Protein 9K8U (pdb70)

Sequence (1387 aa):
PIPSTQKAAVFHKFGQRYQFEKISVPEIGDDDILVKVIYSGVCHTDIHVWLGDFPMEAKELPIVGGHEGAGVVVKVGQNVKDFKIGDRAGIKWVNSSCTTCEHCKKGNEPNCGDVVLSGFHRDGSFQQYAVVNGNEAVKIVDGIDLVEVSPILCAGVTVYKALKDCNIQAGDTVAITGAGGGLGSLCIQYAKAMGLRVLAVDAGEKQMHCRHLGADMFINPFDSPNLVSDIQMMTQGGPHGVINLATAVKPMEDATHYVRTKGTVVLVALPKDAKVPVDVFSTVTRSVTVKGSYVGSRQDTDDALKFLQRGQIKIPIKVLPLESLTEVFDNMINHQVTGRVVLDLWKPIPSTQKAAVFHKFGQRYQFEKISVPEIGDDDILVKVIYSGVCHTDIHVWLGDFPMEAKELPIVGGHEGAGVVVKVGQNVKDFKIGDRAGIKWVNSSCTTCEHCKKGNEPNCGDVVLSGFHRDGSFQQYAVVNGNEAVKIVDGIDLVEVSPILCAGVTVYKALKDCNIQAGDTVAITGAGGGLGSLCIQYAKAMGLRVLAVDAGEKQMHCRHLGADMFINPFDSPNLVSDIQMMTQGGPHGVINLATAVKPMEDATHYVRTKGTVVLVALPKDAKVPVDVFSTVTRSVTVKGSYVGSRQDTDDALKFLQRGQIKIPIKVLPLESLTEVFDNMINHQVTGRVVLDLWKPIPSTQKAAVFHKFGQRYQFEKISVPEIGDDDILVKVIYSGVCHTDIHVWLGDFPMEAKELPIVGGHEGAGVVVKVGQNVKDFKIGDRAGIKWVNSSCTTCEHCKKGNEPNCGDVVLSGFHRDGSFQQYAVVNGNEAVKIVDGIDLVEVSPILCAGVTVYKALKDCNIQAGDTVAITGAGGGLGSLCIQYAKAMGLRVLAVDAGEKQMHCRHLGADMFINPFDSPNLVSDIQMMTQGGPHGVINLATAVKPMEDATHYVRTKGTVVLVALPKDAKVPVDVFSTVTRSVTVKGSYVGSRQDTDDALKFLQRGQIKIPIKVLPLESLTEVFDNMINHQVTGRVVLDLWKPIPSTQKAAVFHKFGQRYQFEKISVPEIGDDDILVKVIYSGVCHTDIHVWLGDFPMEAKELPIVGGHEGAGVVVKVGQNVKDFKIGDRAGIKWVNSSCTTCEHCKKGNEPNCGDVVLSGFHRDGSFQQYAVVNGNEAVKIVDGIDLVEVSPILCAGVTVYKALKDCNIQAGDTVAITGAGGGLGSLCIQYAKAMGLRVLAVDAGEKQMHCRHLGADMFINPFDSPNLVSDIQMMTQGGPHGVINLATAVKPMEDATHYVRTKGTVVLVALPKDAKVPVDVFSTVTRSVTVKGSYVGSRQDTDDALKFLQRGQIKIPIKVLPLESLTEVFDNMINHQVTGRVVLDLW

Solvent-accessible surface area: 52450 Å² total; per-residue (Å²): 179,96,50,89,92,2,74,0,3,1,4,68,128,74,43,85,145,13,48,50,66,128,48,82,19,32,145,12,32,64,30,10,0,4,1,26,0,54,43,0,0,10,16,54,16,5,5,50,2,40,81,25,62,8,103,50,117,9,114,55,128,55,1,0,4,0,3,0,0,0,0,35,1,40,102,41,13,147,41,26,148,44,11,146,116,51,39,71,0,0,0,5,14,3,0,14,6,17,26,40,29,54,23,6,56,47,49,45,10,8,21,8,72,103,25,43,4,0,0,3,38,72,50,0,0,2,2,30,29,0,9,1,3,2,42,6,8,2,77,12,77,112,72,45,86,8,15,57,3,0,0,0,1,22,2,0,0,20,2,6,31,0,0,61,27,3,124,25,75,19,9,23,22,0,0,0,2,9,0,13,33,14,43,0,4,0,0,0,10,0,0,117,23,40,22,6,89,2,4,0,9,31,25,30,122,62,84,90,68,0,140,153,35,20,0,63,71,26,14,22,53,156,127,23,143,84,21,30,51,37,0,50,138,99,11,144,36,0,0,43,0,0,0,0,20,26,64,56,73,146,31,0,30,20,0,2,98,2,0,18,30,50,2,16,0,0,1,12,10,22,13,86,131,6,106,4,42,12,77,3,43,38,0,0,44,48,21,0,23,4,41,7,1,24,17,2,11,37,50,5,0,19,21,0,18,98,5,13,66,78,52,95,0,146,5,98,37,131,80,38,40,1,98,44,1,45,96,14,5,86,28,30,87,102,155,104,94,76,53,18,10,0,0,16,2,199,133,170,74,49,85,86,2,40,1,5,4,7,93,125,49,46,94,106,16,104,116,57,137,51,81,42,32,164,53,18,76,50,5,0,11,0,48,1,47,41,2,0,18,27,111,22,13,7,36,4,27,78,48,53,17,85,110,130,9,60,116,95,62,1,2,6,0,7,4,0,0,1,38,1,42,89,53,13,133,46,35,136,80,14,131,104,36,41,74,0,0,0,3,21,1,0,12,17,17,26,24,40,54,19,6,48,69,31,38,9,10,26,11,75,77,17,38,17,0,2,6,65,68,34,0,2,3,4,34,9,0,9,0,14,7,38,1,10,3,75,7,76,76,71,29,70,26,20,71,1,0,3,0,5,17,7,0,2,24,0,2,17,0,3,57,32,1,124,30,78,23,5,24,4,0,0,0,2,14,0,15,28,37,48,0,3,0,0,0,21,0,0,115,27,54,19,8,72,2,4,0,8,18,50,20,161,57,68,105,77,0,62,153,29,22,7,84,85,18,4,17,56,163,107,21,141,83,25,26,61,42,0,51,152,73,2,157,34,0,0,27,0,0,0,0,9,34,72,54,59,164,27,1,32,29,0,8,115,2,0,24,26,66,2,17,0,0,0,10,9,24,7,54,123,5,117,2,40,10,46,3,11,42,0,1,32,60,4,1,22,2,38,4,1,21,19,1,16,42,45,12,4,43,22,0,12,64,4,19,78,73,37,82,2,148,16,77,49,144,72,36,44,14,51,67,0,32,83,3,14,50,23,28,82,93,170,80,115,65,49,40,8,0,1,14,15,200,131,142,74,71,84,80,7,61,0,4,14,4,82,140,69,33,47,161,18,75,71,58,142,76,73,30,28,143,15,22,34,48,14,0,1,0,53,1,18,35,0,0,2,15,34,31,2,1,46,2,5,77,35,71,8,71,60,86,4,149,59,49,87,0,6,3,0,2,1,0,0,0,27,1,18,91,34,14,132,31,25,126,76,18,142,97,38,46,50,0,0,0,11,14,4,3,16,13,9,30,15,26,58,19,9,48,75,35,12,10,11,20,8,74,62,21,39,12,0,0,4,62,74,33,0,0,1,2,41,15,0,4,3,13,4,42,11,11,5,72,8,61,88,77,40,76,18,17,44,2,0,1,0,3,22,0,0,1,17,0,3,21,0,4,73,39,3,140,36,75,27,11,38,17,0,0,0,3,16,0,21,35,15,45,0,14,1,0,0,24,0,0,117,20,37,21,16,103,2,4,0,12,32,37,14,120,148,20,125,76,0,95,154,24,23,7,75,69,23,13,9,48,150,96,13,143,84,19,28,60,43,0,57,158,88,10,153,32,0,0,36,0,0,0,4,12,31,59,52,74,110,22,3,38,27,0,12,117,3,0,23,22,49,2,20,0,0,2,8,22,29,13,90,131,5,95,1,40,13,44,0,14,48,1,1,34,65,12,3,13,2,32,2,0,20,23,1,21,50,40,22,2,48,14,0,4,45,1,14,66,94,31,67,0,133,3,110,36,100,68,57,25,1,91,33,0,47,117,7,3,79,86,11,77,83,148,126,38,122,22,22,16,0,0,12,2,163,107,170,111,59,89,74,3,67,2,15,19,12,121,137,105,51,75,199,61,87,59,108,109,59,84,61,16,135,43,21,26,36,13,0,4,1,44,0,27,38,1,5,18,24,67,26,16,28,32,12,48,117,33,73,27,107,116,141,20,52,72,106,58,5,1,3,0,2,5,0,0,0,32,1,46,103,17,14,103,52,44,117,50,32,149,107,47,59,84,1,0,2,9,18,9,3,14,4,11,18,23,30,59,14,8,39,69,32,43,7,14,20,9,70,102,21,16,16,0,0,17,87,84,24,0,1,20,0,24,23,0,10,4,1,2,27,12,2,0,58,19,85,116,69,36,87,6,26,81,0,0,4,0,3,24,3,0,1,22,0,6,34,0,3,89,33,2,127,24,71,20,12,33,20,0,0,0,5,15,0,16,30,33,54,0,7,1,0,0,7,0,0,76,27,30,21,14,92,2,3,0,8,15,34,18,126,91,51,104,83,1,75,150,30,46,8,64,89,14,8,34,36,156,118,22,141,74,16,24,58,42,0,47,147,86,12,154,32,0,0,40,0,0,0,3,10,30,77,42,63,114,10,4,34,27,0,12,104,4,0,27,31,43,0,16,0,0,1,8,26,30,13,125,129,4,96,2,28,13,38,0,16,50,2,2,40,60,23,2,24,3,47,5,1,19,26,4,25,27,46,22,1,35,17,0,13,91,7,16,72,96,50,74,5,154,17,87,33,114,80,66,36,22,87,66,16,77,115,15,50,77,36,10,110,124,123,72,127,41,22,40,9,0,0,31,18,199

Foldseek 3Di:
DDDQKWFAFWALAQVGHTDRDIDTADDEDQQKFKWQFFKAWDDLVLNVLSNVPDPDAFLSNGATAGAFTKGFTCDHHNPDDPDDGGFIKIRHQFQDAPCPDPQNVPQHGCVHPPTQGDRGHHHHHRMRMGMGGPVQIAGADPPDDRNFCRVCRFLLLLLLQQVVVQVDAAAFEEEEEPLQAQSNVSNLLNCVVRNHQYEYEEADPCQVVSVVSPHPYYYHVVPDPQPQVVQCVVRVAATLEYEHPDPPQVVLQSNLRNHHQQHEYEYRDDDPPHDHDDDPVCCVVSVYYYYYGYGHGNVSSVVSSVCVVVPSDTFDEAEDESVCVSVVSVCSVVVVNDNIYMYRDVD/DPDQKWFAFWDLDQQDLTDRDIDGDDDEDQQKFKWQFFKAWDDLVLLCQSNCQDPPGFPNGTAGAGAFTKGFTCDGHHNYDDDDGGFIKIGHQFQDAPCPDPVNVVQHGCPHPPTAGGRGRAHHHRIRMGIGRPVQMARFDPPDDRNFVRVCRYQLLLLLVLLVVQVDDAAFEEEEEPLQAQSNLSNLLNCVVRRHAYEYEEADPCQVVSVVSVHPGYDHVHPDPQPQVVQCVVRVAAGLEYEYDDPDQVVLQSNLRNHHQPHEYEYRDDDHPHDHDDDPVCCVVSVYYYYYTYGHGNVSSVVSSVCVVVPSGGHDEDEDASPCVSVVSVCSVVVHDDGIYMHGSVD/DDDQKWWFFWALAQVGQTDRDIDGFDDEAQQKFKWQFQKFWDALVLLCLSNVPDPDALPNSRAGAGAFTKGFTPGHHNPQDPDDGRFIKIRHQFQDAPCPDPCNVVQRRVVGPPTATDRRNAHHRLIRMGMGGNVQIAGAGPPDDRQFVRVCRYLLLLLLQQVVVQVDAAAFEEEEEQLPAQSNLNNLLNCVVRRYAYEYEEADPVVVVSVVSVHNYYDYVVPDVQPQVVQCVVRVAAGQEYEYPDQPQVVLQSNVRNHHQNHEYEYGDDDPPHDHDDDPVCCVVSVYYYYYTYGHGNVSSNVSSVCVVVPSGTFDEDEDESRCVSVVSVVSVPHGDPGIYMYRPVD/DDDQWKFFWWAQAAPDGTARGTDGDDDEDQQKFKWFFQKFFDDCVLVVLGNCPPVPAFCRHIEGAGFWTKGFTQGHHNDDDPDDHGFIKIGHQFQDAPCPDPCNVVQHGCPHPPTDTDRTRAHHNLIRMGMGRPVQMGGADPPADRQFCRCCRYLVQLLLQQVVQFVDAQEFEEEEEPLLAQSNLNNLLVCVVRNHAYEYEDADVSVVSSVVSPHDYYDHVVVDVQPLVVQCVVRVAAGQEYEYPDQDQVVLQSNLRNHHQNHEYEYRDPDDPHDHDDDPVVCVVSVYHYYYGYGHGNVSSVVSSVCSVVPSGDFDEAEDASNPPVVVVVCCVVPNRDGTYMHRND

B-factor: mean 85.41, std 32.58, range [33.26, 249.5]

Secondary structure (DSSP, 8-state):
---SEEEEEEESSTTPPPEEEEEEPP---SSEEEEEEEEEE--THHHHHHHT-SSSPP--SSEE--S-EEEEEEEE-TT--S--TT-EEEE-SEEE--SSSHHHHTT-GGG-TT-EEBTTTB--TTSSEEEEETTT-EEEPTTS-HHHHGGGGTHHHHHHHHHHHTTPPTT-EEEEETTTSHHHHHHHHHHHHTTPEEEEE-SSTHHHHHHHHT-SEEE-TTT-S-HHHHHHHHHTS--SEEEE-S--HHHHHHHHHHPPTT-EEEE----SS-B---BHHHHHHHT-EEEE--S--HHHHHHHHHHHHHTS----EEEEESTTHHHHHHHHHTT---SEEEEETT-/---SEEEEEE-SSTTPPPEEEEEEPPPPPSSEEEEEEEEEE--THHHHHHHT-SSS---SS--B--S-EEEEEEE--TT-SS--TT-EEEE-SEEE--SSSHHHHTT-GGG-TT-EEBTTTB--TTSSEEEEETTTSEEEPTTS-HHHHHHIIIIIHHHHHHHHHHTPPTT-EEEEETTTSHHHHHHHHHHHHTTPEEEEE-SSTTHHHHHHTT-SEEE-TTT-S-HHHHHHHHHTSS-SEEEE-S--HHHHHHHHHHSPTT-EEEE----SS-B---BHHHHHHTT-EEEE--PPPHHHHHHHHHHHHHTS-----EEEESTTHHHHHHHHHTT-----EEEETT-/---SEEEEEEESSTTPPPEEEEEEPPPPPSSEEEEEEEEEEE-HHHHHHHHT-SSS-----SEE--SEEEEEEEEE-TT--S--TTSEEEE-SEEE--S-SHHHHTT-GGG-TT-EEBTTTB--TTSSEEEEETTT-EEEPTTS-HHHHHHIIIIIHHHHHHHHHTTPPTT-EEEEETTTSHHHHHHHHHHHHTT-EEEEE-S-S-TTHHHHHT-SEEE-TTT-S-HHHHHHHHHTSS-SEEEE----HHHHHHHHHHSPTT-EEEE----SS-B---BHHHHHHHT-EEEE--SPPHHHHHHHHHHHHHTS-----EEEETTTHHHHHHHHHHS--SS-EEEETT-/---SEEE--B-SSTT------EEEPPPPPSSEEEEEEEEEB--HHHHHHGGG-SSS----SS-B----EEEEEEEE-SS-SS--TT-EEEE-SEEE--SSSHHHHHT-GGG-TT-EEBTTTB--SSSSEEEEEGGGSEEPPTTS-HHHHHHIIIIIHHHHHHHHHTTPPTT-EEEEETTTSHHHHHHHHHHHHTT-EEEEE-SSSTHHHHHTTT-SEEE-TTT-S-HHHHHHHHHTS--SEEEE----HHHHHHHHHHPPTT-EEEE-S--TT-B---BHHHHHHTT-EEEE--PPPHHHHHHHHHHHHHTS----EEEE-STT-SHHHHHHHT----SEEEE---

InterPro domains:
  IPR002328 Alcohol dehydrogenase, zinc-type, conserved site [PS00059] (147-161)
  IPR011032 GroES-like superfamily [SSF50129] (82-257)
  IPR013149 Alcohol dehydrogenase-like, C-terminal [PF00107] (263-390)
  IPR013154 Alcohol dehydrogenase-like, N-terminal [PF08240] (110-221)
  IPR020843 Enoylreductase domain [SM00829] (96-424)
  IPR036291 NAD(P)-binding domain superfamily [SSF51735] (224-395)

Radius of gyration: 32.76 Å; Cα contacts (8 Å, |Δi|>4): 3624; chains: 4; bounding box: 71×97×70 Å

Structure (mmCIF, N/CA/C/O backbone):
data_9K8U
#
_entry.id   9K8U
#
_cell.length_a   64.707
_cell.length_b   152.773
_cell.length_c   63.792
_cell.angle_alpha   90.00
_cell.angle_beta   95.73
_cell.angle_gamma   90.00
#
_symmetry.space_group_name_H-M   'P 1 21 1'
#
loop_
_entity.id
_entity.type
_entity.pdbx_description
1 polymer 'alcohol dehydrogenase'
2 non-polymer 'ZINC ION'
#
loop_
_atom_site.group_PDB
_atom_site.id
_atom_site.type_symbol
_atom_site.label_atom_id
_atom_site.label_alt_id
_atom_site.label_comp_id
_atom_site.label_asym_id
_atom_site.label_entity_id
_atom_site.label_seq_id
_atom_site.pdbx_PDB_ins_code
_atom_site.Cartn_x
_atom_site.Cartn_y
_atom_site.Cartn_z
_atom_site.occupancy
_atom_site.B_iso_or_equiv
_atom_site.auth_seq_id
_atom_site.auth_comp_id
_atom_site.auth_asym_id
_atom_site.auth_atom_id
_atom_site.pdbx_PDB_model_num
ATOM 1 N N . PRO A 1 1 ? -13.105 55.954 -27.799 1.00 81.45 1 PRO A N 1
ATOM 2 C CA . PRO A 1 1 ? -14.034 56.370 -26.751 1.00 80.59 1 PRO A CA 1
ATOM 3 C C . PRO A 1 1 ? -15.262 55.484 -26.702 1.00 76.77 1 PRO A C 1
ATOM 4 O O . PRO A 1 1 ? -16.028 55.408 -27.662 1.00 78.62 1 PRO A O 1
ATOM 8 N N . ILE A 1 2 ? -15.419 54.805 -25.574 1.00 75.70 2 ILE A N 1
ATOM 9 C CA . ILE A 1 2 ? -16.628 54.049 -25.268 1.00 80.92 2 ILE A CA 1
ATOM 10 C C . ILE A 1 2 ? -17.821 54.984 -25.433 1.00 78.29 2 ILE A C 1
ATOM 11 O O . ILE A 1 2 ? -17.800 56.105 -24.907 1.00 70.89 2 ILE A O 1
ATOM 16 N N . PRO A 1 3 ? -18.848 54.597 -26.181 1.00 71.60 3 PRO A N 1
ATOM 17 C CA . PRO A 1 3 ? -20.014 55.471 -26.332 1.00 64.73 3 PRO A CA 1
ATOM 18 C C . PRO A 1 3 ? -20.808 55.547 -25.038 1.00 70.01 3 PRO A C 1
ATOM 19 O O . PRO A 1 3 ? -20.537 54.844 -24.064 1.00 72.07 3 PRO A O 1
ATOM 23 N N . SER A 1 4 ? -21.799 56.439 -25.028 1.00 74.33 4 SER A N 1
ATOM 24 C CA . SER A 1 4 ? -22.715 56.531 -23.902 1.00 62.38 4 SER A CA 1
ATOM 25 C C . SER A 1 4 ? -24.103 55.983 -24.199 1.00 59.14 4 SER A C 1
ATOM 26 O O . SER A 1 4 ? -24.874 55.757 -23.259 1.00 68.57 4 SER A O 1
ATOM 29 N N . THR A 1 5 ? -24.439 55.754 -25.470 1.00 59.12 5 THR A N 1
ATOM 30 C CA . THR A 1 5 ? -25.731 55.212 -25.865 1.00 58.74 5 THR A CA 1
ATOM 31 C C . THR A 1 5 ? -25.531 54.145 -26.934 1.00 58.11 5 THR A C 1
ATOM 32 O O . THR A 1 5 ? -24.609 54.226 -27.751 1.00 58.89 5 THR A O 1
ATOM 36 N N . GLN A 1 6 ? -26.401 53.133 -26.907 1.00 68.55 6 GLN A N 1
ATOM 37 C CA . GLN A 1 6 ? -26.317 51.987 -27.797 1.00 64.13 6 GLN A CA 1
ATOM 38 C C . GLN A 1 6 ? -27.705 51.619 -28.304 1.00 57.34 6 GLN A C 1
ATOM 39 O O . GLN A 1 6 ? -28.726 52.138 -27.842 1.00 69.74 6 GLN A O 1
ATOM 45 N N . LYS A 1 7 ? -27.724 50.687 -29.254 1.00 64.73 7 LYS A N 1
ATOM 46 C CA . LYS A 1 7 ? -28.945 50.083 -29.770 1.00 58.89 7 LYS A CA 1
ATOM 47 C C . LYS A 1 7 ? -29.143 48.730 -29.103 1.00 67.64 7 LYS A C 1
ATOM 48 O O . LYS A 1 7 ? -28.201 47.935 -29.019 1.00 87.72 7 LYS A O 1
ATOM 54 N N . ALA A 1 8 ? -30.358 48.465 -28.634 1.00 63.88 8 ALA A N 1
ATOM 55 C CA . ALA A 1 8 ? -30.651 47.190 -27.996 1.00 57.34 8 ALA A CA 1
ATOM 56 C C . ALA A 1 8 ? -32.069 46.766 -28.339 1.00 58.43 8 ALA A C 1
ATOM 57 O O . ALA A 1 8 ? -32.848 47.523 -28.924 1.00 59.25 8 ALA A O 1
ATOM 59 N N . ALA A 1 9 ? -32.392 45.528 -27.968 1.00 64.03 9 ALA A N 1
ATOM 60 C CA . ALA A 1 9 ? -33.723 44.953 -28.135 1.00 65.84 9 ALA A CA 1
ATOM 61 C C . ALA A 1 9 ? -34.240 44.661 -26.732 1.00 73.57 9 ALA A C 1
ATOM 62 O O . ALA A 1 9 ? -33.733 43.760 -26.052 1.00 61.67 9 ALA A O 1
ATOM 64 N N . VAL A 1 10 ? -35.246 45.425 -26.307 1.00 64.37 10 VAL A N 1
ATOM 65 C CA . VAL A 1 10 ? -35.704 45.437 -24.921 1.00 66.46 10 VAL A CA 1
ATOM 66 C C . VAL A 1 10 ? -37.199 45.156 -24.868 1.00 80.70 10 VAL A C 1
ATOM 67 O O . VAL A 1 10 ? -37.981 45.793 -25.581 1.00 84.67 10 VAL A O 1
ATOM 71 N N . PHE A 1 11 ? -37.604 44.236 -23.995 1.00 74.22 11 PHE A N 1
ATOM 72 C CA . PHE A 1 11 ? -39.010 44.051 -23.653 1.00 93.40 11 PHE A CA 1
ATOM 73 C C . PHE A 1 11 ? -39.189 44.336 -22.168 1.00 94.11 11 PHE A C 1
ATOM 74 O O . PHE A 1 11 ? -38.525 43.718 -21.331 1.00 101.32 11 PHE A O 1
ATOM 82 N N . HIS A 1 12 ? -40.071 45.286 -21.845 1.00 91.77 12 HIS A N 1
ATOM 83 C CA . HIS A 1 12 ? -40.266 45.672 -20.448 1.00 88.57 12 HIS A CA 1
ATOM 84 C C . HIS A 1 12 ? -40.993 44.589 -19.658 1.00 102.57 12 HIS A C 1
ATOM 85 O O . HIS A 1 12 ? -40.712 44.394 -18.472 1.00 112.84 12 HIS A O 1
ATOM 92 N N . LYS A 1 13 ? -41.939 43.888 -20.282 1.00 94.29 13 LYS A N 1
ATOM 93 C CA . LYS A 1 13 ? -42.790 42.945 -19.574 1.00 103.56 13 LYS A CA 1
ATOM 94 C C . LYS A 1 13 ? -42.876 41.635 -20.349 1.00 104.84 13 LYS A C 1
ATOM 95 O O . LYS A 1 13 ? -42.514 41.565 -21.526 1.00 102.95 13 LYS A O 1
ATOM 101 N N . PHE A 1 14 ? -43.350 40.587 -19.666 1.00 108.39 14 PHE A N 1
ATOM 102 C CA . PHE A 1 14 ? -43.571 39.305 -20.328 1.00 107.38 14 PHE A CA 1
ATOM 103 C C . PHE A 1 14 ? -44.626 39.451 -21.410 1.00 105.02 14 PHE A C 1
ATOM 104 O O . PHE A 1 14 ? -45.760 39.851 -21.135 1.00 117.70 14 PHE A O 1
ATOM 112 N N . GLY A 1 15 ? -44.253 39.129 -22.645 1.00 100.39 15 GLY A N 1
ATOM 113 C CA . GLY A 1 15 ? -45.181 39.222 -23.743 1.00 100.07 15 GLY A CA 1
ATOM 114 C C . GLY A 1 15 ? -45.160 40.564 -24.430 1.00 100.18 15 GLY A C 1
ATOM 115 O O . GLY A 1 15 ? -45.785 40.720 -25.487 1.00 113.72 15 GLY A O 1
ATOM 116 N N . GLN A 1 16 ? -44.469 41.540 -23.848 1.00 101.63 16 GLN A N 1
ATOM 117 C CA . GLN A 1 16 ? -44.465 42.896 -24.362 1.00 96.20 16 GLN A CA 1
ATOM 118 C C . GLN A 1 16 ? -43.603 42.989 -25.614 1.00 91.96 16 GLN A C 1
ATOM 119 O O . GLN A 1 16 ? -42.905 42.053 -26.000 1.00 94.18 16 GLN A O 1
ATOM 125 N N . ARG A 1 17 ? -43.659 44.145 -26.256 1.00 105.04 17 ARG A N 1
ATOM 126 C CA . ARG A 1 17 ? -42.951 44.308 -27.513 1.00 90.99 17 ARG A CA 1
ATOM 127 C C . ARG A 1 17 ? -41.447 44.337 -27.279 1.00 75.78 17 ARG A C 1
ATOM 128 O O . ARG A 1 17 ? -40.960 45.014 -26.368 1.00 72.83 17 ARG A O 1
ATOM 136 N N . TYR A 1 18 ? -40.714 43.576 -28.088 1.00 81.99 18 TYR A N 1
ATOM 137 C CA . TYR A 1 18 ? -39.285 43.808 -28.220 1.00 84.25 18 TYR A CA 1
ATOM 138 C C . TYR A 1 18 ? -39.064 45.132 -28.931 1.00 77.25 18 TYR A C 1
ATOM 139 O O . TYR A 1 18 ? -39.714 45.427 -29.936 1.00 73.89 18 TYR A O 1
ATOM 148 N N . GLN A 1 19 ? -38.126 45.921 -28.426 1.00 69.74 19 GLN A N 1
ATOM 149 C CA . GLN A 1 19 ? -37.913 47.276 -28.907 1.00 66.32 19 GLN A CA 1
ATOM 150 C C . GLN A 1 19 ? -36.478 47.395 -29.381 1.00 62.86 19 GLN A C 1
ATOM 151 O O . GLN A 1 19 ? -35.550 47.218 -28.587 1.00 61.57 19 GLN A O 1
ATOM 157 N N . PHE A 1 20 ? -36.304 47.669 -30.672 1.00 68.62 20 PHE A N 1
ATOM 158 C CA . PHE A 1 20 ? -35.034 48.161 -31.184 1.00 64.74 20 PHE A CA 1
ATOM 159 C C . PHE A 1 20 ? -34.925 49.628 -30.796 1.00 64.35 20 PHE A C 1
ATOM 160 O O . PHE A 1 20 ? -35.365 50.507 -31.543 1.00 69.32 20 PHE A O 1
ATOM 168 N N . GLU A 1 21 ? -34.412 49.873 -29.596 1.00 62.42 21 GLU A N 1
ATOM 169 C CA . GLU A 1 21 ? -34.360 51.228 -29.056 1.00 71.63 21 GLU A CA 1
ATOM 170 C C . GLU A 1 21 ? -33.031 51.665 -28.481 1.00 69.22 21 GLU A C 1
ATOM 171 O O . GLU A 1 21 ? -32.210 50.854 -28.094 1.00 63.37 21 GLU A O 1
ATOM 177 N N . LYS A 1 22 ? -32.822 52.962 -28.424 1.00 60.71 22 LYS A N 1
ATOM 178 C CA . LYS A 1 22 ? -31.613 53.503 -27.823 1.00 60.02 22 LYS A CA 1
ATOM 179 C C . LYS A 1 22 ? -31.673 53.353 -26.311 1.00 61.31 22 LYS A C 1
ATOM 180 O O . LYS A 1 22 ? -32.663 53.733 -25.677 1.00 63.26 22 LYS A O 1
ATOM 186 N N . ILE A 1 23 ? -30.612 52.791 -25.735 1.00 58.42 23 ILE A N 1
ATOM 187 C CA . ILE A 1 23 ? -30.513 52.593 -24.295 1.00 58.04 23 ILE A CA 1
ATOM 188 C C . ILE A 1 23 ? -29.098 52.949 -23.850 1.00 59.62 23 ILE A C 1
ATOM 189 O O . ILE A 1 23 ? -28.160 52.974 -24.648 1.00 62.46 23 ILE A O 1
ATOM 194 N N . SER A 1 24 ? -28.950 53.246 -22.561 1.00 57.65 24 SER A N 1
ATOM 195 C CA . SER A 1 24 ? -27.640 53.616 -22.037 1.00 57.49 24 SER A CA 1
ATOM 196 C C . SER A 1 24 ? -26.651 52.461 -22.145 1.00 67.19 24 SER A C 1
ATOM 197 O O . SER A 1 24 ? -27.008 51.294 -21.962 1.00 75.81 24 SER A O 1
ATOM 200 N N . VAL A 1 25 ? -25.401 52.790 -22.449 1.00 75.13 25 VAL A N 1
ATOM 201 C CA . VAL A 1 25 ? -24.348 51.766 -22.489 1.00 57.16 25 VAL A CA 1
ATOM 202 C C . VAL A 1 25 ? -23.978 51.378 -21.061 1.00 58.43 25 VAL A C 1
ATOM 203 O O . VAL A 1 25 ? -23.730 52.269 -20.229 1.00 66.06 25 VAL A O 1
ATOM 207 N N . PRO A 1 26 ? -23.917 50.092 -20.726 1.00 71.32 26 PRO A N 1
ATOM 208 C CA . PRO A 1 26 ? -23.593 49.709 -19.349 1.00 61.24 26 PRO A CA 1
ATOM 209 C C . PRO A 1 26 ? -22.162 50.069 -18.989 1.00 69.23 26 PRO A C 1
ATOM 210 O O . PRO A 1 26 ? -21.258 50.037 -19.827 1.00 79.79 26 PRO A O 1
ATOM 214 N N . GLU A 1 27 ? -21.962 50.421 -17.721 1.00 75.19 27 GLU A N 1
ATOM 215 C CA . GLU A 1 27 ? -20.633 50.614 -17.159 1.00 98.35 27 GLU A CA 1
ATOM 216 C C . GLU A 1 27 ? -20.329 49.452 -16.222 1.00 79.05 27 GLU A C 1
ATOM 217 O O . GLU A 1 27 ? -21.178 49.050 -15.422 1.00 81.70 27 GLU A O 1
ATOM 223 N N . ILE A 1 28 ? -19.118 48.921 -16.323 1.00 91.66 28 ILE A N 1
ATOM 224 C CA . ILE A 1 28 ? -18.814 47.606 -15.772 1.00 97.77 28 ILE A CA 1
ATOM 225 C C . ILE A 1 28 ? -18.578 47.669 -14.272 1.00 98.09 28 ILE A C 1
ATOM 226 O O . ILE A 1 28 ? -18.001 48.626 -13.743 1.00 104.97 28 ILE A O 1
ATOM 231 N N . GLY A 1 29 ? -19.013 46.613 -13.595 1.00 84.14 29 GLY A N 1
ATOM 232 C CA . GLY A 1 29 ? -18.641 46.331 -12.228 1.00 90.12 29 GLY A CA 1
ATOM 233 C C . GLY A 1 29 ? -17.163 46.004 -12.080 1.00 79.46 29 GLY A C 1
ATOM 234 O O . GLY A 1 29 ? -16.402 45.921 -13.044 1.00 79.05 29 GLY A O 1
ATOM 235 N N . ASP A 1 30 ? -16.757 45.829 -10.820 1.00 88.38 30 ASP A N 1
ATOM 236 C CA . ASP A 1 30 ? -15.348 45.615 -10.506 1.00 95.92 30 ASP A CA 1
ATOM 237 C C . ASP A 1 30 ? -14.834 44.319 -11.117 1.00 90.59 30 ASP A C 1
ATOM 238 O O . ASP A 1 30 ? -13.717 44.270 -11.641 1.00 87.45 30 ASP A O 1
ATOM 243 N N . ASP A 1 31 ? -15.639 43.263 -11.062 1.00 74.70 31 ASP A N 1
ATOM 244 C CA . ASP A 1 31 ? -15.298 41.971 -11.638 1.00 69.09 31 ASP A CA 1
ATOM 245 C C . ASP A 1 31 ? -15.839 41.763 -13.046 1.00 67.91 31 ASP A C 1
ATOM 246 O O . ASP A 1 31 ? -15.608 40.701 -13.628 1.00 69.82 31 ASP A O 1
ATOM 251 N N . ASP A 1 32 ? -16.552 42.734 -13.604 1.00 69.23 32 ASP A N 1
ATOM 252 C CA . ASP A 1 32 ? -17.157 42.558 -14.912 1.00 70.27 32 ASP A CA 1
ATOM 253 C C . ASP A 1 32 ? -16.205 42.937 -16.046 1.00 70.17 32 ASP A C 1
ATOM 254 O O . ASP A 1 32 ? -15.055 43.334 -15.845 1.00 81.49 32 ASP A O 1
ATOM 259 N N . ILE A 1 33 ? -16.723 42.803 -17.262 1.00 70.91 33 ILE A N 1
ATOM 260 C CA . ILE A 1 33 ? -16.023 43.079 -18.507 1.00 65.37 33 ILE A CA 1
ATOM 261 C C . ILE A 1 33 ? -17.041 43.680 -19.459 1.00 66.74 33 ILE A C 1
ATOM 262 O O . ILE A 1 33 ? -18.186 43.213 -19.520 1.00 64.11 33 ILE A O 1
ATOM 267 N N . LEU A 1 34 ? -16.630 44.708 -20.204 1.00 65.88 34 LEU A N 1
ATOM 268 C CA . LEU A 1 34 ? -17.494 45.363 -21.175 1.00 72.04 34 LEU A CA 1
ATOM 269 C C . LEU A 1 34 ? -17.115 44.854 -22.557 1.00 66.70 34 LEU A C 1
ATOM 270 O O . LEU A 1 34 ? -15.953 44.955 -22.966 1.00 69.43 34 LEU A O 1
ATOM 275 N N . VAL A 1 35 ? -18.093 44.306 -23.268 1.00 57.06 35 VAL A N 1
ATOM 276 C CA . VAL A 1 35 ? -17.872 43.653 -24.548 1.00 59.60 35 VAL A CA 1
ATOM 277 C C . VAL A 1 35 ? -18.736 44.335 -25.592 1.00 57.11 35 VAL A C 1
ATOM 278 O O . VAL A 1 35 ? -19.962 44.399 -25.442 1.00 63.55 35 VAL A O 1
ATOM 282 N N . LYS A 1 36 ? -18.100 44.841 -26.644 1.00 66.96 36 LYS A N 1
ATOM 283 C CA . LYS A 1 36 ? -18.832 45.224 -27.845 1.00 68.70 36 LYS A CA 1
ATOM 284 C C . LYS A 1 36 ? -19.266 43.944 -28.546 1.00 66.20 36 LYS A C 1
ATOM 285 O O . LYS A 1 36 ? -18.505 43.359 -29.321 1.00 66.23 36 LYS A O 1
ATOM 291 N N . VAL A 1 37 ? -20.470 43.474 -28.227 1.00 60.12 37 VAL A N 1
ATOM 292 C CA . VAL A 1 37 ? -21.011 42.294 -28.889 1.00 59.30 37 VAL A CA 1
ATOM 293 C C . VAL A 1 37 ? -21.262 42.648 -30.348 1.00 64.38 37 VAL A C 1
ATOM 294 O O . VAL A 1 37 ? -21.988 43.599 -30.655 1.00 63.66 37 VAL A O 1
ATOM 298 N N . ILE A 1 38 ? -20.615 41.921 -31.252 1.00 65.95 38 ILE A N 1
ATOM 299 C CA . ILE A 1 38 ? -20.769 42.169 -32.678 1.00 71.82 38 ILE A CA 1
ATOM 300 C C . ILE A 1 38 ? -21.764 41.186 -33.277 1.00 68.83 38 ILE A C 1
ATOM 301 O O . ILE A 1 38 ? -22.472 41.507 -34.238 1.00 76.42 38 ILE A O 1
ATOM 306 N N . TYR A 1 39 ? -21.839 39.989 -32.700 1.00 58.38 39 TYR A N 1
ATOM 307 C CA . TYR A 1 39 ? -22.770 38.973 -33.162 1.00 63.56 39 TYR A CA 1
ATOM 308 C C . TYR A 1 39 ? -23.371 38.244 -31.975 1.00 66.20 39 TYR A C 1
ATOM 309 O O . TYR A 1 39 ? -22.686 37.963 -30.987 1.00 58.74 39 TYR A O 1
ATOM 318 N N . SER A 1 40 ? -24.662 37.949 -32.084 1.00 62.36 40 SER A N 1
ATOM 319 C CA . SER A 1 40 ? -25.392 37.294 -31.009 1.00 59.93 40 SER A CA 1
ATOM 320 C C . SER A 1 40 ? -26.292 36.208 -31.577 1.00 69.92 40 SER A C 1
ATOM 321 O O . SER A 1 40 ? -26.919 36.390 -32.621 1.00 62.22 40 SER A O 1
ATOM 324 N N . GLY A 1 41 ? -26.370 35.085 -30.878 1.00 62.39 41 GLY A N 1
ATOM 325 C CA . GLY A 1 41 ? -27.181 33.977 -31.318 1.00 65.61 41 GLY A CA 1
ATOM 326 C C . GLY A 1 41 ? -28.547 34.011 -30.666 1.00 84.07 41 GLY A C 1
ATOM 327 O O . GLY A 1 41 ? -28.760 34.662 -29.646 1.00 78.05 41 GLY A O 1
ATOM 328 N N . VAL A 1 42 ? -29.488 33.302 -31.281 1.00 78.84 42 VAL A N 1
ATOM 329 C CA . VAL A 1 42 ? -30.862 33.258 -30.804 1.00 74.09 42 VAL A CA 1
ATOM 330 C C . VAL A 1 42 ? -31.250 31.797 -30.656 1.00 91.08 42 VAL A C 1
ATOM 331 O O . VAL A 1 42 ? -31.304 31.061 -31.648 1.00 92.74 42 VAL A O 1
ATOM 335 N N . CYS A 1 43 ? -31.512 31.401 -29.418 1.00 80.66 43 CYS A N 1
ATOM 336 C CA . CYS A 1 43 ? -31.944 30.055 -29.142 1.00 96.49 43 CYS A CA 1
ATOM 337 C C . CYS A 1 43 ? -33.384 30.230 -28.734 1.00 99.63 43 CYS A C 1
ATOM 338 O O . CYS A 1 43 ? -33.848 31.358 -28.622 1.00 91.07 43 CYS A O 1
ATOM 341 N N . HIS A 1 44 ? -34.112 29.153 -28.499 1.00 90.82 44 HIS A N 1
ATOM 342 C CA . HIS A 1 44 ? -35.535 29.299 -28.230 1.00 90.78 44 HIS A CA 1
ATOM 343 C C . HIS A 1 44 ? -35.813 29.746 -26.822 1.00 86.09 44 HIS A C 1
ATOM 344 O O . HIS A 1 44 ? -36.874 30.280 -26.536 1.00 102.40 44 HIS A O 1
ATOM 351 N N . THR A 1 45 ? -34.867 29.529 -25.938 1.00 77.13 45 THR A N 1
ATOM 352 C CA . THR A 1 45 ? -35.055 29.963 -24.558 1.00 86.29 45 THR A CA 1
ATOM 353 C C . THR A 1 45 ? -35.392 31.444 -24.469 1.00 82.86 45 THR A C 1
ATOM 354 O O . THR A 1 45 ? -36.112 31.849 -23.558 1.00 94.88 45 THR A O 1
ATOM 358 N N . ASP A 1 46 ? -34.887 32.271 -25.387 1.00 77.02 46 ASP A N 1
ATOM 359 C CA . ASP A 1 46 ? -35.213 33.696 -25.328 1.00 82.09 46 ASP A CA 1
ATOM 360 C C . ASP A 1 46 ? -36.719 33.930 -25.428 1.00 76.62 46 ASP A C 1
ATOM 361 O O . ASP A 1 46 ? -37.265 34.802 -24.742 1.00 74.30 46 ASP A O 1
ATOM 366 N N . ILE A 1 47 ? -37.418 33.111 -26.218 1.00 87.68 47 ILE A N 1
ATOM 367 C CA . ILE A 1 47 ? -38.875 33.205 -26.278 1.00 93.27 47 ILE A CA 1
ATOM 368 C C . ILE A 1 47 ? -39.497 32.750 -24.965 1.00 73.08 47 ILE A C 1
ATOM 369 O O . ILE A 1 47 ? -40.510 33.301 -24.521 1.00 79.36 47 ILE A O 1
ATOM 374 N N . HIS A 1 48 ? -38.903 31.747 -24.318 1.00 69.11 48 HIS A N 1
ATOM 375 C CA . HIS A 1 48 ? -39.475 31.273 -23.063 1.00 98.73 48 HIS A CA 1
ATOM 376 C C . HIS A 1 48 ? -39.230 32.272 -21.936 1.00 81.08 48 HIS A C 1
ATOM 377 O O . HIS A 1 48 ? -40.056 32.397 -21.024 1.00 88.23 48 HIS A O 1
ATOM 384 N N . VAL A 1 49 ? -38.107 32.988 -21.994 1.00 70.11 49 VAL A N 1
ATOM 385 C CA . VAL A 1 49 ? -37.834 34.089 -21.079 1.00 77.25 49 VAL A CA 1
ATOM 386 C C . VAL A 1 49 ? -38.848 35.197 -21.286 1.00 94.82 49 VAL A C 1
ATOM 387 O O . VAL A 1 49 ? -39.339 35.811 -20.330 1.00 92.67 49 VAL A O 1
ATOM 391 N N . TRP A 1 50 ? -39.154 35.486 -22.548 1.00 89.98 50 TRP A N 1
ATOM 392 C CA . TRP A 1 50 ? -40.132 36.512 -22.866 1.00 79.95 50 TRP A CA 1
ATOM 393 C C . TRP A 1 50 ? -41.526 36.112 -22.399 1.00 92.60 50 TRP A C 1
ATOM 394 O O . TRP A 1 50 ? -42.302 36.958 -21.941 1.00 97.05 50 TRP A O 1
ATOM 405 N N . LEU A 1 51 ? -41.863 34.825 -22.518 1.00 83.58 51 LEU A N 1
ATOM 406 C CA . LEU A 1 51 ? -43.182 34.347 -22.119 1.00 80.31 51 LEU A CA 1
ATOM 407 C C . LEU A 1 51 ? -43.322 34.249 -20.609 1.00 89.70 51 LEU A C 1
ATOM 408 O O . LEU A 1 51 ? -44.435 34.361 -20.084 1.00 104.89 51 LEU A O 1
ATOM 413 N N . GLY A 1 52 ? -42.219 34.052 -19.894 1.00 88.74 52 GLY A N 1
ATOM 414 C CA . GLY A 1 52 ? -42.307 33.825 -18.468 1.00 97.03 52 GLY A CA 1
ATOM 415 C C . GLY A 1 52 ? -42.789 32.450 -18.071 1.00 96.02 52 GLY A C 1
ATOM 416 O O . GLY A 1 52 ? -43.279 32.281 -16.950 1.00 98.03 52 GLY A O 1
ATOM 417 N N . ASP A 1 53 ? -42.669 31.454 -18.957 1.00 78.81 53 ASP A N 1
ATOM 418 C CA . ASP A 1 53 ? -43.169 30.121 -18.635 1.00 86.43 53 ASP A CA 1
ATOM 419 C C . ASP A 1 53 ? -42.328 29.464 -17.554 1.00 90.05 53 ASP A C 1
ATOM 420 O O . ASP A 1 53 ? -42.849 28.679 -16.754 1.00 87.93 53 ASP A O 1
ATOM 425 N N . PHE A 1 54 ? -41.039 29.775 -17.520 1.00 83.40 54 PHE A N 1
ATOM 426 C CA . PHE A 1 54 ? -40.145 29.150 -16.564 1.00 83.90 54 PHE A CA 1
ATOM 427 C C . PHE A 1 54 ? -40.552 29.562 -15.151 1.00 91.54 54 PHE A C 1
ATOM 428 O O . PHE A 1 54 ? -40.920 30.722 -14.928 1.00 104.34 54 PHE A O 1
ATOM 436 N N . PRO A 1 55 ? -40.529 28.642 -14.183 1.00 89.57 55 PRO A N 1
ATOM 437 C CA . PRO A 1 55 ? -40.861 29.032 -12.804 1.00 97.54 55 PRO A CA 1
ATOM 438 C C . PRO A 1 55 ? -39.946 30.113 -12.272 1.00 104.65 55 PRO A C 1
ATOM 439 O O . PRO A 1 55 ? -40.319 30.821 -11.327 1.00 107.75 55 PRO A O 1
ATOM 443 N N . MET A 1 56 ? -38.763 30.263 -12.857 1.00 94.16 56 MET A N 1
ATOM 444 C CA . MET A 1 56 ? -37.824 31.293 -12.459 1.00 95.58 56 MET A CA 1
ATOM 445 C C . MET A 1 56 ? -38.335 32.669 -12.871 1.00 86.78 56 MET A C 1
ATOM 446 O O . MET A 1 56 ? -39.204 32.812 -13.733 1.00 77.47 56 MET A O 1
ATOM 451 N N . GLU A 1 57 ? -37.779 33.690 -12.233 1.00 100.92 57 GLU A N 1
ATOM 452 C CA . GLU A 1 57 ? -38.197 35.068 -12.438 1.00 96.86 57 GLU A CA 1
ATOM 453 C C . GLU A 1 57 ? -37.232 35.737 -13.408 1.00 84.03 57 GLU A C 1
ATOM 454 O O . GLU A 1 57 ? -36.022 35.786 -13.158 1.00 93.42 57 GLU A O 1
ATOM 460 N N . ALA A 1 58 ? -37.752 36.216 -14.530 1.00 84.09 58 ALA A N 1
ATOM 461 C CA . ALA A 1 58 ? -36.950 37.083 -15.372 1.00 93.22 58 ALA A CA 1
ATOM 462 C C . ALA A 1 58 ? -36.915 38.461 -14.740 1.00 108.58 58 ALA A C 1
ATOM 463 O O . ALA A 1 58 ? -37.881 38.885 -14.095 1.00 110.10 58 ALA A O 1
ATOM 465 N N . LYS A 1 59 ? -35.778 39.142 -14.902 1.00 113.61 59 LYS A N 1
ATOM 466 C CA . LYS A 1 59 ? -35.582 40.490 -14.392 1.00 113.28 59 LYS A CA 1
ATOM 467 C C . LYS A 1 59 ? -36.776 41.345 -14.754 1.00 126.26 59 LYS A C 1
ATOM 468 O O . LYS A 1 59 ? -37.195 42.204 -13.972 1.00 136.08 59 LYS A O 1
ATOM 474 N N . GLU A 1 60 ? -37.363 41.051 -15.918 1.00 134.29 60 GLU A N 1
ATOM 475 C CA . GLU A 1 60 ? -38.219 42.015 -16.595 1.00 132.58 60 GLU A CA 1
ATOM 476 C C . GLU A 1 60 ? -37.419 43.282 -16.410 1.00 129.93 60 GLU A C 1
ATOM 477 O O . GLU A 1 60 ? -36.233 43.303 -16.760 1.00 127.45 60 GLU A O 1
ATOM 483 N N . LEU A 1 61 ? -38.003 44.286 -15.759 1.00 109.54 61 LEU A N 1
ATOM 484 C CA . LEU A 1 61 ? -37.323 45.522 -15.411 1.00 109.71 61 LEU A CA 1
ATOM 485 C C . LEU A 1 61 ? -36.722 46.147 -16.663 1.00 107.29 61 LEU A C 1
ATOM 486 O O . LEU A 1 61 ? -35.621 46.688 -16.650 1.00 129.90 61 LEU A O 1
ATOM 491 N N . PRO A 1 62 ? -37.438 46.100 -17.789 1.00 92.22 62 PRO A N 1
ATOM 492 C CA . PRO A 1 62 ? -36.849 46.410 -19.093 1.00 93.10 62 PRO A CA 1
ATOM 493 C C . PRO A 1 62 ? -35.623 45.557 -19.432 1.00 100.83 62 PRO A C 1
ATOM 494 O O . PRO A 1 62 ? -34.514 46.085 -19.561 1.00 121.83 62 PRO A O 1
ATOM 498 N N . ILE A 1 63 ? -35.827 44.255 -19.648 1.00 66.36 63 ILE A N 1
ATOM 499 C CA . ILE A 1 63 ? -34.732 43.303 -19.829 1.00 76.36 63 ILE A CA 1
ATOM 500 C C . ILE A 1 63 ? -34.333 43.241 -21.297 1.00 69.96 63 ILE A C 1
ATOM 501 O O . ILE A 1 63 ? -35.181 43.254 -22.199 1.00 65.32 63 ILE A O 1
ATOM 506 N N . VAL A 1 64 ? -33.025 43.177 -21.537 1.00 59.62 64 VAL A N 1
ATOM 507 C CA . VAL A 1 64 ? -32.473 42.878 -22.852 1.00 61.34 64 VAL A CA 1
ATOM 508 C C . VAL A 1 64 ? -32.092 41.403 -22.845 1.00 60.71 64 VAL A C 1
ATOM 509 O O . VAL A 1 64 ? -31.358 40.953 -21.959 1.00 52.77 64 VAL A O 1
ATOM 513 N N . GLY A 1 65 ? -32.596 40.646 -23.819 1.00 61.62 65 GLY A N 1
ATOM 514 C CA . GLY A 1 65 ? -32.385 39.215 -23.825 1.00 68.76 65 GLY A CA 1
ATOM 515 C C . GLY A 1 65 ? -31.073 38.813 -24.471 1.00 62.56 65 GLY A C 1
ATOM 516 O O . GLY A 1 65 ? -30.347 39.630 -25.037 1.00 67.33 65 GLY A O 1
ATOM 517 N N . GLY A 1 66 ? -30.783 37.519 -24.389 1.00 53.13 66 GLY A N 1
ATOM 518 C CA . GLY A 1 66 ? -29.596 36.958 -25.027 1.00 52.49 66 GLY A CA 1
ATOM 519 C C . GLY A 1 66 ? -28.616 36.311 -24.068 1.00 51.66 66 GLY A C 1
ATOM 520 O O . GLY A 1 66 ? -28.208 36.890 -23.060 1.00 58.77 66 GLY A O 1
ATOM 521 N N . HIS A 1 67 ? -28.215 35.088 -24.417 1.00 52.54 67 HIS A N 1
ATOM 522 C CA . HIS A 1 67 ? -27.251 34.300 -23.654 1.00 58.75 67 HIS A CA 1
ATOM 523 C C . HIS A 1 67 ? -26.060 33.845 -24.480 1.00 59.98 67 HIS A C 1
ATOM 524 O O . HIS A 1 67 ? -25.168 33.200 -23.928 1.00 72.64 67 HIS A O 1
ATOM 531 N N . GLU A 1 68 ? -26.056 34.154 -25.764 1.00 58.59 68 GLU A N 1
ATOM 532 C CA . GLU A 1 68 ? -25.003 33.732 -26.650 1.00 59.69 68 GLU A CA 1
ATOM 533 C C . GLU A 1 68 ? -24.456 34.896 -27.443 1.00 51.33 68 GLU A C 1
ATOM 534 O O . GLU A 1 68 ? -25.010 35.249 -28.463 1.00 56.73 68 GLU A O 1
ATOM 540 N N . GLY A 1 69 ? -23.349 35.471 -27.007 1.00 50.11 69 GLY A N 1
ATOM 541 C CA . GLY A 1 69 ? -22.824 36.656 -27.664 1.00 51.29 69 GLY A CA 1
ATOM 542 C C . GLY A 1 69 ? -21.320 36.665 -27.863 1.00 53.08 69 GLY A C 1
ATOM 543 O O . GLY A 1 69 ? -20.587 36.282 -26.957 1.00 55.68 69 GLY A O 1
ATOM 544 N N . ALA A 1 70 ? -20.831 37.091 -29.023 1.00 57.45 70 ALA A N 1
ATOM 545 C CA . ALA A 1 70 ? -19.397 37.148 -29.287 1.00 58.67 70 ALA A CA 1
ATOM 546 C C . ALA A 1 70 ? -18.969 38.586 -29.543 1.00 63.65 70 ALA A C 1
ATOM 547 O O . ALA A 1 70 ? -19.594 39.285 -30.349 1.00 59.10 70 ALA A O 1
ATOM 549 N N . GLY A 1 71 ? -17.917 39.033 -28.862 1.00 52.62 71 GLY A N 1
ATOM 550 C CA . GLY A 1 71 ? -17.463 40.390 -29.065 1.00 62.96 71 GLY A CA 1
ATOM 551 C C . GLY A 1 71 ? -16.045 40.605 -28.582 1.00 64.49 71 GLY A C 1
ATOM 552 O O . GLY A 1 71 ? -15.315 39.657 -28.295 1.00 66.81 71 GLY A O 1
ATOM 553 N N . VAL A 1 72 ? -15.661 41.877 -28.503 1.00 67.17 72 VAL A N 1
ATOM 554 C CA . VAL A 1 72 ? -14.324 42.281 -28.087 1.00 56.83 72 VAL A CA 1
ATOM 555 C C . VAL A 1 72 ? -14.417 43.046 -26.774 1.00 56.10 72 VAL A C 1
ATOM 556 O O . VAL A 1 72 ? -15.348 43.832 -26.563 1.00 49.83 72 VAL A O 1
ATOM 560 N N . VAL A 1 73 ? -13.477 42.776 -25.870 1.00 61.27 73 VAL A N 1
ATOM 561 C CA . VAL A 1 73 ? -13.412 43.496 -24.603 1.00 58.88 73 VAL A CA 1
ATOM 562 C C . VAL A 1 73 ? -12.950 44.922 -24.876 1.00 60.14 73 VAL A C 1
ATOM 563 O O . VAL A 1 73 ? -11.859 45.144 -25.412 1.00 59.04 73 VAL A O 1
ATOM 567 N N . VAL A 1 74 ? -13.778 45.896 -24.502 1.00 59.16 74 VAL A N 1
ATOM 568 C CA . VAL A 1 74 ? -13.445 47.307 -24.664 1.00 52.02 74 VAL A CA 1
ATOM 569 C C . VAL A 1 74 ? -13.149 48.003 -23.342 1.00 59.83 74 VAL A C 1
ATOM 570 O O . VAL A 1 74 ? -12.573 49.104 -23.358 1.00 56.94 74 VAL A O 1
ATOM 574 N N . LYS A 1 75 ? -13.518 47.412 -22.208 1.00 57.62 75 LYS A N 1
ATOM 575 C CA . LYS A 1 75 ? -13.202 47.990 -20.909 1.00 60.19 75 LYS A CA 1
ATOM 576 C C . LYS A 1 75 ? -13.205 46.883 -19.860 1.00 65.09 75 LYS A C 1
ATOM 577 O O . LYS A 1 75 ? -14.009 45.949 -19.935 1.00 73.25 75 LYS A O 1
ATOM 583 N N . VAL A 1 76 ? -12.293 46.994 -18.891 1.00 83.35 76 VAL A N 1
ATOM 584 C CA . VAL A 1 76 ? -12.140 46.008 -17.827 1.00 88.16 76 VAL A CA 1
ATOM 585 C C . VAL A 1 76 ? -12.354 46.679 -16.475 1.00 91.60 76 VAL A C 1
ATOM 586 O O . VAL A 1 76 ? -12.214 47.898 -16.326 1.00 88.95 76 VAL A O 1
A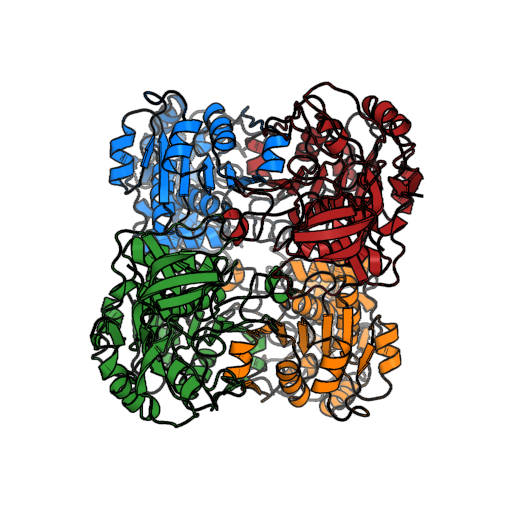TOM 590 N N . GLY A 1 77 ? -12.709 45.866 -15.480 1.00 86.82 77 GLY A N 1
ATOM 591 C CA . GLY A 1 77 ? -12.915 46.355 -14.133 1.00 72.75 77 GLY A CA 1
ATOM 592 C C . GLY A 1 77 ? -11.610 46.519 -13.372 1.00 83.60 77 GLY A C 1
ATOM 593 O O . GLY A 1 77 ? -10.519 46.257 -13.876 1.00 92.83 77 GLY A O 1
ATOM 594 N N . GLN A 1 78 ? -11.734 46.981 -12.123 1.00 90.79 78 GLN A N 1
ATOM 595 C CA . GLN A 1 78 ? -10.544 47.211 -11.307 1.00 94.07 78 GLN A CA 1
ATOM 596 C C . GLN A 1 78 ? -9.883 45.902 -10.901 1.00 97.01 78 GLN A C 1
ATOM 597 O O . GLN A 1 78 ? -8.653 45.781 -10.958 1.00 94.58 78 GLN A O 1
ATOM 603 N N . ASN A 1 79 ? -10.670 44.918 -10.468 1.00 92.88 79 ASN A N 1
ATOM 604 C CA . ASN A 1 79 ? -10.097 43.663 -10.006 1.00 95.07 79 ASN A CA 1
ATOM 605 C C . ASN A 1 79 ? -10.045 42.577 -11.066 1.00 91.93 79 ASN A C 1
ATOM 606 O O . ASN A 1 79 ? -9.831 41.407 -10.731 1.00 103.80 79 ASN A O 1
ATOM 611 N N . VAL A 1 80 ? -10.124 42.949 -12.336 1.00 84.33 80 VAL A N 1
ATOM 612 C CA . VAL A 1 80 ? -9.971 42.006 -13.436 1.00 80.49 80 VAL A CA 1
ATOM 613 C C . VAL A 1 80 ? -8.531 41.996 -13.914 1.00 93.72 80 VAL A C 1
ATOM 614 O O . VAL A 1 80 ? -7.983 43.031 -14.314 1.00 94.85 80 VAL A O 1
ATOM 618 N N . LYS A 1 81 ? -7.908 40.828 -13.839 1.00 83.09 81 LYS A N 1
ATOM 619 C CA . LYS A 1 81 ? -6.491 40.683 -14.122 1.00 100.35 81 LYS A CA 1
ATOM 620 C C . LYS A 1 81 ? -6.141 39.921 -15.387 1.00 95.90 81 LYS A C 1
ATOM 621 O O . LYS A 1 81 ? -5.195 40.294 -16.088 1.00 106.96 81 LYS A O 1
ATOM 627 N N . ASP A 1 82 ? -6.882 38.867 -15.711 1.00 71.37 82 ASP A N 1
ATOM 628 C CA . ASP A 1 82 ? -6.374 37.957 -16.724 1.00 83.91 82 ASP A CA 1
ATOM 629 C C . ASP A 1 82 ? -6.862 38.396 -18.096 1.00 77.29 82 ASP A C 1
ATOM 630 O O . ASP A 1 82 ? -6.380 37.867 -19.101 1.00 66.26 82 ASP A O 1
ATOM 635 N N . PHE A 1 83 ? -7.814 39.318 -18.165 1.00 81.76 83 PHE A N 1
ATOM 636 C CA . PHE A 1 83 ? -8.319 39.813 -19.435 1.00 65.10 83 PHE A CA 1
ATOM 637 C C . PHE A 1 83 ? -7.594 41.095 -19.819 1.00 69.89 83 PHE A C 1
ATOM 638 O O . PHE A 1 83 ? -7.237 41.905 -18.960 1.00 82.52 83 PHE A O 1
ATOM 646 N N . LYS A 1 84 ? -7.380 41.276 -21.118 1.00 64.20 84 LYS A N 1
ATOM 647 C CA . LYS A 1 84 ? -6.740 42.473 -21.640 1.00 72.70 84 LYS A CA 1
ATOM 648 C C . LYS A 1 84 ? -7.610 43.042 -22.754 1.00 79.33 84 LYS A C 1
ATOM 649 O O . LYS A 1 84 ? -8.335 42.311 -23.432 1.00 80.94 84 LYS A O 1
ATOM 655 N N . ILE A 1 85 ? -7.522 44.358 -22.941 1.00 70.31 85 ILE A N 1
ATOM 656 C CA . ILE A 1 85 ? -8.374 45.034 -23.907 1.00 61.62 85 ILE A CA 1
ATOM 657 C C . ILE A 1 85 ? -8.009 44.568 -25.309 1.00 70.25 85 ILE A C 1
ATOM 658 O O . ILE A 1 85 ? -6.828 44.458 -25.660 1.00 87.05 85 ILE A O 1
ATOM 663 N N . GLY A 1 86 ? -9.028 44.272 -26.112 1.00 64.84 86 GLY A N 1
ATOM 664 C CA . GLY A 1 86 ? -8.839 43.687 -27.418 1.00 72.12 86 GLY A CA 1
ATOM 665 C C . GLY A 1 86 ? -9.067 42.190 -27.472 1.00 70.72 86 GLY A C 1
ATOM 666 O O . GLY A 1 86 ? -9.248 41.646 -28.567 1.00 60.99 86 GLY A O 1
ATOM 667 N N . ASP A 1 87 ? -9.056 41.510 -26.323 1.00 75.15 87 ASP A N 1
ATOM 668 C CA . ASP A 1 87 ? -9.348 40.084 -26.300 1.00 66.33 87 ASP A CA 1
ATOM 669 C C . ASP A 1 87 ? -10.779 39.831 -26.749 1.00 65.07 87 ASP A C 1
ATOM 670 O O . ASP A 1 87 ? -11.668 40.669 -26.574 1.00 64.72 87 ASP A O 1
ATOM 675 N N . ARG A 1 88 ? -11.008 38.651 -27.310 1.00 71.77 88 ARG A N 1
ATOM 676 C CA . ARG A 1 88 ? -12.348 38.267 -27.717 1.00 63.44 88 ARG A CA 1
ATOM 677 C C . ARG A 1 88 ? -13.011 37.538 -26.562 1.00 58.59 88 ARG A C 1
ATOM 678 O O . ARG A 1 88 ? -12.375 36.732 -25.872 1.00 60.31 88 ARG A O 1
ATOM 686 N N . ALA A 1 89 ? -14.289 37.828 -26.350 1.00 47.94 89 ALA A N 1
ATOM 687 C CA . ALA A 1 89 ? -15.005 37.313 -25.200 1.00 59.28 89 ALA A CA 1
ATOM 688 C C . ALA A 1 89 ? -16.407 36.894 -25.616 1.00 76.22 89 ALA A C 1
ATOM 689 O O . ALA A 1 89 ? -16.955 37.355 -26.626 1.00 61.96 89 ALA A O 1
ATOM 691 N N . GLY A 1 90 ? -16.975 36.011 -24.813 1.00 72.97 90 GLY A N 1
ATOM 692 C CA . GLY A 1 90 ? -18.293 35.466 -25.088 1.00 64.18 90 GLY A CA 1
ATOM 693 C C . GLY A 1 90 ? -19.220 35.619 -23.906 1.00 70.04 90 GLY A C 1
ATOM 694 O O . GLY A 1 90 ? -18.841 35.372 -22.762 1.00 72.98 90 GLY A O 1
ATOM 695 N N . ILE A 1 91 ? -20.460 35.987 -24.224 1.00 50.32 91 ILE A N 1
ATOM 696 C CA . ILE A 1 91 ? -21.473 36.119 -23.214 1.00 57.91 91 ILE A CA 1
ATOM 697 C C . ILE A 1 91 ? -22.246 34.836 -23.238 1.00 60.56 91 ILE A C 1
ATOM 698 O O . ILE A 1 91 ? -22.912 34.544 -24.217 1.00 57.28 91 ILE A O 1
ATOM 703 N N . LYS A 1 92 ? -22.170 34.063 -22.172 1.00 66.23 92 LYS A N 1
ATOM 704 C CA . LYS A 1 92 ? -22.815 32.762 -22.070 1.00 49.99 92 LYS A CA 1
ATOM 705 C C . LYS A 1 92 ? -24.087 32.860 -21.232 1.00 51.77 92 LYS A C 1
ATOM 706 O O . LYS A 1 92 ? -24.435 33.915 -20.694 1.00 58.87 92 LYS A O 1
ATOM 712 N N . TRP A 1 93 ? -24.794 31.734 -21.132 1.00 62.48 93 TRP A N 1
ATOM 713 C CA . TRP A 1 93 ? -25.992 31.681 -20.301 1.00 68.56 93 TRP A CA 1
ATOM 714 C C . TRP A 1 93 ? -25.663 31.989 -18.847 1.00 66.98 93 TRP A C 1
ATOM 715 O O . TRP A 1 93 ? -26.391 32.735 -18.181 1.00 68.93 93 TRP A O 1
ATOM 726 N N . VAL A 1 94 ? -24.560 31.438 -18.341 1.00 61.04 94 VAL A N 1
ATOM 727 C CA . VAL A 1 94 ? -24.127 31.700 -16.971 1.00 53.60 94 VAL A CA 1
ATOM 728 C C . VAL A 1 94 ? -23.346 33.010 -16.994 1.00 56.03 94 VAL A C 1
ATOM 729 O O . VAL A 1 94 ? -22.200 33.055 -17.441 1.00 63.40 94 VAL A O 1
ATOM 733 N N . ASN A 1 95 ? -23.961 34.083 -16.501 1.00 63.00 95 ASN A N 1
ATOM 734 C CA . ASN A 1 95 ? -23.281 35.371 -16.472 1.00 59.54 95 ASN A CA 1
ATOM 735 C C . ASN A 1 95 ? -22.314 35.470 -15.301 1.00 52.23 95 ASN A C 1
ATOM 736 O O . ASN A 1 95 ? -21.177 35.922 -15.472 1.00 58.00 95 ASN A O 1
ATOM 741 N N . SER A 1 96 ? -22.746 35.058 -14.112 1.00 56.98 96 SER A N 1
ATOM 742 C CA . SER A 1 96 ? -21.923 35.172 -12.917 1.00 68.63 96 SER A CA 1
ATOM 743 C C . SER A 1 96 ? -22.428 34.174 -11.885 1.00 62.79 96 SER A C 1
ATOM 744 O O . SER A 1 96 ? -23.516 33.607 -12.017 1.00 66.53 96 SER A O 1
ATOM 747 N N . SER A 1 97 ? -21.619 33.980 -10.845 1.00 76.57 97 SER A N 1
ATOM 748 C CA . SER A 1 97 ? -21.951 33.065 -9.767 1.00 69.05 97 SER A CA 1
ATOM 749 C C . SER A 1 97 ? -21.283 33.550 -8.488 1.00 74.22 97 SER A C 1
ATOM 750 O O . SER A 1 97 ? -20.386 34.398 -8.504 1.00 80.43 97 SER A O 1
ATOM 753 N N . CYS A 1 98 ? -21.742 32.977 -7.375 1.00 78.64 98 CYS A N 1
ATOM 754 C CA . CYS A 1 98 ? -21.214 33.321 -6.061 1.00 69.33 98 CYS A CA 1
ATOM 755 C C . CYS A 1 98 ? -19.760 32.872 -5.906 1.00 72.98 98 CYS A C 1
ATOM 756 O O . CYS A 1 98 ? -18.981 33.526 -5.204 1.00 84.56 98 CYS A O 1
ATOM 759 N N . THR A 1 99 ? -19.393 31.736 -6.509 1.00 79.98 99 THR A N 1
ATOM 760 C CA . THR A 1 99 ? -18.048 31.147 -6.588 1.00 73.44 99 THR A CA 1
ATOM 761 C C . THR A 1 99 ? -17.552 30.574 -5.263 1.00 74.93 99 THR A C 1
ATOM 762 O O . THR A 1 99 ? -16.392 30.152 -5.182 1.00 74.81 99 THR A O 1
ATOM 766 N N . THR A 1 100 ? -18.384 30.544 -4.226 1.00 80.31 100 THR A N 1
ATOM 767 C CA . THR A 1 100 ? -18.044 29.931 -2.948 1.00 76.12 100 THR A CA 1
ATOM 768 C C . THR A 1 100 ? -19.225 29.125 -2.432 1.00 78.85 100 THR A C 1
ATOM 769 O O . THR A 1 100 ? -19.431 29.000 -1.219 1.00 85.85 100 THR A O 1
ATOM 773 N N . CYS A 1 101 ? -20.005 28.591 -3.357 1.00 82.44 101 CYS A N 1
ATOM 774 C CA . CYS A 1 101 ? -21.162 27.751 -3.116 1.00 76.50 101 CYS A CA 1
ATOM 775 C C . CYS A 1 101 ? -20.768 26.274 -3.130 1.00 76.05 101 CYS A C 1
ATOM 776 O O . CYS A 1 101 ? -19.677 25.900 -3.563 1.00 84.29 101 CYS A O 1
ATOM 779 N N . GLU A 1 102 ? -21.662 25.435 -2.600 1.00 75.36 102 GLU A N 1
ATOM 780 C CA . GLU A 1 102 ? -21.478 23.993 -2.721 1.00 72.28 102 GLU A CA 1
ATOM 781 C C . GLU A 1 102 ? -21.373 23.596 -4.183 1.00 73.69 102 GLU A C 1
ATOM 782 O O . GLU A 1 102 ? -20.490 22.825 -4.576 1.00 78.54 102 GLU A O 1
ATOM 788 N N . HIS A 1 103 ? -22.287 24.112 -5.002 1.00 72.17 103 HIS A N 1
ATOM 789 C CA . HIS A 1 103 ? -22.288 23.816 -6.426 1.00 73.96 103 HIS A CA 1
ATOM 790 C C . HIS A 1 103 ? -21.209 24.589 -7.171 1.00 82.20 103 HIS A C 1
ATOM 791 O O . HIS A 1 103 ? -20.700 24.110 -8.190 1.00 89.65 103 HIS A O 1
ATOM 798 N N . CYS A 1 104 ? -20.831 25.767 -6.671 1.00 95.05 104 CYS A N 1
ATOM 799 C CA . CYS A 1 104 ? -19.809 26.563 -7.337 1.00 77.17 104 CYS A CA 1
ATOM 800 C C . CYS A 1 104 ? -18.405 26.032 -7.080 1.00 74.86 104 CYS A C 1
ATOM 801 O O . CYS A 1 104 ? -17.542 26.141 -7.959 1.00 73.23 104 CYS A O 1
ATOM 804 N N . LYS A 1 105 ? -18.152 25.449 -5.903 1.00 83.53 105 LYS A N 1
ATOM 805 C CA . LYS A 1 105 ? -16.843 24.841 -5.689 1.00 77.48 105 LYS A CA 1
ATOM 806 C C . LYS A 1 105 ? -16.713 23.555 -6.493 1.00 77.82 105 LYS A C 1
ATOM 807 O O . LYS A 1 105 ? -15.600 23.167 -6.866 1.00 81.41 105 LYS A O 1
ATOM 813 N N . LYS A 1 106 ? -17.828 22.874 -6.757 1.00 76.62 106 LYS A N 1
ATOM 814 C CA . LYS A 1 106 ? -17.799 21.771 -7.701 1.00 70.74 106 LYS A CA 1
ATOM 815 C C . LYS A 1 106 ? -17.539 22.318 -9.102 1.00 83.09 106 LYS A C 1
ATOM 816 O O . LYS A 1 106 ? -17.403 23.526 -9.319 1.00 92.13 106 LYS A O 1
ATOM 822 N N . GLY A 1 107 ? -17.495 21.417 -10.073 1.00 77.20 107 GLY A N 1
ATOM 823 C CA . GLY A 1 107 ? -17.265 21.852 -11.427 1.00 91.62 107 GLY A CA 1
ATOM 824 C C . GLY A 1 107 ? -18.465 22.451 -12.126 1.00 85.69 107 GLY A C 1
ATOM 825 O O . GLY A 1 107 ? -18.345 22.847 -13.285 1.00 82.23 107 GLY A O 1
ATOM 826 N N . ASN A 1 108 ? -19.620 22.535 -11.466 1.00 97.28 108 ASN A N 1
ATOM 827 C CA . ASN A 1 108 ? -20.857 22.998 -12.102 1.00 104.12 108 ASN A CA 1
ATOM 828 C C . ASN A 1 108 ? -21.349 24.285 -11.437 1.00 96.53 108 ASN A C 1
ATOM 829 O O . ASN A 1 108 ? -22.168 24.244 -10.516 1.00 90.57 108 ASN A O 1
ATOM 834 N N . GLU A 1 109 ? -20.865 25.429 -11.920 1.00 96.42 109 GLU A N 1
ATOM 835 C CA . GLU A 1 109 ? -21.228 26.742 -11.390 1.00 86.10 109 GLU A CA 1
ATOM 836 C C . GLU A 1 109 ? -22.662 27.192 -11.685 1.00 85.65 109 GLU A C 1
ATOM 837 O O . GLU A 1 109 ? -23.263 27.867 -10.836 1.00 83.28 109 GLU A O 1
ATOM 843 N N . PRO A 1 110 ? -23.244 26.889 -12.854 1.00 98.87 110 PRO A N 1
ATOM 844 C CA . PRO A 1 110 ? -24.596 27.401 -13.152 1.00 76.67 110 PRO A CA 1
ATOM 845 C C . PRO A 1 110 ? -25.694 26.935 -12.212 1.00 80.32 110 PRO A C 1
ATOM 846 O O . PRO A 1 110 ? -26.788 27.513 -12.247 1.00 82.02 110 PRO A O 1
ATOM 850 N N . ASN A 1 111 ? -25.463 25.923 -11.379 1.00 87.16 111 ASN A N 1
ATOM 851 C CA . ASN A 1 111 ? -26.508 25.444 -10.484 1.00 82.34 111 ASN A CA 1
ATOM 852 C C . ASN A 1 111 ? -26.449 26.092 -9.105 1.00 81.29 111 ASN A C 1
ATOM 853 O O . ASN A 1 111 ? -27.121 25.622 -8.182 1.00 80.81 111 ASN A O 1
ATOM 858 N N . CYS A 1 112 ? -25.680 27.167 -8.955 1.00 74.68 112 CYS A N 1
ATOM 859 C CA . CYS A 1 112 ? -25.652 27.929 -7.718 1.00 69.99 112 CYS A CA 1
ATOM 860 C C . CYS A 1 112 ? -26.987 28.637 -7.495 1.00 76.08 112 CYS A C 1
ATOM 861 O O . CYS A 1 112 ? -27.744 28.910 -8.429 1.00 86.11 112 CYS A O 1
ATOM 864 N N . GLY A 1 113 ? -27.281 28.920 -6.225 1.00 84.02 113 GLY A N 1
ATOM 865 C CA . GLY A 1 113 ? -28.475 29.681 -5.899 1.00 76.32 113 GLY A CA 1
ATOM 866 C C . GLY A 1 113 ? -28.388 31.142 -6.301 1.00 69.04 113 GLY A C 1
ATOM 867 O O . GLY A 1 113 ? -29.374 31.727 -6.752 1.00 68.48 113 GLY A O 1
ATOM 868 N N . ASP A 1 114 ? -27.220 31.751 -6.140 1.00 74.65 114 ASP A N 1
ATOM 869 C CA . ASP A 1 114 ? -27.010 33.156 -6.505 1.00 68.91 114 ASP A CA 1
ATOM 870 C C . ASP A 1 114 ? -26.433 33.295 -7.909 1.00 74.82 114 ASP A C 1
ATOM 871 O O . ASP A 1 114 ? -25.474 34.032 -8.132 1.00 66.10 114 ASP A O 1
ATOM 876 N N . VAL A 1 115 ? -27.010 32.594 -8.877 1.00 78.74 115 VAL A N 1
ATOM 877 C CA . VAL A 1 115 ? -26.528 32.656 -10.250 1.00 66.55 115 VAL A CA 1
ATOM 878 C C . VAL A 1 115 ? -27.127 33.864 -10.953 1.00 74.08 115 VAL A C 1
ATOM 879 O O . VAL A 1 115 ? -28.311 34.184 -10.782 1.00 86.76 115 VAL A O 1
ATOM 883 N N . VAL A 1 116 ? -26.306 34.543 -11.744 1.00 68.91 116 VAL A N 1
ATOM 884 C CA . VAL A 1 116 ? -26.756 35.630 -12.601 1.00 58.28 116 VAL A CA 1
ATOM 885 C C . VAL A 1 116 ? -26.784 35.085 -14.020 1.00 57.04 116 VAL A C 1
ATOM 886 O O . VAL A 1 116 ? -25.789 34.525 -14.491 1.00 55.69 116 VAL A O 1
ATOM 890 N N . LEU A 1 117 ? -27.914 35.246 -14.701 1.00 66.45 117 LEU A N 1
ATOM 891 C CA . LEU A 1 117 ? -28.143 34.621 -15.997 1.00 59.36 117 LEU A CA 1
ATOM 892 C C . LEU A 1 117 ? -28.293 35.676 -17.081 1.00 55.97 117 LEU A C 1
ATOM 893 O O . LEU A 1 117 ? -29.139 36.568 -16.969 1.00 54.99 117 LEU A O 1
ATOM 898 N N . SER A 1 118 ? -27.477 35.570 -18.127 1.00 73.79 118 SER A N 1
ATOM 899 C CA . SER A 1 118 ? -27.581 36.494 -19.248 1.00 63.38 118 SER A CA 1
ATOM 900 C C . SER A 1 118 ? -28.885 36.257 -19.998 1.00 60.07 118 SER A C 1
ATOM 901 O O . SER A 1 118 ? -29.225 35.118 -20.331 1.00 71.35 118 SER A O 1
ATOM 904 N N . GLY A 1 119 ? -29.613 37.336 -20.269 1.00 52.57 119 GLY A N 1
ATOM 905 C CA . GLY A 1 119 ? -30.904 37.235 -20.910 1.00 52.63 119 GLY A CA 1
ATOM 906 C C . GLY A 1 119 ? -32.042 36.814 -20.008 1.00 58.58 119 GLY A C 1
ATOM 907 O O . GLY A 1 119 ? -33.156 36.610 -20.503 1.00 63.39 119 GLY A O 1
ATOM 908 N N . PHE A 1 120 ? -31.806 36.662 -18.706 1.00 63.10 120 PHE A N 1
ATOM 909 C CA . PHE A 1 120 ? -32.858 36.255 -17.784 1.00 57.75 120 PHE A CA 1
ATOM 910 C C . PHE A 1 120 ? -32.835 37.137 -16.546 1.00 64.18 120 PHE A C 1
ATOM 911 O O . PHE A 1 120 ? -33.808 37.840 -16.262 1.00 66.38 120 PHE A O 1
ATOM 919 N N . HIS A 1 121 ? -31.730 37.106 -15.804 1.00 66.74 121 HIS A N 1
ATOM 920 C CA . HIS A 1 121 ? -31.542 37.970 -14.646 1.00 67.00 121 HIS A CA 1
ATOM 921 C C . HIS A 1 121 ? -30.742 39.221 -14.966 1.00 59.81 121 HIS A C 1
ATOM 922 O O . HIS A 1 121 ? -30.874 40.225 -14.260 1.00 63.12 121 HIS A O 1
ATOM 929 N N . ARG A 1 122 ? -29.917 39.175 -16.005 1.00 57.28 122 ARG A N 1
ATOM 930 C CA . ARG A 1 122 ? -29.084 40.291 -16.421 1.00 51.67 122 ARG A CA 1
ATOM 931 C C . ARG A 1 122 ? -29.330 40.582 -17.895 1.00 55.20 122 ARG A C 1
ATOM 932 O O . ARG A 1 122 ? -29.750 39.701 -18.657 1.00 52.53 122 ARG A O 1
ATOM 940 N N . ASP A 1 123 ? -29.081 41.832 -18.284 1.00 66.96 123 ASP A N 1
ATOM 941 C CA . ASP A 1 123 ? -29.162 42.221 -19.685 1.00 61.19 123 ASP A CA 1
ATOM 942 C C . ASP A 1 123 ? -28.193 41.398 -20.523 1.00 56.18 123 ASP A C 1
ATOM 943 O O . ASP A 1 123 ? -27.024 41.231 -20.162 1.00 59.21 123 ASP A O 1
ATOM 948 N N . GLY A 1 124 ? -28.683 40.889 -21.643 1.00 57.90 124 GLY A N 1
ATOM 949 C CA . GLY A 1 124 ? -27.997 39.900 -22.443 1.00 60.22 124 GLY A CA 1
ATOM 950 C C . GLY A 1 124 ? -27.213 40.463 -23.608 1.00 53.51 124 GLY A C 1
ATOM 951 O O . GLY A 1 124 ? -26.709 41.591 -23.569 1.00 60.96 124 GLY A O 1
ATOM 952 N N . SER A 1 125 ? -27.103 39.655 -24.656 1.00 59.34 125 SER A N 1
ATOM 953 C CA . SER A 1 125 ? -26.227 39.918 -25.789 1.00 57.01 125 SER A CA 1
ATOM 954 C C . SER A 1 125 ? -26.914 40.610 -26.959 1.00 58.25 125 SER A C 1
ATOM 955 O O . SER A 1 125 ? -26.255 40.871 -27.969 1.00 63.54 125 SER A O 1
ATOM 958 N N . PHE A 1 126 ? -28.207 40.910 -26.863 1.00 57.21 126 PHE A N 1
ATOM 959 C CA . PHE A 1 126 ? -28.901 41.583 -27.952 1.00 64.87 126 PHE A CA 1
ATOM 960 C C . PHE A 1 126 ? -28.521 43.052 -28.125 1.00 61.16 126 PHE A C 1
ATOM 961 O O . PHE A 1 126 ? -28.965 43.687 -29.091 1.00 71.54 126 PHE A O 1
ATOM 969 N N . GLN A 1 127 ? -27.693 43.584 -27.231 1.00 65.71 127 GLN A N 1
ATOM 970 C CA . GLN A 1 127 ? -27.200 44.950 -27.285 1.00 67.14 127 GLN A CA 1
ATOM 971 C C . GLN A 1 127 ? -25.772 45.118 -27.788 1.00 57.51 127 GLN A C 1
ATOM 972 O O . GLN A 1 127 ? -25.014 44.152 -27.906 1.00 63.54 127 GLN A O 1
ATOM 978 N N . GLN A 1 128 ? -25.414 46.363 -28.113 1.00 74.18 128 GLN A N 1
ATOM 979 C CA . GLN A 1 128 ? -24.095 46.619 -28.685 1.00 70.18 128 GLN A CA 1
ATOM 980 C C . GLN A 1 128 ? -22.988 46.422 -27.654 1.00 60.28 128 GLN A C 1
ATOM 981 O O . GLN A 1 128 ? -21.908 45.927 -27.989 1.00 64.45 128 GLN A O 1
ATOM 987 N N . TYR A 1 129 ? -23.233 46.796 -26.402 1.00 57.28 129 TYR A N 1
ATOM 988 C CA . TYR A 1 129 ? -22.234 46.714 -25.340 1.00 57.24 129 TYR A CA 1
ATOM 989 C C . TYR A 1 129 ? -22.859 46.025 -24.137 1.00 55.26 129 TYR A C 1
ATOM 990 O O . TYR A 1 129 ? -23.880 46.486 -23.619 1.00 62.97 129 TYR A O 1
ATOM 999 N N . ALA A 1 130 ? -22.237 44.938 -23.688 1.00 55.24 130 ALA A N 1
ATOM 1000 C CA . ALA A 1 130 ? -22.788 44.111 -22.624 1.00 53.20 130 ALA A CA 1
ATOM 1001 C C . ALA A 1 130 ? -21.726 43.843 -21.569 1.00 55.53 130 ALA A C 1
ATOM 1002 O O . ALA A 1 130 ? -20.528 43.856 -21.852 1.00 56.90 130 ALA A O 1
ATOM 1004 N N . VAL A 1 131 ? -22.178 43.606 -20.342 1.00 59.77 131 VAL A N 1
ATOM 1005 C CA . VAL A 1 131 ? -21.298 43.416 -19.195 1.00 58.62 131 VAL A CA 1
ATOM 1006 C C . VAL A 1 131 ? -21.404 41.964 -18.749 1.00 64.30 131 VAL A C 1
ATOM 1007 O O . VAL A 1 131 ? -22.508 41.418 -18.645 1.00 71.80 131 VAL A O 1
ATOM 1011 N N . VAL A 1 132 ? -20.254 41.329 -18.509 1.00 66.52 132 VAL A N 1
ATOM 1012 C CA . VAL A 1 132 ? -20.241 39.924 -18.107 1.00 59.59 132 VAL A CA 1
ATOM 1013 C C . VAL A 1 132 ? -19.090 39.690 -17.138 1.00 65.54 132 VAL A C 1
ATOM 1014 O O . VAL A 1 132 ? -18.030 40.301 -17.258 1.00 70.28 132 VAL A O 1
ATOM 1018 N N . ASN A 1 133 ? -19.292 38.766 -16.196 1.00 74.20 133 ASN A N 1
ATOM 1019 C CA . ASN A 1 133 ? -18.253 38.454 -15.223 1.00 64.95 133 ASN A CA 1
ATOM 1020 C C . ASN A 1 133 ? -17.003 37.955 -15.931 1.00 70.20 133 ASN A C 1
ATOM 1021 O O . ASN A 1 133 ? -17.073 37.077 -16.796 1.00 67.52 133 ASN A O 1
ATOM 1026 N N . GLY A 1 134 ? -15.851 38.501 -15.542 1.00 80.21 134 GLY A N 1
ATOM 1027 C CA . GLY A 1 134 ? -14.599 38.081 -16.144 1.00 57.11 134 GLY A CA 1
ATOM 1028 C C . GLY A 1 134 ? -14.253 36.642 -15.829 1.00 61.31 134 GLY A C 1
ATOM 1029 O O . GLY A 1 134 ? -13.546 35.985 -16.600 1.00 80.19 134 GLY A O 1
ATOM 1030 N N . ASN A 1 135 ? -14.744 36.126 -14.701 1.00 75.92 135 ASN A N 1
ATOM 1031 C CA . ASN A 1 135 ? -14.397 34.768 -14.303 1.00 74.81 135 ASN A CA 1
ATOM 1032 C C . ASN A 1 135 ? -15.185 33.731 -15.090 1.00 79.43 135 ASN A C 1
ATOM 1033 O O . ASN A 1 135 ? -14.661 32.657 -15.406 1.00 89.35 135 ASN A O 1
ATOM 1038 N N . GLU A 1 136 ? -16.434 34.041 -15.429 1.00 76.45 136 GLU A N 1
ATOM 1039 C CA . GLU A 1 136 ? -17.293 33.136 -16.178 1.00 64.24 136 GLU A CA 1
ATOM 1040 C C . GLU A 1 136 ? -17.343 33.491 -17.655 1.00 82.37 136 GLU A C 1
ATOM 1041 O O . GLU A 1 136 ? -18.104 32.872 -18.407 1.00 91.48 136 GLU A O 1
ATOM 1047 N N . ALA A 1 137 ? -16.536 34.455 -18.090 1.00 78.32 137 ALA A N 1
ATOM 1048 C CA . ALA A 1 137 ? -16.552 34.870 -19.480 1.00 64.37 137 ALA A CA 1
ATOM 1049 C C . ALA A 1 137 ? -15.778 33.876 -20.337 1.00 81.69 137 ALA A C 1
ATOM 1050 O O . ALA A 1 137 ? -14.910 33.139 -19.861 1.00 83.36 137 ALA A O 1
ATOM 1052 N N . VAL A 1 138 ? -16.095 33.883 -21.611 1.00 83.08 138 VAL A N 1
ATOM 1053 C CA . VAL A 1 138 ? -15.531 32.953 -22.576 1.00 62.89 138 VAL A CA 1
ATOM 1054 C C . VAL A 1 138 ? -14.245 33.525 -23.149 1.00 61.56 138 VAL A C 1
ATOM 1055 O O . VAL A 1 138 ? -14.172 34.710 -23.492 1.00 70.97 138 VAL A O 1
ATOM 1059 N N . LYS A 1 139 ? -13.226 32.677 -23.257 1.00 65.14 139 LYS A N 1
ATOM 1060 C CA . LYS A 1 139 ? -11.990 33.026 -23.953 1.00 57.92 139 LYS A CA 1
ATOM 1061 C C . LYS A 1 139 ? -12.130 32.555 -25.396 1.00 58.02 139 LYS A C 1
ATOM 1062 O O . LYS A 1 139 ? -11.989 31.367 -25.689 1.00 78.58 139 LYS A O 1
ATOM 1068 N N . ILE A 1 140 ? -12.426 33.481 -26.303 1.00 62.12 140 ILE A N 1
ATOM 1069 C CA . ILE A 1 140 ? -12.527 33.163 -27.721 1.00 58.22 140 ILE A CA 1
ATOM 1070 C C . ILE A 1 140 ? -11.185 33.454 -28.379 1.00 61.54 140 ILE A C 1
ATOM 1071 O O . ILE A 1 140 ? -10.595 34.518 -28.165 1.00 63.32 140 ILE A O 1
ATOM 1076 N N . VAL A 1 141 ? -10.713 32.507 -29.190 1.00 73.83 141 VAL A N 1
ATOM 1077 C CA . VAL A 1 141 ? -9.407 32.630 -29.824 1.00 67.77 141 VAL A CA 1
ATOM 1078 C C . VAL A 1 141 ? -9.459 33.642 -30.960 1.00 66.77 141 VAL A C 1
ATOM 1079 O O . VAL A 1 141 ? -10.389 33.643 -31.777 1.00 64.81 141 VAL A O 1
ATOM 1083 N N . ASP A 1 142 ? -8.453 34.513 -31.015 1.00 73.82 142 ASP A N 1
ATOM 1084 C CA . ASP A 1 142 ? -8.316 35.415 -32.150 1.00 76.46 142 ASP A CA 1
ATOM 1085 C C . ASP A 1 142 ? -7.960 34.616 -33.399 1.00 87.53 142 ASP A C 1
ATOM 1086 O O . ASP A 1 142 ? -7.238 33.618 -33.342 1.00 90.43 142 ASP A O 1
ATOM 1091 N N . GLY A 1 143 ? -8.465 35.071 -34.538 1.00 80.77 143 GLY A N 1
ATOM 1092 C CA . GLY A 1 143 ? -8.294 34.345 -35.775 1.00 90.83 143 GLY A CA 1
ATOM 1093 C C . GLY A 1 143 ? -9.437 33.427 -36.145 1.00 81.72 143 GLY A C 1
ATOM 1094 O O . GLY A 1 143 ? -9.281 32.605 -37.055 1.00 84.96 143 GLY A O 1
ATOM 1095 N N . ILE A 1 144 ? -10.576 33.536 -35.463 1.00 92.18 144 ILE A N 1
ATOM 1096 C CA . ILE A 1 144 ? -11.822 32.913 -35.890 1.00 87.42 144 ILE A CA 1
ATOM 1097 C C . ILE A 1 144 ? -12.914 33.971 -35.832 1.00 81.01 144 ILE A C 1
ATOM 1098 O O . ILE A 1 144 ? -12.910 34.837 -34.949 1.00 82.31 144 ILE A O 1
ATOM 1103 N N . ASP A 1 145 ? -13.840 33.911 -36.783 1.00 79.50 145 ASP A N 1
ATOM 1104 C CA . ASP A 1 145 ? -14.863 34.939 -36.917 1.00 70.06 145 ASP A CA 1
ATOM 1105 C C . ASP A 1 145 ? -15.942 34.759 -35.853 1.00 66.78 145 ASP A C 1
ATOM 1106 O O . ASP A 1 145 ? -16.420 33.647 -35.613 1.00 82.18 145 ASP A O 1
ATOM 1111 N N . LEU A 1 146 ? -16.323 35.871 -35.218 1.00 64.08 146 LEU A N 1
ATOM 1112 C CA . LEU A 1 146 ? -17.268 35.829 -34.104 1.00 63.91 146 LEU A CA 1
ATOM 1113 C C . LEU A 1 146 ? -18.639 35.342 -34.542 1.00 61.90 146 LEU A C 1
ATOM 1114 O O . LEU A 1 146 ? -19.379 34.752 -33.739 1.00 67.38 146 LEU A O 1
ATOM 1119 N N . VAL A 1 147 ? -18.990 35.568 -35.808 1.00 60.72 147 VAL A N 1
ATOM 1120 C CA . VAL A 1 147 ? -20.280 35.118 -36.320 1.00 65.70 147 VAL A CA 1
ATOM 1121 C C . VAL A 1 147 ? -20.422 33.615 -36.150 1.00 68.99 147 VAL A C 1
ATOM 1122 O O . VAL A 1 147 ? -21.489 33.115 -35.777 1.00 63.53 147 VAL A O 1
ATOM 1126 N N . GLU A 1 148 ? -19.342 32.874 -36.394 1.00 64.51 148 GLU A N 1
ATOM 1127 C CA . GLU A 1 148 ? -19.439 31.426 -36.352 1.00 64.29 148 GLU A CA 1
ATOM 1128 C C . GLU A 1 148 ? -19.390 30.909 -34.923 1.00 66.62 148 GLU A C 1
ATOM 1129 O O . GLU A 1 148 ? -19.948 29.846 -34.629 1.00 82.04 148 GLU A O 1
ATOM 1135 N N . VAL A 1 149 ? -18.733 31.650 -34.028 1.00 69.69 149 VAL A N 1
ATOM 1136 C CA . VAL A 1 149 ? -18.624 31.250 -32.629 1.00 61.88 149 VAL A CA 1
ATOM 1137 C C . VAL A 1 149 ? -19.920 31.516 -31.876 1.00 57.79 149 VAL A C 1
ATOM 1138 O O . VAL A 1 149 ? -20.208 30.839 -30.883 1.00 61.41 149 VAL A O 1
ATOM 1142 N N . SER A 1 150 ? -20.704 32.505 -32.307 1.00 58.50 150 SER A N 1
ATOM 1143 C CA . SER A 1 150 ? -21.917 32.871 -31.575 1.00 57.10 150 SER A CA 1
ATOM 1144 C C . SER A 1 150 ? -22.859 31.700 -31.301 1.00 65.73 150 SER A C 1
ATOM 1145 O O . SER A 1 150 ? -23.326 31.575 -30.157 1.00 59.13 150 SER A O 1
ATOM 1148 N N . PRO A 1 151 ? -23.180 30.822 -32.261 1.00 70.46 151 PRO A N 1
ATOM 1149 C CA . PRO A 1 151 ? -24.038 29.674 -31.918 1.00 63.51 151 PRO A CA 1
ATOM 1150 C C . PRO A 1 151 ? -23.362 28.680 -30.991 1.00 72.21 151 PRO A C 1
ATOM 1151 O O . PRO A 1 151 ? -24.052 27.963 -30.253 1.00 80.01 151 PRO A O 1
ATOM 1155 N N . ILE A 1 152 ? -22.031 28.613 -31.020 1.00 62.95 152 ILE A N 1
ATOM 1156 C CA . ILE A 1 152 ? -21.289 27.665 -30.195 1.00 60.81 152 ILE A CA 1
ATOM 1157 C C . ILE A 1 152 ? -21.495 27.971 -28.717 1.00 60.91 152 ILE A C 1
ATOM 1158 O O . ILE A 1 152 ? -21.436 27.073 -27.867 1.00 70.03 152 ILE A O 1
ATOM 1163 N N . LEU A 1 153 ? -21.756 29.239 -28.393 1.00 62.33 153 LEU A N 1
ATOM 1164 C CA . LEU A 1 153 ? -21.810 29.688 -27.006 1.00 62.74 153 LEU A CA 1
ATOM 1165 C C . LEU A 1 153 ? -22.926 29.018 -26.213 1.00 66.60 153 LEU A C 1
ATOM 1166 O O . LEU A 1 153 ? -22.814 28.875 -24.989 1.00 83.10 153 LEU A O 1
ATOM 1171 N N . CYS A 1 154 ? -24.008 28.625 -26.870 1.00 62.70 154 CYS A N 1
ATOM 1172 C CA . CYS A 1 154 ? -25.083 27.907 -26.194 1.00 85.24 154 CYS A CA 1
ATOM 1173 C C . CYS A 1 154 ? -25.320 26.520 -26.766 1.00 76.25 154 CYS A C 1
ATOM 1174 O O . CYS A 1 154 ? -25.454 25.560 -26.006 1.00 59.21 154 CYS A O 1
ATOM 1177 N N . ALA A 1 155 ? -25.379 26.391 -28.091 1.00 66.95 155 ALA A N 1
ATOM 1178 C CA . ALA A 1 155 ? -25.716 25.110 -28.699 1.00 66.23 155 ALA A CA 1
ATOM 1179 C C . ALA A 1 155 ? -24.533 24.151 -28.667 1.00 67.66 155 ALA A C 1
ATOM 1180 O O . ALA A 1 155 ? -24.673 22.992 -28.257 1.00 74.83 155 ALA A O 1
ATOM 1182 N N . GLY A 1 156 ? -23.354 24.621 -29.076 1.00 49.53 156 GLY A N 1
ATOM 1183 C CA . GLY A 1 156 ? -22.190 23.751 -29.089 1.00 52.28 156 GLY A CA 1
ATOM 1184 C C . GLY A 1 156 ? -21.849 23.223 -27.708 1.00 54.78 156 GLY A C 1
ATOM 1185 O O . GLY A 1 156 ? -21.640 22.022 -27.523 1.00 59.17 156 GLY A O 1
ATOM 1186 N N . VAL A 1 157 ? -21.816 24.116 -26.717 1.00 58.36 157 VAL A N 1
ATOM 1187 C CA . VAL A 1 157 ? -21.469 23.708 -25.358 1.00 53.08 157 VAL A CA 1
ATOM 1188 C C . VAL A 1 157 ? -22.506 22.735 -24.815 1.00 57.21 157 VAL A C 1
ATOM 1189 O O . VAL A 1 157 ? -22.161 21.744 -24.167 1.00 62.96 157 VAL A O 1
ATOM 1193 N N . THR A 1 158 ? -23.790 22.991 -25.084 1.00 58.41 158 THR A N 1
ATOM 1194 C CA . THR A 1 158 ? -24.843 22.129 -24.553 1.00 69.90 158 THR A CA 1
ATOM 1195 C C . THR A 1 158 ? -24.789 20.732 -25.161 1.00 62.55 158 THR A C 1
ATOM 1196 O O . THR A 1 158 ? -24.879 19.729 -24.441 1.00 57.92 158 THR A O 1
ATOM 1200 N N . VAL A 1 159 ? -24.636 20.642 -26.484 1.00 58.27 159 VAL A N 1
ATOM 1201 C CA . VAL A 1 159 ? -24.616 19.330 -27.126 1.00 62.62 159 VAL A CA 1
ATOM 1202 C C . VAL A 1 159 ? -23.337 18.572 -26.771 1.00 55.78 159 VAL A C 1
ATOM 1203 O O . VAL A 1 159 ? -23.359 17.349 -26.562 1.00 49.94 159 VAL A O 1
ATOM 1207 N N . TYR A 1 160 ? -22.207 19.282 -26.684 1.00 48.91 160 TYR A N 1
ATOM 1208 C CA . TYR A 1 160 ? -20.972 18.657 -26.230 1.00 47.70 160 TYR A CA 1
ATOM 1209 C C . TYR A 1 160 ? -21.110 18.146 -24.804 1.00 52.69 160 TYR A C 1
ATOM 1210 O O . TYR A 1 160 ? -20.670 17.035 -24.488 1.00 49.71 160 TYR A O 1
ATOM 1219 N N . LYS A 1 161 ? -21.733 18.939 -23.932 1.00 47.14 161 LYS A N 1
ATOM 1220 C CA . LYS A 1 161 ? -21.938 18.529 -22.551 1.00 50.31 161 LYS A CA 1
ATOM 1221 C C . LYS A 1 161 ? -22.835 17.302 -22.474 1.00 53.54 161 LYS A C 1
ATOM 1222 O O . LYS A 1 161 ? -22.603 16.408 -21.657 1.00 58.55 161 LYS A O 1
ATOM 1228 N N . ALA A 1 162 ? -23.859 17.235 -23.325 1.00 60.56 162 ALA A N 1
ATOM 1229 C CA . ALA A 1 162 ? -24.717 16.055 -23.364 1.00 53.88 162 ALA A CA 1
ATOM 1230 C C . ALA A 1 162 ? -23.936 14.815 -23.792 1.00 47.38 162 ALA A C 1
ATOM 1231 O O . ALA A 1 162 ? -24.036 13.751 -23.164 1.00 58.26 162 ALA A O 1
ATOM 1233 N N . LEU A 1 163 ? -23.149 14.934 -24.865 1.00 50.22 163 LEU A N 1
ATOM 1234 C CA . LEU A 1 163 ? -22.355 13.795 -25.317 1.00 58.13 163 LEU A CA 1
ATOM 1235 C C . LEU A 1 163 ? -21.352 13.360 -24.253 1.00 55.84 163 LEU A C 1
ATOM 1236 O O . LEU A 1 163 ? -21.106 12.162 -24.076 1.00 59.18 163 LEU A O 1
ATOM 1241 N N . LYS A 1 164 ? -20.771 14.315 -23.526 1.00 50.02 164 LYS A N 1
ATOM 1242 C CA . LYS A 1 164 ? -19.870 13.955 -22.437 1.00 59.62 164 LYS A CA 1
ATOM 1243 C C . LYS A 1 164 ? -20.627 13.298 -21.288 1.00 58.63 164 LYS A C 1
ATOM 1244 O O . LYS A 1 164 ? -20.109 12.380 -20.642 1.00 56.30 164 LYS A O 1
ATOM 1250 N N . ASP A 1 165 ? -21.852 13.759 -21.020 1.00 51.54 165 ASP A N 1
ATOM 1251 C CA . ASP A 1 165 ? -22.697 13.162 -19.993 1.00 55.08 165 ASP A CA 1
ATOM 1252 C C . ASP A 1 165 ? -23.127 11.754 -20.353 1.00 63.24 165 ASP A C 1
ATOM 1253 O O . ASP A 1 165 ? -23.539 11.001 -19.471 1.00 53.17 165 ASP A O 1
ATOM 1258 N N . CYS A 1 166 ? -23.074 11.399 -21.635 1.00 53.22 166 CYS A N 1
ATOM 1259 C CA . CYS A 1 166 ? -23.333 10.018 -22.012 1.00 50.32 166 CYS A CA 1
ATOM 1260 C C . CYS A 1 166 ? -22.220 9.077 -21.575 1.00 53.56 166 CYS A C 1
ATOM 1261 O O . CYS A 1 166 ? -22.463 7.870 -21.467 1.00 64.81 166 CYS A O 1
ATOM 1264 N N . ASN A 1 167 ? -21.018 9.595 -21.314 1.00 48.44 167 ASN A N 1
ATOM 1265 C CA . ASN A 1 167 ? -19.867 8.780 -20.918 1.00 48.90 167 ASN A CA 1
ATOM 1266 C C . ASN A 1 167 ? -19.639 7.655 -21.923 1.00 62.10 167 ASN A C 1
ATOM 1267 O O . ASN A 1 167 ? -19.466 6.487 -21.568 1.00 59.77 167 ASN A O 1
ATOM 1272 N N . ILE A 1 168 ? -19.639 8.028 -23.195 1.00 58.19 168 ILE A N 1
ATOM 1273 C CA . ILE A 1 168 ? -19.569 7.086 -24.303 1.00 53.95 168 ILE A CA 1
ATOM 1274 C C . ILE A 1 168 ? -18.122 6.906 -24.737 1.00 47.77 168 ILE A C 1
ATOM 1275 O O . ILE A 1 168 ? -17.311 7.838 -24.706 1.00 70.96 168 ILE A O 1
ATOM 1280 N N . GLN A 1 169 ? -17.802 5.685 -25.143 1.00 47.26 169 GLN A N 1
ATOM 1281 C CA . GLN A 1 169 ? -16.487 5.310 -25.638 1.00 56.09 169 GLN A CA 1
ATOM 1282 C C . GLN A 1 169 ? -16.430 5.395 -27.159 1.00 61.86 169 GLN A C 1
ATOM 1283 O O . GLN A 1 169 ? -17.451 5.366 -27.849 1.00 65.87 169 GLN A O 1
ATOM 1289 N N . ALA A 1 170 ? -15.209 5.536 -27.673 1.00 59.07 170 ALA A N 1
ATOM 1290 C CA . ALA A 1 170 ? -15.009 5.612 -29.114 1.00 60.32 170 ALA A CA 1
ATOM 1291 C C . ALA A 1 170 ? -15.473 4.320 -29.774 1.00 65.47 170 ALA A C 1
ATOM 1292 O O . ALA A 1 170 ? -15.054 3.227 -29.390 1.00 76.74 170 ALA A O 1
ATOM 1294 N N . GLY A 1 171 ? -16.359 4.452 -30.755 1.00 60.81 171 GLY A N 1
ATOM 1295 C CA . GLY A 1 171 ? -16.916 3.320 -31.454 1.00 69.10 171 GLY A CA 1
ATOM 1296 C C . GLY A 1 171 ? -18.333 2.973 -31.048 1.00 61.73 171 GLY A C 1
ATOM 1297 O O . GLY A 1 171 ? -19.010 2.243 -31.780 1.00 62.84 171 GLY A O 1
ATOM 1298 N N . ASP A 1 172 ? -18.791 3.466 -29.900 1.00 56.09 172 ASP A N 1
ATOM 1299 C CA . ASP A 1 172 ? -20.151 3.212 -29.461 1.00 55.59 172 ASP A CA 1
ATOM 1300 C C . ASP A 1 172 ? -21.150 3.955 -30.346 1.00 62.37 172 ASP A C 1
ATOM 1301 O O . ASP A 1 172 ? -20.806 4.893 -31.073 1.00 57.10 172 ASP A O 1
ATOM 1306 N N . THR A 1 173 ? -22.405 3.527 -30.266 1.00 57.96 173 THR A N 1
ATOM 1307 C CA . THR A 1 173 ? -23.485 4.142 -31.021 1.00 58.24 173 THR A CA 1
ATOM 1308 C C . THR A 1 173 ? -24.194 5.175 -30.157 1.00 51.21 173 THR A C 1
ATOM 1309 O O . THR A 1 173 ? -24.540 4.905 -28.999 1.00 46.94 173 THR A O 1
ATOM 1313 N N . VAL A 1 174 ? -24.382 6.365 -30.714 1.00 51.86 174 VAL A N 1
ATOM 1314 C CA . VAL A 1 174 ? -25.168 7.415 -30.085 1.00 48.25 174 VAL A CA 1
ATOM 1315 C C . VAL A 1 174 ? -26.335 7.728 -31.009 1.00 48.62 174 VAL A C 1
ATOM 1316 O O . VAL A 1 174 ? -26.169 7.816 -32.231 1.00 53.87 174 VAL A O 1
ATOM 1320 N N . ALA A 1 175 ? -27.519 7.859 -30.424 1.00 53.88 175 ALA A N 1
ATOM 1321 C CA . ALA A 1 175 ? -28.737 8.198 -31.143 1.00 50.91 175 ALA A CA 1
ATOM 1322 C C . ALA A 1 175 ? -29.096 9.634 -30.814 1.00 48.31 175 ALA A C 1
ATOM 1323 O O . ALA A 1 175 ? -29.009 10.041 -29.655 1.00 48.26 175 ALA A O 1
ATOM 1325 N N . ILE A 1 176 ? -29.431 10.411 -31.836 1.00 55.94 176 ILE A N 1
ATOM 1326 C CA . ILE A 1 176 ? -29.750 11.825 -31.687 1.00 54.10 176 ILE A CA 1
ATOM 1327 C C . ILE A 1 176 ? -31.208 11.989 -32.090 1.00 53.96 176 ILE A C 1
ATOM 1328 O O . ILE A 1 176 ? -31.552 11.803 -33.264 1.00 67.09 176 ILE A O 1
ATOM 1333 N N . THR A 1 177 ? -32.072 12.330 -31.135 1.00 66.43 177 THR A N 1
ATOM 1334 C CA . THR A 1 177 ? -33.470 12.575 -31.471 1.00 68.69 177 THR A CA 1
ATOM 1335 C C . THR A 1 177 ? -33.637 14.029 -31.890 1.00 65.79 177 THR A C 1
ATOM 1336 O O . THR A 1 177 ? -33.074 14.931 -31.270 1.00 67.28 177 THR A O 1
ATOM 1340 N N . GLY A 1 178 ? -34.398 14.250 -32.956 1.00 66.60 178 GLY A N 1
ATOM 1341 C CA . GLY A 1 178 ? -34.502 15.590 -33.510 1.00 90.03 178 GLY A CA 1
ATOM 1342 C C . GLY A 1 178 ? -33.243 16.044 -34.218 1.00 84.61 178 GLY A C 1
ATOM 1343 O O . GLY A 1 178 ? -32.868 17.219 -34.116 1.00 88.77 178 GLY A O 1
ATOM 1344 N N . ALA A 1 179 ? -32.580 15.138 -34.936 1.00 69.78 179 ALA A N 1
ATOM 1345 C CA . ALA A 1 179 ? -31.275 15.414 -35.524 1.00 76.77 179 ALA A CA 1
ATOM 1346 C C . ALA A 1 179 ? -31.333 16.378 -36.703 1.00 97.83 179 ALA A C 1
ATOM 1347 O O . ALA A 1 179 ? -30.276 16.831 -37.156 1.00 98.89 179 ALA A O 1
ATOM 1349 N N . GLY A 1 180 ? -32.523 16.695 -37.215 1.00 86.28 180 GLY A N 1
ATOM 1350 C CA . GLY A 1 180 ? -32.613 17.622 -38.329 1.00 80.11 180 GLY A CA 1
ATOM 1351 C C . GLY A 1 180 ? -32.579 19.086 -37.946 1.00 88.02 180 GLY A C 1
ATOM 1352 O O . GLY A 1 180 ? -32.375 19.935 -38.820 1.00 109.25 180 GLY A O 1
ATOM 1353 N N . GLY A 1 181 ? -32.787 19.404 -36.673 1.00 88.68 181 GLY A N 1
ATOM 1354 C CA . GLY A 1 181 ? -32.679 20.773 -36.216 1.00 80.15 181 GLY A CA 1
ATOM 1355 C C . GLY A 1 181 ? -31.238 21.256 -36.176 1.00 83.37 181 GLY A C 1
ATOM 1356 O O . GLY A 1 181 ? -30.288 20.544 -36.502 1.00 76.19 181 GLY A O 1
ATOM 1357 N N . GLY A 1 182 ? -31.084 22.520 -35.772 1.00 82.10 182 GLY A N 1
ATOM 1358 C CA . GLY A 1 182 ? -29.749 23.080 -35.619 1.00 77.83 182 GLY A CA 1
ATOM 1359 C C . GLY A 1 182 ? -28.994 22.451 -34.464 1.00 74.89 182 GLY A C 1
ATOM 1360 O O . GLY A 1 182 ? -27.824 22.068 -34.594 1.00 81.69 182 GLY A O 1
ATOM 1361 N N . LEU A 1 183 ? -29.652 22.352 -33.306 1.00 83.77 183 LEU A N 1
ATOM 1362 C CA . LEU A 1 183 ? -29.080 21.620 -32.182 1.00 70.00 183 LEU A CA 1
ATOM 1363 C C . LEU A 1 183 ? -28.715 20.199 -32.592 1.00 76.70 183 LEU A C 1
ATOM 1364 O O . LEU A 1 183 ? -27.642 19.699 -32.241 1.00 71.74 183 LEU A O 1
ATOM 1369 N N . GLY A 1 184 ? -29.597 19.540 -33.349 1.00 77.20 184 GLY A N 1
ATOM 1370 C CA . GLY A 1 184 ? -29.327 18.174 -33.763 1.00 74.02 184 GLY A CA 1
ATOM 1371 C C . GLY A 1 184 ? -28.143 18.075 -34.708 1.00 72.46 184 GLY A C 1
ATOM 1372 O O . GLY A 1 184 ? -27.328 17.154 -34.602 1.00 79.41 184 GLY A O 1
ATOM 1373 N N . SER A 1 185 ? -28.044 19.009 -35.658 1.00 64.27 185 SER A N 1
ATOM 1374 C CA . SER A 1 185 ? -26.906 19.017 -36.571 1.00 60.78 185 SER A CA 1
ATOM 1375 C C . SER A 1 185 ? -25.598 19.225 -35.814 1.00 70.88 185 SER A C 1
ATOM 1376 O O . SER A 1 185 ? -24.586 18.563 -36.100 1.00 69.56 185 SER A O 1
ATOM 1379 N N . LEU A 1 186 ? -25.607 20.115 -34.819 1.00 60.28 186 LEU A N 1
ATOM 1380 C CA . LEU A 1 186 ? -24.410 20.295 -34.007 1.00 57.00 186 LEU A CA 1
ATOM 1381 C C . LEU A 1 186 ? -24.112 19.040 -33.195 1.00 70.05 186 LEU A C 1
ATOM 1382 O O . LEU A 1 186 ? -22.943 18.699 -32.980 1.00 72.83 186 LEU A O 1
ATOM 1387 N N . CYS A 1 187 ? -25.158 18.340 -32.737 1.00 72.85 187 CYS A N 1
ATOM 1388 C CA . CYS A 1 187 ? -24.951 17.092 -32.009 1.00 55.72 187 CYS A CA 1
ATOM 1389 C C . CYS A 1 187 ? -24.281 16.058 -32.897 1.00 60.19 187 CYS A C 1
ATOM 1390 O O . CYS A 1 187 ? -23.371 15.345 -32.462 1.00 58.73 187 CYS A O 1
ATOM 1393 N N . ILE A 1 188 ? -24.719 15.976 -34.153 1.00 64.19 188 ILE A N 1
ATOM 1394 C CA . ILE A 1 188 ? -24.128 15.032 -35.097 1.00 73.09 188 ILE A CA 1
ATOM 1395 C C . ILE A 1 188 ? -22.658 15.360 -35.317 1.00 63.64 188 ILE A C 1
ATOM 1396 O O . ILE A 1 188 ? -21.791 14.476 -35.283 1.00 59.57 188 ILE A O 1
ATOM 1401 N N . GLN A 1 189 ? -22.355 16.644 -35.525 1.00 62.27 189 GLN A N 1
ATOM 1402 C CA . GLN A 1 189 ? -20.970 17.034 -35.776 1.00 58.69 189 GLN A CA 1
ATOM 1403 C C . GLN A 1 189 ? -20.082 16.761 -34.567 1.00 57.39 189 GLN A C 1
ATOM 1404 O O . GLN A 1 189 ? -18.978 16.224 -34.710 1.00 58.39 189 GLN A O 1
ATOM 1410 N N . TYR A 1 190 ? -20.556 17.088 -33.366 1.00 62.05 190 TYR A N 1
ATOM 1411 C CA . TYR A 1 190 ? -19.758 16.838 -32.167 1.00 61.37 190 TYR A CA 1
ATOM 1412 C C . TYR A 1 190 ? -19.569 15.344 -31.920 1.00 63.75 190 TYR A C 1
ATOM 1413 O O . TYR A 1 190 ? -18.467 14.903 -31.566 1.00 67.36 190 TYR A O 1
ATOM 1422 N N . ALA A 1 191 ? -20.622 14.546 -32.115 1.00 69.09 191 ALA A N 1
ATOM 1423 C CA . ALA A 1 191 ? -20.496 13.109 -31.904 1.00 55.61 191 ALA A CA 1
ATOM 1424 C C . ALA A 1 191 ? -19.518 12.495 -32.894 1.00 61.65 191 ALA A C 1
ATOM 1425 O O . ALA A 1 191 ? -18.717 11.629 -32.527 1.00 66.35 191 ALA A O 1
ATOM 1427 N N . LYS A 1 192 ? -19.551 12.943 -34.153 1.00 68.82 192 LYS A N 1
ATOM 1428 C CA . LYS A 1 192 ? -18.547 12.474 -35.102 1.00 63.41 192 LYS A CA 1
ATOM 1429 C C . LYS A 1 192 ? -17.157 12.967 -34.720 1.00 69.83 192 LYS A C 1
ATOM 1430 O O . LYS A 1 192 ? -16.164 12.281 -34.981 1.00 73.74 192 LYS A O 1
ATOM 1436 N N . ALA A 1 193 ? -17.069 14.143 -34.091 1.00 77.23 193 ALA A N 1
ATOM 1437 C CA . ALA A 1 193 ? -15.785 14.645 -33.619 1.00 57.79 193 ALA A CA 1
ATOM 1438 C C . ALA A 1 193 ? -15.246 13.829 -32.456 1.00 52.14 193 ALA A C 1
ATOM 1439 O O . ALA A 1 193 ? -14.033 13.824 -32.227 1.00 48.89 193 ALA A O 1
ATOM 1441 N N . MET A 1 194 ? -16.115 13.146 -31.715 1.00 68.48 194 MET A N 1
ATOM 1442 C CA . MET A 1 194 ? -15.674 12.270 -30.638 1.00 78.72 194 MET A CA 1
ATOM 1443 C C . MET A 1 194 ? -15.532 10.821 -31.085 1.00 62.89 194 MET A C 1
ATOM 1444 O O . MET A 1 194 ? -15.377 9.936 -30.241 1.00 59.52 194 MET A O 1
ATOM 1449 N N . GLY A 1 195 ? -15.589 10.561 -32.387 1.00 69.69 195 GLY A N 1
ATOM 1450 C CA . GLY A 1 195 ? -15.409 9.212 -32.886 1.00 68.91 195 GLY A CA 1
ATOM 1451 C C . GLY A 1 195 ? -16.568 8.282 -32.619 1.00 73.61 195 GLY A C 1
ATOM 1452 O O . GLY A 1 195 ? -16.362 7.072 -32.482 1.00 97.35 195 GLY A O 1
ATOM 1453 N N . LEU A 1 196 ? -17.782 8.808 -32.541 1.00 65.74 196 LEU A N 1
ATOM 1454 C CA . LEU A 1 196 ? -18.957 8.010 -32.223 1.00 59.02 196 LEU A CA 1
ATOM 1455 C C . LEU A 1 196 ? -19.704 7.619 -33.490 1.00 65.02 196 LEU A C 1
ATOM 1456 O O . LEU A 1 196 ? -19.857 8.428 -34.409 1.00 71.80 196 LEU A O 1
ATOM 1461 N N . ARG A 1 197 ? -20.160 6.369 -33.531 1.00 69.65 197 ARG A N 1
ATOM 1462 C CA . ARG A 1 197 ? -21.124 5.950 -34.539 1.00 60.92 197 ARG A CA 1
ATOM 1463 C C . ARG A 1 197 ? -22.442 6.667 -34.280 1.00 59.34 197 ARG A C 1
ATOM 1464 O O . ARG A 1 197 ? -23.023 6.533 -33.198 1.00 58.55 197 ARG A O 1
ATOM 1472 N N . VAL A 1 198 ? -22.915 7.432 -35.257 1.00 64.01 198 VAL A N 1
ATOM 1473 C CA . VAL A 1 198 ? -24.077 8.294 -35.074 1.00 73.25 198 VAL A CA 1
ATOM 1474 C C . VAL A 1 198 ? -25.287 7.660 -35.741 1.00 67.04 198 VAL A C 1
ATOM 1475 O O . VAL A 1 198 ? -25.226 7.249 -36.907 1.00 62.93 198 VAL A O 1
ATOM 1479 N N . LEU A 1 199 ? -26.385 7.572 -34.995 1.00 59.26 199 LEU A N 1
ATOM 1480 C CA . LEU A 1 199 ? -27.694 7.248 -35.536 1.00 63.69 199 LEU A CA 1
ATOM 1481 C C . LEU A 1 199 ? -28.596 8.447 -35.272 1.00 61.61 199 LEU A C 1
ATOM 1482 O O . LEU A 1 199 ? -28.550 9.038 -34.190 1.00 58.06 199 LEU A O 1
ATOM 1487 N N . ALA A 1 200 ? -29.409 8.811 -36.256 1.00 62.38 200 ALA A N 1
ATOM 1488 C CA . ALA A 1 200 ? -30.188 10.041 -36.209 1.00 68.67 200 ALA A CA 1
ATOM 1489 C C . ALA A 1 200 ? -31.664 9.719 -36.384 1.00 72.95 200 ALA A C 1
ATOM 1490 O O . ALA A 1 200 ? -32.023 8.909 -37.239 1.00 72.75 200 ALA A O 1
ATOM 1492 N N . VAL A 1 201 ? -32.513 10.314 -35.548 1.00 67.83 201 VAL A N 1
ATOM 1493 C CA . VAL A 1 201 ? -33.954 10.080 -35.599 1.00 78.25 201 VAL A CA 1
ATOM 1494 C C . VAL A 1 201 ? -34.675 11.415 -35.732 1.00 80.95 201 VAL A C 1
ATOM 1495 O O . VAL A 1 201 ? -34.621 12.240 -34.814 1.00 95.11 201 VAL A O 1
ATOM 1499 N N . ASP A 1 202 ? -35.363 11.621 -36.855 1.00 78.57 202 ASP A N 1
ATOM 1500 C CA . ASP A 1 202 ? -36.223 12.792 -37.001 1.00 85.80 202 ASP A CA 1
ATOM 1501 C C . ASP A 1 202 ? -37.155 12.576 -38.190 1.00 90.42 202 ASP A C 1
ATOM 1502 O O . ASP A 1 202 ? -36.929 11.696 -39.025 1.00 87.71 202 ASP A O 1
ATOM 1507 N N . ALA A 1 203 ? -38.209 13.385 -38.243 1.00 92.47 203 ALA A N 1
ATOM 1508 C CA . ALA A 1 203 ? -39.254 13.303 -39.255 1.00 98.63 203 ALA A CA 1
ATOM 1509 C C . ALA A 1 203 ? -39.023 14.325 -40.367 1.00 102.63 203 ALA A C 1
ATOM 1510 O O . ALA A 1 203 ? -38.676 15.478 -40.097 1.00 98.46 203 ALA A O 1
ATOM 1512 N N . GLY A 1 204 ? -39.235 13.904 -41.617 1.00 111.00 204 GLY A N 1
ATOM 1513 C CA . GLY A 1 204 ? -39.158 14.794 -42.766 1.00 120.93 204 GLY A CA 1
ATOM 1514 C C . GLY A 1 204 ? -37.969 14.581 -43.682 1.00 113.05 204 GLY A C 1
ATOM 1515 O O . GLY A 1 204 ? -37.544 13.440 -43.889 1.00 105.47 204 GLY A O 1
ATOM 1516 N N . GLU A 1 205 ? -37.430 15.661 -44.261 1.00 118.59 205 GLU A N 1
ATOM 1517 C CA . GLU A 1 205 ? -36.381 15.561 -45.274 1.00 128.59 205 GLU A CA 1
ATOM 1518 C C . GLU A 1 205 ? -34.981 15.447 -44.678 1.00 134.68 205 GLU A C 1
ATOM 1519 O O . GLU A 1 205 ? -34.004 15.449 -45.432 1.00 125.79 205 GLU A O 1
ATOM 1525 N N . LYS A 1 206 ? -34.865 15.321 -43.354 1.00 128.41 206 LYS A N 1
ATOM 1526 C CA . LYS A 1 206 ? -33.564 15.340 -42.691 1.00 114.26 206 LYS A CA 1
ATOM 1527 C C . LYS A 1 206 ? -32.672 14.166 -43.080 1.00 122.39 206 LYS A C 1
ATOM 1528 O O . LYS A 1 206 ? -31.480 14.174 -42.731 1.00 116.30 206 LYS A O 1
ATOM 1534 N N . GLN A 1 207 ? -33.215 13.162 -43.775 1.00 141.20 207 GLN A N 1
ATOM 1535 C CA . GLN A 1 207 ? -32.414 12.010 -44.179 1.00 139.82 207 GLN A CA 1
ATOM 1536 C C . GLN A 1 207 ? -31.226 12.439 -45.028 1.00 145.32 207 GLN A C 1
ATOM 1537 O O . GLN A 1 207 ? -30.137 11.862 -44.921 1.00 141.99 207 GLN A O 1
ATOM 1543 N N . MET A 1 208 ? -31.412 13.455 -45.870 1.00 143.78 208 MET A N 1
ATOM 1544 C CA . MET A 1 208 ? -30.307 13.937 -46.684 1.00 137.11 208 MET A CA 1
ATOM 1545 C C . MET A 1 208 ? -29.353 14.785 -45.857 1.00 133.17 208 MET A C 1
ATOM 1546 O O . MET A 1 208 ? -28.129 14.639 -45.960 1.00 134.83 208 MET A O 1
ATOM 1551 N N . HIS A 1 209 ? -29.922 15.624 -44.989 1.00 134.59 209 HIS A N 1
ATOM 1552 C CA . HIS A 1 209 ? -29.159 16.569 -44.179 1.00 133.18 209 HIS A CA 1
ATOM 1553 C C . HIS A 1 209 ? -28.148 15.873 -43.270 1.00 134.18 209 HIS A C 1
ATOM 1554 O O . HIS A 1 209 ? -26.977 16.277 -43.187 1.00 135.30 209 HIS A O 1
ATOM 1561 N N . CYS A 1 210 ? -28.584 14.830 -42.564 1.00 130.75 210 CYS A N 1
ATOM 1562 C CA . CYS A 1 210 ? -27.685 14.180 -41.618 1.00 117.09 210 CYS A CA 1
ATOM 1563 C C . CYS A 1 210 ? -26.460 13.616 -42.333 1.00 125.60 210 CYS A C 1
ATOM 1564 O O . CYS A 1 210 ? -25.327 13.784 -41.866 1.00 133.58 210 CYS A O 1
ATOM 1567 N N . ARG A 1 211 ? -26.666 12.943 -43.467 1.00 123.29 211 ARG A N 1
ATOM 1568 C CA . ARG A 1 211 ? -25.533 12.463 -44.254 1.00 132.28 211 ARG A CA 1
ATOM 1569 C 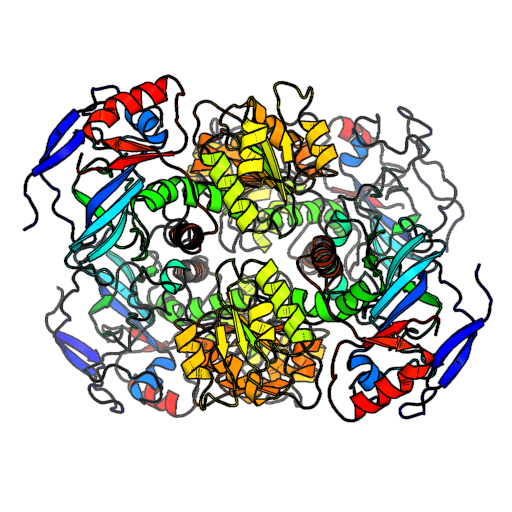C . ARG A 1 211 ? -24.687 13.597 -44.783 1.00 129.37 211 ARG A C 1
ATOM 1570 O O . ARG A 1 211 ? -23.467 13.452 -44.892 1.00 128.27 211 ARG A O 1
ATOM 1578 N N . HIS A 1 212 ? -25.325 14.704 -45.170 1.00 137.40 212 HIS A N 1
ATOM 1579 C CA . HIS A 1 212 ? -24.577 15.908 -45.494 1.00 140.75 212 HIS A CA 1
ATOM 1580 C C . HIS A 1 212 ? -23.544 16.194 -44.416 1.00 132.20 212 HIS A C 1
ATOM 1581 O O . HIS A 1 212 ? -22.387 16.517 -44.717 1.00 139.16 212 HIS A O 1
ATOM 1588 N N . LEU A 1 213 ? -23.940 16.060 -43.150 1.00 130.83 213 LEU A N 1
ATOM 1589 C CA . LEU A 1 213 ? -22.970 16.280 -42.086 1.00 127.48 213 LEU A CA 1
ATOM 1590 C C . LEU A 1 213 ? -22.115 15.056 -41.773 1.00 120.22 213 LEU A C 1
ATOM 1591 O O . LEU A 1 213 ? -21.118 15.191 -41.052 1.00 110.80 213 LEU A O 1
ATOM 1596 N N . GLY A 1 214 ? -22.456 13.878 -42.290 1.00 124.03 214 GLY A N 1
ATOM 1597 C CA . GLY A 1 214 ? -21.671 12.692 -42.025 1.00 120.36 214 GLY A CA 1
ATOM 1598 C C . GLY A 1 214 ? -22.325 11.662 -41.128 1.00 120.58 214 GLY A C 1
ATOM 1599 O O . GLY A 1 214 ? -21.686 10.646 -40.826 1.00 121.56 214 GLY A O 1
ATOM 1600 N N . ALA A 1 215 ? -23.567 11.880 -40.691 1.00 126.02 215 ALA A N 1
ATOM 1601 C CA . ALA A 1 215 ? -24.231 10.941 -39.792 1.00 102.88 215 ALA A CA 1
ATOM 1602 C C . ALA A 1 215 ? -24.341 9.572 -40.438 1.00 110.16 215 ALA A C 1
ATOM 1603 O O . ALA A 1 215 ? -24.775 9.446 -41.578 1.00 122.70 215 ALA A O 1
ATOM 1605 N N . ASP A 1 216 ? -23.971 8.538 -39.688 1.00 102.44 216 ASP A N 1
ATOM 1606 C CA . ASP A 1 216 ? -23.898 7.205 -40.269 1.00 109.85 216 ASP A CA 1
ATOM 1607 C C . ASP A 1 216 ? -25.273 6.607 -40.541 1.00 103.22 216 ASP A C 1
ATOM 1608 O O . ASP A 1 216 ? -25.401 5.753 -41.420 1.00 112.67 216 ASP A O 1
ATOM 1613 N N . MET A 1 217 ? -26.302 7.012 -39.799 1.00 102.28 217 MET A N 1
ATOM 1614 C CA . MET A 1 217 ? -27.634 6.442 -39.951 1.00 99.46 217 MET A CA 1
ATOM 1615 C C . MET A 1 217 ? -28.674 7.529 -39.744 1.00 84.99 217 MET A C 1
ATOM 1616 O O . MET A 1 217 ? -28.436 8.507 -39.030 1.00 83.93 217 MET A O 1
ATOM 1621 N N . PHE A 1 218 ? -29.836 7.353 -40.373 1.00 84.11 218 PHE A N 1
ATOM 1622 C CA . PHE A 1 218 ? -30.969 8.225 -40.098 1.00 83.04 218 PHE A CA 1
ATOM 1623 C C . PHE A 1 218 ? -32.251 7.409 -40.147 1.00 84.20 218 PHE A C 1
ATOM 1624 O O . PHE A 1 218 ? -32.383 6.489 -40.957 1.00 100.85 218 PHE A O 1
ATOM 1632 N N . ILE A 1 219 ? -33.189 7.759 -39.273 1.00 83.37 219 ILE A N 1
ATOM 1633 C CA . ILE A 1 219 ? -34.466 7.070 -39.121 1.00 91.03 219 ILE A CA 1
ATOM 1634 C C . ILE A 1 219 ? -35.597 8.091 -39.157 1.00 93.19 219 ILE A C 1
ATOM 1635 O O . ILE A 1 219 ? -35.491 9.173 -38.568 1.00 97.94 219 ILE A O 1
ATOM 1640 N N . ASN A 1 220 ? -36.683 7.748 -39.858 1.00 83.21 220 ASN A N 1
ATOM 1641 C CA . ASN A 1 220 ? -37.816 8.651 -40.023 1.00 89.07 220 ASN A CA 1
ATOM 1642 C C . ASN A 1 220 ? -39.031 8.085 -39.309 1.00 99.70 220 ASN A C 1
ATOM 1643 O O . ASN A 1 220 ? -39.511 7.006 -39.690 1.00 111.60 220 ASN A O 1
ATOM 1648 N N . PRO A 1 221 ? -39.558 8.745 -38.274 1.00 99.47 221 PRO A N 1
ATOM 1649 C CA . PRO A 1 221 ? -40.832 8.287 -37.694 1.00 98.11 221 PRO A CA 1
ATOM 1650 C C . PRO A 1 221 ? -41.986 8.310 -38.682 1.00 106.48 221 PRO A C 1
ATOM 1651 O O . PRO A 1 221 ? -42.936 7.531 -38.524 1.00 112.75 221 PRO A O 1
ATOM 1655 N N . PHE A 1 222 ? -41.933 9.185 -39.690 1.00 103.69 222 PHE A N 1
ATOM 1656 C CA . PHE A 1 222 ? -43.023 9.285 -40.660 1.00 100.22 222 PHE A CA 1
ATOM 1657 C C . PHE A 1 222 ? -43.241 7.962 -41.383 1.00 109.09 222 PHE A C 1
ATOM 1658 O O . PHE A 1 222 ? -44.381 7.512 -41.553 1.00 123.99 222 PHE A O 1
ATOM 1666 N N . ASP A 1 223 ? -42.157 7.327 -41.819 1.00 103.10 223 ASP A N 1
ATOM 1667 C CA . ASP A 1 223 ? -42.221 6.081 -42.576 1.00 111.32 223 ASP A CA 1
ATOM 1668 C C . ASP A 1 223 ? -42.014 4.836 -41.726 1.00 110.64 223 ASP A C 1
ATOM 1669 O O . ASP A 1 223 ? -42.646 3.810 -41.995 1.00 124.16 223 ASP A O 1
ATOM 1674 N N . SER A 1 224 ? -41.153 4.891 -40.716 1.00 109.23 224 SER A N 1
ATOM 1675 C CA . SER A 1 224 ? -40.835 3.687 -39.950 1.00 119.35 224 SER A CA 1
ATOM 1676 C C . SER A 1 224 ? -41.932 3.442 -38.924 1.00 126.10 224 SER A C 1
ATOM 1677 O O . SER A 1 224 ? -42.259 4.344 -38.146 1.00 116.86 224 SER A O 1
ATOM 1680 N N . PRO A 1 225 ? -42.525 2.242 -38.894 1.00 145.36 225 PRO A N 1
ATOM 1681 C CA . PRO A 1 225 ? -43.643 1.994 -37.969 1.00 143.61 225 PRO A CA 1
ATOM 1682 C C . PRO A 1 225 ? -43.269 2.056 -36.497 1.00 140.14 225 PRO A C 1
ATOM 1683 O O . PRO A 1 225 ? -43.866 2.834 -35.747 1.00 145.54 225 PRO A O 1
ATOM 1687 N N . ASN A 1 226 ? -42.298 1.255 -36.060 1.00 123.17 226 ASN A N 1
ATOM 1688 C CA . ASN A 1 226 ? -41.861 1.264 -34.667 1.00 110.98 226 ASN A CA 1
ATOM 1689 C C . ASN A 1 226 ? -40.385 1.631 -34.611 1.00 100.88 226 ASN A C 1
ATOM 1690 O O . ASN A 1 226 ? -39.531 0.882 -35.101 1.00 106.64 226 ASN A O 1
ATOM 1695 N N . LEU A 1 227 ? -40.091 2.786 -34.015 1.00 92.18 227 LEU A N 1
ATOM 1696 C CA . LEU A 1 227 ? -38.711 3.244 -33.907 1.00 91.56 227 LEU A CA 1
ATOM 1697 C C . LEU A 1 227 ? -37.868 2.322 -33.036 1.00 88.85 227 LEU A C 1
ATOM 1698 O O . LEU A 1 227 ? -36.674 2.144 -33.307 1.00 85.95 227 LEU A O 1
ATOM 1703 N N . VAL A 1 228 ? -38.457 1.735 -31.991 1.00 78.14 228 VAL A N 1
ATOM 1704 C CA . VAL A 1 228 ? -37.678 0.923 -31.058 1.00 72.68 228 VAL A CA 1
ATOM 1705 C C . VAL A 1 228 ? -37.034 -0.255 -31.782 1.00 67.37 228 VAL A C 1
ATOM 1706 O O . VAL A 1 228 ? -35.820 -0.468 -31.698 1.00 74.93 228 VAL A O 1
ATOM 1710 N N . SER A 1 229 ? -37.838 -1.024 -32.518 1.00 77.94 229 SER A N 1
ATOM 1711 C CA . SER A 1 229 ? -37.315 -2.206 -33.195 1.00 73.32 229 SER A CA 1
ATOM 1712 C C . SER A 1 229 ? -36.302 -1.837 -34.265 1.00 68.66 229 SER A C 1
ATOM 1713 O O . SER A 1 229 ? -35.246 -2.469 -34.367 1.00 76.84 229 SER A O 1
ATOM 1716 N N . ASP A 1 230 ? -36.609 -0.827 -35.079 1.00 65.05 230 ASP A N 1
ATOM 1717 C CA . ASP A 1 230 ? -35.697 -0.455 -36.156 1.00 72.20 230 ASP A CA 1
ATOM 1718 C C . ASP A 1 230 ? -34.357 0.007 -35.599 1.00 72.58 230 ASP A C 1
ATOM 1719 O O . ASP A 1 230 ? -33.291 -0.399 -36.087 1.00 66.51 230 ASP A O 1
ATOM 1724 N N . ILE A 1 231 ? -34.389 0.833 -34.554 1.00 66.87 231 ILE A N 1
ATOM 1725 C CA . ILE A 1 231 ? -33.153 1.300 -33.943 1.00 64.46 231 ILE A CA 1
ATOM 1726 C C . ILE A 1 231 ? -32.372 0.134 -33.352 1.00 73.78 231 ILE A C 1
ATOM 1727 O O . ILE A 1 231 ? -31.159 0.013 -33.560 1.00 71.89 231 ILE A O 1
ATOM 1732 N N . GLN A 1 232 ? -33.051 -0.749 -32.614 1.00 68.84 232 GLN A N 1
ATOM 1733 C CA . GLN A 1 232 ? -32.358 -1.877 -32.006 1.00 71.15 232 GLN A CA 1
ATOM 1734 C C . GLN A 1 232 ? -31.828 -2.866 -33.040 1.00 75.62 232 GLN A C 1
ATOM 1735 O O . GLN A 1 232 ? -30.887 -3.609 -32.741 1.00 75.80 232 GLN A O 1
ATOM 1741 N N . MET A 1 233 ? -32.410 -2.896 -34.239 1.00 68.44 233 MET A N 1
ATOM 1742 C CA . MET A 1 233 ? -31.858 -3.727 -35.303 1.00 70.23 233 MET A CA 1
ATOM 1743 C C . MET A 1 233 ? -30.650 -3.076 -35.956 1.00 78.75 233 MET A C 1
ATOM 1744 O O . MET A 1 233 ? -29.727 -3.778 -36.386 1.00 79.62 233 MET A O 1
ATOM 1749 N N . MET A 1 234 ? -30.639 -1.748 -36.047 1.00 70.68 234 MET A N 1
ATOM 1750 C CA . MET A 1 234 ? -29.493 -1.079 -36.649 1.00 67.69 234 MET A CA 1
ATOM 1751 C C . MET A 1 234 ? -28.323 -0.943 -35.684 1.00 71.65 234 MET A C 1
ATOM 1752 O O . MET A 1 234 ? -27.186 -0.747 -36.130 1.00 59.68 234 MET A O 1
ATOM 1757 N N . THR A 1 235 ? -28.580 -1.021 -34.379 1.00 76.27 235 THR A N 1
ATOM 1758 C CA . THR A 1 235 ? -27.537 -0.902 -33.371 1.00 67.98 235 THR A CA 1
ATOM 1759 C C . THR A 1 235 ? -27.199 -2.236 -32.723 1.00 74.27 235 THR A C 1
ATOM 1760 O O . THR A 1 235 ? -26.273 -2.293 -31.908 1.00 58.75 235 THR A O 1
ATOM 1764 N N . GLN A 1 236 ? -27.916 -3.308 -33.074 1.00 76.69 236 GLN A N 1
ATOM 1765 C CA . GLN A 1 236 ? -27.694 -4.642 -32.514 1.00 68.19 236 GLN A CA 1
ATOM 1766 C C . GLN A 1 236 ? -27.868 -4.639 -30.994 1.00 67.96 236 GLN A C 1
ATOM 1767 O O . GLN A 1 236 ? -26.994 -5.075 -30.243 1.00 79.09 236 GLN A O 1
ATOM 1773 N N . GLY A 1 237 ? -29.017 -4.146 -30.540 1.00 58.13 237 GLY A N 1
ATOM 1774 C CA . GLY A 1 237 ? -29.347 -4.147 -29.125 1.00 61.17 237 GLY A CA 1
ATOM 1775 C C . GLY A 1 237 ? -29.662 -2.787 -28.536 1.00 69.32 237 GLY A C 1
ATOM 1776 O O . GLY A 1 237 ? -29.958 -2.710 -27.335 1.00 71.20 237 GLY A O 1
ATOM 1777 N N . GLY A 1 238 ? -29.608 -1.703 -29.307 1.00 66.22 238 GLY A N 1
ATOM 1778 C CA . GLY A 1 238 ? -29.838 -0.376 -28.782 1.00 62.97 238 GLY A CA 1
ATOM 1779 C C . GLY A 1 238 ? -28.599 0.495 -28.848 1.00 59.81 238 GLY A C 1
ATOM 1780 O O . GLY A 1 238 ? -27.469 0.004 -28.886 1.00 61.53 238 GLY A O 1
ATOM 1781 N N . PRO A 1 239 ? -28.790 1.811 -28.891 1.00 61.98 239 PRO A N 1
ATOM 1782 C CA . PRO A 1 239 ? -27.634 2.715 -28.874 1.00 55.58 239 PRO A CA 1
ATOM 1783 C C . PRO A 1 239 ? -27.002 2.761 -27.493 1.00 58.92 239 PRO A C 1
ATOM 1784 O O . PRO A 1 239 ? -27.699 2.757 -26.473 1.00 52.80 239 PRO A O 1
ATOM 1788 N N . HIS A 1 240 ? -25.667 2.819 -27.467 1.00 55.81 240 HIS A N 1
ATOM 1789 C CA . HIS A 1 240 ? -24.970 2.955 -26.194 1.00 47.37 240 HIS A CA 1
ATOM 1790 C C . HIS A 1 240 ? -25.318 4.267 -25.508 1.00 57.87 240 HIS A C 1
ATOM 1791 O O . HIS A 1 240 ? -25.323 4.338 -24.275 1.00 53.73 240 HIS A O 1
ATOM 1798 N N . GLY A 1 241 ? -25.618 5.305 -26.277 1.00 60.13 241 GLY A N 1
ATOM 1799 C CA . GLY A 1 241 ? -26.082 6.555 -25.704 1.00 39.34 241 GLY A CA 1
ATOM 1800 C C . GLY A 1 241 ? -27.199 7.143 -26.538 1.00 37.96 241 GLY A C 1
ATOM 1801 O O . GLY A 1 241 ? -27.290 6.910 -27.742 1.00 49.59 241 GLY A O 1
ATOM 1802 N N . VAL A 1 242 ? -28.064 7.906 -25.877 1.00 51.29 242 VAL A N 1
ATOM 1803 C CA . VAL A 1 242 ? -29.159 8.609 -26.535 1.00 55.95 242 VAL A CA 1
ATOM 1804 C C . VAL A 1 242 ? -29.172 10.054 -26.061 1.00 53.60 242 VAL A C 1
ATOM 1805 O O . VAL A 1 242 ? -29.069 10.329 -24.860 1.00 61.88 242 VAL A O 1
ATOM 1809 N N . ILE A 1 243 ? -29.324 10.972 -27.007 1.00 53.81 243 ILE A N 1
ATOM 1810 C CA . ILE A 1 243 ? -29.411 12.398 -26.746 1.00 50.82 243 ILE A CA 1
ATOM 1811 C C . ILE A 1 243 ? -30.826 12.809 -27.126 1.00 53.88 243 ILE A C 1
ATOM 1812 O O . ILE A 1 243 ? -31.180 12.805 -28.316 1.00 54.53 243 ILE A O 1
ATOM 1817 N N . ASN A 1 244 ? -31.630 13.206 -26.138 1.00 47.65 244 ASN A N 1
ATOM 1818 C CA . ASN A 1 244 ? -33.009 13.595 -26.412 1.00 59.86 244 ASN A CA 1
ATOM 1819 C C . ASN A 1 244 ? -32.998 15.095 -26.646 1.00 68.59 244 ASN A C 1
ATOM 1820 O O . ASN A 1 244 ? -33.107 15.899 -25.719 1.00 72.09 244 ASN A O 1
ATOM 1825 N N . LEU A 1 245 ? -32.885 15.472 -27.918 1.00 57.96 245 LEU A N 1
ATOM 1826 C CA . LEU A 1 245 ? -32.874 16.873 -28.305 1.00 68.87 245 LEU A CA 1
ATOM 1827 C C . LEU A 1 245 ? -34.279 17.384 -28.597 1.00 82.57 245 LEU A C 1
ATOM 1828 O O . LEU A 1 245 ? -34.617 18.510 -28.216 1.00 88.98 245 LEU A O 1
ATOM 1833 N N . ALA A 1 246 ? -35.103 16.580 -29.264 1.00 78.97 246 ALA A N 1
ATOM 1834 C CA . ALA A 1 246 ? -36.494 16.954 -29.457 1.00 79.52 246 ALA A CA 1
ATOM 1835 C C . ALA A 1 246 ? -37.197 17.007 -28.109 1.00 90.45 246 ALA A C 1
ATOM 1836 O O . ALA A 1 246 ? -36.966 16.162 -27.242 1.00 84.58 246 ALA A O 1
ATOM 1838 N N . THR A 1 247 ? -38.064 17.999 -27.939 1.00 96.57 247 THR A N 1
ATOM 1839 C CA . THR A 1 247 ? -38.781 18.174 -26.685 1.00 90.14 247 THR A CA 1
ATOM 1840 C C . THR A 1 247 ? -40.122 17.455 -26.683 1.00 100.48 247 THR A C 1
ATOM 1841 O O . THR A 1 247 ? -40.796 17.441 -25.646 1.00 103.20 247 THR A O 1
ATOM 1845 N N . ALA A 1 248 ? -40.529 16.883 -27.815 1.00 92.54 248 ALA A N 1
ATOM 1846 C CA . ALA A 1 248 ? -41.741 16.082 -27.848 1.00 76.50 248 ALA A CA 1
ATOM 1847 C C . ALA A 1 248 ? -41.632 14.947 -26.840 1.00 79.23 248 ALA A C 1
ATOM 1848 O O . ALA A 1 248 ? -40.591 14.300 -26.717 1.00 91.06 248 ALA A O 1
ATOM 1850 N N . VAL A 1 249 ? -42.714 14.724 -26.093 1.00 70.66 249 VAL A N 1
ATOM 1851 C CA . VAL A 1 249 ? -42.671 13.775 -24.990 1.00 75.13 249 VAL A CA 1
ATOM 1852 C C . VAL A 1 249 ? -42.603 12.321 -25.448 1.00 75.60 249 VAL A C 1
ATOM 1853 O O . VAL A 1 249 ? -42.223 11.449 -24.657 1.00 60.54 249 VAL A O 1
ATOM 1857 N N . LYS A 1 250 ? -42.958 12.031 -26.700 1.00 79.23 250 LYS A N 1
ATOM 1858 C CA . LYS A 1 250 ? -42.986 10.662 -27.210 1.00 73.11 250 LYS A CA 1
ATOM 1859 C C . LYS A 1 250 ? -41.595 10.145 -27.585 1.00 70.93 250 LYS A C 1
ATOM 1860 O O . LYS A 1 250 ? -41.267 8.993 -27.257 1.00 63.51 250 LYS A O 1
ATOM 1866 N N . PRO A 1 251 ? -40.755 10.929 -28.278 1.00 76.61 251 PRO A N 1
ATOM 1867 C CA . PRO A 1 251 ? -39.372 10.473 -28.501 1.00 74.78 251 PRO A CA 1
ATOM 1868 C C . PRO A 1 251 ? -38.598 10.225 -27.220 1.00 74.01 251 PRO A C 1
ATOM 1869 O O . PRO A 1 251 ? -37.693 9.388 -27.224 1.00 75.35 251 PRO A O 1
ATOM 1873 N N . MET A 1 252 ? -38.901 10.933 -26.129 1.00 64.14 252 MET A N 1
ATOM 1874 C CA . MET A 1 252 ? -38.235 10.643 -24.861 1.00 59.53 252 MET A CA 1
ATOM 1875 C C . MET A 1 252 ? -38.524 9.215 -24.419 1.00 60.39 252 MET A C 1
ATOM 1876 O O . MET A 1 252 ? -37.606 8.457 -24.070 1.00 74.14 252 MET A O 1
ATOM 1881 N N . GLU A 1 253 ? -39.802 8.830 -24.425 1.00 67.39 253 GLU A N 1
ATOM 1882 C CA . GLU A 1 253 ? -40.165 7.483 -24.002 1.00 70.44 253 GLU A CA 1
ATOM 1883 C C . GLU A 1 253 ? -39.607 6.452 -24.965 1.00 75.48 253 GLU A C 1
ATOM 1884 O O . GLU A 1 253 ? -39.161 5.376 -24.547 1.00 70.30 253 GLU A O 1
ATOM 1890 N N . ASP A 1 254 ? -39.582 6.782 -26.258 1.00 65.23 254 ASP A N 1
ATOM 1891 C CA . ASP A 1 254 ? -39.017 5.851 -27.224 1.00 53.19 254 ASP A CA 1
ATOM 1892 C C . ASP A 1 254 ? -37.527 5.659 -26.988 1.00 58.63 254 ASP A C 1
ATOM 1893 O O . ASP A 1 254 ? -37.037 4.528 -26.996 1.00 51.73 254 ASP A O 1
ATOM 1898 N N . ALA A 1 255 ? -36.802 6.754 -26.760 1.00 80.16 255 ALA A N 1
ATOM 1899 C CA . ALA A 1 255 ? -35.385 6.690 -26.421 1.00 72.18 255 ALA A CA 1
ATOM 1900 C C . ALA A 1 255 ? -35.147 5.819 -25.202 1.00 65.22 255 ALA A C 1
ATOM 1901 O O . ALA A 1 255 ? -34.250 4.965 -25.192 1.00 60.93 255 ALA A O 1
ATOM 1903 N N . THR A 1 256 ? -35.948 6.021 -24.157 1.00 63.79 256 THR A N 1
ATOM 1904 C CA . THR A 1 256 ? -35.808 5.201 -22.963 1.00 64.35 256 THR A CA 1
ATOM 1905 C C . THR A 1 256 ? -36.108 3.737 -23.269 1.00 53.08 256 THR A C 1
ATOM 1906 O O . THR A 1 256 ? -35.532 2.836 -22.648 1.00 54.26 256 THR A O 1
ATOM 1910 N N . HIS A 1 257 ? -36.975 3.484 -24.248 1.00 61.95 257 HIS A N 1
ATOM 1911 C CA . HIS A 1 257 ? -37.333 2.119 -24.615 1.00 68.41 257 HIS A CA 1
ATOM 1912 C C . HIS A 1 257 ? -36.227 1.433 -25.416 1.00 65.11 257 HIS A C 1
ATOM 1913 O O . HIS A 1 257 ? -35.882 0.280 -25.139 1.00 61.31 257 HIS A O 1
ATOM 1920 N N . TYR A 1 258 ? -35.676 2.109 -26.426 1.00 55.04 258 TYR A N 1
ATOM 1921 C CA . TYR A 1 258 ? -34.754 1.467 -27.358 1.00 62.61 258 TYR A CA 1
ATOM 1922 C C . TYR A 1 258 ? -33.291 1.600 -26.955 1.00 70.37 258 TYR A C 1
ATOM 1923 O O . TYR A 1 258 ? -32.421 1.099 -27.675 1.00 58.87 258 TYR A O 1
ATOM 1932 N N . VAL A 1 259 ? -32.992 2.253 -25.830 1.00 61.10 259 VAL A N 1
ATOM 1933 C CA . VAL A 1 259 ? -31.605 2.414 -25.413 1.00 56.58 259 VAL A CA 1
ATOM 1934 C C . VAL A 1 259 ? -31.014 1.054 -25.061 1.00 58.37 259 VAL A C 1
ATOM 1935 O O . VAL A 1 259 ? -31.690 0.186 -24.491 1.00 74.29 259 VAL A O 1
ATOM 1939 N N . ARG A 1 260 ? -29.748 0.857 -25.421 1.00 55.71 260 ARG A N 1
ATOM 1940 C CA . ARG A 1 260 ? -29.079 -0.415 -25.198 1.00 68.30 260 ARG A CA 1
ATOM 1941 C C . ARG A 1 260 ? -29.026 -0.744 -23.708 1.00 64.31 260 ARG A C 1
ATOM 1942 O O . ARG A 1 260 ? -29.226 0.114 -22.842 1.00 63.49 260 ARG A O 1
ATOM 1950 N N . THR A 1 261 ? -28.786 -2.019 -23.416 1.00 56.80 261 THR A N 1
ATOM 1951 C CA . THR A 1 261 ? -28.518 -2.427 -22.047 1.00 53.61 261 THR A CA 1
ATOM 1952 C C . THR A 1 261 ? -27.295 -1.688 -21.519 1.00 57.65 261 THR A C 1
ATOM 1953 O O . THR A 1 261 ? -26.271 -1.588 -22.202 1.00 61.00 261 THR A O 1
ATOM 1957 N N . LYS A 1 262 ? -27.422 -1.147 -20.310 1.00 52.45 262 LYS A N 1
ATOM 1958 C CA . LYS A 1 262 ? -26.442 -0.281 -19.662 1.00 54.36 262 LYS A CA 1
ATOM 1959 C C . LYS A 1 262 ? -26.243 1.031 -20.412 1.00 62.17 262 LYS A C 1
ATOM 1960 O O . LYS A 1 262 ? -25.289 1.767 -20.126 1.00 52.46 262 LYS A O 1
ATOM 1966 N N . GLY A 1 263 ? -27.128 1.348 -21.351 1.00 59.35 263 GLY A N 1
ATOM 1967 C CA . GLY A 1 263 ? -27.045 2.594 -22.079 1.00 55.82 263 GLY A CA 1
ATOM 1968 C C . GLY A 1 263 ? -27.413 3.792 -21.224 1.00 48.62 263 GLY A C 1
ATOM 1969 O O . GLY A 1 263 ? -27.893 3.685 -20.095 1.00 47.26 263 GLY A O 1
ATOM 1970 N N . THR A 1 264 ? -27.184 4.971 -21.795 1.00 52.16 264 THR A N 1
ATOM 1971 C CA . THR A 1 264 ? -27.379 6.231 -21.094 1.00 48.13 264 THR A CA 1
ATOM 1972 C C . THR A 1 264 ? -28.245 7.149 -21.941 1.00 48.17 264 THR A C 1
ATOM 1973 O O . THR A 1 264 ? -27.849 7.518 -23.049 1.00 63.62 264 THR A O 1
ATOM 1977 N N . VAL A 1 265 ? -29.404 7.539 -21.420 1.00 38.06 265 VAL A N 1
ATOM 1978 C CA . VAL A 1 265 ? -30.282 8.473 -22.120 1.00 44.92 265 VAL A CA 1
ATOM 1979 C C . VAL A 1 265 ? -30.204 9.806 -21.388 1.00 51.06 265 VAL A C 1
ATOM 1980 O O . VAL A 1 265 ? -30.382 9.867 -20.164 1.00 54.22 265 VAL A O 1
ATOM 1984 N N . VAL A 1 266 ? -29.836 10.860 -22.107 1.00 46.10 266 VAL A N 1
ATOM 1985 C CA . VAL A 1 266 ? -29.657 12.172 -21.502 1.00 41.82 266 VAL A CA 1
ATOM 1986 C C . VAL A 1 266 ? -30.707 13.115 -22.066 1.00 43.99 266 VAL A C 1
ATOM 1987 O O . VAL A 1 266 ? -30.885 13.216 -23.289 1.00 51.57 266 VAL A O 1
ATOM 1991 N N . LEU A 1 267 ? -31.417 13.782 -21.164 1.00 39.85 267 LEU A N 1
ATOM 1992 C CA . LEU A 1 267 ? -32.307 14.866 -21.524 1.00 46.60 267 LEU A CA 1
ATOM 1993 C C . LEU A 1 267 ? -31.472 16.135 -21.561 1.00 52.52 267 LEU A C 1
ATOM 1994 O O . LEU A 1 267 ? -30.613 16.348 -20.703 1.00 59.03 267 LEU A O 1
ATOM 1999 N N . VAL A 1 268 ? -31.729 16.980 -22.554 1.00 53.34 268 VAL A N 1
ATOM 2000 C CA . VAL A 1 268 ? -30.881 18.146 -22.777 1.00 61.70 268 VAL A CA 1
ATOM 2001 C C . VAL A 1 268 ? -31.745 19.397 -22.747 1.00 75.31 268 VAL A C 1
ATOM 2002 O O . VAL A 1 268 ? -31.294 20.463 -22.312 1.00 90.90 268 VAL A O 1
ATOM 2006 N N . ALA A 1 269 ? -32.987 19.278 -23.203 1.00 61.68 269 ALA A N 1
ATOM 2007 C CA . ALA A 1 269 ? -33.807 20.458 -23.391 1.00 92.67 269 ALA A CA 1
ATOM 2008 C C . ALA A 1 269 ? -34.361 20.941 -22.055 1.00 93.58 269 ALA A C 1
ATOM 2009 O O . ALA A 1 269 ? -34.188 20.309 -21.013 1.00 98.92 269 ALA A O 1
ATOM 2011 N N . LEU A 1 270 ? -35.042 22.081 -22.099 1.00 84.35 270 LEU A N 1
ATOM 2012 C CA . LEU A 1 270 ? -35.700 22.651 -20.925 1.00 85.68 270 LEU A CA 1
ATOM 2013 C C . LEU A 1 270 ? -37.176 22.876 -21.237 1.00 93.60 270 LEU A C 1
ATOM 2014 O O . LEU A 1 270 ? -37.638 24.021 -21.324 1.00 89.66 270 LEU A O 1
ATOM 2019 N N . PRO A 1 271 ? -37.949 21.806 -21.400 1.00 94.96 271 PRO A N 1
ATOM 2020 C CA . PRO A 1 271 ? -39.333 21.944 -21.853 1.00 81.75 271 PRO A CA 1
ATOM 2021 C C . PRO A 1 271 ? -40.309 22.106 -20.691 1.00 103.78 271 PRO A C 1
ATOM 2022 O O . PRO A 1 271 ? -39.962 21.939 -19.521 1.00 110.15 271 PRO A O 1
ATOM 2026 N N . LYS A 1 272 ? -41.548 22.430 -21.046 1.00 103.44 272 LYS A N 1
ATOM 2027 C CA . LYS A 1 272 ? -42.620 22.623 -20.081 1.00 94.18 272 LYS A CA 1
ATOM 2028 C C . LYS A 1 272 ? -43.658 21.517 -20.223 1.00 99.17 272 LYS A C 1
ATOM 2029 O O . LYS A 1 272 ? -44.034 21.145 -21.339 1.00 98.87 272 LYS A O 1
ATOM 2035 N N . ASP A 1 273 ? -44.101 20.990 -19.082 1.00 109.24 273 ASP A N 1
ATOM 2036 C CA . ASP A 1 273 ? -45.194 20.017 -19.011 1.00 122.92 273 ASP A CA 1
ATOM 2037 C C . ASP A 1 273 ? -44.877 18.743 -19.795 1.00 107.76 273 ASP A C 1
ATOM 2038 O O . ASP A 1 273 ? -45.742 18.172 -20.463 1.00 110.67 273 ASP A O 1
ATOM 2043 N N . ALA A 1 274 ? -43.633 18.279 -19.706 1.00 81.79 274 ALA A N 1
ATOM 2044 C CA . ALA A 1 274 ? -43.210 17.039 -20.344 1.00 68.85 274 ALA A CA 1
ATOM 2045 C C . ALA A 1 274 ? -42.556 16.142 -19.307 1.00 71.25 274 ALA A C 1
ATOM 2046 O O . ALA A 1 274 ? -41.642 16.573 -18.598 1.00 74.09 274 ALA A O 1
ATOM 2048 N N . LYS A 1 275 ? -43.015 14.896 -19.223 1.00 80.81 275 LYS A N 1
ATOM 2049 C CA . LYS A 1 275 ? -42.463 13.928 -18.285 1.00 83.15 275 LYS A CA 1
ATOM 2050 C C . LYS A 1 275 ? -42.084 12.651 -19.019 1.00 69.41 275 LYS A C 1
ATOM 2051 O O . LYS A 1 275 ? -42.718 12.268 -20.005 1.00 74.25 275 LYS A O 1
ATOM 2057 N N . VAL A 1 276 ? -41.047 11.985 -18.520 1.00 69.63 276 VAL A N 1
ATOM 2058 C CA . VAL A 1 276 ? -40.570 10.734 -19.103 1.00 66.06 276 VAL A CA 1
ATOM 2059 C C . VAL A 1 276 ? -40.803 9.588 -18.123 1.00 54.45 276 VAL A C 1
ATOM 2060 O O . VAL A 1 276 ? -40.063 9.447 -17.141 1.00 66.78 276 VAL A O 1
ATOM 2064 N N . PRO A 1 277 ? -41.837 8.778 -18.321 1.00 63.34 277 PRO A N 1
ATOM 2065 C CA . PRO A 1 277 ? -41.971 7.545 -17.541 1.00 57.71 277 PRO A CA 1
ATOM 2066 C C . PRO A 1 277 ? -41.067 6.435 -18.064 1.00 63.42 277 PRO A C 1
ATOM 2067 O O . PRO A 1 277 ? -40.648 6.423 -19.222 1.00 63.51 277 PRO A O 1
ATOM 2071 N N . VAL A 1 278 ? -40.772 5.491 -17.176 1.00 62.69 278 VAL A N 1
ATOM 2072 C CA . VAL A 1 278 ? -39.991 4.309 -17.533 1.00 60.00 278 VAL A CA 1
ATOM 2073 C C . VAL A 1 278 ? -40.284 3.206 -16.523 1.00 74.61 278 VAL A C 1
ATOM 2074 O O . VAL A 1 278 ? -40.436 3.464 -15.324 1.00 74.13 278 VAL A O 1
ATOM 2078 N N . ASP A 1 279 ? -40.368 1.972 -17.023 1.00 66.23 279 ASP A N 1
ATOM 2079 C CA . ASP A 1 279 ? -40.624 0.813 -16.177 1.00 66.82 279 ASP A CA 1
ATOM 2080 C C . ASP A 1 279 ? -39.434 0.554 -15.265 1.00 66.34 279 ASP A C 1
ATOM 2081 O O . ASP A 1 279 ? -38.312 0.360 -15.743 1.00 49.04 279 ASP A O 1
ATOM 2086 N N . VAL A 1 280 ? -39.679 0.561 -13.952 1.00 61.40 280 VAL A N 1
ATOM 2087 C CA . VAL A 1 280 ? -38.608 0.297 -12.996 1.00 40.17 280 VAL A CA 1
ATOM 2088 C C . VAL A 1 280 ? -38.002 -1.081 -13.245 1.00 49.69 280 VAL A C 1
ATOM 2089 O O . VAL A 1 280 ? -36.790 -1.276 -13.111 1.00 54.71 280 VAL A O 1
ATOM 2093 N N . PHE A 1 281 ? -38.839 -2.060 -13.602 1.00 48.28 281 PHE A N 1
ATOM 2094 C CA . PHE A 1 281 ? -38.338 -3.398 -13.906 1.00 50.58 281 PHE A CA 1
ATOM 2095 C C . PHE A 1 281 ? -37.290 -3.355 -15.010 1.00 57.67 281 PHE A C 1
ATOM 2096 O O . PHE A 1 281 ? -36.194 -3.913 -14.867 1.00 57.39 281 PHE A O 1
ATOM 2104 N N . SER A 1 282 ? -37.598 -2.671 -16.110 1.00 61.63 282 SER A N 1
ATOM 2105 C CA . SER A 1 282 ? -36.671 -2.632 -17.231 1.00 53.48 282 SER A CA 1
ATOM 2106 C C . SER A 1 282 ? -35.497 -1.697 -16.963 1.00 53.31 282 SER A C 1
ATOM 2107 O O . SER A 1 282 ? -34.390 -1.952 -17.450 1.00 67.84 282 SER A O 1
ATOM 2110 N N . THR A 1 283 ? -35.705 -0.636 -16.178 1.00 44.68 283 THR A N 1
ATOM 2111 C CA . THR A 1 283 ? -34.590 0.228 -15.809 1.00 48.95 283 THR A CA 1
ATOM 2112 C C . THR A 1 283 ? -33.585 -0.529 -14.952 1.00 53.49 283 THR A C 1
ATOM 2113 O O . THR A 1 283 ? -32.373 -0.344 -15.091 1.00 60.56 283 THR A O 1
ATOM 2117 N N . VAL A 1 284 ? -34.074 -1.386 -14.057 1.00 54.28 284 VAL A N 1
ATOM 2118 C CA . VAL A 1 284 ? -33.183 -2.163 -13.205 1.00 54.03 284 VAL A CA 1
ATOM 2119 C C . VAL A 1 284 ? -32.508 -3.267 -14.006 1.00 64.55 284 VAL A C 1
ATOM 2120 O O . VAL A 1 284 ? -31.292 -3.469 -13.912 1.00 72.65 284 VAL A O 1
ATOM 2124 N N . THR A 1 285 ? -33.283 -3.999 -14.813 1.00 63.18 285 THR A N 1
ATOM 2125 C CA . THR A 1 285 ? -32.714 -5.129 -15.541 1.00 61.91 285 THR A CA 1
ATOM 2126 C C . THR A 1 285 ? -31.699 -4.668 -16.581 1.00 53.97 285 THR A C 1
ATOM 2127 O O . THR A 1 285 ? -30.643 -5.289 -16.733 1.00 62.19 285 THR A O 1
ATOM 2131 N N . ARG A 1 286 ? -31.996 -3.593 -17.315 1.00 50.93 286 ARG A N 1
ATOM 2132 C CA . ARG A 1 286 ? -31.015 -3.069 -18.257 1.00 57.13 286 ARG A CA 1
ATOM 2133 C C . ARG A 1 286 ? -30.037 -2.079 -17.635 1.00 60.60 286 ARG A C 1
ATOM 2134 O O . ARG A 1 286 ? -29.070 -1.702 -18.299 1.00 60.58 286 ARG A O 1
ATOM 2142 N N . SER A 1 287 ? -30.249 -1.664 -16.389 1.00 61.99 287 SER A N 1
ATOM 2143 C CA . SER A 1 287 ? -29.373 -0.702 -15.713 1.00 47.96 287 SER A CA 1
ATOM 2144 C C . SER A 1 287 ? -29.131 0.545 -16.562 1.00 61.06 287 SER A C 1
ATOM 2145 O O . SER A 1 287 ? -27.998 1.002 -16.735 1.00 66.53 287 SER A O 1
ATOM 2148 N N . VAL A 1 288 ? -30.212 1.090 -17.115 1.00 61.00 288 VAL A N 1
ATOM 2149 C CA . VAL A 1 288 ? -30.118 2.319 -17.894 1.00 53.09 288 VAL A CA 1
ATOM 2150 C C . VAL A 1 288 ? -30.095 3.504 -16.939 1.00 55.26 288 VAL A C 1
ATOM 2151 O O . VAL A 1 288 ? -30.647 3.451 -15.832 1.00 57.36 288 VAL A O 1
ATOM 2155 N N . THR A 1 289 ? -29.424 4.578 -17.353 1.00 52.76 289 THR A N 1
ATOM 2156 C CA . THR A 1 289 ? -29.325 5.800 -16.564 1.00 47.53 289 THR A CA 1
ATOM 2157 C C . THR A 1 289 ? -29.913 6.959 -17.356 1.00 44.79 289 THR A C 1
ATOM 2158 O O . THR A 1 289 ? -29.475 7.243 -18.479 1.00 50.75 289 THR A O 1
ATOM 2162 N N . VAL A 1 290 ? -30.938 7.588 -16.787 1.00 47.16 290 VAL A N 1
ATOM 2163 C CA . VAL A 1 290 ? -31.540 8.794 -17.341 1.00 47.90 290 VAL A CA 1
ATOM 2164 C C . VAL A 1 290 ? -30.863 9.979 -16.667 1.00 43.08 290 VAL A C 1
ATOM 2165 O O . VAL A 1 290 ? -31.049 10.215 -15.472 1.00 53.99 290 VAL A O 1
ATOM 2169 N N . LYS A 1 291 ? -30.076 10.726 -17.423 1.00 43.98 291 LYS A N 1
ATOM 2170 C CA . LYS A 1 291 ? -29.311 11.828 -16.866 1.00 50.42 291 LYS A CA 1
ATOM 2171 C C . LYS A 1 291 ? -29.816 13.129 -17.461 1.00 51.92 291 LYS A C 1
ATOM 2172 O O . LYS A 1 291 ? -30.211 13.180 -18.628 1.00 50.04 291 LYS A O 1
ATOM 2178 N N . GLY A 1 292 ? -29.810 14.179 -16.646 1.00 49.89 292 GLY A N 1
ATOM 2179 C CA . GLY A 1 292 ? -30.211 15.490 -17.097 1.00 46.84 292 GLY A CA 1
ATOM 2180 C C . GLY A 1 292 ? -28.945 16.309 -17.318 1.00 52.83 292 GLY A C 1
ATOM 2181 O O . GLY A 1 292 ? -28.048 16.319 -16.476 1.00 46.88 292 GLY A O 1
ATOM 2182 N N . SER A 1 293 ? -28.899 16.974 -18.459 1.00 62.39 293 SER A N 1
ATOM 2183 C CA . SER A 1 293 ? -27.748 17.768 -18.852 1.00 50.50 293 SER A CA 1
ATOM 2184 C C . SER A 1 293 ? -28.175 19.224 -18.874 1.00 58.93 293 SER A C 1
ATOM 2185 O O . SER A 1 293 ? -29.064 19.602 -19.642 1.00 58.77 293 SER A O 1
ATOM 2188 N N . TYR A 1 294 ? -27.543 20.033 -18.044 1.00 63.91 294 TYR A N 1
ATOM 2189 C CA . TYR A 1 294 ? -27.836 21.450 -18.034 1.00 63.63 294 TYR A CA 1
ATOM 2190 C C . TYR A 1 294 ? -26.781 22.164 -18.879 1.00 71.26 294 TYR A C 1
ATOM 2191 O O . TYR A 1 294 ? -26.153 21.549 -19.748 1.00 80.32 294 TYR A O 1
ATOM 2200 N N . VAL A 1 295 ? -26.562 23.451 -18.629 1.00 62.67 295 VAL A N 1
ATOM 2201 C CA . VAL A 1 295 ? -25.577 24.165 -19.423 1.00 71.33 295 VAL A CA 1
ATOM 2202 C C . VAL A 1 295 ? -24.190 23.752 -18.950 1.00 68.91 295 VAL A C 1
ATOM 2203 O O . VAL A 1 295 ? -23.981 23.415 -17.777 1.00 75.39 295 VAL A O 1
ATOM 2207 N N . GLY A 1 296 ? -23.223 23.775 -19.863 1.00 62.59 296 GLY A N 1
ATOM 2208 C CA . GLY A 1 296 ? -21.905 23.300 -19.520 1.00 75.96 296 GLY A CA 1
ATOM 2209 C C . GLY A 1 296 ? -21.121 24.289 -18.689 1.00 67.28 296 GLY A C 1
ATOM 2210 O O . GLY A 1 296 ? -21.451 25.471 -18.586 1.00 83.49 296 GLY A O 1
ATOM 2211 N N . SER A 1 297 ? -20.056 23.780 -18.081 1.00 53.84 297 SER A N 1
ATOM 2212 C CA . SER A 1 297 ? -19.150 24.602 -17.301 1.00 70.45 297 SER A CA 1
ATOM 2213 C C . SER A 1 297 ? -18.075 25.172 -18.220 1.00 70.46 297 SER A C 1
ATOM 2214 O O . SER A 1 297 ? -18.022 24.873 -19.415 1.00 75.98 297 SER A O 1
ATOM 2217 N N . ARG A 1 298 ? -17.218 26.022 -17.654 1.00 59.34 298 ARG A N 1
ATOM 2218 C CA . ARG A 1 298 ? -16.184 26.681 -18.443 1.00 54.70 298 ARG A CA 1
ATOM 2219 C C . ARG A 1 298 ? -15.304 25.678 -19.178 1.00 61.98 298 ARG A C 1
ATOM 2220 O O . ARG A 1 298 ? -14.967 25.885 -20.345 1.00 67.51 298 ARG A O 1
ATOM 2228 N N . GLN A 1 299 ? -14.932 24.578 -18.515 1.00 73.51 299 GLN A N 1
ATOM 2229 C CA . GLN A 1 299 ? -14.082 23.569 -19.146 1.00 77.04 299 GLN A CA 1
ATOM 2230 C C . GLN A 1 299 ? -14.759 22.949 -20.365 1.00 77.95 299 GLN A C 1
ATOM 2231 O O . GLN A 1 299 ? -14.144 22.801 -21.433 1.00 68.41 299 GLN A O 1
ATOM 2237 N N . ASP A 1 300 ? -16.042 22.601 -20.231 1.00 77.19 300 ASP A N 1
ATOM 2238 C CA . ASP A 1 300 ? -16.783 22.056 -21.361 1.00 67.38 300 ASP A CA 1
ATOM 2239 C C . ASP A 1 300 ? -16.929 23.100 -22.460 1.00 63.58 300 ASP A C 1
ATOM 2240 O O . ASP A 1 300 ? -16.865 22.776 -23.653 1.00 58.64 300 ASP A O 1
ATOM 2245 N N . THR A 1 301 ? -17.114 24.362 -22.063 1.00 66.22 301 THR A N 1
ATOM 2246 C CA . THR A 1 301 ? -17.216 25.453 -23.024 1.00 64.55 301 THR A CA 1
ATOM 2247 C C . THR A 1 301 ? -15.937 25.586 -23.832 1.00 60.60 301 THR A C 1
ATOM 2248 O O . THR A 1 301 ? -15.979 25.757 -25.054 1.00 64.10 301 THR A O 1
ATOM 2252 N N . ASP A 1 302 ? -14.791 25.523 -23.159 1.00 68.16 302 ASP A N 1
ATOM 2253 C CA . ASP A 1 302 ? -13.509 25.648 -23.838 1.00 58.93 302 ASP A CA 1
ATOM 2254 C C . ASP A 1 302 ? -13.273 24.473 -24.765 1.00 54.50 302 ASP A C 1
ATOM 2255 O O . ASP A 1 302 ? -12.736 24.639 -25.867 1.00 53.79 302 ASP A O 1
ATOM 2260 N N . ASP A 1 303 ? -13.680 23.278 -24.348 1.00 64.07 303 ASP A N 1
ATOM 2261 C CA . ASP A 1 303 ? -13.552 22.158 -25.264 1.00 58.23 303 ASP A CA 1
ATOM 2262 C C . ASP A 1 303 ? -14.386 22.401 -26.516 1.00 55.67 303 ASP A C 1
ATOM 2263 O O . ASP A 1 303 ? -13.839 22.490 -27.624 1.00 69.42 303 ASP A O 1
ATOM 2268 N N . ALA A 1 304 ? -15.665 22.743 -26.327 1.00 57.72 304 ALA A N 1
ATOM 2269 C CA . ALA A 1 304 ? -16.566 22.943 -27.463 1.00 56.94 304 ALA A CA 1
ATOM 2270 C C . ALA A 1 304 ? -16.055 24.048 -28.375 1.00 59.58 304 ALA A C 1
ATOM 2271 O O . ALA A 1 304 ? -16.211 23.986 -29.601 1.00 60.26 304 ALA A O 1
ATOM 2273 N N . LEU A 1 305 ? -15.457 25.079 -27.783 1.00 67.73 305 LEU A N 1
ATOM 2274 C CA . LEU A 1 305 ? -14.861 26.162 -28.548 1.00 71.08 305 LEU A CA 1
ATOM 2275 C C . LEU A 1 305 ? -13.717 25.642 -29.406 1.00 56.57 305 LEU A C 1
ATOM 2276 O O . LEU A 1 305 ? -13.635 25.937 -30.604 1.00 62.14 305 LEU A O 1
ATOM 2281 N N . LYS A 1 306 ? -12.807 24.877 -28.791 1.00 53.53 306 LYS A N 1
ATOM 2282 C CA . LYS A 1 306 ? -11.683 24.305 -29.526 1.00 64.78 306 LYS A CA 1
ATOM 2283 C C . LYS A 1 306 ? -12.141 23.425 -30.679 1.00 60.18 306 LYS A C 1
ATOM 2284 O O . LYS A 1 306 ? -11.449 23.340 -31.701 1.00 59.86 306 LYS A O 1
ATOM 2290 N N . PHE A 1 307 ? -13.283 22.750 -30.536 1.00 72.33 307 PHE A N 1
ATOM 2291 C CA . PHE A 1 307 ? -13.748 21.903 -31.637 1.00 66.07 307 PHE A CA 1
ATOM 2292 C C . PHE A 1 307 ? -14.027 22.739 -32.887 1.00 71.98 307 PHE A C 1
ATOM 2293 O O . PHE A 1 307 ? -13.625 22.371 -33.998 1.00 72.65 307 PHE A O 1
ATOM 2301 N N . LEU A 1 308 ? -14.717 23.877 -32.727 1.00 72.91 308 LEU A N 1
ATOM 2302 C CA . LEU A 1 308 ? -14.914 24.773 -33.866 1.00 78.96 308 LEU A CA 1
ATOM 2303 C C . LEU A 1 308 ? -13.598 25.405 -34.310 1.00 77.90 308 LEU A C 1
ATOM 2304 O O . LEU A 1 308 ? -13.381 25.625 -35.507 1.00 82.41 308 LEU A O 1
ATOM 2309 N N . GLN A 1 309 ? -12.714 25.721 -33.357 1.00 70.16 309 GLN A N 1
ATOM 2310 C CA . GLN A 1 309 ? -11.454 26.375 -33.705 1.00 72.73 309 GLN A CA 1
ATOM 2311 C C . GLN A 1 309 ? -10.599 25.487 -34.600 1.00 61.05 309 GLN A C 1
ATOM 2312 O O . GLN A 1 309 ? -9.953 25.970 -35.537 1.00 61.74 309 GLN A O 1
ATOM 2318 N N . ARG A 1 310 ? -10.584 24.183 -34.329 1.00 60.27 310 ARG A N 1
ATOM 2319 C CA . ARG A 1 310 ? -9.788 23.252 -35.114 1.00 59.88 310 ARG A CA 1
ATOM 2320 C C . ARG A 1 310 ? -10.479 22.820 -36.398 1.00 61.98 310 ARG A C 1
ATOM 2321 O O . ARG A 1 310 ? -9.849 22.154 -37.226 1.00 73.99 310 ARG A O 1
ATOM 2329 N N . GLY A 1 311 ? -11.749 23.166 -36.576 1.00 58.49 311 GLY A N 1
ATOM 2330 C CA . GLY A 1 311 ? -12.455 22.875 -37.802 1.00 59.39 311 GLY A CA 1
ATOM 2331 C C . GLY A 1 311 ? -13.274 21.606 -37.792 1.00 69.41 311 GLY A C 1
ATOM 2332 O O . GLY A 1 311 ? -13.747 21.191 -38.856 1.00 77.99 311 GLY A O 1
ATOM 2333 N N . GLN A 1 312 ? -13.455 20.971 -36.631 1.00 68.40 312 GLN A N 1
ATOM 2334 C CA . GLN A 1 312 ? -14.256 19.755 -36.587 1.00 60.74 312 GLN A CA 1
ATOM 2335 C C . GLN A 1 312 ? -15.742 20.060 -36.673 1.00 61.72 312 GLN A C 1
ATOM 2336 O O . GLN A 1 312 ? -16.515 19.240 -37.179 1.00 76.64 312 GLN A O 1
ATOM 2342 N N . ILE A 1 313 ? -16.157 21.228 -36.190 1.00 68.36 313 ILE A N 1
ATOM 2343 C CA . ILE A 1 313 ? -17.557 21.628 -36.164 1.00 62.82 313 ILE A CA 1
ATOM 2344 C C . ILE A 1 313 ? -17.712 22.924 -36.946 1.00 71.76 313 ILE A C 1
ATOM 2345 O O . ILE A 1 313 ? -16.996 23.899 -36.693 1.00 88.12 313 ILE A O 1
ATOM 2350 N N . LYS A 1 314 ? -18.630 22.918 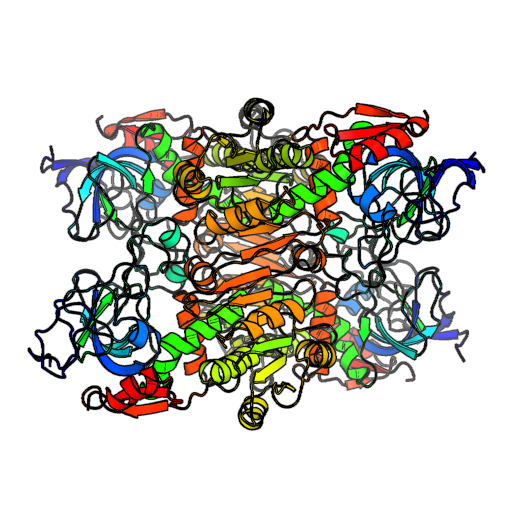-37.907 1.00 63.84 314 LYS A N 1
ATOM 2351 C CA . LYS A 1 314 ? -18.996 24.102 -38.672 1.00 64.42 314 LYS A CA 1
ATOM 2352 C C . LYS A 1 314 ? -20.510 24.105 -38.810 1.00 68.86 314 LYS A C 1
ATOM 2353 O O . LYS A 1 314 ? -21.079 23.178 -39.397 1.00 70.20 314 LYS A O 1
ATOM 2359 N N . ILE A 1 315 ? -21.163 25.119 -38.267 1.00 81.17 315 ILE A N 1
ATOM 2360 C CA . ILE A 1 315 ? -22.615 25.236 -38.350 1.00 84.36 315 ILE A CA 1
ATOM 2361 C C . ILE A 1 315 ? -22.945 26.388 -39.293 1.00 81.13 315 ILE A C 1
ATOM 2362 O O . ILE A 1 315 ? -22.564 27.535 -39.021 1.00 79.09 315 ILE A O 1
ATOM 2367 N N . PRO A 1 316 ? -23.627 26.136 -40.408 1.00 77.78 316 PRO A N 1
ATOM 2368 C CA . PRO A 1 316 ? -24.062 27.241 -41.266 1.00 90.64 316 PRO A CA 1
ATOM 2369 C C . PRO A 1 316 ? -25.066 28.116 -40.540 1.00 91.38 316 PRO A C 1
ATOM 2370 O O . PRO A 1 316 ? -25.892 27.632 -39.762 1.00 96.54 316 PRO A O 1
ATOM 2374 N N . ILE A 1 317 ? -24.986 29.418 -40.796 1.00 81.13 317 ILE A N 1
ATOM 2375 C CA . ILE A 1 317 ? -25.781 30.394 -40.071 1.00 79.00 317 ILE A CA 1
ATOM 2376 C C . ILE A 1 317 ? -26.264 31.464 -41.034 1.00 78.99 317 ILE A C 1
ATOM 2377 O O . ILE A 1 317 ? -25.617 31.768 -42.041 1.00 71.21 317 ILE A O 1
ATOM 2382 N N . LYS A 1 318 ? -27.425 32.024 -40.717 1.00 84.40 318 LYS A N 1
ATOM 2383 C CA . LYS A 1 318 ? -27.981 33.153 -41.450 1.00 76.04 318 LYS A CA 1
ATOM 2384 C C . LYS A 1 318 ? -27.834 34.401 -40.592 1.00 81.05 318 LYS A C 1
ATOM 2385 O O . LYS A 1 318 ? -28.300 34.432 -39.448 1.00 74.83 318 LYS A O 1
ATOM 2391 N N . VAL A 1 319 ? -27.167 35.414 -41.134 1.00 90.61 319 VAL A N 1
ATOM 2392 C CA . VAL A 1 319 ? -26.908 36.655 -40.413 1.00 74.15 319 VAL A CA 1
ATOM 2393 C C . VAL A 1 319 ? -28.055 37.626 -40.670 1.00 76.39 319 VAL A C 1
ATOM 2394 O O . VAL A 1 319 ? -28.453 37.855 -41.818 1.00 91.99 319 VAL A O 1
ATOM 2398 N N . LEU A 1 320 ? -28.609 38.164 -39.597 1.00 68.77 320 LEU A N 1
ATOM 2399 C CA . LEU A 1 320 ? -29.730 39.085 -39.651 1.00 70.58 320 LEU A CA 1
ATOM 2400 C C . LEU A 1 320 ? -29.404 40.316 -38.823 1.00 77.25 320 LEU A C 1
ATOM 2401 O O . LEU A 1 320 ? -28.569 40.266 -37.914 1.00 78.65 320 LEU A O 1
ATOM 2406 N N . PRO A 1 321 ? -30.050 41.437 -39.110 1.00 86.80 321 PRO A N 1
ATOM 2407 C CA . PRO A 1 321 ? -29.800 42.650 -38.331 1.00 84.14 321 PRO A CA 1
ATOM 2408 C C . PRO A 1 321 ? -30.501 42.603 -36.985 1.00 75.03 321 PRO A C 1
ATOM 2409 O O . PRO A 1 321 ? -31.468 41.870 -36.771 1.00 83.90 321 PRO A O 1
ATOM 2413 N N . LEU A 1 322 ? -29.984 43.414 -36.065 1.00 67.41 322 LEU A N 1
ATOM 2414 C CA . LEU A 1 322 ? -30.658 43.585 -34.787 1.00 75.33 322 LEU A CA 1
ATOM 2415 C C . LEU A 1 322 ? -32.062 44.157 -34.966 1.00 83.53 322 LEU A C 1
ATOM 2416 O O . LEU A 1 322 ? -32.957 43.844 -34.173 1.00 77.65 322 LEU A O 1
ATOM 2421 N N . GLU A 1 323 ? -32.276 45.018 -35.966 1.00 89.11 323 GLU A N 1
ATOM 2422 C CA . GLU A 1 323 ? -33.638 45.485 -36.216 1.00 94.57 323 GLU A CA 1
ATOM 2423 C C . GLU A 1 323 ? -34.578 44.331 -36.536 1.00 95.90 323 GLU A C 1
ATOM 2424 O O . GLU A 1 323 ? -35.702 44.275 -36.021 1.00 90.18 323 GLU A O 1
ATOM 2430 N N . SER A 1 324 ? -34.156 43.422 -37.410 1.00 83.98 324 SER A N 1
ATOM 2431 C CA . SER A 1 324 ? -35.036 42.345 -37.838 1.00 92.98 324 SER A CA 1
ATOM 2432 C C . SER A 1 324 ? -35.231 41.259 -36.789 1.00 90.76 324 SER A C 1
ATOM 2433 O O . SER A 1 324 ? -36.032 40.339 -37.019 1.00 95.96 324 SER A O 1
ATOM 2436 N N . LEU A 1 325 ? -34.606 41.382 -35.616 1.00 90.31 325 LEU A N 1
ATOM 2437 C CA . LEU A 1 325 ? -34.750 40.349 -34.596 1.00 81.67 325 LEU A CA 1
ATOM 2438 C C . LEU A 1 325 ? -36.193 40.184 -34.139 1.00 93.79 325 LEU A C 1
ATOM 2439 O O . LEU A 1 325 ? -36.599 39.064 -33.801 1.00 112.82 325 LEU A O 1
ATOM 2444 N N . THR A 1 326 ? -36.988 41.255 -34.168 1.00 85.89 326 THR A N 1
ATOM 2445 C CA . THR A 1 326 ? -38.408 41.123 -33.862 1.00 97.66 326 THR A CA 1
ATOM 2446 C C . THR A 1 326 ? -39.046 40.044 -34.729 1.00 105.74 326 THR A C 1
ATOM 2447 O O . THR A 1 326 ? -39.671 39.107 -34.209 1.00 95.90 326 THR A O 1
ATOM 2451 N N . GLU A 1 327 ? -38.845 40.122 -36.051 1.00 103.16 327 GLU A N 1
ATOM 2452 C CA . GLU A 1 327 ? -39.423 39.112 -36.932 1.00 103.22 327 GLU A CA 1
ATOM 2453 C C . GLU A 1 327 ? -38.985 37.719 -36.508 1.00 104.46 327 GLU A C 1
ATOM 2454 O O . GLU A 1 327 ? -39.793 36.779 -36.504 1.00 109.08 327 GLU A O 1
ATOM 2460 N N . VAL A 1 328 ? -37.722 37.581 -36.093 1.00 101.94 328 VAL A N 1
ATOM 2461 C CA . VAL A 1 328 ? -37.208 36.270 -35.719 1.00 89.91 328 VAL A CA 1
ATOM 2462 C C . VAL A 1 328 ? -38.044 35.680 -34.597 1.00 103.30 328 VAL A C 1
ATOM 2463 O O . VAL A 1 328 ? -38.432 34.505 -34.642 1.00 110.02 328 VAL A O 1
ATOM 2467 N N . PHE A 1 329 ? -38.379 36.498 -33.594 1.00 107.94 329 PHE A N 1
ATOM 2468 C CA . PHE A 1 329 ? -39.156 35.985 -32.473 1.00 100.03 329 PHE A CA 1
ATOM 2469 C C . PHE A 1 329 ? -40.509 35.464 -32.939 1.00 102.79 329 PHE A C 1
ATOM 2470 O O . PHE A 1 329 ? -40.990 34.443 -32.433 1.00 107.64 329 PHE A O 1
ATOM 2478 N N . ASP A 1 330 ? -41.116 36.123 -33.933 1.00 108.17 330 ASP A N 1
ATOM 2479 C CA . ASP A 1 330 ? -42.393 35.634 -34.442 1.00 111.77 330 ASP A CA 1
ATOM 2480 C C . ASP A 1 330 ? -42.238 34.219 -34.973 1.00 115.28 330 ASP A C 1
ATOM 2481 O O . ASP A 1 330 ? -43.062 33.340 -34.683 1.00 118.74 330 ASP A O 1
ATOM 2486 N N . ASN A 1 331 ? -41.152 33.972 -35.712 1.00 116.05 331 ASN A N 1
ATOM 2487 C CA . ASN A 1 331 ? -40.900 32.640 -36.246 1.00 108.47 331 ASN A CA 1
ATOM 2488 C C . ASN A 1 331 ? -40.816 31.615 -35.127 1.00 110.41 331 ASN A C 1
ATOM 2489 O O . ASN A 1 331 ? -41.228 30.464 -35.297 1.00 113.17 331 ASN A O 1
ATOM 2494 N N . MET A 1 332 ? -40.290 32.015 -33.968 1.00 116.96 332 MET A N 1
ATOM 2495 C CA . MET A 1 332 ? -40.161 31.062 -32.877 1.00 115.50 332 MET A CA 1
ATOM 2496 C C . MET A 1 332 ? -41.524 30.652 -32.340 1.00 114.42 332 MET A C 1
ATOM 2497 O O . MET A 1 332 ? -41.683 29.518 -31.871 1.00 127.34 332 MET A O 1
ATOM 2502 N N . ILE A 1 333 ? -42.514 31.550 -32.383 1.00 117.46 333 ILE A N 1
ATOM 2503 C CA . ILE A 1 333 ? -43.857 31.141 -31.984 1.00 127.84 333 ILE A CA 1
ATOM 2504 C C . ILE A 1 333 ? -44.445 30.145 -32.982 1.00 124.42 333 ILE A C 1
ATOM 2505 O O . ILE A 1 333 ? -45.188 29.234 -32.598 1.00 118.21 333 ILE A O 1
ATOM 2510 N N . ASN A 1 334 ? -44.101 30.277 -34.262 1.00 136.43 334 ASN A N 1
ATOM 2511 C CA . ASN A 1 334 ? -44.578 29.388 -35.312 1.00 136.48 334 ASN A CA 1
ATOM 2512 C C . ASN A 1 334 ? -43.632 28.229 -35.611 1.00 134.97 334 ASN A C 1
ATOM 2513 O O . ASN A 1 334 ? -43.828 27.536 -36.616 1.00 139.72 334 ASN A O 1
ATOM 2518 N N . HIS A 1 335 ? -42.609 28.016 -34.783 1.00 134.85 335 HIS A N 1
ATOM 2519 C CA . HIS A 1 335 ? -41.655 26.920 -34.970 1.00 128.62 335 HIS A CA 1
ATOM 2520 C C . HIS A 1 335 ? -40.957 26.998 -36.326 1.00 132.08 335 HIS A C 1
ATOM 2521 O O . HIS A 1 335 ? -40.672 25.979 -36.958 1.00 133.89 335 HIS A O 1
ATOM 2528 N N . GLN A 1 336 ? -40.690 28.219 -36.790 1.00 130.70 336 GLN A N 1
ATOM 2529 C CA . GLN A 1 336 ? -39.894 28.441 -37.990 1.00 121.01 336 GLN A CA 1
ATOM 2530 C C . GLN A 1 336 ? -38.431 28.696 -37.661 1.00 123.33 336 GLN A C 1
ATOM 2531 O O . GLN A 1 336 ? -37.768 29.485 -38.345 1.00 132.33 336 GLN A O 1
ATOM 2537 N N . VAL A 1 337 ? -37.923 28.058 -36.607 1.00 126.14 337 VAL A N 1
ATOM 2538 C CA . VAL A 1 337 ? -36.508 28.124 -36.267 1.00 132.13 337 VAL A CA 1
ATOM 2539 C C . VAL A 1 337 ? -35.711 27.701 -37.493 1.00 127.94 337 VAL A C 1
ATOM 2540 O O . VAL A 1 337 ? -35.859 26.581 -37.995 1.00 135.16 337 VAL A O 1
ATOM 2544 N N . THR A 1 338 ? -34.889 28.608 -38.011 1.00 117.57 338 THR A N 1
ATOM 2545 C CA . THR A 1 338 ? -34.178 28.403 -39.268 1.00 126.63 338 THR A CA 1
ATOM 2546 C C . THR A 1 338 ? -32.710 28.147 -38.963 1.00 122.84 338 THR A C 1
ATOM 2547 O O . THR A 1 338 ? -31.976 29.080 -38.614 1.00 110.96 338 THR A O 1
ATOM 2551 N N . GLY A 1 339 ? -32.289 26.890 -39.120 1.00 127.23 339 GLY A N 1
ATOM 2552 C CA . GLY A 1 339 ? -30.924 26.480 -38.854 1.00 111.68 339 GLY A CA 1
ATOM 2553 C C . GLY A 1 339 ? -30.372 27.149 -37.616 1.00 110.35 339 GLY A C 1
ATOM 2554 O O . GLY A 1 339 ? -30.969 27.065 -36.540 1.00 107.89 339 GLY A O 1
ATOM 2555 N N . ARG A 1 340 ? -29.254 27.849 -37.766 1.00 102.01 340 ARG A N 1
ATOM 2556 C CA . ARG A 1 340 ? -28.761 28.752 -36.739 1.00 93.63 340 ARG A CA 1
ATOM 2557 C C . ARG A 1 340 ? -28.701 30.155 -37.322 1.00 87.54 340 ARG A C 1
ATOM 2558 O O . ARG A 1 340 ? -28.092 30.377 -38.374 1.00 92.32 340 ARG A O 1
ATOM 2566 N N . VAL A 1 341 ? -29.364 31.089 -36.654 1.00 76.69 341 VAL A N 1
ATOM 2567 C CA . VAL A 1 341 ? -29.410 32.479 -37.081 1.00 81.27 341 VAL A CA 1
ATOM 2568 C C . VAL A 1 341 ? -28.600 33.300 -36.092 1.00 76.49 341 VAL A C 1
ATOM 2569 O O . VAL A 1 341 ? -28.715 33.120 -34.873 1.00 90.04 341 VAL A O 1
ATOM 2573 N N . VAL A 1 342 ? -27.760 34.179 -36.620 1.00 72.50 342 VAL A N 1
ATOM 2574 C CA . VAL A 1 342 ? -26.908 35.047 -35.822 1.00 65.81 342 VAL A CA 1
ATOM 2575 C C . VAL A 1 342 ? -27.161 36.489 -36.237 1.00 73.04 342 VAL A C 1
ATOM 2576 O O . VAL A 1 342 ? -27.378 36.777 -37.417 1.00 71.30 342 VAL A O 1
ATOM 2580 N N . LEU A 1 343 ? -27.136 37.389 -35.260 1.00 74.06 343 LEU A N 1
ATOM 2581 C CA . LEU A 1 343 ? -27.482 38.794 -35.417 1.00 69.31 343 LEU A CA 1
ATOM 2582 C C . LEU A 1 343 ? -26.224 39.641 -35.397 1.00 71.04 343 LEU A C 1
ATOM 2583 O O . LEU A 1 343 ? -25.411 39.524 -34.472 1.00 73.10 343 LEU A O 1
ATOM 2588 N N . ASP A 1 344 ? -26.071 40.483 -36.415 1.00 69.87 344 ASP A N 1
ATOM 2589 C CA . ASP A 1 344 ? -25.028 41.502 -36.426 1.00 69.04 344 ASP A CA 1
ATOM 2590 C C . ASP A 1 344 ? -25.539 42.725 -35.675 1.00 68.83 344 ASP A C 1
ATOM 2591 O O . ASP A 1 344 ? -26.502 43.365 -36.106 1.00 68.57 344 ASP A O 1
ATOM 2596 N N . LEU A 1 345 ? -24.890 43.039 -34.552 1.00 70.44 345 LEU A N 1
ATOM 2597 C CA . LEU A 1 345 ? -25.339 44.151 -33.723 1.00 67.34 345 LEU A CA 1
ATOM 2598 C C . LEU A 1 345 ? -25.232 45.481 -34.453 1.00 69.03 345 LEU A C 1
ATOM 2599 O O . LEU A 1 345 ? -25.984 46.414 -34.150 1.00 80.88 345 LEU A O 1
ATOM 2604 N N . TRP A 1 346 ? -24.311 45.590 -35.413 1.00 81.07 346 TRP A N 1
ATOM 2605 C CA . TRP A 1 346 ? -24.134 46.852 -36.120 1.00 81.53 346 TRP A CA 1
ATOM 2606 C C . TRP A 1 346 ? -25.345 47.178 -36.984 1.00 76.50 346 TRP A C 1
ATOM 2607 O O . TRP A 1 346 ? -25.741 48.343 -37.093 1.00 82.88 346 TRP A O 1
ATOM 2618 N N . LYS A 1 347 ? -25.947 46.165 -37.597 1.00 77.80 347 LYS A N 1
ATOM 2619 C CA . LYS A 1 347 ? -27.097 46.370 -38.467 1.00 76.09 347 LYS A CA 1
ATOM 2620 C C . LYS A 1 347 ? -28.403 46.254 -37.690 1.00 73.59 347 LYS A C 1
ATOM 2621 O O . LYS A 1 347 ? -29.384 46.930 -38.002 1.00 78.21 347 LYS A O 1
ATOM 2627 N N . PRO B 1 1 ? -9.900 49.112 18.024 1.00 142.39 1 PRO B N 1
ATOM 2628 C CA . PRO B 1 1 ? -10.444 47.763 17.954 1.00 136.99 1 PRO B CA 1
ATOM 2629 C C . PRO B 1 1 ? -9.513 46.902 17.126 1.00 130.28 1 PRO B C 1
ATOM 2630 O O . PRO B 1 1 ? -8.833 46.016 17.643 1.00 132.49 1 PRO B O 1
ATOM 2634 N N . ILE B 1 2 ? -9.495 47.181 15.828 1.00 125.68 2 ILE B N 1
ATOM 2635 C CA . ILE B 1 2 ? -8.448 46.715 14.928 1.00 126.36 2 ILE B CA 1
ATOM 2636 C C . ILE B 1 2 ? -7.262 47.658 15.106 1.00 131.16 2 ILE B C 1
ATOM 2637 O O . ILE B 1 2 ? -7.403 48.876 14.917 1.00 141.70 2 ILE B O 1
ATOM 2642 N N . PRO B 1 3 ? -6.092 47.161 15.499 1.00 132.12 3 PRO B N 1
ATOM 2643 C CA . PRO B 1 3 ? -4.965 48.060 15.765 1.00 143.65 3 PRO B CA 1
ATOM 2644 C C . PRO B 1 3 ? -4.370 48.616 14.480 1.00 144.80 3 PRO B C 1
ATOM 2645 O O . PRO B 1 3 ? -4.742 48.241 13.366 1.00 143.79 3 PRO B O 1
ATOM 2649 N N . SER B 1 4 ? -3.425 49.541 14.657 1.00 148.62 4 SER B N 1
ATOM 2650 C CA . SER B 1 4 ? -2.638 50.073 13.553 1.00 153.77 4 SER B CA 1
ATOM 2651 C C . SER B 1 4 ? -1.225 49.508 13.526 1.00 159.76 4 SER B C 1
ATOM 2652 O O . SER B 1 4 ? -0.515 49.692 12.533 1.00 161.22 4 SER B O 1
ATOM 2655 N N . THR B 1 5 ? -0.814 48.830 14.595 1.00 159.60 5 THR B N 1
ATOM 2656 C CA . THR B 1 5 ? 0.464 48.143 14.689 1.00 153.81 5 THR B CA 1
ATOM 2657 C C . THR B 1 5 ? 0.193 46.773 15.288 1.00 153.03 5 THR B C 1
ATOM 2658 O O . THR B 1 5 ? -0.684 46.623 16.144 1.00 152.50 5 THR B O 1
ATOM 2662 N N . GLN B 1 6 ? 0.942 45.771 14.835 1.00 166.43 6 GLN B N 1
ATOM 2663 C CA . GLN B 1 6 ? 0.672 44.407 15.261 1.00 154.13 6 GLN B CA 1
ATOM 2664 C C . GLN B 1 6 ? 1.975 43.683 15.561 1.00 159.14 6 GLN B C 1
ATOM 2665 O O . GLN B 1 6 ? 3.037 44.027 15.038 1.00 165.15 6 GLN B O 1
ATOM 2671 N N . LYS B 1 7 ? 1.876 42.669 16.415 1.00 142.47 7 LYS B N 1
ATOM 2672 C CA . LYS B 1 7 ? 2.973 41.746 16.642 1.00 141.83 7 LYS B CA 1
ATOM 2673 C C . LYS B 1 7 ? 2.926 40.647 15.588 1.00 135.80 7 LYS B C 1
ATOM 2674 O O . LYS B 1 7 ? 1.855 40.120 15.274 1.00 132.57 7 LYS B O 1
ATOM 2680 N N . ALA B 1 8 ? 4.089 40.311 15.042 1.00 127.88 8 ALA B N 1
ATOM 2681 C CA . ALA B 1 8 ? 4.170 39.348 13.951 1.00 123.45 8 ALA B CA 1
ATOM 2682 C C . ALA B 1 8 ? 5.601 38.842 13.869 1.00 132.69 8 ALA B C 1
ATOM 2683 O O . ALA B 1 8 ? 6.492 39.324 14.569 1.00 137.12 8 ALA B O 1
ATOM 2685 N N . ALA B 1 9 ? 5.809 37.834 13.033 1.00 112.50 9 ALA B N 1
ATOM 2686 C CA . ALA B 1 9 ? 7.135 37.264 12.837 1.00 125.29 9 ALA B CA 1
ATOM 2687 C C . ALA B 1 9 ? 7.533 37.401 11.372 1.00 128.27 9 ALA B C 1
ATOM 2688 O O . ALA B 1 9 ? 6.992 36.701 10.512 1.00 119.70 9 ALA B O 1
ATOM 2690 N N . VAL B 1 10 ? 8.501 38.274 11.090 1.00 125.90 10 VAL B N 1
ATOM 2691 C CA . VAL B 1 10 ? 8.860 38.631 9.721 1.00 118.87 10 VAL B CA 1
ATOM 2692 C C . VAL B 1 10 ? 10.361 38.459 9.519 1.00 132.16 10 VAL B C 1
ATOM 2693 O O . VAL B 1 10 ? 11.159 38.970 10.310 1.00 145.39 10 VAL B O 1
ATOM 2697 N N . PHE B 1 11 ? 10.744 37.748 8.460 1.00 135.71 11 PHE B N 1
ATOM 2698 C CA . PHE B 1 11 ? 12.149 37.631 8.069 1.00 134.24 11 PHE B CA 1
ATOM 2699 C C . PHE B 1 11 ? 12.333 38.353 6.739 1.00 132.85 11 PHE B C 1
ATOM 2700 O O . PHE B 1 11 ? 12.236 37.770 5.660 1.00 138.77 11 PHE B O 1
ATOM 2708 N N . HIS B 1 12 ? 12.611 39.655 6.830 1.00 130.56 12 HIS B N 1
ATOM 2709 C CA . HIS B 1 12 ? 12.944 40.428 5.643 1.00 138.37 12 HIS B CA 1
ATOM 2710 C C . HIS B 1 12 ? 14.107 39.783 4.905 1.00 135.41 12 HIS B C 1
ATOM 2711 O O . HIS B 1 12 ? 14.220 39.897 3.679 1.00 133.91 12 HIS B O 1
ATOM 2718 N N . LYS B 1 13 ? 14.964 39.085 5.643 1.00 139.75 13 LYS B N 1
ATOM 2719 C CA . LYS B 1 13 ? 16.102 38.360 5.106 1.00 132.47 13 LYS B CA 1
ATOM 2720 C C . LYS B 1 13 ? 15.808 36.865 5.096 1.00 125.53 13 LYS B C 1
ATOM 2721 O O . LYS B 1 13 ? 15.194 36.335 6.029 1.00 126.78 13 LYS B O 1
ATOM 2727 N N . PHE B 1 14 ? 16.236 36.189 4.032 1.00 123.90 14 PHE B N 1
ATOM 2728 C CA . PHE B 1 14 ? 16.118 34.735 3.934 1.00 129.12 14 PHE B CA 1
ATOM 2729 C C . PHE B 1 14 ? 17.229 34.081 4.742 1.00 120.60 14 PHE B C 1
ATOM 2730 O O . PHE B 1 14 ? 18.349 33.911 4.259 1.00 125.60 14 PHE B O 1
ATOM 2738 N N . GLY B 1 15 ? 16.907 33.655 5.959 1.00 119.99 15 GLY B N 1
ATOM 2739 C CA . GLY B 1 15 ? 17.891 32.988 6.785 1.00 126.12 15 GLY B CA 1
ATOM 2740 C C . GLY B 1 15 ? 18.033 33.598 8.160 1.00 125.26 15 GLY B C 1
ATOM 2741 O O . GLY B 1 15 ? 18.839 33.134 8.972 1.00 127.81 15 GLY B O 1
ATOM 2742 N N . GLN B 1 16 ? 17.247 34.629 8.442 1.00 120.86 16 GLN B N 1
ATOM 2743 C CA . GLN B 1 16 ? 17.295 35.299 9.730 1.00 135.19 16 GLN B CA 1
ATOM 2744 C C . GLN B 1 16 ? 16.341 34.639 10.708 1.00 137.00 16 GLN B C 1
ATOM 2745 O O . GLN B 1 16 ? 15.203 34.324 10.360 1.00 148.84 16 GLN B O 1
ATOM 2751 N N . ARG B 1 17 ? 16.814 34.421 11.936 1.00 137.75 17 ARG B N 1
ATOM 2752 C CA . ARG B 1 17 ? 15.905 34.056 13.016 1.00 136.86 17 ARG B CA 1
ATOM 2753 C C . ARG B 1 17 ? 15.088 35.320 12.816 1.00 144.43 17 ARG B C 1
ATOM 2754 O O . ARG B 1 17 ? 15.629 36.427 12.892 1.00 145.01 17 ARG B O 1
ATOM 2762 N N . TYR B 1 18 ? 13.796 35.170 12.541 1.00 154.06 18 TYR B N 1
ATOM 2763 C CA . TYR B 1 18 ? 13.009 36.378 12.377 1.00 151.65 18 TYR B CA 1
ATOM 2764 C C . TYR B 1 18 ? 12.523 36.827 13.747 1.00 156.36 18 TYR B C 1
ATOM 2765 O O . TYR B 1 18 ? 12.245 36.015 14.632 1.00 158.01 18 TYR B O 1
ATOM 2774 N N . GLN B 1 19 ? 12.509 38.131 13.952 1.00 145.10 19 GLN B N 1
ATOM 2775 C CA . GLN B 1 19 ? 12.219 38.662 15.269 1.00 156.25 19 GLN B CA 1
ATOM 2776 C C . GLN B 1 19 ? 10.729 38.913 15.397 1.00 150.99 19 GLN B C 1
ATOM 2777 O O . GLN B 1 19 ? 10.113 39.506 14.508 1.00 156.54 19 GLN B O 1
ATOM 2783 N N . PHE B 1 20 ? 10.152 38.405 16.480 1.00 138.91 20 PHE B N 1
ATOM 2784 C CA . PHE B 1 20 ? 8.887 38.922 16.965 1.00 139.00 20 PHE B CA 1
ATOM 2785 C C . PHE B 1 20 ? 8.991 40.437 16.907 1.00 153.92 20 PHE B C 1
ATOM 2786 O O . PHE B 1 20 ? 9.806 41.038 17.610 1.00 151.08 20 PHE B O 1
ATOM 2794 N N . GLU B 1 21 ? 8.226 41.058 16.017 1.00 152.52 21 GLU B N 1
ATOM 2795 C CA . GLU B 1 21 ? 8.365 42.481 15.771 1.00 149.33 21 GLU B CA 1
ATOM 2796 C C . GLU B 1 21 ? 6.995 43.072 15.503 1.00 149.94 21 GLU B C 1
ATOM 2797 O O . GLU B 1 21 ? 6.091 42.389 15.016 1.00 150.72 21 GLU B O 1
ATOM 2803 N N . LYS B 1 22 ? 6.853 44.348 15.828 1.00 146.40 22 LYS B N 1
ATOM 2804 C CA . LYS B 1 22 ? 5.668 45.088 15.432 1.00 150.02 22 LYS B CA 1
ATOM 2805 C C . LYS B 1 22 ? 5.827 45.624 14.018 1.00 147.21 22 LYS B C 1
ATOM 2806 O O . LYS B 1 22 ? 6.863 46.196 13.662 1.00 153.93 22 LYS B O 1
ATOM 2812 N N . ILE B 1 23 ? 4.795 45.400 13.212 1.00 142.46 23 ILE B N 1
ATOM 2813 C CA . ILE B 1 23 ? 4.747 45.831 11.824 1.00 138.26 23 ILE B CA 1
ATOM 2814 C C . ILE B 1 23 ? 3.382 46.458 11.595 1.00 139.15 23 ILE B C 1
ATOM 2815 O O . ILE B 1 23 ? 2.433 46.233 12.350 1.00 138.39 23 ILE B O 1
ATOM 2820 N N . SER B 1 24 ? 3.301 47.280 10.553 1.00 142.62 24 SER B N 1
ATOM 2821 C CA . SER B 1 24 ? 2.046 47.938 10.234 1.00 155.08 24 SER B CA 1
ATOM 2822 C C . SER B 1 24 ? 0.985 46.900 9.894 1.00 151.55 24 SER B C 1
ATOM 2823 O O . SER B 1 24 ? 1.274 45.850 9.312 1.00 142.87 24 SER B O 1
ATOM 2826 N N . VAL B 1 25 ? -0.251 47.195 10.268 1.00 152.10 25 VAL B N 1
ATOM 2827 C CA . VAL B 1 25 ? -1.345 46.285 9.925 1.00 144.73 25 VAL B CA 1
ATOM 2828 C C . VAL B 1 25 ? -1.562 46.343 8.417 1.00 152.18 25 VAL B C 1
ATOM 2829 O O . VAL B 1 25 ? -1.553 47.443 7.836 1.00 165.00 25 VAL B O 1
ATOM 2833 N N . PRO B 1 26 ? -1.718 45.208 7.740 1.00 156.73 26 PRO B N 1
ATOM 2834 C CA . PRO B 1 26 ? -1.776 45.232 6.276 1.00 154.88 26 PRO B CA 1
ATOM 2835 C C . PRO B 1 26 ? -2.985 45.993 5.763 1.00 156.20 26 PRO B C 1
ATOM 2836 O O . PRO B 1 26 ? -4.043 46.034 6.397 1.00 143.68 26 PRO B O 1
ATOM 2840 N N . GLU B 1 27 ? -2.807 46.620 4.602 1.00 160.23 27 GLU B N 1
ATOM 2841 C CA . GLU B 1 27 ? -3.901 47.309 3.938 1.00 150.48 27 GLU B CA 1
ATOM 2842 C C . GLU B 1 27 ? -4.814 46.290 3.274 1.00 150.56 27 GLU B C 1
ATOM 2843 O O . GLU B 1 27 ? -4.358 45.432 2.511 1.00 149.33 27 GLU B O 1
ATOM 2849 N N . ILE B 1 28 ? -6.107 46.390 3.578 1.00 140.87 28 ILE B N 1
ATOM 2850 C CA . ILE B 1 28 ? -7.073 45.402 3.119 1.00 115.61 28 ILE B CA 1
ATOM 2851 C C . ILE B 1 28 ? -7.133 45.411 1.598 1.00 111.55 28 ILE B C 1
ATOM 2852 O O . ILE B 1 28 ? -7.212 46.471 0.965 1.00 120.02 28 ILE B O 1
ATOM 2857 N N . GLY B 1 29 ? -7.061 44.225 1.000 1.00 111.70 29 GLY B N 1
ATOM 2858 C CA . GLY B 1 29 ? -7.117 44.127 -0.441 1.00 108.97 29 GLY B CA 1
ATOM 2859 C C . GLY B 1 29 ? -8.492 44.476 -0.977 1.00 111.12 29 GLY B C 1
ATOM 2860 O O . GLY B 1 29 ? -9.485 44.550 -0.251 1.00 113.12 29 GLY B O 1
ATOM 2861 N N . ASP B 1 30 ? -8.544 44.690 -2.293 1.00 110.97 30 ASP B N 1
ATOM 2862 C CA . ASP B 1 30 ? -9.791 45.138 -2.905 1.00 118.66 30 ASP B CA 1
ATOM 2863 C C . ASP B 1 30 ? -10.842 44.035 -2.895 1.00 113.05 30 ASP B C 1
ATOM 2864 O O . ASP B 1 30 ? -11.973 44.252 -2.453 1.00 116.88 30 ASP B O 1
ATOM 2869 N N . ASP B 1 31 ? -10.486 42.841 -3.358 1.00 119.84 31 ASP B N 1
ATOM 2870 C CA . ASP B 1 31 ? -11.357 41.670 -3.302 1.00 117.63 31 ASP B CA 1
ATOM 2871 C C . ASP B 1 31 ? -11.014 40.737 -2.149 1.00 119.21 31 ASP B C 1
ATOM 2872 O O . ASP B 1 31 ? -11.642 39.683 -2.009 1.00 113.00 31 ASP B O 1
ATOM 2877 N N . ASP B 1 32 ? -10.030 41.098 -1.336 1.00 115.64 32 ASP B N 1
ATOM 2878 C CA . ASP B 1 32 ? -9.512 40.251 -0.277 1.00 91.52 32 ASP B CA 1
ATOM 2879 C C . ASP B 1 32 ? -10.346 40.378 0.997 1.00 106.55 32 ASP B C 1
ATOM 2880 O O . ASP B 1 32 ? -11.366 41.070 1.049 1.00 112.85 32 ASP B O 1
ATOM 2885 N N . ILE B 1 33 ? -9.887 39.696 2.042 1.00 92.81 33 ILE B N 1
ATOM 2886 C CA . ILE B 1 33 ? -10.548 39.651 3.339 1.00 102.01 33 ILE B CA 1
ATOM 2887 C C . ILE B 1 33 ? -9.486 39.699 4.424 1.00 92.29 33 ILE B C 1
ATOM 2888 O O . ILE B 1 33 ? -8.389 39.147 4.269 1.00 88.01 33 ILE B O 1
ATOM 2893 N N . LEU B 1 34 ? -9.802 40.407 5.503 1.00 112.95 34 LEU B N 1
ATOM 2894 C CA . LEU B 1 34 ? -8.928 40.536 6.657 1.00 103.14 34 LEU B CA 1
ATOM 2895 C C . LEU B 1 34 ? -9.418 39.599 7.751 1.00 92.43 34 LEU B C 1
ATOM 2896 O O . LEU B 1 34 ? -10.589 39.644 8.142 1.00 100.05 34 LEU B O 1
ATOM 2901 N N . VAL B 1 35 ? -8.523 38.743 8.230 1.00 84.78 35 VAL B N 1
ATOM 2902 C CA . VAL B 1 35 ? -8.840 37.720 9.212 1.00 87.90 35 VAL B CA 1
ATOM 2903 C C . VAL B 1 35 ? -7.953 37.947 10.422 1.00 99.91 35 VAL B C 1
ATOM 2904 O O . VAL B 1 35 ? -6.720 37.953 10.303 1.00 106.35 35 VAL B O 1
ATOM 2908 N N . LYS B 1 36 ? -8.577 38.178 11.577 1.00 101.47 36 LYS B N 1
ATOM 2909 C CA . LYS B 1 36 ? -7.873 38.109 12.849 1.00 100.19 36 LYS B CA 1
ATOM 2910 C C . LYS B 1 36 ? -7.605 36.645 13.160 1.00 95.58 36 LYS B C 1
ATOM 2911 O O . LYS B 1 36 ? -8.536 35.883 13.440 1.00 88.22 36 LYS B O 1
ATOM 2917 N N . VAL B 1 37 ? -6.341 36.250 13.090 1.00 94.36 37 VAL B N 1
ATOM 2918 C CA . VAL B 1 37 ? -5.939 34.869 13.312 1.00 81.67 37 VAL B CA 1
ATOM 2919 C C . VAL B 1 37 ? -5.707 34.680 14.803 1.00 82.45 37 VAL B C 1
ATOM 2920 O O . VAL B 1 37 ? -4.838 35.330 15.389 1.00 84.50 37 VAL B O 1
ATOM 2924 N N . ILE B 1 38 ? -6.475 33.807 15.420 1.00 96.22 38 ILE B N 1
ATOM 2925 C CA . ILE B 1 38 ? -6.276 33.540 16.831 1.00 105.05 38 ILE B CA 1
ATOM 2926 C C . ILE B 1 38 ? -5.402 32.312 17.052 1.00 89.62 38 ILE B C 1
ATOM 2927 O O . ILE B 1 38 ? -4.782 32.187 18.099 1.00 97.44 38 ILE B O 1
ATOM 2932 N N . TYR B 1 39 ? -5.329 31.415 16.077 1.00 82.00 39 TYR B N 1
ATOM 2933 C CA . TYR B 1 39 ? -4.430 30.279 16.206 1.00 83.80 39 TYR B CA 1
ATOM 2934 C C . TYR B 1 39 ? -3.818 29.966 14.849 1.00 83.24 39 TYR B C 1
ATOM 2935 O O . TYR B 1 39 ? -4.498 30.034 13.821 1.00 76.17 39 TYR B O 1
ATOM 2944 N N . SER B 1 40 ? -2.532 29.619 14.849 1.00 96.61 40 SER B N 1
ATOM 2945 C CA . SER B 1 40 ? -1.817 29.350 13.606 1.00 75.12 40 SER B CA 1
ATOM 2946 C C . SER B 1 40 ? -0.935 28.116 13.738 1.00 79.76 40 SER B C 1
ATOM 2947 O O . SER B 1 40 ? -0.285 27.914 14.764 1.00 90.22 40 SER B O 1
ATOM 2950 N N . GLY B 1 41 ? -0.894 27.304 12.679 1.00 89.89 41 GLY B N 1
ATOM 2951 C CA . GLY B 1 41 ? -0.110 26.090 12.666 1.00 79.65 41 GLY B CA 1
ATOM 2952 C C . GLY B 1 41 ? 1.252 26.269 12.015 1.00 77.96 41 GLY B C 1
ATOM 2953 O O . GLY B 1 41 ? 1.502 27.230 11.291 1.00 88.09 41 GLY B O 1
ATOM 2954 N N . VAL B 1 42 ? 2.139 25.311 12.284 1.00 70.60 42 VAL B N 1
ATOM 2955 C CA . VAL B 1 42 ? 3.513 25.333 11.795 1.00 71.28 42 VAL B CA 1
ATOM 2956 C C . VAL B 1 42 ? 3.783 24.011 11.093 1.00 81.45 42 VAL B C 1
ATOM 2957 O O . VAL B 1 42 ? 3.747 22.948 11.724 1.00 84.96 42 VAL B O 1
ATOM 2961 N N . CYS B 1 43 ? 4.055 24.076 9.795 1.00 101.82 43 CYS B N 1
ATOM 2962 C CA . CYS B 1 43 ? 4.439 22.922 8.998 1.00 95.41 43 CYS B CA 1
ATOM 2963 C C . CYS B 1 43 ? 5.901 23.067 8.588 1.00 85.68 43 CYS B C 1
ATOM 2964 O O . CYS B 1 43 ? 6.498 24.139 8.708 1.00 75.41 43 CYS B O 1
ATOM 2967 N N . HIS B 1 44 ? 6.486 21.969 8.102 1.00 88.32 44 HIS B N 1
ATOM 2968 C CA . HIS B 1 44 ? 7.903 21.990 7.756 1.00 103.36 44 HIS B CA 1
ATOM 2969 C C . HIS B 1 44 ? 8.192 22.900 6.568 1.00 105.47 44 HIS B C 1
ATOM 2970 O O . HIS B 1 44 ? 9.315 23.405 6.439 1.00 112.24 44 HIS B O 1
ATOM 2977 N N . THR B 1 45 ? 7.182 23.167 5.732 1.00 97.98 45 THR B N 1
ATOM 2978 C CA . THR B 1 45 ? 7.359 24.066 4.598 1.00 95.99 45 THR B CA 1
ATOM 2979 C C . THR B 1 45 ? 7.719 25.470 5.057 1.00 93.94 45 THR B C 1
ATOM 2980 O O . THR B 1 45 ? 8.444 26.187 4.358 1.00 101.98 45 THR B O 1
ATOM 2984 N N . ASP B 1 46 ? 7.219 25.875 6.227 1.00 90.89 46 ASP B N 1
ATOM 2985 C CA . ASP B 1 46 ? 7.573 27.174 6.780 1.00 95.85 46 ASP B CA 1
ATOM 2986 C C . ASP B 1 46 ? 9.075 27.298 6.987 1.00 95.35 46 ASP B C 1
ATOM 2987 O O . ASP B 1 46 ? 9.627 28.398 6.872 1.00 95.96 46 ASP B O 1
ATOM 2992 N N . ILE B 1 47 ? 9.756 26.190 7.291 1.00 102.14 47 ILE B N 1
ATOM 2993 C CA . ILE B 1 47 ? 11.209 26.241 7.411 1.00 103.56 47 ILE B CA 1
ATOM 2994 C C . ILE B 1 47 ? 11.850 26.475 6.053 1.00 113.30 47 ILE B C 1
ATOM 2995 O O . ILE B 1 47 ? 12.805 27.251 5.933 1.00 121.88 47 ILE B O 1
ATOM 3000 N N . HIS B 1 48 ? 11.287 25.886 4.994 1.00 114.33 48 HIS B N 1
ATOM 3001 C CA . HIS B 1 48 ? 11.982 25.935 3.716 1.00 113.99 48 HIS B CA 1
ATOM 3002 C C . HIS B 1 48 ? 11.958 27.340 3.138 1.00 112.62 48 HIS B C 1
ATOM 3003 O O . HIS B 1 48 ? 12.964 27.809 2.588 1.00 131.80 48 HIS B O 1
ATOM 3010 N N . VAL B 1 49 ? 10.867 28.072 3.375 1.00 102.03 49 VAL B N 1
ATOM 3011 C CA . VAL B 1 49 ? 10.803 29.474 2.977 1.00 120.01 49 VAL B CA 1
ATOM 3012 C C . VAL B 1 49 ? 11.907 30.251 3.674 1.00 122.33 49 VAL B C 1
ATOM 3013 O O . VAL B 1 49 ? 12.576 31.100 3.072 1.00 123.83 49 VAL B O 1
ATOM 3017 N N . TRP B 1 50 ? 12.116 29.954 4.956 1.00 110.53 50 TRP B N 1
ATOM 3018 C CA . TRP B 1 50 ? 13.180 30.586 5.720 1.00 113.64 50 TRP B CA 1
ATOM 3019 C C . TRP B 1 50 ? 14.550 30.184 5.196 1.00 123.41 50 TRP B C 1
ATOM 3020 O O . TRP B 1 50 ? 15.476 31.004 5.160 1.00 138.64 50 TRP B O 1
ATOM 3031 N N . LEU B 1 51 ? 14.696 28.926 4.773 1.00 121.15 51 LEU B N 1
ATOM 3032 C CA . LEU B 1 51 ? 16.000 28.455 4.320 1.00 123.46 51 LEU B CA 1
ATOM 3033 C C . LEU B 1 51 ? 16.366 29.013 2.955 1.00 133.89 51 LEU B C 1
ATOM 3034 O O . LEU B 1 51 ? 17.555 29.121 2.633 1.00 149.97 51 LEU B O 1
ATOM 3039 N N . GLY B 1 52 ? 15.376 29.387 2.149 1.00 121.79 52 GLY B N 1
ATOM 3040 C CA . GLY B 1 52 ? 15.676 29.742 0.777 1.00 132.44 52 GLY B CA 1
ATOM 3041 C C . GLY B 1 52 ? 16.000 28.517 -0.033 1.00 142.91 52 GLY B C 1
ATOM 3042 O O . GLY B 1 52 ? 16.643 28.614 -1.080 1.00 147.91 52 GLY B O 1
ATOM 3043 N N . ASP B 1 53 ? 15.591 27.350 0.460 1.00 146.34 53 ASP B N 1
ATOM 3044 C CA . ASP B 1 53 ? 15.964 26.093 -0.162 1.00 147.10 53 ASP B CA 1
ATOM 3045 C C . ASP B 1 53 ? 15.188 25.841 -1.444 1.00 139.82 53 ASP B C 1
ATOM 3046 O O . ASP B 1 53 ? 15.753 25.302 -2.398 1.00 140.91 53 ASP B O 1
ATOM 3051 N N . PHE B 1 54 ? 13.926 26.261 -1.493 1.00 136.26 54 PHE B N 1
ATOM 3052 C CA . PHE B 1 54 ? 13.053 25.939 -2.618 1.00 129.03 54 PHE B CA 1
ATOM 3053 C C . PHE B 1 54 ? 13.527 26.586 -3.918 1.00 128.19 54 PHE B C 1
ATOM 3054 O O . PHE B 1 54 ? 13.997 27.727 -3.906 1.00 130.53 54 PHE B O 1
ATOM 3062 N N . PRO B 1 55 ? 13.466 25.868 -5.049 1.00 119.66 55 PRO B N 1
ATOM 3063 C CA . PRO B 1 55 ? 13.830 26.499 -6.325 1.00 126.55 55 PRO B CA 1
ATOM 3064 C C . PRO B 1 55 ? 12.925 27.670 -6.637 1.00 123.04 55 PRO B C 1
ATOM 3065 O O . PRO B 1 55 ? 13.374 28.677 -7.198 1.00 126.40 55 PRO B O 1
ATOM 3069 N N . MET B 1 56 ? 11.644 27.550 -6.296 1.00 106.46 56 MET B N 1
ATOM 3070 C CA . MET B 1 56 ? 10.721 28.670 -6.398 1.00 111.72 56 MET B CA 1
ATOM 3071 C C . MET B 1 56 ? 11.165 29.773 -5.448 1.00 119.65 56 MET B C 1
ATOM 3072 O O . MET B 1 56 ? 11.260 29.556 -4.235 1.00 118.94 56 MET B O 1
ATOM 3077 N N . GLU B 1 57 ? 11.451 30.945 -5.999 1.00 120.85 57 GLU B N 1
ATOM 3078 C CA . GLU B 1 57 ? 11.931 32.049 -5.181 1.00 118.39 57 GLU B CA 1
ATOM 3079 C C . GLU B 1 57 ? 10.795 32.601 -4.330 1.00 110.35 57 GLU B C 1
ATOM 3080 O O . GLU B 1 57 ? 9.727 32.952 -4.845 1.00 101.29 57 GLU B O 1
ATOM 3086 N N . ALA B 1 58 ? 11.014 32.651 -3.021 1.00 122.96 58 ALA B N 1
ATOM 3087 C CA . ALA B 1 58 ? 10.033 33.262 -2.145 1.00 128.79 58 ALA B CA 1
ATOM 3088 C C . ALA B 1 58 ? 10.108 34.782 -2.258 1.00 130.68 58 ALA B C 1
ATOM 3089 O O . ALA B 1 58 ? 10.971 35.341 -2.943 1.00 137.46 58 ALA B O 1
ATOM 3091 N N . LYS B 1 59 ? 9.185 35.451 -1.581 1.00 122.36 59 LYS B N 1
ATOM 3092 C CA . LYS B 1 59 ? 9.121 36.904 -1.639 1.00 138.84 59 LYS B CA 1
ATOM 3093 C C . LYS B 1 59 ? 10.372 37.510 -1.020 1.00 158.85 59 LYS B C 1
ATOM 3094 O O . LYS B 1 59 ? 10.612 37.367 0.183 1.00 146.89 59 LYS B O 1
ATOM 3100 N N . GLU B 1 60 ? 11.172 38.189 -1.847 1.00 175.92 60 GLU B N 1
ATOM 3101 C CA . GLU B 1 60 ? 12.369 38.874 -1.367 1.00 180.94 60 GLU B CA 1
ATOM 3102 C C . GLU B 1 60 ? 12.045 40.055 -0.461 1.00 189.09 60 GLU B C 1
ATOM 3103 O O . GLU B 1 60 ? 12.971 40.732 0.004 1.00 202.45 60 GLU B O 1
ATOM 3109 N N . LEU B 1 61 ? 10.765 40.304 -0.201 1.00 168.21 61 LEU B N 1
ATOM 3110 C CA . LEU B 1 61 ? 10.274 41.407 0.611 1.00 159.19 61 LEU B CA 1
ATOM 3111 C C . LEU B 1 61 ? 10.083 40.949 2.057 1.00 155.82 61 LEU B C 1
ATOM 3112 O O . LEU B 1 61 ? 10.281 39.765 2.363 1.00 155.37 61 LEU B O 1
ATOM 3117 N N . PRO B 1 62 ? 9.750 41.859 2.975 1.00 167.23 62 PRO B N 1
ATOM 3118 C CA . PRO B 1 62 ? 9.381 41.461 4.342 1.00 156.80 62 PRO B CA 1
ATOM 3119 C C . PRO B 1 62 ? 8.227 40.473 4.370 1.00 145.85 62 PRO B C 1
ATOM 3120 O O . PRO B 1 62 ? 7.115 40.779 3.934 1.00 147.95 62 PRO B O 1
ATOM 3124 N N . ILE B 1 63 ? 8.506 39.262 4.835 1.00 133.95 63 ILE B N 1
ATOM 3125 C CA . ILE B 1 63 ? 7.520 38.194 4.824 1.00 114.11 63 ILE B CA 1
ATOM 3126 C C . ILE B 1 63 ? 7.253 37.730 6.248 1.00 112.69 63 ILE B C 1
ATOM 3127 O O . ILE B 1 63 ? 8.189 37.392 6.983 1.00 118.39 63 ILE B O 1
ATOM 3132 N N . VAL B 1 64 ? 5.977 37.695 6.624 1.00 105.94 64 VAL B N 1
ATOM 3133 C CA . VAL B 1 64 ? 5.515 36.997 7.817 1.00 109.22 64 VAL B CA 1
ATOM 3134 C C . VAL B 1 64 ? 4.855 35.719 7.321 1.00 94.90 64 VAL B C 1
ATOM 3135 O O . VAL B 1 64 ? 3.935 35.766 6.497 1.00 92.38 64 VAL B O 1
ATOM 3139 N N . GLY B 1 65 ? 5.315 34.579 7.825 1.00 106.16 65 GLY B N 1
ATOM 3140 C CA . GLY B 1 65 ? 4.947 33.297 7.264 1.00 104.44 65 GLY B CA 1
ATOM 3141 C C . GLY B 1 65 ? 3.633 32.733 7.757 1.00 95.26 65 GLY B C 1
ATOM 3142 O O . GLY B 1 65 ? 2.946 33.284 8.615 1.00 94.50 65 GLY B O 1
ATOM 3143 N N . GLY B 1 66 ? 3.293 31.579 7.190 1.00 84.36 66 GLY B N 1
ATOM 3144 C CA . GLY B 1 66 ? 2.108 30.852 7.588 1.00 81.91 66 GLY B CA 1
ATOM 3145 C C . GLY B 1 66 ? 1.115 30.588 6.475 1.00 83.54 66 GLY B C 1
ATOM 3146 O O . GLY B 1 66 ? 0.709 31.488 5.731 1.00 81.38 66 GLY B O 1
ATOM 3147 N N . HIS B 1 67 ? 0.699 29.330 6.397 1.00 83.24 67 HIS B N 1
ATOM 3148 C CA . HIS B 1 67 ? -0.263 28.842 5.427 1.00 67.97 67 HIS B CA 1
ATOM 3149 C C . HIS B 1 67 ? -1.466 28.213 6.102 1.00 80.35 67 HIS B C 1
ATOM 3150 O O . HIS B 1 67 ? -2.403 27.815 5.411 1.00 89.11 67 HIS B O 1
ATOM 3157 N N . GLU B 1 68 ? -1.406 27.997 7.408 1.00 73.45 68 GLU B N 1
ATOM 3158 C CA . GLU B 1 68 ? -2.499 27.427 8.187 1.00 76.63 68 GLU B CA 1
ATOM 3159 C C . GLU B 1 68 ? -2.886 28.424 9.277 1.00 68.69 68 GLU B C 1
ATOM 3160 O O . GLU B 1 68 ? -2.157 28.585 10.259 1.00 91.34 68 GLU B O 1
ATOM 3166 N N . GLY B 1 69 ? -4.017 29.109 9.107 1.00 70.36 69 GLY B N 1
ATOM 3167 C CA . GLY B 1 69 ? -4.452 30.043 10.134 1.00 64.03 69 GLY B CA 1
ATOM 3168 C C . GLY B 1 69 ? -5.943 30.029 10.397 1.00 66.51 69 GLY B C 1
ATOM 3169 O O . GLY B 1 69 ? -6.732 30.025 9.458 1.00 65.18 69 GLY B O 1
ATOM 3170 N N . ALA B 1 70 ? -6.360 30.040 11.658 1.00 66.18 70 ALA B N 1
ATOM 3171 C CA . ALA B 1 70 ? -7.775 30.030 12.000 1.00 63.17 70 ALA B CA 1
ATOM 3172 C C . ALA B 1 70 ? -8.127 31.311 12.731 1.00 81.71 70 ALA B C 1
ATOM 3173 O O . ALA B 1 70 ? -7.456 31.678 13.699 1.00 87.49 70 ALA B O 1
ATOM 3175 N N . GLY B 1 71 ? -9.168 31.996 12.274 1.00 83.92 71 GLY B N 1
ATOM 3176 C CA . GLY B 1 71 ? -9.535 33.215 12.954 1.00 77.77 71 GLY B CA 1
ATOM 3177 C C . GLY B 1 71 ? -10.935 33.658 12.610 1.00 83.94 71 GLY B C 1
ATOM 3178 O O . GLY B 1 71 ? -11.719 32.916 12.021 1.00 83.38 71 GLY B O 1
ATOM 3179 N N . VAL B 1 72 ? -11.237 34.887 13.007 1.00 84.11 72 VAL B N 1
ATOM 3180 C CA . VAL B 1 72 ? -12.530 35.503 12.753 1.00 90.93 72 VAL B CA 1
ATOM 3181 C C . VAL B 1 72 ? -12.310 36.695 11.834 1.00 92.99 72 VAL B C 1
ATOM 3182 O O . VAL B 1 72 ? -11.334 37.436 11.988 1.00 94.89 72 VAL B O 1
ATOM 3186 N N . VAL B 1 73 ? -13.182 36.852 10.842 1.00 85.23 73 VAL B N 1
ATOM 3187 C CA . VAL B 1 73 ? -13.093 38.024 9.982 1.00 98.68 73 VAL B CA 1
ATOM 3188 C C . VAL B 1 73 ? -13.536 39.243 10.786 1.00 103.47 73 VAL B C 1
ATOM 3189 O O . VAL B 1 73 ? -14.654 39.287 11.313 1.00 107.30 73 VAL B O 1
ATOM 3193 N N . VAL B 1 74 ? -12.652 40.238 10.886 1.00 92.43 74 VAL B N 1
ATOM 3194 C CA . VAL B 1 74 ? -12.944 41.477 11.601 1.00 103.08 74 VAL B CA 1
ATOM 3195 C C . VAL B 1 74 ? -13.233 42.627 10.655 1.00 112.32 74 VAL B C 1
ATOM 3196 O O . VAL B 1 74 ? -13.689 43.691 11.108 1.00 118.61 74 VAL B O 1
ATOM 3200 N N . LYS B 1 75 ? -12.969 42.457 9.367 1.00 110.81 75 LYS B N 1
ATOM 3201 C CA . LYS B 1 75 ? -13.286 43.472 8.382 1.00 114.48 75 LYS B CA 1
ATOM 3202 C C . LYS B 1 75 ? -13.552 42.694 7.106 1.00 126.85 75 LYS B C 1
ATOM 3203 O O . LYS B 1 75 ? -12.817 41.758 6.779 1.00 113.86 75 LYS B O 1
ATOM 3209 N N . VAL B 1 76 ? -14.565 43.118 6.356 1.00 127.67 76 VAL B N 1
ATOM 3210 C CA . VAL B 1 76 ? -15.091 42.234 5.324 1.00 116.70 76 VAL B CA 1
ATOM 3211 C C . VAL B 1 76 ? -14.369 42.427 3.998 1.00 107.34 76 VAL B C 1
ATOM 3212 O O . VAL B 1 76 ? -14.116 41.457 3.276 1.00 115.24 76 VAL B O 1
ATOM 3216 N N . GLY B 1 77 ? -14.010 43.653 3.667 1.00 120.64 77 GLY B N 1
ATOM 3217 C CA . GLY B 1 77 ? -13.325 43.860 2.407 1.00 121.01 77 GLY B CA 1
ATOM 3218 C C . GLY B 1 77 ? -14.285 44.013 1.250 1.00 122.20 77 GLY B C 1
ATOM 3219 O O . GLY B 1 77 ? -15.391 43.470 1.239 1.00 130.03 77 GLY B O 1
ATOM 3220 N N . GLN B 1 78 ? -13.867 44.807 0.276 1.00 113.67 78 GLN B N 1
ATOM 3221 C CA . GLN B 1 78 ? -14.688 45.059 -0.892 1.00 113.83 78 GLN B CA 1
ATOM 3222 C C . GLN B 1 78 ? -14.729 43.822 -1.788 1.00 115.14 78 GLN B C 1
ATOM 3223 O O . GLN B 1 78 ? -14.026 42.832 -1.562 1.00 128.92 78 GLN B O 1
ATOM 3229 N N . ASN B 1 79 ? -15.570 43.897 -2.818 1.00 116.72 79 ASN B N 1
ATOM 3230 C CA . ASN B 1 79 ? -15.769 42.835 -3.806 1.00 110.17 79 ASN B CA 1
ATOM 3231 C C . ASN B 1 79 ? -15.892 41.448 -3.179 1.00 122.75 79 ASN B C 1
ATOM 3232 O O . ASN B 1 79 ? -15.562 40.439 -3.812 1.00 117.85 79 ASN B O 1
ATOM 3237 N N . VAL B 1 80 ? -16.461 41.360 -1.988 1.00 122.14 80 VAL B N 1
ATOM 3238 C CA . VAL B 1 80 ? -16.744 40.075 -1.366 1.00 105.30 80 VAL B CA 1
ATOM 3239 C C . VAL B 1 80 ? -18.246 39.880 -1.448 1.00 94.55 80 VAL B C 1
ATOM 3240 O O . VAL B 1 80 ? -19.031 40.837 -1.367 1.00 103.34 80 VAL B O 1
ATOM 3244 N N . LYS B 1 81 ? -18.661 38.636 -1.648 1.00 92.01 81 LYS B N 1
ATOM 3245 C CA . LYS B 1 81 ? -20.061 38.367 -1.941 1.00 95.60 81 LYS B CA 1
ATOM 3246 C C . LYS B 1 81 ? -20.867 37.887 -0.742 1.00 115.91 81 LYS B C 1
ATOM 3247 O O . LYS B 1 81 ? -21.963 38.396 -0.493 1.00 120.30 81 LYS B O 1
ATOM 3253 N N . ASP B 1 82 ? -20.334 36.935 0.026 1.00 117.13 82 ASP B N 1
ATOM 3254 C CA . ASP B 1 82 ? -21.078 36.244 1.072 1.00 127.28 82 ASP B CA 1
ATOM 3255 C C . ASP B 1 82 ? -20.388 36.306 2.430 1.00 123.41 82 ASP B C 1
ATOM 3256 O O . ASP B 1 82 ? -21.011 35.930 3.427 1.00 130.85 82 ASP B O 1
ATOM 3261 N N . PHE B 1 83 ? -19.152 36.794 2.533 1.00 115.30 83 PHE B N 1
ATOM 3262 C CA . PHE B 1 83 ? -18.496 36.741 3.835 1.00 115.38 83 PHE B CA 1
ATOM 3263 C C . PHE B 1 83 ? -19.093 37.803 4.737 1.00 126.76 83 PHE B C 1
ATOM 3264 O O . PHE B 1 83 ? -19.294 38.943 4.324 1.00 130.10 83 PHE B O 1
ATOM 3272 N N . LYS B 1 84 ? -19.296 37.439 6.006 1.00 126.02 84 LYS B N 1
ATOM 3273 C CA . LYS B 1 84 ? -19.957 38.299 6.976 1.00 119.13 84 LYS B CA 1
ATOM 3274 C C . LYS B 1 84 ? -19.071 38.468 8.192 1.00 106.73 84 LYS B C 1
ATOM 3275 O O . LYS B 1 84 ? -18.307 37.571 8.554 1.00 110.92 84 LYS B O 1
ATOM 3281 N N . ILE B 1 85 ? -19.199 39.628 8.834 1.00 128.34 85 ILE B N 1
ATOM 3282 C CA . ILE B 1 85 ? -18.368 39.923 9.989 1.00 123.38 85 ILE B CA 1
ATOM 3283 C C . ILE B 1 85 ? -18.782 38.998 11.121 1.00 112.01 85 ILE B C 1
ATOM 3284 O O . ILE B 1 85 ? -19.976 38.826 11.399 1.00 122.74 85 ILE B O 1
ATOM 3289 N N . GLY B 1 86 ? -17.797 38.394 11.778 1.00 101.17 86 GLY B N 1
ATOM 3290 C CA . GLY B 1 86 ? -18.049 37.388 12.779 1.00 110.18 86 GLY B CA 1
ATOM 3291 C C . GLY B 1 86 ? -17.887 35.963 12.293 1.00 92.46 86 GLY B C 1
ATOM 3292 O O . GLY B 1 86 ? -17.749 35.056 13.121 1.00 79.74 86 GLY B O 1
ATOM 3293 N N . ASP B 1 87 ? -17.899 35.740 10.980 1.00 94.90 87 ASP B N 1
ATOM 3294 C CA . ASP B 1 87 ? -17.672 34.395 10.474 1.00 91.60 87 ASP B CA 1
ATOM 3295 C C . ASP B 1 87 ? -16.266 33.932 10.826 1.00 99.08 87 ASP B C 1
ATOM 3296 O O . ASP B 1 87 ? -15.326 34.728 10.907 1.00 90.95 87 ASP B O 1
ATOM 3301 N N . ARG B 1 88 ? -16.125 32.629 11.027 1.00 78.59 88 ARG B N 1
ATOM 3302 C CA . ARG B 1 88 ? -14.819 32.035 11.250 1.00 82.51 88 ARG B CA 1
ATOM 3303 C C . ARG B 1 88 ? -14.265 31.554 9.917 1.00 77.74 88 ARG B C 1
ATOM 3304 O O . ARG B 1 88 ? -14.990 30.988 9.090 1.00 65.14 88 ARG B O 1
ATOM 3312 N N . ALA B 1 89 ? -12.975 31.808 9.703 1.00 71.92 89 ALA B N 1
ATOM 3313 C CA . ALA B 1 89 ? -12.344 31.568 8.418 1.00 64.41 89 ALA B CA 1
ATOM 3314 C C . ALA B 1 89 ? -10.943 31.003 8.607 1.00 75.31 89 ALA B C 1
ATOM 3315 O O . ALA B 1 89 ? -10.315 31.153 9.665 1.00 71.30 89 ALA B O 1
ATOM 3317 N N . GLY B 1 90 ? -10.466 30.356 7.556 1.00 59.04 90 GLY B N 1
ATOM 3318 C CA . GLY B 1 90 ? -9.161 29.718 7.575 1.00 57.23 90 GLY B CA 1
ATOM 3319 C C . GLY B 1 90 ? -8.294 30.165 6.421 1.00 69.73 90 GLY B C 1
ATOM 3320 O O . GLY B 1 90 ? -8.750 30.271 5.286 1.00 74.50 90 GLY B O 1
ATOM 3321 N N . ILE B 1 91 ? -7.032 30.429 6.738 1.00 65.31 91 ILE B N 1
ATOM 3322 C CA . ILE B 1 91 ? -6.005 30.790 5.772 1.00 64.14 91 ILE B CA 1
ATOM 3323 C C . ILE B 1 91 ? -5.270 29.525 5.362 1.00 67.05 91 ILE B C 1
ATOM 3324 O O . ILE B 1 91 ? -4.679 28.843 6.208 1.00 63.19 91 ILE B O 1
ATOM 3329 N N . LYS B 1 92 ? -5.302 29.224 4.060 1.00 70.29 92 LYS B N 1
ATOM 3330 C CA . LYS B 1 92 ? -4.704 28.037 3.471 1.00 60.31 92 LYS B CA 1
ATOM 3331 C C . LYS B 1 92 ? -3.367 28.373 2.813 1.00 61.47 92 LYS B C 1
ATOM 3332 O O . LYS B 1 92 ? -2.944 29.529 2.744 1.00 65.18 92 LYS B O 1
ATOM 3338 N N . TRP B 1 93 ? -2.698 27.327 2.325 1.00 63.04 93 TRP B N 1
ATOM 3339 C CA . TRP B 1 93 ? -1.490 27.510 1.527 1.00 64.23 93 TRP B CA 1
ATOM 3340 C C . TRP B 1 93 ? -1.779 28.316 0.269 1.00 63.80 93 TRP B C 1
ATOM 3341 O O . TRP B 1 93 ? -1.000 29.202 -0.103 1.00 59.18 93 TRP B O 1
ATOM 3352 N N . VAL B 1 94 ? -2.884 28.022 -0.408 1.00 64.26 94 VAL B N 1
ATOM 3353 C CA . VAL B 1 94 ? -3.286 28.787 -1.581 1.00 82.07 94 VAL B CA 1
ATOM 3354 C C . VAL B 1 94 ? -4.047 30.014 -1.091 1.00 78.22 94 VAL B C 1
ATOM 3355 O O . VAL B 1 94 ? -5.199 29.915 -0.665 1.00 69.62 94 VAL B O 1
ATOM 3359 N N . ASN B 1 95 ? -3.402 31.178 -1.161 1.00 67.79 95 ASN B N 1
ATOM 3360 C CA . ASN B 1 95 ? -4.048 32.408 -0.725 1.00 72.06 95 ASN B CA 1
ATOM 3361 C C . ASN B 1 95 ? -5.034 32.912 -1.770 1.00 76.43 95 ASN B C 1
ATOM 3362 O O . ASN B 1 95 ? -6.153 33.307 -1.426 1.00 79.00 95 ASN B O 1
ATOM 3367 N N . SER B 1 96 ? -4.642 32.897 -3.043 1.00 73.43 96 SER B N 1
ATOM 3368 C CA . SER B 1 96 ? -5.489 33.375 -4.127 1.00 72.56 96 SER B CA 1
ATOM 3369 C C . SER B 1 96 ? -5.018 32.728 -5.426 1.00 64.04 96 SER B C 1
ATOM 3370 O O . SER B 1 96 ? -3.944 32.127 -5.485 1.00 69.09 96 SER B O 1
ATOM 3373 N N . SER B 1 97 ? -5.831 32.867 -6.474 1.00 57.88 97 SER B N 1
ATOM 3374 C CA . SER B 1 97 ? -5.520 32.284 -7.772 1.00 66.02 97 SER B CA 1
ATOM 3375 C C . SER B 1 97 ? -6.175 33.133 -8.857 1.00 74.24 97 SER B C 1
ATOM 3376 O O . SER B 1 97 ? -7.020 33.982 -8.577 1.00 91.84 97 SER B O 1
ATOM 3379 N N . CYS B 1 98 ? -5.775 32.903 -10.109 1.00 71.95 98 CYS B N 1
ATOM 3380 C CA . CYS B 1 98 ? -6.355 33.664 -11.214 1.00 66.05 98 CYS B CA 1
ATOM 3381 C C . CYS B 1 98 ? -7.831 33.334 -11.401 1.00 72.12 98 CYS B C 1
ATOM 3382 O O . CYS B 1 98 ? -8.620 34.192 -11.814 1.00 78.45 98 CYS B O 1
ATOM 3385 N N . THR B 1 99 ? -8.202 32.071 -11.178 1.00 85.77 99 THR B N 1
ATOM 3386 C CA . THR B 1 99 ? -9.552 31.506 -11.263 1.00 73.82 99 THR B CA 1
ATOM 3387 C C . THR B 1 99 ? -10.058 31.418 -12.698 1.00 73.30 99 THR B C 1
ATOM 3388 O O . THR B 1 99 ? -11.214 31.052 -12.905 1.00 79.11 99 THR B O 1
ATOM 3392 N N . THR B 1 100 ? -9.227 31.736 -13.696 1.00 73.99 100 THR B N 1
ATOM 3393 C CA . THR B 1 100 ? -9.614 31.623 -15.098 1.00 73.17 100 THR B CA 1
ATOM 3394 C C . THR B 1 100 ? -8.484 31.052 -15.938 1.00 79.45 100 THR B C 1
ATOM 3395 O O . THR B 1 100 ? -8.341 31.397 -17.117 1.00 81.94 100 THR B O 1
ATOM 3399 N N . CYS B 1 101 ? -7.667 30.200 -15.343 1.00 94.62 101 CYS B N 1
ATOM 3400 C CA . CYS B 1 101 ? -6.564 29.536 -16.013 1.00 73.20 101 CYS B CA 1
ATOM 3401 C C . CYS B 1 101 ? -7.025 28.205 -16.585 1.00 76.27 101 CYS B C 1
ATOM 3402 O O . CYS B 1 101 ? -8.127 27.731 -16.311 1.00 77.41 101 CYS B O 1
ATOM 3405 N N . GLU B 1 102 ? -6.179 27.626 -17.437 1.00 82.63 102 GLU B N 1
ATOM 3406 C CA . GLU B 1 102 ? -6.453 26.282 -17.929 1.00 73.74 102 GLU B CA 1
ATOM 3407 C C . GLU B 1 102 ? -6.635 25.326 -16.756 1.00 80.86 102 GLU B C 1
ATOM 3408 O O . GLU B 1 102 ? -7.578 24.526 -16.728 1.00 80.44 102 GLU B O 1
ATOM 3414 N N . HIS B 1 103 ? -5.724 25.388 -15.782 1.00 72.57 103 HIS B N 1
ATOM 3415 C CA . HIS B 1 103 ? -5.810 24.552 -14.589 1.00 70.28 103 HIS B CA 1
ATOM 3416 C C . HIS B 1 103 ? -6.792 25.071 -13.540 1.00 66.16 103 HIS B C 1
ATOM 3417 O O . HIS B 1 103 ? -7.288 24.280 -12.732 1.00 66.32 103 HIS B O 1
ATOM 3424 N N . CYS B 1 104 ? -7.081 26.375 -13.517 1.00 82.37 104 CYS B N 1
ATOM 3425 C CA . CYS B 1 104 ? -7.981 26.898 -12.491 1.00 78.60 104 CYS B CA 1
ATOM 3426 C C . CYS B 1 104 ? -9.430 26.512 -12.758 1.00 69.66 104 CYS B C 1
ATOM 3427 O O . CYS B 1 104 ? -10.193 26.275 -11.815 1.00 78.05 104 CYS B O 1
ATOM 3430 N N . LYS B 1 105 ? -9.819 26.438 -14.029 1.00 70.20 105 LYS B N 1
ATOM 3431 C CA . LYS B 1 105 ? -11.135 25.947 -14.410 1.00 72.61 105 LYS B CA 1
ATOM 3432 C C . LYS B 1 105 ? -11.223 24.433 -14.263 1.00 66.22 105 LYS B C 1
ATOM 3433 O O . LYS B 1 105 ? -12.323 23.894 -14.105 1.00 72.63 105 LYS B O 1
ATOM 3439 N N . LYS B 1 106 ? -10.082 23.746 -14.320 1.00 72.18 106 LYS B N 1
ATOM 3440 C CA . LYS B 1 106 ? -9.978 22.312 -14.094 1.00 64.30 106 LYS B CA 1
ATOM 3441 C C . LYS B 1 106 ? -10.331 21.904 -12.669 1.00 65.30 106 LYS B C 1
ATOM 3442 O O . LYS B 1 106 ? -10.475 20.706 -12.404 1.00 63.68 106 LYS B O 1
ATOM 3448 N N . GLY B 1 107 ? -10.463 22.862 -11.751 1.00 68.52 107 GLY B N 1
ATOM 3449 C CA . GLY B 1 107 ? -10.778 22.589 -10.363 1.00 64.51 107 GLY B CA 1
ATOM 3450 C C . GLY B 1 107 ? -9.590 22.522 -9.428 1.00 79.76 107 GLY B C 1
ATOM 3451 O O . GLY B 1 107 ? -9.786 22.337 -8.220 1.00 79.24 107 GLY B O 1
ATOM 3452 N N . ASN B 1 108 ? -8.370 22.649 -9.941 1.00 66.57 108 ASN B N 1
ATOM 3453 C CA . ASN B 1 108 ? -7.143 22.584 -9.147 1.00 70.74 108 ASN B CA 1
ATOM 3454 C C . ASN B 1 108 ? -6.441 23.932 -9.299 1.00 75.94 108 ASN B C 1
ATOM 3455 O O . ASN B 1 108 ? -5.620 24.123 -10.198 1.00 72.73 108 ASN B O 1
ATOM 3460 N N . GLU B 1 109 ? -6.777 24.864 -8.411 1.00 92.16 109 GLU B N 1
ATOM 3461 C CA . GLU B 1 109 ? -6.294 26.242 -8.420 1.00 75.93 109 GLU B CA 1
ATOM 3462 C C . GLU B 1 109 ? -4.807 26.450 -8.112 1.00 71.94 109 GLU B C 1
ATOM 3463 O O . GLU B 1 109 ? -4.213 27.374 -8.680 1.00 81.44 109 GLU B O 1
ATOM 3469 N N . PRO B 1 110 ? -4.162 25.665 -7.236 1.00 78.08 110 PRO B N 1
ATOM 3470 C CA . PRO B 1 110 ? -2.758 25.966 -6.887 1.00 72.22 110 PRO B CA 1
ATOM 3471 C C . PRO B 1 110 ? -1.778 25.930 -8.052 1.00 77.13 110 PRO B C 1
ATOM 3472 O O . PRO B 1 110 ? -0.653 26.420 -7.892 1.00 84.53 110 PRO B O 1
ATOM 3476 N N . ASN B 1 111 ? -2.140 25.374 -9.206 1.00 77.33 111 ASN B N 1
ATOM 3477 C CA . ASN B 1 111 ? -1.218 25.307 -10.334 1.00 69.67 111 ASN B CA 1
ATOM 3478 C C . ASN B 1 111 ? -1.399 26.454 -11.324 1.00 72.55 111 ASN B C 1
ATOM 3479 O O . ASN B 1 111 ? -0.870 26.385 -12.439 1.00 76.12 111 ASN B O 1
ATOM 3484 N N . CYS B 1 112 ? -2.118 27.502 -10.942 1.00 64.63 112 CYS B N 1
ATOM 3485 C CA . CYS B 1 112 ? -2.201 28.691 -11.773 1.00 77.47 112 CYS B CA 1
ATOM 3486 C C . CYS B 1 112 ? -0.845 29.393 -11.827 1.00 79.61 112 CYS B C 1
ATOM 3487 O O . CYS B 1 112 ? -0.037 29.310 -10.899 1.00 67.54 112 CYS B O 1
ATOM 3490 N N . GLY B 1 113 ? -0.606 30.102 -12.931 1.00 80.25 113 GLY B N 1
ATOM 3491 C CA . GLY B 1 113 ? 0.612 30.885 -13.047 1.00 72.43 113 GLY B CA 1
ATOM 3492 C C . GLY B 1 113 ? 0.615 32.098 -12.138 1.00 84.96 113 GLY B C 1
ATOM 3493 O O . GLY B 1 113 ? 1.646 32.451 -11.562 1.00 82.35 113 GLY B O 1
ATOM 3494 N N . ASP B 1 114 ? -0.537 32.746 -11.992 1.00 77.95 114 ASP B N 1
ATOM 3495 C CA . ASP B 1 114 ? -0.683 33.907 -11.117 1.00 69.91 114 ASP B CA 1
ATOM 3496 C C . ASP B 1 114 ? -1.180 33.511 -9.732 1.00 75.38 114 ASP B C 1
ATOM 3497 O O . ASP B 1 114 ? -2.081 34.150 -9.183 1.00 74.90 114 ASP B O 1
ATOM 3502 N N . VAL B 1 115 ? -0.607 32.458 -9.151 1.00 63.58 115 VAL B N 1
ATOM 3503 C CA . VAL B 1 115 ? -0.995 31.966 -7.837 1.00 63.94 115 VAL B CA 1
ATOM 3504 C C . VAL B 1 115 ? -0.234 32.720 -6.755 1.00 71.16 115 VAL B C 1
ATOM 3505 O O . VAL B 1 115 ? 0.977 32.942 -6.870 1.00 93.77 115 VAL B O 1
ATOM 3509 N N . VAL B 1 116 ? -0.947 33.119 -5.702 1.00 67.08 116 VAL B N 1
ATOM 3510 C CA . VAL B 1 116 ? -0.357 33.726 -4.515 1.00 79.10 116 VAL B CA 1
ATOM 3511 C C . VAL B 1 116 ? -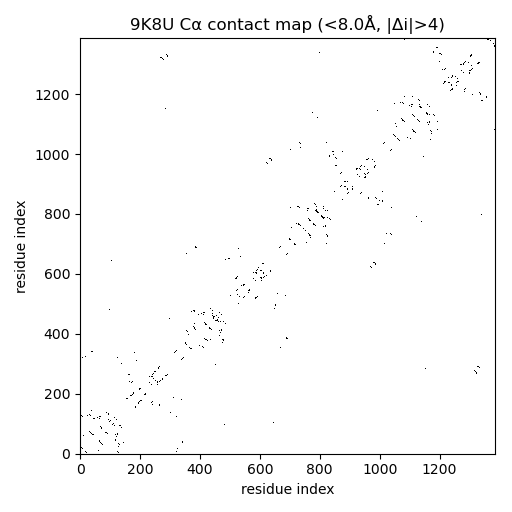0.455 32.719 -3.375 1.00 85.77 116 VAL B C 1
ATOM 3512 O O . VAL B 1 116 ? -1.530 32.158 -3.128 1.00 66.18 116 VAL B O 1
ATOM 3516 N N . LEU B 1 117 ? 0.661 32.485 -2.685 1.00 84.35 117 LEU B N 1
ATOM 3517 C CA . LEU B 1 117 ? 0.766 31.447 -1.664 1.00 68.02 117 LEU B CA 1
ATOM 3518 C C . LEU B 1 117 ? 1.006 32.069 -0.296 1.00 73.23 117 LEU B C 1
ATOM 3519 O O . LEU B 1 117 ? 1.936 32.860 -0.128 1.00 78.26 117 LEU B O 1
ATOM 3524 N N . SER B 1 118 ? 0.174 31.698 0.675 1.00 81.75 118 SER B N 1
ATOM 3525 C CA . SER B 1 118 ? 0.335 32.206 2.031 1.00 77.52 118 SER B CA 1
ATOM 3526 C C . SER B 1 118 ? 1.640 31.700 2.632 1.00 79.02 118 SER B C 1
ATOM 3527 O O . SER B 1 118 ? 1.953 30.508 2.549 1.00 77.15 118 SER B O 1
ATOM 3530 N N . GLY B 1 119 ? 2.396 32.610 3.241 1.00 78.85 119 GLY B N 1
ATOM 3531 C CA . GLY B 1 119 ? 3.699 32.283 3.772 1.00 76.95 119 GLY B CA 1
ATOM 3532 C C . GLY B 1 119 ? 4.803 32.217 2.743 1.00 79.12 119 GLY B C 1
ATOM 3533 O O . GLY B 1 119 ? 5.926 31.829 3.087 1.00 84.37 119 GLY B O 1
ATOM 3534 N N . PHE B 1 120 ? 4.522 32.580 1.494 1.00 74.23 120 PHE B N 1
ATOM 3535 C CA . PHE B 1 120 ? 5.509 32.510 0.426 1.00 80.20 120 PHE B CA 1
ATOM 3536 C C . PHE B 1 120 ? 5.412 33.748 -0.456 1.00 87.31 120 PHE B C 1
ATOM 3537 O O . PHE B 1 120 ? 6.374 34.510 -0.580 1.00 90.94 120 PHE B O 1
ATOM 3545 N N . HIS B 1 121 ? 4.247 33.952 -1.067 1.00 86.77 121 HIS B N 1
ATOM 3546 C CA . HIS B 1 121 ? 3.980 35.101 -1.923 1.00 89.36 121 HIS B CA 1
ATOM 3547 C C . HIS B 1 121 ? 3.279 36.237 -1.193 1.00 94.97 121 HIS B C 1
ATOM 3548 O O . HIS B 1 121 ? 3.619 37.404 -1.404 1.00 95.57 121 HIS B O 1
ATOM 3555 N N . ARG B 1 122 ? 2.303 35.926 -0.344 1.00 80.46 122 ARG B N 1
ATOM 3556 C CA . ARG B 1 122 ? 1.607 36.922 0.454 1.00 74.68 122 ARG B CA 1
ATOM 3557 C C . ARG B 1 122 ? 1.872 36.661 1.929 1.00 91.18 122 ARG B C 1
ATOM 3558 O O . ARG B 1 122 ? 2.174 35.533 2.335 1.00 95.02 122 ARG B O 1
ATOM 3566 N N . ASP B 1 123 ? 1.768 37.723 2.725 1.00 98.45 123 ASP B N 1
ATOM 3567 C CA . ASP B 1 123 ? 1.908 37.604 4.169 1.00 93.53 123 ASP B CA 1
ATOM 3568 C C . ASP B 1 123 ? 0.905 36.597 4.723 1.00 86.00 123 ASP B C 1
ATOM 3569 O O . ASP B 1 123 ? -0.284 36.637 4.389 1.00 74.65 123 ASP B O 1
ATOM 3574 N N . GLY B 1 124 ? 1.391 35.702 5.570 1.00 82.80 124 GLY B N 1
ATOM 3575 C CA . GLY B 1 124 ? 0.664 34.544 6.044 1.00 75.48 124 GLY B CA 1
ATOM 3576 C C . GLY B 1 124 ? -0.023 34.756 7.375 1.00 81.44 124 GLY B C 1
ATOM 3577 O O . GLY B 1 124 ? -0.444 35.866 7.719 1.00 82.72 124 GLY B O 1
ATOM 3578 N N . SER B 1 125 ? -0.138 33.669 8.135 1.00 85.96 125 SER B N 1
ATOM 3579 C CA . SER B 1 125 ? -0.947 33.637 9.348 1.00 82.30 125 SER B CA 1
ATOM 3580 C C . SER B 1 125 ? -0.172 33.922 10.633 1.00 82.06 125 SER B C 1
ATOM 3581 O O . SER B 1 125 ? -0.787 33.947 11.704 1.00 82.55 125 SER B O 1
ATOM 3584 N N . PHE B 1 126 ? 1.145 34.137 10.577 1.00 75.52 126 PHE B N 1
ATOM 3585 C CA . PHE B 1 126 ? 1.888 34.458 11.790 1.00 80.05 126 PHE B CA 1
ATOM 3586 C C . PHE B 1 126 ? 1.701 35.890 12.270 1.00 96.56 126 PHE B C 1
ATOM 3587 O O . PHE B 1 126 ? 2.290 36.272 13.291 1.00 97.51 126 PHE B O 1
ATOM 3595 N N . GLN B 1 127 ? 0.878 36.671 11.588 1.00 90.83 127 GLN B N 1
ATOM 3596 C CA . GLN B 1 127 ? 0.562 38.025 12.001 1.00 103.14 127 GLN B CA 1
ATOM 3597 C C . GLN B 1 127 ? -0.834 38.134 12.594 1.00 107.20 127 GLN B C 1
ATOM 3598 O O . GLN B 1 127 ? -1.679 37.255 12.409 1.00 92.32 127 GLN B O 1
ATOM 3604 N N . GLN B 1 128 ? -1.070 39.230 13.313 1.00 118.99 128 GLN B N 1
ATOM 3605 C CA . GLN B 1 128 ? -2.322 39.337 14.052 1.00 117.40 128 GLN B CA 1
ATOM 3606 C C . GLN B 1 128 ? -3.511 39.439 13.109 1.00 117.54 128 GLN B C 1
ATOM 3607 O O . GLN B 1 128 ? -4.578 38.880 13.385 1.00 102.12 128 GLN B O 1
ATOM 3613 N N . TYR B 1 129 ? -3.345 40.137 11.990 1.00 123.39 129 TYR B N 1
ATOM 3614 C CA . TYR B 1 129 ? -4.404 40.318 11.011 1.00 112.72 129 TYR B CA 1
ATOM 3615 C C . TYR B 1 129 ? -3.817 40.047 9.634 1.00 103.55 129 TYR B C 1
ATOM 3616 O O . TYR B 1 129 ? -2.809 40.655 9.261 1.00 119.50 129 TYR B O 1
ATOM 3625 N N . ALA B 1 130 ? -4.434 39.137 8.884 1.00 90.30 130 ALA B N 1
ATOM 3626 C CA . ALA B 1 130 ? -3.866 38.682 7.623 1.00 90.19 130 ALA B CA 1
ATOM 3627 C C . ALA B 1 130 ? -4.890 38.773 6.502 1.00 79.33 130 ALA B C 1
ATOM 3628 O O . ALA B 1 130 ? -6.098 38.713 6.732 1.00 75.41 130 ALA B O 1
ATOM 3630 N N . VAL B 1 131 ? -4.389 38.899 5.276 1.00 86.53 131 VAL B N 1
ATOM 3631 C CA . VAL B 1 131 ? -5.211 39.150 4.097 1.00 89.53 131 VAL B CA 1
ATOM 3632 C C . VAL B 1 131 ? -5.244 37.894 3.237 1.00 80.26 131 VAL B C 1
ATOM 3633 O O . VAL B 1 131 ? -4.194 37.308 2.945 1.00 81.36 131 VAL B O 1
ATOM 3637 N N . VAL B 1 132 ? -6.448 37.489 2.822 1.00 84.46 132 VAL B N 1
ATOM 3638 C CA . VAL B 1 132 ? -6.637 36.278 2.021 1.00 89.45 132 VAL B CA 1
ATOM 3639 C C . VAL B 1 132 ? -7.786 36.487 1.041 1.00 76.83 132 VAL B C 1
ATOM 3640 O O . VAL B 1 132 ? -8.762 37.170 1.347 1.00 88.36 132 VAL B O 1
ATOM 3644 N N . ASN B 1 133 ? -7.667 35.888 -0.143 1.00 79.24 133 ASN B N 1
ATOM 3645 C CA . ASN B 1 133 ? -8.757 35.935 -1.111 1.00 83.66 133 ASN B CA 1
ATOM 3646 C C . ASN B 1 133 ? -9.980 35.217 -0.553 1.00 80.68 133 ASN B C 1
ATOM 3647 O O . ASN B 1 133 ? -9.874 34.123 0.011 1.00 82.83 133 ASN B O 1
ATOM 3652 N N . GLY B 1 134 ? -11.148 35.834 -0.725 1.00 75.19 134 GLY B N 1
ATOM 3653 C CA . GLY B 1 134 ? -12.367 35.257 -0.180 1.00 76.35 134 GLY B CA 1
ATOM 3654 C C . GLY B 1 134 ? -12.753 33.923 -0.791 1.00 85.26 134 GLY B C 1
ATOM 3655 O O . GLY B 1 134 ? -13.407 33.108 -0.137 1.00 89.71 134 GLY B O 1
ATOM 3656 N N . ASN B 1 135 ? -12.351 33.670 -2.038 1.00 75.79 135 ASN B N 1
ATOM 3657 C CA . ASN B 1 135 ? -12.788 32.433 -2.679 1.00 74.97 135 ASN B CA 1
ATOM 3658 C C . ASN B 1 135 ? -12.004 31.224 -2.191 1.00 75.05 135 ASN B C 1
ATOM 3659 O O . ASN B 1 135 ? -12.575 30.138 -2.050 1.00 77.18 135 ASN B O 1
ATOM 3664 N N . GLU B 1 136 ? -10.721 31.395 -1.890 1.00 71.61 136 GLU B N 1
ATOM 3665 C CA . GLU B 1 136 ? -9.898 30.286 -1.429 1.00 66.04 136 GLU B CA 1
ATOM 3666 C C . GLU B 1 136 ? -9.784 30.243 0.083 1.00 69.21 136 GLU B C 1
ATOM 3667 O O . GLU B 1 136 ? -9.045 29.407 0.613 1.00 75.69 136 GLU B O 1
ATOM 3673 N N . ALA B 1 137 ? -10.501 31.111 0.783 1.00 72.86 137 ALA B N 1
ATOM 3674 C CA . ALA B 1 137 ? -10.460 31.062 2.228 1.00 69.53 137 ALA B CA 1
ATOM 3675 C C . ALA B 1 137 ? -11.369 29.936 2.699 1.00 73.23 137 ALA B C 1
ATOM 3676 O O . ALA B 1 137 ? -12.290 29.510 1.995 1.00 72.99 137 ALA B O 1
ATOM 3678 N N . VAL B 1 138 ? -11.106 29.456 3.884 1.00 61.43 138 VAL B N 1
ATOM 3679 C CA . VAL B 1 138 ? -11.845 28.321 4.417 1.00 67.78 138 VAL B CA 1
ATOM 3680 C C . VAL B 1 138 ? -13.073 28.820 5.158 1.00 84.93 138 VAL B C 1
ATOM 3681 O O . VAL B 1 138 ? -13.029 29.837 5.858 1.00 88.17 138 VAL B O 1
ATOM 3685 N N . LYS B 1 139 ? -14.180 28.106 4.982 1.00 79.19 139 LYS B N 1
ATOM 3686 C CA . LYS B 1 139 ? -15.372 28.296 5.799 1.00 71.84 139 LYS B CA 1
ATOM 3687 C C . LYS B 1 139 ? -15.258 27.346 6.983 1.00 76.28 139 LYS B C 1
ATOM 3688 O O . LYS B 1 139 ? -15.540 26.151 6.864 1.00 75.81 139 LYS B O 1
ATOM 3694 N N . ILE B 1 140 ? -14.820 27.865 8.117 1.00 69.70 140 ILE B N 1
ATOM 3695 C CA . ILE B 1 140 ? -14.772 27.093 9.352 1.00 70.80 140 ILE B CA 1
ATOM 3696 C C . ILE B 1 140 ? -16.105 27.253 10.060 1.00 78.80 140 ILE B C 1
ATOM 3697 O O . ILE B 1 140 ? -16.639 28.364 10.165 1.00 81.10 140 ILE B O 1
ATOM 3702 N N . VAL B 1 141 ? -16.648 26.144 10.564 1.00 85.28 141 VAL B N 1
ATOM 3703 C CA . VAL B 1 141 ? -17.956 26.198 11.205 1.00 105.03 141 VAL B CA 1
ATOM 3704 C C . VAL B 1 141 ? -17.838 26.928 12.534 1.00 98.15 141 VAL B C 1
ATOM 3705 O O . VAL B 1 141 ? -16.921 26.673 13.325 1.00 100.33 141 VAL B O 1
ATOM 3709 N N . ASP B 1 142 ? -18.771 27.839 12.780 1.00 97.74 142 ASP B N 1
ATOM 3710 C CA . ASP B 1 142 ? -18.817 28.526 14.060 1.00 104.44 142 ASP B CA 1
ATOM 3711 C C . ASP B 1 142 ? -19.206 27.550 15.163 1.00 106.26 142 ASP B C 1
ATOM 3712 O O . ASP B 1 142 ? -20.023 26.648 14.961 1.00 102.02 142 ASP B O 1
ATOM 3717 N N . GLY B 1 143 ? -18.606 27.730 16.334 1.00 99.97 143 GLY B N 1
ATOM 3718 C CA . GLY B 1 143 ? -18.818 26.813 17.433 1.00 110.75 143 GLY B CA 1
ATOM 3719 C C . GLY B 1 143 ? -17.823 25.680 17.516 1.00 98.84 143 GLY B C 1
ATOM 3720 O O . GLY B 1 143 ? -18.011 24.772 18.336 1.00 112.58 143 GLY B O 1
ATOM 3721 N N . ILE B 1 144 ? -16.779 25.692 16.689 1.00 89.84 144 ILE B N 1
ATOM 3722 C CA . ILE B 1 144 ? -15.788 24.625 16.637 1.00 92.96 144 ILE B CA 1
ATOM 3723 C C . ILE B 1 144 ? -14.430 25.211 17.006 1.00 84.88 144 ILE B C 1
ATOM 3724 O O . ILE B 1 144 ? -14.102 26.335 16.610 1.00 85.65 144 ILE B O 1
ATOM 3729 N N . ASP B 1 145 ? -13.649 24.449 17.772 1.00 89.76 145 ASP B N 1
ATOM 3730 C CA . ASP B 1 145 ? -12.392 24.941 18.327 1.00 76.15 145 ASP B CA 1
ATOM 3731 C C . ASP B 1 145 ? -11.425 25.374 17.229 1.00 77.79 145 ASP B C 1
ATOM 3732 O O . ASP B 1 145 ? -11.139 24.614 16.298 1.00 83.18 145 ASP B O 1
ATOM 3737 N N . LEU B 1 146 ? -10.933 26.615 17.338 1.00 79.89 146 LEU B N 1
ATOM 3738 C CA . LEU B 1 146 ? -10.035 27.166 16.327 1.00 70.48 146 LEU B CA 1
ATOM 3739 C C . LEU B 1 146 ? -8.656 26.519 16.410 1.00 80.57 146 LEU B C 1
ATOM 3740 O O . LEU B 1 146 ? -7.988 26.308 15.381 1.00 83.67 146 LEU B O 1
ATOM 3745 N N . VAL B 1 147 ? -8.242 26.159 17.628 1.00 84.88 147 VAL B N 1
ATOM 3746 C CA . VAL B 1 147 ? -6.929 25.559 17.822 1.00 86.63 147 VAL B CA 1
ATOM 3747 C C . VAL B 1 147 ? -6.836 24.275 17.030 1.00 67.38 147 VAL B C 1
ATOM 3748 O O . VAL B 1 147 ? -5.810 23.970 16.409 1.00 71.83 147 VAL B O 1
ATOM 3752 N N . GLU B 1 148 ? -7.923 23.515 17.022 1.00 72.27 148 GLU B N 1
ATOM 3753 C CA . GLU B 1 148 ? -7.919 22.223 16.370 1.00 84.94 148 GLU B CA 1
ATOM 3754 C C . GLU B 1 148 ? -8.139 22.328 14.870 1.00 83.79 148 GLU B C 1
ATOM 3755 O O . GLU B 1 148 ? -7.682 21.453 14.125 1.00 75.09 148 GLU B O 1
ATOM 3761 N N . VAL B 1 149 ? -8.816 23.375 14.397 1.00 68.96 149 VAL B N 1
ATOM 3762 C CA . VAL B 1 149 ? -8.994 23.477 12.955 1.00 54.22 149 VAL B CA 1
ATOM 3763 C C . VAL B 1 149 ? -7.704 23.940 12.303 1.00 59.85 149 VAL B C 1
ATOM 3764 O O . VAL B 1 149 ? -7.462 23.629 11.132 1.00 61.60 149 VAL B O 1
ATOM 3768 N N . SER B 1 150 ? -6.868 24.692 13.025 1.00 65.55 150 SER B N 1
ATOM 3769 C CA . SER B 1 150 ? -5.639 25.204 12.412 1.00 74.80 150 SER B CA 1
ATOM 3770 C C . SER B 1 150 ? -4.771 24.123 11.767 1.00 72.11 150 SER B C 1
ATOM 3771 O O . SER B 1 150 ? -4.313 24.334 10.633 1.00 76.86 150 SER B O 1
ATOM 3774 N N . PRO B 1 151 ? -4.511 22.968 12.395 1.00 70.15 151 PRO B N 1
ATOM 3775 C CA . PRO B 1 151 ? -3.680 21.957 11.716 1.00 65.16 151 PRO B CA 1
ATOM 3776 C C . PRO B 1 151 ? -4.337 21.329 10.495 1.00 73.79 151 PRO B C 1
ATOM 3777 O O . PRO B 1 151 ? -3.625 20.907 9.578 1.00 73.67 151 PRO B O 1
ATOM 3781 N N . ILE B 1 152 ? -5.668 21.243 10.458 1.00 65.98 152 ILE B N 1
ATOM 3782 C CA . ILE B 1 152 ? -6.344 20.671 9.296 1.00 49.22 152 ILE B CA 1
ATOM 3783 C C . ILE B 1 152 ? -6.110 21.534 8.061 1.00 51.93 152 ILE B C 1
ATOM 3784 O O . ILE B 1 152 ? -6.124 21.036 6.927 1.00 69.68 152 ILE B O 1
ATOM 3789 N N . LEU B 1 153 ? -5.862 22.830 8.260 1.00 57.44 153 LEU B N 1
ATOM 3790 C CA . LEU B 1 153 ? -5.739 23.760 7.143 1.00 55.97 153 LEU B CA 1
ATOM 3791 C C . LEU B 1 153 ? -4.597 23.375 6.209 1.00 48.84 153 LEU B C 1
ATOM 3792 O O . LEU B 1 153 ? -4.645 23.692 5.014 1.00 43.55 153 LEU B O 1
ATOM 3797 N N . CYS B 1 154 ? -3.570 22.697 6.722 1.00 56.39 154 CYS B N 1
ATOM 3798 C CA . CYS B 1 154 ? -2.476 22.216 5.886 1.00 57.11 154 CYS B CA 1
ATOM 3799 C C . CYS B 1 154 ? -2.375 20.700 5.897 1.00 65.67 154 CYS B C 1
ATOM 3800 O O . CYS B 1 154 ? -2.237 20.089 4.832 1.00 72.06 154 CYS B O 1
ATOM 3803 N N . ALA B 1 155 ? -2.447 20.067 7.068 1.00 59.87 155 ALA B N 1
ATOM 3804 C CA . ALA B 1 155 ? -2.243 18.626 7.144 1.00 62.60 155 ALA B CA 1
ATOM 3805 C C . ALA B 1 155 ? -3.496 17.848 6.747 1.00 70.06 155 ALA B C 1
ATOM 3806 O O . ALA B 1 155 ? -3.424 16.924 5.932 1.00 60.59 155 ALA B O 1
ATOM 3808 N N . GLY B 1 156 ? -4.654 18.220 7.293 1.00 64.16 156 GLY B N 1
ATOM 3809 C CA . GLY B 1 156 ? -5.868 17.466 7.014 1.00 57.63 156 GLY B CA 1
ATOM 3810 C C . GLY B 1 156 ? -6.242 17.447 5.543 1.00 58.81 156 GLY B C 1
ATOM 3811 O O . GLY B 1 156 ? -6.508 16.388 4.969 1.00 63.47 156 GLY B O 1
ATOM 3812 N N . VAL B 1 157 ? -6.248 18.620 4.909 1.00 47.62 157 VAL B N 1
ATOM 3813 C CA . VAL B 1 157 ? -6.623 18.689 3.502 1.00 50.20 157 VAL B CA 1
ATOM 3814 C C . VAL B 1 157 ? -5.620 17.936 2.639 1.00 47.24 157 VAL B C 1
ATOM 3815 O O . VAL B 1 157 ? -6.001 17.198 1.723 1.00 54.98 157 VAL B O 1
ATOM 3819 N N . THR B 1 158 ? -4.330 18.084 2.937 1.00 49.48 158 THR B N 1
ATOM 3820 C CA . THR B 1 158 ? -3.304 17.470 2.101 1.00 53.42 158 THR B CA 1
ATOM 3821 C C . THR B 1 158 ? -3.348 15.950 2.182 1.00 48.88 158 THR B C 1
ATOM 3822 O O . THR B 1 158 ? -3.323 15.264 1.154 1.00 54.24 158 THR B O 1
ATOM 3826 N N . VAL B 1 159 ? -3.441 15.407 3.395 1.00 51.93 159 VAL B N 1
ATOM 3827 C CA . VAL B 1 159 ? -3.474 13.957 3.560 1.00 42.47 159 VAL B CA 1
ATOM 3828 C C . VAL B 1 159 ? -4.790 13.388 3.036 1.00 47.28 159 VAL B C 1
ATOM 3829 O O . VAL B 1 159 ? -4.824 12.293 2.455 1.00 58.29 159 VAL B O 1
ATOM 3833 N N . TYR B 1 160 ? -5.890 14.117 3.229 1.00 48.36 160 TYR B N 1
ATOM 3834 C CA . TYR B 1 160 ? -7.161 13.677 2.672 1.00 48.89 160 TYR B CA 1
ATOM 3835 C C . TYR B 1 160 ? -7.108 13.616 1.151 1.00 59.66 160 TYR B C 1
ATOM 3836 O O . TYR B 1 160 ? -7.567 12.638 0.549 1.00 51.80 160 TYR B O 1
ATOM 3845 N N . LYS B 1 161 ? -6.547 14.644 0.509 1.00 60.88 161 LYS B N 1
ATOM 3846 C CA . LYS B 1 161 ? -6.447 14.621 -0.946 1.00 52.37 161 LYS B CA 1
ATOM 3847 C C . LYS B 1 161 ? -5.497 13.525 -1.411 1.00 57.73 161 LYS B C 1
ATOM 3848 O O . LYS B 1 161 ? -5.700 12.932 -2.471 1.00 51.39 161 LYS B O 1
ATOM 3854 N N . ALA B 1 162 ? -4.431 13.268 -0.652 1.00 51.25 162 ALA B N 1
ATOM 3855 C CA . ALA B 1 162 ? -3.531 12.172 -0.996 1.00 61.17 162 ALA B CA 1
ATOM 3856 C C . ALA B 1 162 ? -4.272 10.844 -0.997 1.00 52.47 162 ALA B C 1
ATOM 3857 O O . ALA B 1 162 ? -4.121 10.032 -1.917 1.00 54.68 162 ALA B O 1
ATOM 3859 N N . LEU B 1 163 ? -5.071 10.606 0.045 1.00 59.20 163 LEU B N 1
ATOM 3860 C CA . LEU B 1 163 ? -5.884 9.397 0.092 1.00 51.80 163 LEU B CA 1
ATOM 3861 C C . LEU B 1 163 ? -6.880 9.366 -1.063 1.00 57.71 163 LEU B C 1
ATOM 3862 O O . LEU B 1 163 ? -7.149 8.303 -1.633 1.00 76.92 163 LEU B O 1
ATOM 3867 N N . LYS B 1 164 ? -7.433 10.527 -1.419 1.00 41.67 164 LYS B N 1
ATOM 3868 C CA . LYS B 1 164 ? -8.293 10.620 -2.595 1.00 48.30 164 LYS B CA 1
ATOM 3869 C C . LYS B 1 164 ? -7.539 10.277 -3.872 1.00 58.63 164 LYS B C 1
ATOM 3870 O O . LYS B 1 164 ? -8.128 9.736 -4.815 1.00 62.89 164 LYS B O 1
ATOM 3876 N N . ASP B 1 165 ? -6.252 10.611 -3.925 1.00 56.97 165 ASP B N 1
ATOM 3877 C CA . ASP B 1 165 ? -5.426 10.370 -5.098 1.00 61.68 165 ASP B CA 1
ATOM 3878 C C . ASP B 1 165 ? -4.962 8.930 -5.179 1.00 69.63 165 ASP B C 1
ATOM 3879 O O . ASP B 1 165 ? -4.600 8.466 -6.266 1.00 70.15 165 ASP B O 1
ATOM 3884 N N . CYS B 1 166 ? -4.973 8.220 -4.051 1.00 57.21 166 CYS B N 1
ATOM 3885 C CA . CYS B 1 166 ? -4.706 6.793 -4.086 1.00 54.25 166 CYS B CA 1
ATOM 3886 C C . CYS B 1 166 ? -5.821 6.057 -4.807 1.00 50.72 166 CYS B C 1
ATOM 3887 O O . CYS B 1 166 ? -5.597 4.953 -5.315 1.00 49.63 166 CYS B O 1
ATOM 3890 N N . ASN B 1 167 ? -7.004 6.668 -4.878 1.00 52.33 167 ASN B N 1
ATOM 3891 C CA . ASN B 1 167 ? -8.175 6.119 -5.558 1.00 60.72 167 ASN B CA 1
ATOM 3892 C C . ASN B 1 167 ? -8.449 4.697 -5.079 1.00 54.17 167 ASN B C 1
ATOM 3893 O O . ASN B 1 167 ? -8.675 3.774 -5.864 1.00 56.15 167 ASN B O 1
ATOM 3898 N N . ILE B 1 168 ? -8.446 4.542 -3.765 1.00 50.13 168 ILE B N 1
ATOM 3899 C CA . ILE B 1 168 ? -8.522 3.250 -3.098 1.00 43.36 168 ILE B CA 1
ATOM 3900 C C . ILE B 1 168 ? -9.978 2.928 -2.791 1.00 45.29 168 ILE B C 1
ATOM 3901 O O . ILE B 1 168 ? -10.794 3.812 -2.517 1.00 68.58 168 ILE B O 1
ATOM 3906 N N . GLN B 1 169 ? -10.310 1.642 -2.841 1.00 65.51 169 GLN B N 1
ATOM 3907 C CA . GLN B 1 169 ? -11.660 1.162 -2.592 1.00 68.04 169 GLN B CA 1
ATOM 3908 C C . GLN B 1 169 ? -11.844 0.775 -1.126 1.00 64.01 169 GLN B C 1
ATOM 3909 O O . GLN B 1 169 ? -10.882 0.482 -0.413 1.00 61.42 169 GLN B O 1
ATOM 3915 N N . ALA B 1 170 ? -13.103 0.774 -0.686 1.00 74.22 170 ALA B N 1
ATOM 3916 C CA . ALA B 1 170 ? -13.425 0.402 0.687 1.00 56.35 170 ALA B CA 1
ATOM 3917 C C . ALA B 1 170 ? -13.001 -1.031 0.958 1.00 49.32 170 ALA B C 1
ATOM 3918 O O . ALA B 1 170 ? -13.428 -1.956 0.260 1.00 83.28 170 ALA B O 1
ATOM 3920 N N . GLY B 1 171 ? -12.159 -1.219 1.973 1.00 51.67 171 GLY B N 1
ATOM 3921 C CA . GLY B 1 171 ? -11.651 -2.520 2.328 1.00 55.08 171 GLY B CA 1
ATOM 3922 C C . GLY B 1 171 ? -10.234 -2.782 1.869 1.00 48.31 171 GLY B C 1
ATOM 3923 O O . GLY B 1 171 ? -9.589 -3.700 2.388 1.00 53.85 171 GLY B O 1
ATOM 3924 N N . ASP B 1 172 ? -9.733 -1.999 0.916 1.00 50.66 172 ASP B N 1
ATOM 3925 C CA . ASP B 1 172 ? -8.378 -2.166 0.417 1.00 50.23 172 ASP B CA 1
ATOM 3926 C C . ASP B 1 172 ? -7.358 -1.785 1.490 1.00 47.08 172 ASP B C 1
ATOM 3927 O O . ASP B 1 172 ? -7.678 -1.170 2.510 1.00 51.21 172 ASP B O 1
ATOM 3932 N N . THR B 1 173 ? -6.111 -2.181 1.251 1.00 50.23 173 THR B N 1
ATOM 3933 C CA . THR B 1 173 ? -5.004 -1.910 2.160 1.00 50.53 173 THR B CA 1
ATOM 3934 C C . THR B 1 173 ? -4.249 -0.656 1.739 1.00 46.91 173 THR B C 1
ATOM 3935 O O . THR B 1 173 ? -3.898 -0.499 0.565 1.00 52.35 173 THR B O 1
ATOM 3939 N N . VAL B 1 174 ? -4.014 0.240 2.696 1.00 45.12 174 VAL B N 1
ATOM 3940 C CA . VAL B 1 174 ? -3.174 1.414 2.491 1.00 47.28 174 VAL B CA 1
ATOM 3941 C C . VAL B 1 174 ? -2.014 1.343 3.479 1.00 45.17 174 VAL B C 1
ATOM 3942 O O . VAL B 1 174 ? -2.211 1.031 4.659 1.00 48.58 174 VAL B O 1
ATOM 3946 N N . ALA B 1 175 ? -0.805 1.597 2.985 1.00 38.92 175 ALA B N 1
ATOM 3947 C CA . ALA B 1 175 ? 0.402 1.649 3.800 1.00 42.54 175 ALA B CA 1
ATOM 3948 C C . ALA B 1 175 ? 0.853 3.099 3.875 1.00 51.82 175 ALA B C 1
ATOM 3949 O O . ALA B 1 175 ? 0.908 3.788 2.852 1.00 51.48 175 ALA B O 1
ATOM 3951 N N . ILE B 1 176 ? 1.163 3.554 5.080 1.00 49.81 176 ILE B N 1
ATOM 3952 C CA . ILE B 1 176 ? 1.509 4.943 5.344 1.00 42.55 176 ILE B CA 1
ATOM 3953 C C . ILE B 1 176 ? 2.942 4.994 5.854 1.00 57.19 176 ILE B C 1
ATOM 3954 O O . ILE B 1 176 ? 3.233 4.493 6.948 1.00 60.80 176 ILE B O 1
ATOM 3959 N N . THR B 1 177 ? 3.841 5.592 5.072 1.00 56.20 177 THR B N 1
ATOM 3960 C CA . THR B 1 177 ? 5.223 5.746 5.508 1.00 54.07 177 THR B CA 1
ATOM 3961 C C . THR B 1 177 ? 5.359 7.031 6.311 1.00 56.08 177 THR B C 1
ATOM 3962 O O . THR B 1 177 ? 4.811 8.071 5.939 1.00 58.47 177 THR B O 1
ATOM 3966 N N . GLY B 1 178 ? 6.090 6.951 7.416 1.00 59.10 178 GLY B N 1
ATOM 3967 C CA . GLY B 1 178 ? 6.163 8.075 8.330 1.00 52.84 178 GLY B CA 1
ATOM 3968 C C . GLY B 1 178 ? 4.869 8.282 9.084 1.00 44.87 178 GLY B C 1
ATOM 3969 O O . GLY B 1 178 ? 4.470 9.430 9.317 1.00 72.10 178 GLY B O 1
ATOM 3970 N N . ALA B 1 179 ? 4.198 7.196 9.470 1.00 61.47 179 ALA B N 1
ATOM 3971 C CA . ALA B 1 179 ? 2.861 7.297 10.044 1.00 76.47 179 ALA B CA 1
ATOM 3972 C C . ALA B 1 179 ? 2.855 7.888 11.447 1.00 72.06 179 ALA B C 1
ATOM 3973 O O . ALA B 1 179 ? 1.787 8.282 11.929 1.00 63.72 179 ALA B O 1
ATOM 3975 N N . GLY B 1 180 ? 4.012 7.970 12.104 1.00 58.17 180 GLY B N 1
ATOM 3976 C CA . GLY B 1 180 ? 4.121 8.578 13.414 1.00 72.89 180 GLY B CA 1
ATOM 3977 C C . GLY B 1 180 ? 4.300 10.078 13.417 1.00 79.63 180 GLY B C 1
ATOM 3978 O O . GLY B 1 180 ? 4.144 10.713 14.465 1.00 73.75 180 GLY B O 1
ATOM 3979 N N . GLY B 1 181 ? 4.633 10.663 12.270 1.00 75.98 181 GLY B N 1
ATOM 3980 C CA . GLY B 1 181 ? 4.775 12.100 12.161 1.00 70.60 181 GLY B CA 1
ATOM 3981 C C . GLY B 1 181 ? 3.444 12.823 12.263 1.00 53.92 181 GLY B C 1
ATOM 3982 O O . GLY B 1 181 ? 2.377 12.233 12.432 1.00 69.36 181 GLY B O 1
ATOM 3983 N N . GLY B 1 182 ? 3.519 14.149 12.145 1.00 55.38 182 GLY B N 1
ATOM 3984 C CA . GLY B 1 182 ? 2.303 14.944 12.195 1.00 49.75 182 GLY B CA 1
ATOM 3985 C C . GLY B 1 182 ? 1.389 14.651 11.023 1.00 63.41 182 GLY B C 1
ATOM 3986 O O . GLY B 1 182 ? 0.187 14.438 11.196 1.00 72.26 182 GLY B O 1
ATOM 3987 N N . LEU B 1 183 ? 1.950 14.641 9.811 1.00 78.80 183 LEU B N 1
ATOM 3988 C CA . LEU B 1 183 ? 1.201 14.199 8.640 1.00 57.85 183 LEU B CA 1
ATOM 3989 C C . LEU B 1 183 ? 0.663 12.783 8.823 1.00 50.92 183 LEU B C 1
ATOM 3990 O O . LEU B 1 183 ? -0.501 12.507 8.508 1.00 66.24 183 LEU B O 1
ATOM 3995 N N . GLY B 1 184 ? 1.493 11.884 9.360 1.00 59.12 184 GLY B N 1
ATOM 3996 C CA . GLY B 1 184 ? 1.135 10.474 9.415 1.00 55.30 184 GLY B CA 1
ATOM 3997 C C . GLY B 1 184 ? -0.044 10.143 10.308 1.00 64.62 184 GLY B C 1
ATOM 3998 O O . GLY B 1 184 ? -0.888 9.318 9.946 1.00 61.02 184 GLY B O 1
ATOM 3999 N N . SER B 1 185 ? -0.108 10.750 11.494 1.00 58.39 185 SER B N 1
ATOM 4000 C CA . SER B 1 185 ? -1.228 10.476 12.388 1.00 52.08 185 SER B CA 1
ATOM 4001 C C . SER B 1 185 ? -2.552 10.881 11.754 1.00 58.21 185 SER B C 1
ATOM 4002 O O . SER B 1 185 ? -3.549 10.138 11.810 1.00 68.89 185 SER B O 1
ATOM 4005 N N . LEU B 1 186 ? -2.565 12.042 11.099 1.00 52.44 186 LEU B N 1
ATOM 4006 C CA . LEU B 1 186 ? -3.766 12.472 10.406 1.00 52.14 186 LEU B CA 1
ATOM 4007 C C . LEU B 1 186 ? -4.067 11.545 9.241 1.00 60.35 186 LEU B C 1
ATOM 4008 O O . LEU B 1 186 ? -5.233 11.261 8.951 1.00 54.47 186 LEU B O 1
ATOM 4013 N N . CYS B 1 187 ? -3.021 11.046 8.573 1.00 54.44 187 CYS B N 1
ATOM 4014 C CA . CYS B 1 187 ? -3.249 10.117 7.473 1.00 46.92 187 CYS B CA 1
ATOM 4015 C C . CYS B 1 187 ? -3.919 8.850 7.965 1.00 50.12 187 CYS B C 1
ATOM 4016 O O . CYS B 1 187 ? -4.853 8.350 7.333 1.00 46.69 187 CYS B O 1
ATOM 4019 N N . ILE B 1 188 ? -3.466 8.329 9.104 1.00 46.38 188 ILE B N 1
ATOM 4020 C CA . ILE B 1 188 ? -4.045 7.101 9.638 1.00 44.67 188 ILE B CA 1
ATOM 4021 C C . ILE B 1 188 ? -5.514 7.313 9.970 1.00 53.93 188 ILE B C 1
ATOM 4022 O O . ILE B 1 188 ? -6.375 6.489 9.625 1.00 49.84 188 ILE B O 1
ATOM 4027 N N . GLN B 1 189 ? -5.826 8.427 10.639 1.00 55.69 189 GLN B N 1
ATOM 4028 C CA . GLN B 1 189 ? -7.220 8.661 11.008 1.00 44.48 189 GLN B CA 1
ATOM 4029 C C . GLN B 1 189 ? -8.103 8.884 9.781 1.00 47.19 189 GLN B C 1
ATOM 4030 O O . GLN B 1 189 ? -9.213 8.346 9.706 1.00 42.54 189 GLN B O 1
ATOM 4036 N N . TYR B 1 190 ? -7.626 9.654 8.799 1.00 44.52 190 TYR B N 1
ATOM 4037 C CA . TYR B 1 190 ? -8.416 9.887 7.592 1.00 41.84 190 TYR B CA 1
ATOM 4038 C C . TYR B 1 190 ? -8.607 8.601 6.791 1.00 43.88 190 TYR B C 1
ATOM 4039 O O . TYR B 1 190 ? -9.712 8.319 6.306 1.00 55.58 190 TYR B O 1
ATOM 4048 N N . ALA B 1 191 ? -7.550 7.797 6.658 1.00 37.64 191 ALA B N 1
ATOM 4049 C CA . ALA B 1 191 ? -7.657 6.557 5.903 1.00 37.66 191 ALA B CA 1
ATOM 4050 C C . ALA B 1 191 ? -8.609 5.585 6.576 1.00 41.86 191 ALA B C 1
ATOM 4051 O O . ALA B 1 191 ? -9.402 4.923 5.898 1.00 68.10 191 ALA B O 1
ATOM 4053 N N . LYS B 1 192 ? -8.562 5.489 7.909 1.00 47.11 192 LYS B N 1
ATOM 4054 C CA . LYS B 1 192 ? -9.542 4.665 8.605 1.00 43.94 192 LYS B CA 1
ATOM 4055 C C . LYS B 1 192 ? -10.944 5.251 8.487 1.00 47.44 192 LYS B C 1
ATOM 4056 O O . LYS B 1 192 ? -11.930 4.506 8.503 1.00 59.41 192 LYS B O 1
ATOM 4062 N N . ALA B 1 193 ? -11.055 6.579 8.374 1.00 46.70 193 ALA B N 1
ATOM 4063 C CA . ALA B 1 193 ? -12.357 7.199 8.173 1.00 42.65 193 ALA B CA 1
ATOM 4064 C C . ALA B 1 193 ? -12.927 6.901 6.797 1.00 41.73 193 ALA B C 1
ATOM 4065 O O . ALA B 1 193 ? -14.150 6.909 6.634 1.00 42.99 193 ALA B O 1
ATOM 4067 N N . MET B 1 194 ? -12.083 6.612 5.817 1.00 46.66 194 MET B N 1
ATOM 4068 C CA . MET B 1 194 ? -12.563 6.248 4.491 1.00 45.05 194 MET B CA 1
ATOM 4069 C C . MET B 1 194 ? -12.712 4.742 4.319 1.00 53.45 194 MET B C 1
ATOM 4070 O O . MET B 1 194 ? -12.840 4.269 3.187 1.00 62.80 194 MET B O 1
ATOM 4075 N N . GLY B 1 195 ? -12.676 3.988 5.415 1.00 56.25 195 GLY B N 1
ATOM 4076 C CA . GLY B 1 195 ? -12.871 2.551 5.378 1.00 44.15 195 GLY B CA 1
ATOM 4077 C C . GLY B 1 195 ? -11.711 1.743 4.846 1.00 54.41 195 GLY B C 1
ATOM 4078 O O . GLY B 1 195 ? -11.920 0.654 4.301 1.00 76.18 195 GLY B O 1
ATOM 4079 N N . LEU B 1 196 ? -10.490 2.236 4.999 1.00 53.98 196 LEU B N 1
ATOM 4080 C CA . LEU B 1 196 ? -9.307 1.559 4.496 1.00 41.28 196 LEU B CA 1
ATOM 4081 C C . LEU B 1 196 ? -8.630 0.788 5.623 1.00 41.91 196 LEU B C 1
ATOM 4082 O O . LEU B 1 196 ? -8.728 1.160 6.795 1.00 53.54 196 LEU B O 1
ATOM 4087 N N . ARG B 1 197 ? -7.960 -0.303 5.257 1.00 50.88 197 ARG B N 1
ATOM 4088 C CA . ARG B 1 197 ? -7.146 -1.060 6.200 1.00 44.88 197 ARG B CA 1
ATOM 4089 C C . ARG B 1 197 ? -5.758 -0.434 6.253 1.00 49.53 197 ARG B C 1
ATOM 4090 O O . ARG B 1 197 ? -5.037 -0.420 5.249 1.00 53.05 197 ARG B O 1
ATOM 4098 N N . VAL B 1 198 ? -5.378 0.070 7.424 1.00 47.04 198 VAL B N 1
ATOM 4099 C CA . VAL B 1 198 ? -4.177 0.884 7.580 1.00 52.20 198 VAL B CA 1
ATOM 4100 C C . VAL B 1 198 ? -3.007 0.008 7.999 1.00 53.14 198 VAL B C 1
ATOM 4101 O O . VAL B 1 198 ? -3.124 -0.809 8.922 1.00 51.23 198 VAL B O 1
ATOM 4105 N N . LEU B 1 199 ? -1.885 0.169 7.305 1.00 54.83 199 LEU B N 1
ATOM 4106 C CA . LEU B 1 199 ? -0.592 -0.360 7.716 1.00 50.78 199 LEU B CA 1
ATOM 4107 C C . LEU B 1 199 ? 0.330 0.828 7.940 1.00 59.81 199 LEU B C 1
ATOM 4108 O O . LEU B 1 199 ? 0.312 1.789 7.164 1.00 64.23 199 LEU B O 1
ATOM 4113 N N . ALA B 1 200 ? 1.141 0.774 8.993 1.00 42.19 200 ALA B N 1
ATOM 4114 C CA . ALA B 1 200 ? 1.934 1.923 9.411 1.00 44.20 200 ALA B CA 1
ATOM 4115 C C . ALA B 1 200 ? 3.412 1.560 9.438 1.00 58.23 200 ALA B C 1
ATOM 4116 O O . ALA B 1 200 ? 3.794 0.527 9.998 1.00 53.26 200 ALA B O 1
ATOM 4118 N N . VAL B 1 201 ? 4.236 2.431 8.856 1.00 61.61 201 VAL B N 1
ATOM 4119 C CA . VAL B 1 201 ? 5.683 2.247 8.771 1.00 54.06 201 VAL B CA 1
ATOM 4120 C C . VAL B 1 201 ? 6.335 3.455 9.428 1.00 58.20 201 VAL B C 1
ATOM 4121 O O . VAL B 1 201 ? 6.208 4.575 8.920 1.00 61.56 201 VAL B O 1
ATOM 4125 N N . ASP B 1 202 ? 7.043 3.237 10.536 1.00 60.57 202 ASP B N 1
ATOM 4126 C CA . ASP B 1 202 ? 7.817 4.321 11.135 1.00 65.30 202 ASP B CA 1
ATOM 4127 C C . ASP B 1 202 ? 8.808 3.715 12.125 1.00 69.89 202 ASP B C 1
ATOM 4128 O O . ASP B 1 202 ? 8.700 2.546 12.503 1.00 68.10 202 ASP B O 1
ATOM 4133 N N . ALA B 1 203 ? 9.777 4.529 12.535 1.00 65.24 203 ALA B N 1
ATOM 4134 C CA . ALA B 1 203 ? 10.872 4.084 13.384 1.00 65.94 203 ALA B CA 1
ATOM 4135 C C . ALA B 1 203 ? 10.592 4.361 14.857 1.00 68.34 203 ALA B C 1
ATOM 4136 O O . ALA B 1 203 ? 10.145 5.456 15.215 1.00 61.21 203 ALA B O 1
ATOM 4138 N N . GLY B 1 204 ? 10.838 3.363 15.701 1.00 62.83 204 GLY B N 1
ATOM 4139 C CA . GLY B 1 204 ? 10.800 3.584 17.131 1.00 78.44 204 GLY B CA 1
ATOM 4140 C C . GLY B 1 204 ? 9.584 3.109 17.894 1.00 90.85 204 GLY B C 1
ATOM 4141 O O . GLY B 1 204 ? 8.917 2.137 17.525 1.00 76.92 204 GLY B O 1
ATOM 4142 N N . GLU B 1 205 ? 9.290 3.829 18.977 1.00 99.24 205 GLU B N 1
ATOM 4143 C CA . GLU B 1 205 ? 8.219 3.517 19.911 1.00 86.67 205 GLU B CA 1
ATOM 4144 C C . GLU B 1 205 ? 6.854 4.022 19.455 1.00 88.80 205 GLU B C 1
ATOM 4145 O O . GLU B 1 205 ? 5.895 3.990 20.235 1.00 77.24 205 GLU B O 1
ATOM 4151 N N . LYS B 1 206 ? 6.748 4.495 18.213 1.00 79.11 206 LYS B N 1
ATOM 4152 C CA . LYS B 1 206 ? 5.496 5.009 17.680 1.00 68.34 206 LYS B CA 1
ATOM 4153 C C . LYS B 1 206 ? 4.448 3.957 17.349 1.00 66.88 206 LYS B C 1
ATOM 4154 O O . LYS B 1 206 ? 3.346 4.324 16.929 1.00 73.83 206 LYS B O 1
ATOM 4160 N N . GLN B 1 207 ? 4.759 2.671 17.520 1.00 71.15 207 GLN B N 1
ATOM 4161 C CA . GLN B 1 207 ? 3.849 1.626 17.067 1.00 72.96 207 GLN B CA 1
ATOM 4162 C C . GLN B 1 207 ? 2.530 1.672 17.828 1.00 63.16 207 GLN B C 1
ATOM 4163 O O . GLN B 1 207 ? 1.453 1.588 17.228 1.00 59.22 207 GLN B O 1
ATOM 4169 N N . MET B 1 208 ? 2.598 1.800 19.156 1.00 69.93 208 MET B N 1
ATOM 4170 C CA . MET B 1 208 ? 1.369 1.929 19.927 1.00 58.60 208 MET B CA 1
ATOM 4171 C C . MET B 1 208 ? 0.594 3.165 19.510 1.00 52.46 208 MET B C 1
ATOM 4172 O O . MET B 1 208 ? -0.632 3.129 19.418 1.00 59.50 208 MET B O 1
ATOM 4177 N N . HIS B 1 209 ? 1.297 4.256 19.205 1.00 55.14 209 HIS B N 1
ATOM 4178 C CA . HIS B 1 209 ? 0.624 5.471 18.764 1.00 55.46 209 HIS B CA 1
ATOM 4179 C C . HIS B 1 209 ? -0.193 5.225 17.495 1.00 53.10 209 HIS B C 1
ATOM 4180 O O . HIS B 1 209 ? -1.396 5.517 17.445 1.00 47.04 209 HIS B O 1
ATOM 4187 N N . CYS B 1 210 ? 0.442 4.643 16.473 1.00 57.91 210 CYS B N 1
ATOM 4188 C CA . CYS B 1 210 ? -0.231 4.398 15.199 1.00 49.38 210 CYS B CA 1
ATOM 4189 C C . CYS B 1 210 ? -1.369 3.402 15.363 1.00 52.06 210 CYS B C 1
ATOM 4190 O O . CYS B 1 210 ? -2.466 3.600 14.825 1.00 57.27 210 CYS B O 1
ATOM 4193 N N . ARG B 1 211 ? -1.117 2.306 16.077 1.00 56.48 211 ARG B N 1
ATOM 4194 C CA . ARG B 1 211 ? -2.164 1.315 16.294 1.00 71.38 211 ARG B CA 1
ATOM 4195 C C . ARG B 1 211 ? -3.343 1.901 17.065 1.00 62.81 211 ARG B C 1
ATOM 4196 O O . ARG B 1 211 ? -4.495 1.563 16.777 1.00 71.52 211 ARG B O 1
ATOM 4204 N N . HIS B 1 212 ? -3.085 2.790 18.029 1.00 63.91 212 HIS B N 1
ATOM 4205 C CA . HIS B 1 212 ? -4.173 3.492 18.704 1.00 59.27 212 HIS B CA 1
ATOM 4206 C C . HIS B 1 212 ? -4.927 4.394 17.743 1.00 62.02 212 HIS B C 1
ATOM 4207 O O . HIS B 1 212 ? -6.136 4.592 17.897 1.00 83.33 212 HIS B O 1
ATOM 4214 N N . LEU B 1 213 ? -4.231 4.949 16.751 1.00 68.73 213 LEU B N 1
ATOM 4215 C CA . LEU B 1 213 ? -4.901 5.730 15.717 1.00 55.68 213 LEU B CA 1
ATOM 4216 C C . LEU B 1 213 ? -5.812 4.889 14.841 1.00 53.35 213 LEU B C 1
ATOM 4217 O O . LEU B 1 213 ? -6.576 5.454 14.053 1.00 60.28 213 LEU B O 1
ATOM 4222 N N . GLY B 1 214 ? -5.764 3.566 14.966 1.00 62.06 214 GLY B N 1
ATOM 4223 C CA . GLY B 1 214 ? -6.571 2.687 14.148 1.00 66.68 214 GLY B CA 1
ATOM 4224 C C . GLY B 1 214 ? -5.783 1.853 13.165 1.00 59.46 214 GLY B C 1
ATOM 4225 O O . GLY B 1 214 ? -6.391 1.094 12.402 1.00 66.18 214 GLY B O 1
ATOM 4226 N N . ALA B 1 215 ? -4.456 1.979 13.147 1.00 59.73 215 ALA B N 1
ATOM 4227 C CA . ALA B 1 215 ? -3.645 1.169 12.249 1.00 46.72 215 ALA B CA 1
ATOM 4228 C C . ALA B 1 215 ? -3.817 -0.299 12.602 1.00 53.73 215 ALA B C 1
ATOM 4229 O O . ALA B 1 215 ? -3.746 -0.678 13.775 1.00 65.75 215 ALA B O 1
ATOM 4231 N N . ASP B 1 216 ? -4.039 -1.127 11.581 1.00 55.11 216 ASP B N 1
ATOM 4232 C CA . ASP B 1 216 ? -4.306 -2.540 11.826 1.00 52.20 216 ASP B CA 1
ATOM 4233 C C . ASP B 1 216 ? -3.051 -3.257 12.305 1.00 54.58 216 ASP B C 1
ATOM 4234 O O . ASP B 1 216 ? -3.089 -4.009 13.286 1.00 59.76 216 ASP B O 1
ATOM 4239 N N . MET B 1 217 ? -1.927 -3.031 11.630 1.00 61.82 217 MET B N 1
ATOM 4240 C CA . MET B 1 217 ? -0.641 -3.550 12.070 1.00 62.79 217 MET B CA 1
ATOM 4241 C C . MET B 1 217 ? 0.438 -2.517 11.779 1.00 45.16 217 MET B C 1
ATOM 4242 O O . MET B 1 217 ? 0.220 -1.555 11.035 1.00 55.07 217 MET B O 1
ATOM 4247 N N . PHE B 1 218 ? 1.605 -2.728 12.383 1.00 52.34 218 PHE B N 1
ATOM 4248 C CA . PHE B 1 218 ? 2.693 -1.767 12.323 1.00 50.90 218 PHE B CA 1
ATOM 4249 C C . PHE B 1 218 ? 3.990 -2.473 11.963 1.00 54.20 218 PHE B C 1
ATOM 4250 O O . PHE B 1 218 ? 4.234 -3.616 12.369 1.00 57.20 218 PHE B O 1
ATOM 4258 N N . ILE B 1 219 ? 4.819 -1.773 11.203 1.00 55.92 219 ILE B N 1
ATOM 4259 C CA . ILE B 1 219 ? 6.114 -2.262 10.767 1.00 53.44 219 ILE B CA 1
ATOM 4260 C C . ILE B 1 219 ? 7.145 -1.201 11.125 1.00 52.14 219 ILE B C 1
ATOM 4261 O O . ILE B 1 219 ? 6.905 -0.002 10.938 1.00 65.52 219 ILE B O 1
ATOM 4266 N N . ASN B 1 220 ? 8.281 -1.633 11.670 1.00 74.71 220 ASN B N 1
ATOM 4267 C CA . ASN B 1 220 ? 9.287 -0.693 12.149 1.00 82.44 220 ASN B CA 1
ATOM 4268 C C . ASN B 1 220 ? 10.578 -0.837 11.356 1.00 80.14 220 ASN B C 1
ATOM 4269 O O . ASN B 1 220 ? 11.190 -1.912 11.393 1.00 78.46 220 ASN B O 1
ATOM 4274 N N . PRO B 1 221 ? 11.028 0.184 10.621 1.00 78.13 221 PRO B N 1
ATOM 4275 C CA . PRO B 1 221 ? 12.357 0.100 9.990 1.00 67.56 221 PRO B CA 1
ATOM 4276 C C . PRO B 1 221 ? 13.484 -0.098 10.988 1.00 67.79 221 PRO B C 1
ATOM 4277 O O . PRO B 1 221 ? 14.564 -0.557 10.599 1.00 84.21 221 PRO B O 1
ATOM 4281 N N . PHE B 1 222 ? 13.264 0.245 12.258 1.00 66.28 222 PHE B N 1
ATOM 4282 C CA . PHE B 1 222 ? 14.299 0.103 13.274 1.00 64.43 222 PHE B CA 1
ATOM 4283 C C . PHE B 1 222 ? 14.511 -1.358 13.650 1.00 71.41 222 PHE B C 1
ATOM 4284 O O . PHE B 1 222 ? 15.654 -1.813 13.772 1.00 73.97 222 PHE B O 1
ATOM 4292 N N . ASP B 1 223 ? 13.428 -2.111 13.833 1.00 85.36 223 ASP B N 1
ATOM 4293 C CA . ASP B 1 223 ? 13.491 -3.515 14.221 1.00 69.95 223 ASP B CA 1
ATOM 4294 C C . ASP B 1 223 ? 13.421 -4.466 13.035 1.00 78.67 223 ASP B C 1
ATOM 4295 O O . ASP B 1 223 ? 14.143 -5.467 13.002 1.00 98.69 223 ASP B O 1
ATOM 4300 N N . SER B 1 224 ? 12.586 -4.174 12.055 1.00 85.28 224 SER B N 1
ATOM 4301 C CA . SER B 1 224 ? 12.369 -5.124 10.973 1.00 86.66 224 SER B CA 1
ATOM 4302 C C . SER B 1 224 ? 13.452 -4.951 9.915 1.00 77.67 224 SER B C 1
ATOM 4303 O O . SER B 1 224 ? 13.649 -3.843 9.411 1.00 72.91 224 SER B O 1
ATOM 4306 N N . PRO B 1 225 ? 14.160 -6.019 9.555 1.00 96.93 225 PRO B N 1
ATOM 4307 C CA . PRO B 1 225 ? 15.265 -5.900 8.591 1.00 103.88 225 PRO B CA 1
ATOM 4308 C C . PRO B 1 225 ? 14.851 -5.493 7.186 1.00 103.54 225 PRO B C 1
ATOM 4309 O O . PRO B 1 225 ? 15.383 -4.521 6.643 1.00 117.46 225 PRO B O 1
ATOM 4313 N N . ASN B 1 226 ? 13.903 -6.211 6.589 1.00 79.86 226 ASN B N 1
ATOM 4314 C CA . ASN B 1 226 ? 13.459 -5.927 5.228 1.00 73.84 226 ASN B CA 1
ATOM 4315 C C . ASN B 1 226 ? 12.003 -5.487 5.279 1.00 68.04 226 ASN B C 1
ATOM 4316 O O . ASN B 1 226 ? 11.106 -6.305 5.507 1.00 90.19 226 ASN B O 1
ATOM 4321 N N . LEU B 1 227 ? 11.771 -4.193 5.051 1.00 54.86 227 LEU B N 1
ATOM 4322 C CA . LEU B 1 227 ? 10.409 -3.667 5.085 1.00 54.91 227 LEU B CA 1
ATOM 4323 C C . LEU B 1 227 ? 9.566 -4.185 3.930 1.00 58.56 227 LEU B C 1
ATOM 4324 O O . LEU B 1 227 ? 8.371 -4.446 4.103 1.00 74.65 227 LEU B O 1
ATOM 4329 N N . VAL B 1 228 ? 10.161 -4.344 2.748 1.00 53.93 228 VAL B N 1
ATOM 4330 C CA . VAL B 1 228 ? 9.382 -4.752 1.580 1.00 47.45 228 VAL B CA 1
ATOM 4331 C C . VAL B 1 228 ? 8.763 -6.125 1.816 1.00 55.63 228 VAL B C 1
ATOM 4332 O O . VAL B 1 228 ? 7.548 -6.317 1.665 1.00 67.19 228 VAL B O 1
ATOM 4336 N N . SER B 1 229 ? 9.588 -7.090 2.221 1.00 60.89 229 SER B N 1
ATOM 4337 C CA . SER B 1 229 ? 9.101 -8.451 2.413 1.00 67.96 229 SER B CA 1
ATOM 4338 C C . SER B 1 229 ? 8.069 -8.508 3.527 1.00 62.16 229 SER B C 1
ATOM 4339 O O . SER B 1 229 ? 7.019 -9.145 3.381 1.00 72.28 229 SER B O 1
ATOM 4342 N N . ASP B 1 230 ? 8.347 -7.847 4.653 1.00 49.81 230 ASP B N 1
ATOM 4343 C CA . ASP B 1 230 ? 7.416 -7.905 5.772 1.00 55.77 230 ASP B CA 1
ATOM 4344 C C . ASP B 1 230 ? 6.083 -7.255 5.415 1.00 62.18 230 ASP B C 1
ATOM 4345 O O . ASP B 1 230 ? 5.022 -7.774 5.772 1.00 69.96 230 ASP B O 1
ATOM 4350 N N . ILE B 1 231 ? 6.112 -6.121 4.713 1.00 55.01 231 ILE B N 1
ATOM 4351 C CA . ILE B 1 231 ? 4.868 -5.479 4.295 1.00 55.93 231 ILE B CA 1
ATOM 4352 C C . ILE B 1 231 ? 4.083 -6.386 3.357 1.00 56.71 231 ILE B C 1
ATOM 4353 O O . ILE B 1 231 ? 2.870 -6.576 3.519 1.00 60.17 231 ILE B O 1
ATOM 4358 N N . GLN B 1 232 ? 4.765 -6.973 2.369 1.00 50.71 232 GLN B N 1
ATOM 4359 C CA . GLN B 1 232 ? 4.064 -7.846 1.433 1.00 52.58 232 GLN B CA 1
ATOM 4360 C C . GLN B 1 232 ? 3.509 -9.072 2.141 1.00 49.22 232 GLN B C 1
ATOM 4361 O O . GLN B 1 232 ? 2.493 -9.632 1.716 1.00 55.59 232 GLN B O 1
ATOM 4367 N N . MET B 1 233 ? 4.155 -9.495 3.227 1.00 50.66 233 MET B N 1
ATOM 4368 C CA . MET B 1 233 ? 3.634 -10.599 4.020 1.00 61.86 233 MET B CA 1
ATOM 4369 C C . MET B 1 233 ? 2.413 -10.170 4.822 1.00 60.58 233 MET B C 1
ATOM 4370 O O . MET B 1 233 ? 1.447 -10.935 4.949 1.00 77.78 233 MET B O 1
ATOM 4375 N N . MET B 1 234 ? 2.431 -8.947 5.358 1.00 61.07 234 MET B N 1
ATOM 4376 C CA . MET B 1 234 ? 1.315 -8.489 6.174 1.00 56.62 234 MET B CA 1
ATOM 4377 C C . MET B 1 234 ? 0.086 -8.195 5.328 1.00 55.87 234 MET B C 1
ATOM 4378 O O . MET B 1 234 ? -1.042 -8.254 5.832 1.00 54.36 234 MET B O 1
ATOM 4383 N N . THR B 1 235 ? 0.280 -7.885 4.048 1.00 63.95 235 THR B N 1
ATOM 4384 C CA . THR B 1 235 ? -0.812 -7.486 3.173 1.00 45.50 235 THR B CA 1
ATOM 4385 C C . THR B 1 235 ? -1.198 -8.533 2.139 1.00 50.93 235 THR B C 1
ATOM 4386 O O . THR B 1 235 ? -2.139 -8.294 1.379 1.00 53.98 235 THR B O 1
ATOM 4390 N N . GLN B 1 236 ? -0.513 -9.676 2.094 1.00 54.82 236 GLN B N 1
ATOM 4391 C CA . GLN B 1 236 ? -0.772 -10.720 1.096 1.00 51.97 236 GLN B CA 1
ATOM 4392 C C . GLN B 1 236 ? -0.538 -10.199 -0.323 1.00 45.89 236 GLN B C 1
ATOM 4393 O O . GLN B 1 236 ? -1.405 -10.286 -1.194 1.00 60.88 236 GLN B O 1
ATOM 4399 N N . GLY B 1 237 ? 0.647 -9.642 -0.550 1.00 46.16 237 GLY B N 1
ATOM 4400 C CA . GLY B 1 237 ? 1.044 -9.209 -1.879 1.00 59.50 237 GLY B CA 1
ATOM 4401 C C . GLY B 1 237 ? 1.406 -7.744 -1.994 1.00 56.22 237 GLY B C 1
ATOM 4402 O O . GLY B 1 237 ? 1.794 -7.306 -3.087 1.00 61.07 237 GLY B O 1
ATOM 4403 N N . GLY B 1 238 ? 1.306 -6.961 -0.927 1.00 51.59 238 GLY B N 1
ATOM 4404 C CA . GLY B 1 238 ? 1.558 -5.544 -0.999 1.00 62.85 238 GLY B CA 1
ATOM 4405 C C . GLY B 1 238 ? 0.302 -4.745 -0.719 1.00 60.51 238 GLY B C 1
ATOM 4406 O O . GLY B 1 238 ? -0.823 -5.225 -0.894 1.00 57.31 238 GLY B O 1
ATOM 4407 N N . PRO B 1 239 ? 0.471 -3.517 -0.241 1.00 50.98 239 PRO B N 1
ATOM 4408 C CA . PRO B 1 239 ? -0.693 -2.653 -0.022 1.00 44.38 239 PRO B CA 1
ATOM 4409 C C . PRO B 1 239 ? -1.251 -2.146 -1.341 1.00 38.19 239 PRO B C 1
ATOM 4410 O O . PRO B 1 239 ? -0.510 -1.874 -2.288 1.00 46.47 239 PRO B O 1
ATOM 4414 N N . HIS B 1 240 ? -2.581 -2.045 -1.402 1.00 45.26 240 HIS B N 1
ATOM 4415 C CA . HIS B 1 240 ? -3.226 -1.494 -2.589 1.00 39.05 240 HIS B CA 1
ATOM 4416 C C . HIS B 1 240 ? -2.838 -0.040 -2.814 1.00 50.70 240 HIS B C 1
ATOM 4417 O O . HIS B 1 240 ? -2.829 0.429 -3.958 1.00 48.30 240 HIS B O 1
ATOM 4424 N N . GLY B 1 241 ? -2.534 0.690 -1.750 1.00 43.88 241 GLY B N 1
ATOM 4425 C CA . GLY B 1 241 ? -2.056 2.053 -1.881 1.00 36.02 241 GLY B CA 1
ATOM 4426 C C . GLY B 1 241 ? -0.947 2.330 -0.889 1.00 48.97 241 GLY B C 1
ATOM 4427 O O . GLY B 1 241 ? -0.851 1.689 0.155 1.00 55.28 241 GLY B O 1
ATOM 4428 N N . VAL B 1 242 ? -0.086 3.280 -1.246 1.00 43.12 242 VAL B N 1
ATOM 4429 C CA . VAL B 1 242 ? 0.995 3.736 -0.377 1.00 51.73 242 VAL B CA 1
ATOM 4430 C C . VAL B 1 242 ? 0.986 5.257 -0.346 1.00 60.25 242 VAL B C 1
ATOM 4431 O O . VAL B 1 242 ? 0.815 5.901 -1.383 1.00 53.56 242 VAL B O 1
ATOM 4435 N N . ILE B 1 243 ? 1.152 5.822 0.844 1.00 45.41 243 ILE B N 1
ATOM 4436 C CA . ILE B 1 243 ? 1.243 7.261 0.978 1.00 36.11 243 ILE B CA 1
ATOM 4437 C C . ILE B 1 243 ? 2.597 7.561 1.581 1.00 41.75 243 ILE B C 1
ATOM 4438 O O . ILE B 1 243 ? 2.883 7.128 2.675 1.00 56.24 243 ILE B O 1
ATOM 4443 N N . ASN B 1 244 ? 3.433 8.282 0.864 1.00 41.14 244 ASN B N 1
ATOM 4444 C CA . ASN B 1 244 ? 4.806 8.591 1.267 1.00 45.34 244 ASN B CA 1
ATOM 4445 C C . ASN B 1 244 ? 4.853 9.970 1.919 1.00 51.06 244 ASN B C 1
ATOM 4446 O O . ASN B 1 244 ? 4.969 10.992 1.240 1.00 73.13 244 ASN B O 1
ATOM 4451 N N . LEU B 1 245 ? 4.800 9.999 3.250 1.00 46.96 245 LEU B N 1
ATOM 4452 C CA . LEU B 1 245 ? 4.867 11.266 3.970 1.00 58.27 245 LEU B CA 1
ATOM 4453 C C . LEU B 1 245 ? 6.285 11.668 4.347 1.00 61.93 245 LEU B C 1
ATOM 4454 O O . LEU B 1 245 ? 6.645 12.844 4.229 1.00 80.63 245 LEU B O 1
ATOM 4459 N N . ALA B 1 246 ? 7.086 10.715 4.812 1.00 64.46 246 ALA B N 1
ATOM 4460 C CA . ALA B 1 246 ? 8.478 10.997 5.123 1.00 76.95 246 ALA B CA 1
ATOM 4461 C C . ALA B 1 246 ? 9.223 11.375 3.854 1.00 86.26 246 ALA B C 1
ATOM 4462 O O . ALA B 1 246 ? 8.967 10.831 2.779 1.00 78.26 246 ALA B O 1
ATOM 4464 N N . THR B 1 247 ? 10.154 12.316 3.984 1.00 98.05 247 THR B N 1
ATOM 4465 C CA . THR B 1 247 ? 10.923 12.780 2.840 1.00 107.42 247 THR B CA 1
ATOM 4466 C C . THR B 1 247 ? 12.184 11.955 2.628 1.00 107.73 247 THR B C 1
ATOM 4467 O O . THR B 1 247 ? 12.887 12.170 1.634 1.00 106.69 247 THR B O 1
ATOM 4471 N N . ALA B 1 248 ? 12.489 11.033 3.542 1.00 80.09 248 ALA B N 1
ATOM 4472 C CA . ALA B 1 248 ? 13.603 10.120 3.339 1.00 79.11 248 ALA B CA 1
ATOM 4473 C C . ALA B 1 248 ? 13.398 9.334 2.052 1.00 74.37 248 ALA B C 1
ATOM 4474 O O . ALA B 1 248 ? 12.289 8.883 1.757 1.00 80.36 248 ALA B O 1
ATOM 4476 N N . VAL B 1 249 ? 14.463 9.213 1.260 1.00 79.39 249 VAL B N 1
ATOM 4477 C CA . VAL B 1 249 ? 14.335 8.599 -0.058 1.00 71.26 249 VAL B CA 1
ATOM 4478 C C . VAL B 1 249 ? 14.184 7.077 0.033 1.00 68.79 249 VAL B C 1
ATOM 4479 O O . VAL B 1 249 ? 13.522 6.457 -0.820 1.00 68.75 249 VAL B O 1
ATOM 4483 N N . LYS B 1 250 ? 14.805 6.447 1.042 1.00 66.88 250 LYS B N 1
ATOM 4484 C CA . LYS B 1 250 ? 14.651 5.008 1.265 1.00 60.96 250 LYS B CA 1
ATOM 4485 C C . LYS B 1 250 ? 13.192 4.570 1.326 1.00 61.89 250 LYS B C 1
ATOM 4486 O O . LYS B 1 250 ? 12.834 3.613 0.622 1.00 60.06 250 LYS B O 1
ATOM 4492 N N . PRO B 1 251 ? 12.311 5.189 2.128 1.00 59.33 251 PRO B N 1
ATOM 4493 C CA . PRO B 1 251 ? 10.910 4.745 2.124 1.00 55.13 251 PRO B CA 1
ATOM 4494 C C . PRO B 1 251 ? 10.196 4.975 0.808 1.00 56.55 251 PRO B C 1
ATOM 4495 O O . PRO B 1 251 ? 9.289 4.209 0.487 1.00 62.69 251 PRO B O 1
ATOM 4499 N N . MET B 1 252 ? 10.544 6.011 0.042 1.00 50.61 252 MET B N 1
ATOM 4500 C CA . MET B 1 252 ? 9.919 6.184 -1.268 1.00 59.96 252 MET B CA 1
ATOM 4501 C C . MET B 1 252 ? 10.260 5.011 -2.184 1.00 67.31 252 MET B C 1
ATOM 4502 O O . MET B 1 252 ? 9.372 4.412 -2.820 1.00 63.45 252 MET B O 1
ATOM 4507 N N . GLU B 1 253 ? 11.551 4.667 -2.267 1.00 54.84 253 GLU B N 1
ATOM 4508 C CA . GLU B 1 253 ? 11.940 3.554 -3.128 1.00 55.65 253 GLU B CA 1
ATOM 4509 C C . GLU B 1 253 ? 11.365 2.238 -2.615 1.00 68.14 253 GLU B C 1
ATOM 4510 O O . GLU B 1 253 ? 10.923 1.391 -3.402 1.00 61.02 253 GLU B O 1
ATOM 4516 N N . ASP B 1 254 ? 11.299 2.077 -1.294 1.00 70.73 254 ASP B N 1
ATOM 4517 C CA . ASP B 1 254 ? 10.685 0.876 -0.745 1.00 49.37 254 ASP B CA 1
ATOM 4518 C C . ASP B 1 254 ? 9.199 0.829 -1.071 1.00 60.35 254 ASP B C 1
ATOM 4519 O O . ASP B 1 254 ? 8.667 -0.242 -1.370 1.00 65.37 254 ASP B O 1
ATOM 4524 N N . ALA B 1 255 ? 8.513 1.970 -0.991 1.00 56.33 255 ALA B N 1
ATOM 4525 C CA . ALA B 1 255 ? 7.111 2.058 -1.380 1.00 47.14 255 ALA B CA 1
ATOM 4526 C C . ALA B 1 255 ? 6.905 1.560 -2.801 1.00 57.51 255 ALA B C 1
ATOM 4527 O O . ALA B 1 255 ? 5.986 0.778 -3.071 1.00 58.79 255 ALA B O 1
ATOM 4529 N N . THR B 1 256 ? 7.750 2.015 -3.734 1.00 61.08 256 THR B N 1
ATOM 4530 C CA . THR B 1 256 ? 7.629 1.489 -5.093 1.00 62.60 256 THR B CA 1
ATOM 4531 C C . THR B 1 256 ? 7.936 -0.002 -5.137 1.00 53.43 256 THR B C 1
ATOM 4532 O O . THR B 1 256 ? 7.424 -0.713 -6.009 1.00 50.47 256 THR B O 1
ATOM 4536 N N . HIS B 1 257 ? 8.754 -0.496 -4.205 1.00 53.77 257 HIS B N 1
ATOM 4537 C CA . HIS B 1 257 ? 9.071 -1.923 -4.199 1.00 44.94 257 HIS B CA 1
ATOM 4538 C C . HIS B 1 257 ? 7.897 -2.770 -3.706 1.00 49.62 257 HIS B C 1
ATOM 4539 O O . HIS B 1 257 ? 7.511 -3.747 -4.358 1.00 54.07 257 HIS B O 1
ATOM 4546 N N . TYR B 1 258 ? 7.312 -2.417 -2.559 1.00 46.26 258 TYR B N 1
ATOM 4547 C CA . TYR B 1 258 ? 6.349 -3.298 -1.904 1.00 42.39 258 TYR B CA 1
ATOM 4548 C C . TYR B 1 258 ? 4.897 -3.016 -2.262 1.00 55.94 258 TYR B C 1
ATOM 4549 O O . TYR B 1 258 ? 4.018 -3.741 -1.782 1.00 53.41 258 TYR B O 1
ATOM 4558 N N . VAL B 1 259 ? 4.605 -2.000 -3.074 1.00 63.30 259 VAL B N 1
ATOM 4559 C CA . VAL B 1 259 ? 3.215 -1.728 -3.416 1.00 50.52 259 VAL B CA 1
ATOM 4560 C C . VAL B 1 259 ? 2.681 -2.877 -4.260 1.00 61.34 259 VAL B C 1
ATOM 4561 O O . VAL B 1 259 ? 3.375 -3.397 -5.143 1.00 74.04 259 VAL B O 1
ATOM 4565 N N . ARG B 1 260 ? 1.443 -3.283 -3.988 1.00 62.16 260 ARG B N 1
ATOM 4566 C CA . ARG B 1 260 ? 0.868 -4.426 -4.683 1.00 58.29 260 ARG B CA 1
ATOM 4567 C C . ARG B 1 260 ? 0.780 -4.162 -6.186 1.00 49.98 260 ARG B C 1
ATOM 4568 O O . ARG B 1 260 ? 0.877 -3.027 -6.657 1.00 36.96 260 ARG B O 1
ATOM 4576 N N . THR B 1 261 ? 0.635 -5.246 -6.943 1.00 58.89 261 THR B N 1
ATOM 4577 C CA . THR B 1 261 ? 0.337 -5.137 -8.363 1.00 47.50 261 THR B CA 1
ATOM 4578 C C . THR B 1 261 ? -0.954 -4.357 -8.567 1.00 49.22 261 THR B C 1
ATOM 4579 O O . THR B 1 261 ? -1.904 -4.480 -7.789 1.00 53.28 261 THR B O 1
ATOM 4583 N N . LYS B 1 262 ? -0.972 -3.538 -9.620 1.00 48.38 262 LYS B N 1
ATOM 4584 C CA . LYS B 1 262 ? -1.997 -2.536 -9.901 1.00 38.32 262 LYS B CA 1
ATOM 4585 C C . LYS B 1 262 ? -2.083 -1.473 -8.814 1.00 34.82 262 LYS B C 1
ATOM 4586 O O . LYS B 1 262 ? -3.041 -0.692 -8.791 1.00 42.97 262 LYS B O 1
ATOM 4592 N N . GLY B 1 263 ? -1.097 -1.412 -7.919 1.00 45.98 263 GLY B N 1
ATOM 4593 C CA . GLY B 1 263 ? -1.159 -0.508 -6.792 1.00 44.93 263 GLY B CA 1
ATOM 4594 C C . GLY B 1 263 ? -0.855 0.932 -7.156 1.00 50.50 263 GLY B C 1
ATOM 4595 O O . GLY B 1 263 ? -0.405 1.262 -8.254 1.00 54.67 263 GLY B O 1
ATOM 4596 N N . THR B 1 264 ? -1.089 1.810 -6.186 1.00 38.77 264 THR B N 1
ATOM 4597 C CA . THR B 1 264 ? -0.949 3.249 -6.371 1.00 39.29 264 THR B CA 1
ATOM 4598 C C . THR B 1 264 ? -0.055 3.803 -5.277 1.00 39.64 264 THR B C 1
ATOM 4599 O O . THR B 1 264 ? -0.376 3.676 -4.092 1.00 59.57 264 THR B O 1
ATOM 4603 N N . VAL B 1 265 ? 1.066 4.412 -5.662 1.00 38.14 265 VAL B N 1
ATOM 4604 C CA . VAL B 1 265 ? 1.990 5.039 -4.723 1.00 36.47 265 VAL B CA 1
ATOM 4605 C C . VAL B 1 265 ? 1.862 6.547 -4.878 1.00 52.56 265 VAL B C 1
ATOM 4606 O O . VAL B 1 265 ? 2.119 7.087 -5.960 1.00 50.89 265 VAL B O 1
ATOM 4610 N N . VAL B 1 266 ? 1.506 7.236 -3.798 1.00 47.86 266 VAL B N 1
ATOM 4611 C CA . VAL B 1 266 ? 1.242 8.667 -3.825 1.00 37.79 266 VAL B CA 1
ATOM 4612 C C . VAL B 1 266 ? 2.299 9.383 -2.995 1.00 48.75 266 VAL B C 1
ATOM 4613 O O . VAL B 1 266 ? 2.498 9.070 -1.811 1.00 57.02 266 VAL B O 1
ATOM 4617 N N . LEU B 1 267 ? 2.956 10.353 -3.627 1.00 44.18 267 LEU B N 1
ATOM 4618 C CA . LEU B 1 267 ? 3.885 11.268 -2.981 1.00 42.35 267 LEU B CA 1
ATOM 4619 C C . LEU B 1 267 ? 3.156 12.503 -2.474 1.00 53.70 267 LEU B C 1
ATOM 4620 O O . LEU B 1 267 ? 2.258 13.017 -3.141 1.00 60.31 267 LEU B O 1
ATOM 4625 N N . VAL B 1 268 ? 3.548 12.974 -1.298 1.00 57.60 268 VAL B N 1
ATOM 4626 C CA . VAL B 1 268 ? 2.858 14.100 -0.686 1.00 62.79 268 VAL B CA 1
ATOM 4627 C C . VAL B 1 268 ? 3.847 15.186 -0.299 1.00 78.70 268 VAL B C 1
ATOM 4628 O O . VAL B 1 268 ? 3.555 16.383 -0.428 1.00 83.10 268 VAL B O 1
ATOM 4632 N N . ALA B 1 269 ? 5.043 14.786 0.113 1.00 69.70 269 ALA B N 1
ATOM 4633 C CA . ALA B 1 269 ? 5.912 15.754 0.747 1.00 74.57 269 ALA B CA 1
ATOM 4634 C C . ALA B 1 269 ? 6.459 16.725 -0.291 1.00 94.75 269 ALA B C 1
ATOM 4635 O O . ALA B 1 269 ? 6.252 16.576 -1.498 1.00 97.24 269 ALA B O 1
ATOM 4637 N N . LEU B 1 270 ? 7.163 17.741 0.194 1.00 89.85 270 LEU B N 1
ATOM 4638 C CA . LEU B 1 270 ? 7.784 18.757 -0.648 1.00 82.14 270 LEU B CA 1
ATOM 4639 C C . LEU B 1 270 ? 9.277 18.767 -0.339 1.00 99.46 270 LEU B C 1
ATOM 4640 O O . LEU B 1 270 ? 9.800 19.732 0.235 1.00 110.80 270 LEU B O 1
ATOM 4645 N N . PRO B 1 271 ? 9.998 17.706 -0.716 1.00 88.68 271 PRO B N 1
ATOM 4646 C CA . PRO B 1 271 ? 11.385 17.569 -0.270 1.00 91.09 271 PRO B CA 1
ATOM 4647 C C . PRO B 1 271 ? 12.404 18.206 -1.191 1.00 96.96 271 PRO B C 1
ATOM 4648 O O . PRO B 1 271 ? 12.070 18.746 -2.254 1.00 104.58 271 PRO B O 1
ATOM 4652 N N . LYS B 1 272 ? 13.667 18.118 -0.788 1.00 103.25 272 LYS B N 1
ATOM 4653 C CA . LYS B 1 272 ? 14.767 18.726 -1.513 1.00 97.80 272 LYS B CA 1
ATOM 4654 C C . LYS B 1 272 ? 15.701 17.671 -2.075 1.00 102.28 272 LYS B C 1
ATOM 4655 O O . LYS B 1 272 ? 16.129 16.763 -1.354 1.00 101.69 272 LYS B O 1
ATOM 4661 N N . ASP B 1 273 ? 16.029 17.821 -3.358 1.00 103.08 273 ASP B N 1
ATOM 4662 C CA . ASP B 1 273 ? 17.053 17.013 -4.009 1.00 93.14 273 ASP B CA 1
ATOM 4663 C C . ASP B 1 273 ? 16.839 15.530 -3.724 1.00 99.05 273 ASP B C 1
ATOM 4664 O O . ASP B 1 273 ? 17.778 14.790 -3.420 1.00 104.94 273 ASP B O 1
ATOM 4669 N N . ALA B 1 274 ? 15.584 15.094 -3.806 1.00 85.68 274 ALA B N 1
ATOM 4670 C CA . ALA B 1 274 ? 15.219 13.702 -3.597 1.00 80.97 274 ALA B CA 1
ATOM 4671 C C . ALA B 1 274 ? 14.486 13.201 -4.830 1.00 78.17 274 ALA B C 1
ATOM 4672 O O . ALA B 1 274 ? 13.544 13.844 -5.302 1.00 72.74 274 ALA B O 1
ATOM 4674 N N . LYS B 1 275 ? 14.931 12.061 -5.356 1.00 77.01 275 LYS B N 1
ATOM 4675 C CA . LYS B 1 275 ? 14.388 11.505 -6.585 1.00 81.00 275 LYS B CA 1
ATOM 4676 C C . LYS B 1 275 ? 13.853 10.101 -6.337 1.00 64.57 275 LYS B C 1
ATOM 4677 O O . LYS B 1 275 ? 14.360 9.371 -5.484 1.00 78.65 275 LYS B O 1
ATOM 4683 N N . VAL B 1 276 ? 12.820 9.733 -7.087 1.00 62.51 276 VAL B N 1
ATOM 4684 C CA . VAL B 1 276 ? 12.218 8.405 -6.986 1.00 64.62 276 VAL B CA 1
ATOM 4685 C C . VAL B 1 276 ? 12.470 7.636 -8.278 1.00 68.53 276 VAL B C 1
ATOM 4686 O O . VAL B 1 276 ? 11.806 7.880 -9.295 1.00 84.53 276 VAL B O 1
ATOM 4690 N N . PRO B 1 277 ? 13.465 6.757 -8.302 1.00 79.69 277 PRO B N 1
ATOM 4691 C CA . PRO B 1 277 ? 13.590 5.797 -9.398 1.00 83.93 277 PRO B CA 1
ATOM 4692 C C . PRO B 1 277 ? 12.693 4.584 -9.196 1.00 69.68 277 PRO B C 1
ATOM 4693 O O . PRO B 1 277 ? 12.252 4.274 -8.089 1.00 53.54 277 PRO B O 1
ATOM 4697 N N . VAL B 1 278 ? 12.423 3.898 -10.301 1.00 74.64 278 VAL B N 1
ATOM 4698 C CA . VAL B 1 278 ? 11.650 2.659 -10.266 1.00 67.14 278 VAL B CA 1
ATOM 4699 C C . VAL B 1 278 ? 12.021 1.844 -11.493 1.00 66.85 278 VAL B C 1
ATOM 4700 O O . VAL B 1 278 ? 12.237 2.391 -12.579 1.00 49.78 278 VAL B O 1
ATOM 4704 N N . ASP B 1 279 ? 12.105 0.530 -11.310 1.00 63.49 279 ASP B N 1
ATOM 4705 C CA . ASP B 1 279 ? 12.434 -0.364 -12.410 1.00 57.75 279 ASP B CA 1
ATOM 4706 C C . ASP B 1 279 ? 11.314 -0.339 -13.435 1.00 59.49 279 ASP B C 1
ATOM 4707 O O . ASP B 1 279 ? 10.168 -0.668 -13.114 1.00 61.40 279 ASP B O 1
ATOM 4712 N N . VAL B 1 280 ? 11.645 0.052 -14.669 1.00 64.74 280 VAL B N 1
ATOM 4713 C CA . VAL B 1 280 ? 10.636 0.121 -15.722 1.00 49.16 280 VAL B CA 1
ATOM 4714 C C . VAL B 1 280 ? 9.982 -1.237 -15.914 1.00 60.69 280 VAL B C 1
ATOM 4715 O O . VAL B 1 280 ? 8.763 -1.337 -16.103 1.00 60.90 280 VAL B O 1
ATOM 4719 N N . PHE B 1 281 ? 10.776 -2.307 -15.844 1.00 74.98 281 PHE B N 1
ATOM 4720 C CA . PHE B 1 281 ? 10.219 -3.646 -15.969 1.00 63.35 281 PHE B CA 1
ATOM 4721 C C . PHE B 1 281 ? 9.154 -3.892 -14.908 1.00 58.18 281 PHE B C 1
ATOM 4722 O O . PHE B 1 281 ? 8.032 -4.304 -15.220 1.00 50.54 281 PHE B O 1
ATOM 4730 N N . SER B 1 282 ? 9.479 -3.607 -13.647 1.00 57.97 282 SER B N 1
ATOM 4731 C CA . SER B 1 282 ? 8.557 -3.930 -12.568 1.00 51.92 282 SER B CA 1
ATOM 4732 C C . SER B 1 282 ? 7.395 -2.950 -12.477 1.00 61.95 282 SER B C 1
ATOM 4733 O O . SER B 1 282 ? 6.283 -3.360 -12.137 1.00 58.90 282 SER B O 1
ATOM 4736 N N . THR B 1 283 ? 7.604 -1.669 -12.786 1.00 55.32 283 THR B N 1
ATOM 4737 C CA . THR B 1 283 ? 6.476 -0.743 -12.803 1.00 58.28 283 THR B CA 1
ATOM 4738 C C . THR B 1 283 ? 5.514 -1.074 -13.939 1.00 48.69 283 THR B C 1
ATOM 4739 O O . THR B 1 283 ? 4.301 -0.891 -13.797 1.00 63.17 283 THR B O 1
ATOM 4743 N N . VAL B 1 284 ? 6.027 -1.534 -15.081 1.00 53.00 284 VAL B N 1
ATOM 4744 C CA . VAL B 1 284 ? 5.142 -1.895 -16.186 1.00 48.06 284 VAL B CA 1
ATOM 4745 C C . VAL B 1 284 ? 4.406 -3.196 -15.877 1.00 53.60 284 VAL B C 1
ATOM 4746 O O . VAL B 1 284 ? 3.181 -3.283 -16.019 1.00 60.31 284 VAL B O 1
ATOM 4750 N N . THR B 1 285 ? 5.137 -4.219 -15.427 1.00 53.62 285 THR B N 1
ATOM 4751 C CA . THR B 1 285 ? 4.512 -5.514 -15.167 1.00 60.93 285 THR B CA 1
ATOM 4752 C C . THR B 1 285 ? 3.529 -5.425 -14.005 1.00 53.90 285 THR B C 1
ATOM 4753 O O . THR B 1 285 ? 2.452 -6.027 -14.044 1.00 61.43 285 THR B O 1
ATOM 4757 N N . ARG B 1 286 ? 3.885 -4.678 -12.964 1.00 50.96 286 ARG B N 1
ATOM 4758 C CA . ARG B 1 286 ? 2.996 -4.468 -11.833 1.00 51.58 286 ARG B CA 1
ATOM 4759 C C . ARG B 1 286 ? 1.989 -3.357 -12.092 1.00 47.44 286 ARG B C 1
ATOM 4760 O O . ARG B 1 286 ? 1.097 -3.152 -11.266 1.00 41.87 286 ARG B O 1
ATOM 4768 N N . SER B 1 287 ? 2.135 -2.629 -13.202 1.00 58.31 287 SER B N 1
ATOM 4769 C CA . SER B 1 287 ? 1.249 -1.522 -13.572 1.00 62.25 287 SER B CA 1
ATOM 4770 C C . SER B 1 287 ? 1.027 -0.567 -12.400 1.00 58.64 287 SER B C 1
ATOM 4771 O O . SER B 1 287 ? -0.093 -0.126 -12.128 1.00 52.78 287 SER B O 1
ATOM 4774 N N . VAL B 1 288 ? 2.105 -0.239 -11.703 1.00 50.22 288 VAL B N 1
ATOM 4775 C CA . VAL B 1 288 ? 2.010 0.684 -10.580 1.00 53.26 288 VAL B CA 1
ATOM 4776 C C . VAL B 1 288 ? 2.008 2.108 -11.111 1.00 54.25 288 VAL B C 1
ATOM 4777 O O . VAL B 1 288 ? 2.585 2.408 -12.166 1.00 54.54 288 VAL B O 1
ATOM 4781 N N . THR B 1 289 ? 1.341 2.994 -10.383 1.00 51.70 289 THR B N 1
ATOM 4782 C CA . THR B 1 289 ? 1.277 4.405 -10.737 1.00 48.52 289 THR B CA 1
ATOM 4783 C C . THR B 1 289 ? 1.890 5.209 -9.601 1.00 45.52 289 THR B C 1
ATOM 4784 O O . THR B 1 289 ? 1.407 5.158 -8.465 1.00 49.77 289 THR B O 1
ATOM 4788 N N . VAL B 1 290 ? 2.963 5.933 -9.904 1.00 48.94 290 VAL B N 1
ATOM 4789 C CA . VAL B 1 290 ? 3.562 6.859 -8.953 1.00 51.06 290 VAL B CA 1
ATOM 4790 C C . VAL B 1 290 ? 2.927 8.216 -9.225 1.00 44.00 290 VAL B C 1
ATOM 4791 O O . VAL B 1 290 ? 3.249 8.876 -10.213 1.00 51.62 290 VAL B O 1
ATOM 4795 N N . LYS B 1 291 ? 2.050 8.645 -8.332 1.00 43.72 291 LYS B N 1
ATOM 4796 C CA . LYS B 1 291 ? 1.284 9.866 -8.505 1.00 47.87 291 LYS B CA 1
ATOM 4797 C C . LYS B 1 291 ? 1.664 10.835 -7.402 1.00 46.33 291 LYS B C 1
ATOM 4798 O O . LYS B 1 291 ? 1.867 10.433 -6.256 1.00 52.20 291 LYS B O 1
ATOM 4804 N N . GLY B 1 292 ? 1.725 12.113 -7.738 1.00 43.66 292 GLY B N 1
ATOM 4805 C CA . GLY B 1 292 ? 2.053 13.156 -6.781 1.00 41.56 292 GLY B CA 1
ATOM 4806 C C . GLY B 1 292 ? 0.809 13.938 -6.398 1.00 46.61 292 GLY B C 1
ATOM 4807 O O . GLY B 1 292 ? -0.005 14.282 -7.256 1.00 57.02 292 GLY B O 1
ATOM 4808 N N . SER B 1 293 ? 0.671 14.200 -5.103 1.00 59.87 293 SER B N 1
ATOM 4809 C CA . SER B 1 293 ? -0.454 14.937 -4.547 1.00 57.57 293 SER B CA 1
ATOM 4810 C C . SER B 1 293 ? 0.061 16.253 -3.991 1.00 54.89 293 SER B C 1
ATOM 4811 O O . SER B 1 293 ? 0.968 16.271 -3.153 1.00 60.38 293 SER B O 1
ATOM 4814 N N . TYR B 1 294 ? -0.476 17.358 -4.498 1.00 59.74 294 TYR B N 1
ATOM 4815 C CA . TYR B 1 294 ? -0.150 18.687 -4.046 1.00 55.57 294 TYR B CA 1
ATOM 4816 C C . TYR B 1 294 ? -1.362 19.148 -3.222 1.00 52.59 294 TYR B C 1
ATOM 4817 O O . TYR B 1 294 ? -2.090 18.272 -2.735 1.00 82.97 294 TYR B O 1
ATOM 4826 N N . VAL B 1 295 ? -1.525 20.409 -2.940 1.00 53.31 295 VAL B N 1
ATOM 4827 C CA . VAL B 1 295 ? -2.648 20.942 -2.186 1.00 51.36 295 VAL B CA 1
ATOM 4828 C C . VAL B 1 295 ? -4.024 20.562 -2.720 1.00 62.38 295 VAL B C 1
ATOM 4829 O O . VAL B 1 295 ? -4.217 20.391 -3.926 1.00 63.70 295 VAL B O 1
ATOM 4833 N N . GLY B 1 296 ? -4.993 20.435 -1.807 1.00 53.96 296 GLY B N 1
ATOM 4834 C CA . GLY B 1 296 ? -6.341 20.062 -2.177 1.00 55.41 296 GLY B CA 1
ATOM 4835 C C . GLY B 1 296 ? -7.157 21.218 -2.725 1.00 63.65 296 GLY B C 1
ATOM 4836 O O . GLY B 1 296 ? -6.781 22.385 -2.641 1.00 58.18 296 GLY B O 1
ATOM 4837 N N . SER B 1 297 ? -8.292 20.870 -3.323 1.00 70.08 297 SER B N 1
ATOM 4838 C CA . SER B 1 297 ? -9.232 21.870 -3.799 1.00 60.20 297 SER B CA 1
ATOM 4839 C C . SER B 1 297 ? -10.186 22.238 -2.667 1.00 66.21 297 SER B C 1
ATOM 4840 O O . SER B 1 297 ? -10.185 21.623 -1.601 1.00 64.58 297 SER B O 1
ATOM 4843 N N . ARG B 1 298 ? -11.000 23.270 -2.901 1.00 74.18 298 ARG B N 1
ATOM 4844 C CA . ARG B 1 298 ? -11.941 23.716 -1.878 1.00 58.69 298 ARG B CA 1
ATOM 4845 C C . ARG B 1 298 ? -12.894 22.601 -1.469 1.00 66.44 298 ARG B C 1
ATOM 4846 O O . ARG B 1 298 ? -13.247 22.475 -0.287 1.00 69.47 298 ARG B O 1
ATOM 4854 N N . GLN B 1 299 ? -13.331 21.786 -2.434 1.00 66.53 299 GLN B N 1
ATOM 4855 C CA . GLN B 1 299 ? -14.180 20.646 -2.108 1.00 70.81 299 GLN B CA 1
ATOM 4856 C C . GLN B 1 299 ? -13.466 19.699 -1.153 1.00 63.58 299 GLN B C 1
ATOM 4857 O O . GLN B 1 299 ? -14.052 19.228 -0.166 1.00 74.59 299 GLN B O 1
ATOM 4863 N N . ASP B 1 300 ? -12.180 19.444 -1.408 1.00 55.11 300 ASP B N 1
ATOM 4864 C CA . ASP B 1 300 ? -11.394 18.600 -0.514 1.00 68.56 300 ASP B CA 1
ATOM 4865 C C . ASP B 1 300 ? -11.234 19.256 0.854 1.00 67.69 300 ASP B C 1
ATOM 4866 O O . ASP B 1 300 ? -11.259 18.574 1.890 1.00 64.81 300 ASP B O 1
ATOM 4871 N N . THR B 1 301 ? -11.081 20.584 0.871 1.00 58.39 301 THR B N 1
ATOM 4872 C CA . THR B 1 301 ? -10.935 21.311 2.128 1.00 58.04 301 THR B CA 1
ATOM 4873 C C . THR B 1 301 ? -12.170 21.150 2.999 1.00 58.87 301 THR B C 1
ATOM 4874 O O . THR B 1 301 ? -12.073 20.830 4.192 1.00 60.61 301 THR B O 1
ATOM 4878 N N . ASP B 1 302 ? -13.349 21.358 2.412 1.00 67.30 302 ASP B N 1
ATOM 4879 C CA . ASP B 1 302 ? -14.574 21.204 3.184 1.00 74.26 302 ASP B CA 1
ATOM 4880 C C . ASP B 1 302 ? -14.799 19.754 3.589 1.00 58.57 302 ASP B C 1
ATOM 4881 O O . ASP B 1 302 ? -15.329 19.505 4.673 1.00 57.60 302 ASP B O 1
ATOM 4886 N N . ASP B 1 303 ? -14.407 18.791 2.755 1.00 54.19 303 ASP B N 1
ATOM 4887 C CA . ASP B 1 303 ? -14.524 17.398 3.176 1.00 60.12 303 ASP B CA 1
ATOM 4888 C C . ASP B 1 303 ? -13.686 17.127 4.426 1.00 61.20 303 ASP B C 1
ATOM 4889 O O . ASP B 1 303 ? -14.168 16.520 5.396 1.00 57.21 303 ASP B O 1
ATOM 4894 N N . ALA B 1 304 ? -12.438 17.608 4.439 1.00 50.15 304 ALA B N 1
ATOM 4895 C CA . ALA B 1 304 ? -11.579 17.374 5.599 1.00 51.54 304 ALA B CA 1
ATOM 4896 C C . ALA B 1 304 ? -12.105 18.083 6.850 1.00 65.97 304 ALA B C 1
ATOM 4897 O O . ALA B 1 304 ? -12.108 17.510 7.953 1.00 74.66 304 ALA B O 1
ATOM 4899 N N . LEU B 1 305 ? -12.555 19.333 6.703 1.00 65.26 305 LEU B N 1
ATOM 4900 C CA . LEU B 1 305 ? -13.124 20.019 7.860 1.00 67.77 305 LEU B CA 1
ATOM 4901 C C . LEU B 1 305 ? -14.405 19.344 8.331 1.00 65.49 305 LEU B C 1
ATOM 4902 O O . LEU B 1 305 ? -14.714 19.366 9.527 1.00 62.08 305 LEU B O 1
ATOM 4907 N N . LYS B 1 306 ? -15.166 18.750 7.406 1.00 63.64 306 LYS B N 1
ATOM 4908 C CA . LYS B 1 306 ? -16.340 17.977 7.787 1.00 64.24 306 LYS B CA 1
ATOM 4909 C C . LYS B 1 306 ? -15.944 16.790 8.649 1.00 60.19 306 LYS B C 1
ATOM 4910 O O . LYS B 1 306 ? -16.605 16.488 9.651 1.00 65.25 306 LYS B O 1
ATOM 4916 N N . PHE B 1 307 ? -14.862 16.108 8.271 1.00 68.21 307 PHE B N 1
ATOM 4917 C CA . PHE B 1 307 ? -14.342 15.032 9.113 1.00 57.80 307 PHE B CA 1
ATOM 4918 C C . PHE B 1 307 ? -14.020 15.525 10.511 1.00 58.02 307 PHE B C 1
ATOM 4919 O O . PHE B 1 307 ? -14.394 14.887 11.504 1.00 59.48 307 PHE B O 1
ATOM 4927 N N . LEU B 1 308 ? -13.334 16.665 10.616 1.00 58.41 308 LEU B N 1
ATOM 4928 C CA . LEU B 1 308 ? -12.986 17.157 11.949 1.00 64.34 308 LEU B CA 1
ATOM 4929 C C . LEU B 1 308 ? -14.234 17.505 12.754 1.00 63.56 308 LEU B C 1
ATOM 4930 O O . LEU B 1 308 ? -14.347 17.144 13.931 1.00 62.86 308 LEU B O 1
ATOM 4935 N N . GLN B 1 309 ? -15.185 18.205 12.132 1.00 67.98 309 GLN B N 1
ATOM 4936 C CA . GLN B 1 309 ? -16.384 18.617 12.854 1.00 69.59 309 GLN B CA 1
ATOM 4937 C C . GLN B 1 309 ? -17.176 17.414 13.346 1.00 66.69 309 GLN B C 1
ATOM 4938 O O . GLN B 1 309 ? -17.628 17.392 14.497 1.00 77.23 309 GLN B O 1
ATOM 4944 N N . ARG B 1 310 ? -17.349 16.398 12.500 1.00 57.98 310 ARG B N 1
ATOM 4945 C CA . ARG B 1 310 ? -18.106 15.233 12.940 1.00 63.09 310 ARG B CA 1
ATOM 4946 C C . ARG B 1 310 ? -17.331 14.354 13.916 1.00 80.33 310 ARG B C 1
ATOM 4947 O O . ARG B 1 310 ? -17.920 13.433 14.492 1.00 77.05 310 ARG B O 1
ATOM 4955 N N . GLY B 1 311 ? -16.041 14.609 14.119 1.00 70.05 311 GLY B N 1
ATOM 4956 C CA . GLY B 1 311 ? -15.278 13.894 15.121 1.00 59.68 311 GLY B CA 1
ATOM 4957 C C . GLY B 1 311 ? -14.507 12.696 14.622 1.00 64.22 311 GLY B C 1
ATOM 4958 O O . GLY B 1 311 ? -13.981 11.935 15.444 1.00 59.75 311 GLY B O 1
ATOM 4959 N N . GLN B 1 312 ? -14.410 12.508 13.303 1.00 61.68 312 GLN B N 1
ATOM 4960 C CA . GLN B 1 312 ? -13.672 11.369 12.772 1.00 53.87 312 GLN B CA 1
ATOM 4961 C C . GLN B 1 312 ? -12.168 11.582 12.873 1.00 62.44 312 GLN B C 1
ATOM 4962 O O . GLN B 1 312 ? -11.405 10.613 12.944 1.00 68.52 312 GLN B O 1
ATOM 4968 N N . ILE B 1 313 ? -11.736 12.839 12.883 1.00 61.31 313 ILE B N 1
ATOM 4969 C CA . ILE B 1 313 ? -10.331 13.223 12.908 1.00 55.52 313 ILE B CA 1
ATOM 4970 C C . ILE B 1 313 ? -10.082 14.041 14.166 1.00 62.93 313 ILE B C 1
ATOM 4971 O O . ILE B 1 313 ? -10.854 14.952 14.483 1.00 75.77 313 ILE B O 1
ATOM 4976 N N . LYS B 1 314 ? -9.017 13.700 14.888 1.00 60.58 314 LYS B N 1
ATOM 4977 C CA . LYS B 1 314 ? -8.634 14.389 16.116 1.00 69.62 314 LYS B CA 1
ATOM 4978 C C . LYS B 1 314 ? -7.150 14.705 16.046 1.00 68.70 314 LYS B C 1
ATOM 4979 O O . LYS B 1 314 ? -6.327 13.798 15.897 1.00 66.89 314 LYS B O 1
ATOM 4985 N N . ILE B 1 315 ? -6.804 15.981 16.159 1.00 73.66 315 ILE B N 1
ATOM 4986 C CA . ILE B 1 315 ? -5.401 16.376 16.086 1.00 66.78 315 ILE B CA 1
ATOM 4987 C C . ILE B 1 315 ? -4.886 16.674 17.490 1.00 76.88 315 ILE B C 1
ATOM 4988 O O . ILE B 1 315 ? -5.614 17.244 18.314 1.00 83.64 315 ILE B O 1
ATOM 4993 N N . PRO B 1 316 ? -3.665 16.279 17.812 1.00 88.55 316 PRO B N 1
ATOM 4994 C CA . PRO B 1 316 ? -3.078 16.676 19.094 1.00 80.52 316 PRO B CA 1
ATOM 4995 C C . PRO B 1 316 ? -2.143 17.849 18.903 1.00 83.97 316 PRO B C 1
ATOM 4996 O O . PRO B 1 316 ? -1.411 17.904 17.911 1.00 75.48 316 PRO B O 1
ATOM 5000 N N . ILE B 1 317 ? -2.153 18.807 19.822 1.00 94.46 317 ILE B N 1
ATOM 5001 C CA . ILE B 1 317 ? -1.344 19.996 19.638 1.00 89.30 317 ILE B CA 1
ATOM 5002 C C . ILE B 1 317 ? -0.907 20.494 21.001 1.00 91.33 317 ILE B C 1
ATOM 5003 O O . ILE B 1 317 ? -1.636 20.367 21.990 1.00 95.27 317 ILE B O 1
ATOM 5008 N N . LYS B 1 318 ? 0.274 21.092 21.046 1.00 91.47 318 LYS B N 1
ATOM 5009 C CA . LYS B 1 318 ? 0.682 21.895 22.186 1.00 87.40 318 LYS B CA 1
ATOM 5010 C C . LYS B 1 318 ? 0.572 23.356 21.776 1.00 87.85 318 LYS B C 1
ATOM 5011 O O . LYS B 1 318 ? 1.255 23.797 20.846 1.00 87.42 318 LYS B O 1
ATOM 5017 N N . VAL B 1 319 ? -0.311 24.086 22.443 1.00 86.29 319 VAL B N 1
ATOM 5018 C CA . VAL B 1 319 ? -0.485 25.503 22.161 1.00 99.64 319 VAL B CA 1
ATOM 5019 C C . VAL B 1 319 ? 0.708 26.254 22.731 1.00 99.39 319 VAL B C 1
ATOM 5020 O O . VAL B 1 319 ? 1.019 26.141 23.923 1.00 100.85 319 VAL B O 1
ATOM 5024 N N . LEU B 1 320 ? 1.368 27.029 21.887 1.00 105.68 320 LEU B N 1
ATOM 5025 C CA . LEU B 1 320 ? 2.579 27.762 22.217 1.00 111.99 320 LEU B CA 1
ATOM 5026 C C . LEU B 1 320 ? 2.421 29.208 21.786 1.00 113.91 320 LEU B C 1
ATOM 5027 O O . LEU B 1 320 ? 1.555 29.528 20.967 1.00 111.70 320 LEU B O 1
ATOM 5032 N N . PRO B 1 321 ? 3.207 30.115 22.352 1.00 123.82 321 PRO B N 1
ATOM 5033 C CA . PRO B 1 321 ? 3.174 31.504 21.894 1.00 129.39 321 PRO B CA 1
ATOM 5034 C C . PRO B 1 321 ? 3.938 31.643 20.589 1.00 121.95 321 PRO B C 1
ATOM 5035 O O . PRO B 1 321 ? 4.718 30.773 20.203 1.00 126.38 321 PRO B O 1
ATOM 5039 N N . LEU B 1 322 ? 3.688 32.756 19.894 1.00 117.53 322 LEU B N 1
ATOM 5040 C CA . LEU B 1 322 ? 4.523 33.053 18.736 1.00 123.59 322 LEU B CA 1
ATOM 5041 C C . LEU B 1 322 ? 5.984 33.089 19.152 1.00 135.49 322 LEU B C 1
ATOM 5042 O O . LEU B 1 322 ? 6.867 32.704 18.377 1.00 132.57 322 LEU B O 1
ATOM 5047 N N . GLU B 1 323 ? 6.255 33.574 20.361 1.00 134.32 323 GLU B N 1
ATOM 5048 C CA . GLU B 1 323 ? 7.587 33.503 20.931 1.00 134.86 323 GLU B CA 1
ATOM 5049 C C . GLU B 1 323 ? 8.028 32.056 21.090 1.00 137.26 323 GLU B C 1
ATOM 5050 O O . GLU B 1 323 ? 7.216 31.132 21.168 1.00 131.59 323 GLU B O 1
ATOM 5056 N N . SER B 1 324 ? 9.344 31.869 21.162 1.00 144.52 324 SER B N 1
ATOM 5057 C CA . SER B 1 324 ? 9.950 30.545 21.258 1.00 142.73 324 SER B CA 1
ATOM 5058 C C . SER B 1 324 ? 9.513 29.633 20.112 1.00 142.26 324 SER B C 1
ATOM 5059 O O . SER B 1 324 ? 9.612 28.405 20.214 1.00 143.19 324 SER B O 1
ATOM 5062 N N . LEU B 1 325 ? 9.022 30.212 19.018 1.00 135.93 325 LEU B N 1
ATOM 5063 C CA . LEU B 1 325 ? 8.747 29.417 17.833 1.00 129.53 325 LEU B CA 1
ATOM 5064 C C . LEU B 1 325 ? 10.004 29.310 16.988 1.00 132.41 325 LEU B C 1
ATOM 5065 O O . LEU B 1 325 ? 10.109 28.426 16.120 1.00 129.41 325 LEU B O 1
ATOM 5070 N N . THR B 1 326 ? 11.014 30.097 17.359 1.00 130.06 326 THR B N 1
ATOM 5071 C CA . THR B 1 326 ? 12.314 30.040 16.710 1.00 133.99 326 THR B CA 1
ATOM 5072 C C . THR B 1 326 ? 13.089 28.841 17.218 1.00 141.52 326 THR B C 1
ATOM 5073 O O . THR B 1 326 ? 13.876 28.227 16.481 1.00 149.76 326 THR B O 1
ATOM 5077 N N . GLU B 1 327 ? 12.854 28.491 18.481 1.00 135.56 327 GLU B N 1
ATOM 5078 C CA . GLU B 1 327 ? 13.233 27.194 19.009 1.00 133.38 327 GLU B CA 1
ATOM 5079 C C . GLU B 1 327 ? 12.802 26.086 18.058 1.00 129.08 327 GLU B C 1
ATOM 5080 O O . GLU B 1 327 ? 13.630 25.302 17.590 1.00 133.99 327 GLU B O 1
ATOM 5086 N N . VAL B 1 328 ? 11.509 26.041 17.719 1.00 131.02 328 VAL B N 1
ATOM 5087 C CA . VAL B 1 328 ? 11.014 24.961 16.872 1.00 131.79 328 VAL B CA 1
ATOM 5088 C C . VAL B 1 328 ? 11.584 25.060 15.462 1.00 127.58 328 VAL B C 1
ATOM 5089 O O . VAL B 1 328 ? 11.791 24.035 14.807 1.00 125.99 328 VAL B O 1
ATOM 5093 N N . PHE B 1 329 ? 11.856 26.273 14.971 1.00 130.58 329 PHE B N 1
ATOM 5094 C CA . PHE B 1 329 ? 12.484 26.399 13.654 1.00 137.40 329 PHE B CA 1
ATOM 5095 C C . PHE B 1 329 ? 13.831 25.679 13.629 1.00 135.24 329 PHE B C 1
ATOM 5096 O O . PHE B 1 329 ? 14.097 24.818 12.770 1.00 139.59 329 PHE B O 1
ATOM 5104 N N . ASP B 1 330 ? 14.692 26.028 14.588 1.00 132.41 330 ASP B N 1
ATOM 5105 C CA . ASP B 1 330 ? 15.961 25.326 14.768 1.00 139.46 330 ASP B CA 1
ATOM 5106 C C . ASP B 1 330 ? 15.764 23.827 14.911 1.00 139.85 330 ASP B C 1
ATOM 5107 O O . ASP B 1 330 ? 16.526 23.033 14.342 1.00 137.27 330 ASP B O 1
ATOM 5112 N N . ASN B 1 331 ? 14.759 23.422 15.681 1.00 144.97 331 ASN B N 1
ATOM 5113 C CA . ASN B 1 331 ? 14.476 21.999 15.840 1.00 131.53 331 ASN B CA 1
ATOM 5114 C C . ASN B 1 331 ? 14.184 21.346 14.500 1.00 132.45 331 ASN B C 1
ATOM 5115 O O . ASN B 1 331 ? 14.553 20.191 14.269 1.00 133.81 331 ASN B O 1
ATOM 5120 N N . MET B 1 332 ? 13.505 22.067 13.609 1.00 132.60 332 MET B N 1
ATOM 5121 C CA . MET B 1 332 ? 13.138 21.478 12.330 1.00 132.22 332 MET B CA 1
ATOM 5122 C C . MET B 1 332 ? 14.348 21.314 11.422 1.00 138.73 332 MET B C 1
ATOM 5123 O O . MET B 1 332 ? 14.506 20.274 10.772 1.00 138.60 332 MET B O 1
ATOM 5128 N N . ILE B 1 333 ? 15.242 22.308 11.379 1.00 135.01 333 ILE B N 1
ATOM 5129 C CA . ILE B 1 333 ? 16.480 22.041 10.647 1.00 130.40 333 ILE B CA 1
ATOM 5130 C C . ILE B 1 333 ? 17.334 21.003 11.365 1.00 137.97 333 ILE B C 1
ATOM 5131 O O . ILE B 1 333 ? 18.133 20.302 10.728 1.00 138.37 333 ILE B O 1
ATOM 5136 N N . ASN B 1 334 ? 17.168 20.868 12.680 1.00 144.04 334 ASN B N 1
ATOM 5137 C CA . ASN B 1 334 ? 17.924 19.908 13.471 1.00 145.30 334 ASN B CA 1
ATOM 5138 C C . ASN B 1 334 ? 17.591 18.469 13.108 1.00 143.31 334 ASN B C 1
ATOM 5139 O O . ASN B 1 334 ? 18.270 17.554 13.584 1.00 146.24 334 ASN B O 1
ATOM 5144 N N . HIS B 1 335 ? 16.584 18.246 12.263 1.00 144.57 335 HIS B N 1
ATOM 5145 C CA . HIS B 1 335 ? 16.122 16.900 11.939 1.00 148.27 335 HIS B CA 1
ATOM 5146 C C . HIS B 1 335 ? 15.635 16.187 13.203 1.00 149.07 335 HIS B C 1
ATOM 5147 O O . HIS B 1 335 ? 16.193 15.178 13.632 1.00 151.74 335 HIS B O 1
ATOM 5154 N N . GLN B 1 336 ? 14.587 16.741 13.805 1.00 144.44 336 GLN B N 1
ATOM 5155 C CA . GLN B 1 336 ? 14.169 16.287 15.122 1.00 137.64 336 GLN B CA 1
ATOM 5156 C C . GLN B 1 336 ? 12.668 16.495 15.277 1.00 133.94 336 GLN B C 1
ATOM 5157 O O . GLN B 1 336 ? 12.084 17.382 14.648 1.00 134.67 336 GLN B O 1
ATOM 5163 N N . VAL B 1 337 ? 12.050 15.660 16.110 1.00 132.17 337 VAL B N 1
ATOM 5164 C CA . VAL B 1 337 ? 10.608 15.673 16.329 1.00 130.10 337 VAL B CA 1
ATOM 5165 C C . VAL B 1 337 ? 10.302 16.479 17.585 1.00 127.42 337 VAL B C 1
ATOM 5166 O O . VAL B 1 337 ? 10.975 16.319 18.610 1.00 123.84 337 VAL B O 1
ATOM 5170 N N . THR B 1 338 ? 9.291 17.353 17.508 1.00 128.74 338 THR B N 1
ATOM 5171 C CA . THR B 1 338 ? 8.821 18.107 18.666 1.00 123.18 338 THR B CA 1
ATOM 5172 C C . THR B 1 338 ? 7.313 18.068 18.871 1.00 116.90 338 THR B C 1
ATOM 5173 O O . THR B 1 338 ? 6.857 18.432 19.964 1.00 118.33 338 THR B O 1
ATOM 5177 N N . GLY B 1 339 ? 6.534 17.652 17.887 1.00 104.67 339 GLY B N 1
ATOM 5178 C CA . GLY B 1 339 ? 5.097 17.573 18.020 1.00 90.41 339 GLY B CA 1
ATOM 5179 C C . GLY B 1 339 ? 4.391 18.698 17.277 1.00 88.27 339 GLY B C 1
ATOM 5180 O O . GLY B 1 339 ? 4.972 19.737 16.951 1.00 102.09 339 GLY B O 1
ATOM 5181 N N . ARG B 1 340 ? 3.107 18.471 17.006 1.00 79.22 340 ARG B N 1
ATOM 5182 C CA . ARG B 1 340 ? 2.290 19.475 16.342 1.00 74.53 340 ARG B CA 1
ATOM 5183 C C . ARG B 1 340 ? 2.160 20.712 17.221 1.00 88.32 340 ARG B C 1
ATOM 5184 O O . ARG B 1 340 ? 1.968 20.611 18.436 1.00 99.58 340 ARG B O 1
ATOM 5192 N N . VAL B 1 341 ? 2.256 21.886 16.602 1.00 86.31 341 VAL B N 1
ATOM 5193 C CA . VAL B 1 341 ? 2.352 23.149 17.327 1.00 88.17 341 VAL B CA 1
ATOM 5194 C C . VAL B 1 341 ? 1.333 24.135 16.770 1.00 84.58 341 VAL B C 1
ATOM 5195 O O . VAL B 1 341 ? 1.236 24.310 15.550 1.00 75.58 341 VAL B O 1
ATOM 5199 N N . VAL B 1 342 ? 0.574 24.767 17.661 1.00 91.30 342 VAL B N 1
ATOM 5200 C CA . VAL B 1 342 ? -0.369 25.819 17.300 1.00 87.89 342 VAL B CA 1
ATOM 5201 C C . VAL B 1 342 ? -0.086 27.027 18.184 1.00 91.07 342 VAL B C 1
ATOM 5202 O O . VAL B 1 342 ? 0.161 26.882 19.387 1.00 99.74 342 VAL B O 1
ATOM 5206 N N . LEU B 1 343 ? -0.118 28.213 17.586 1.00 89.00 343 LEU B N 1
ATOM 5207 C CA . LEU B 1 343 ? 0.265 29.460 18.235 1.00 98.38 343 LEU B CA 1
ATOM 5208 C C . LEU B 1 343 ? -0.948 30.347 18.459 1.00 99.73 343 LEU B C 1
ATOM 5209 O O . LEU B 1 343 ? -1.748 30.549 17.537 1.00 97.89 343 LEU B O 1
ATOM 5214 N N . ASP B 1 344 ? -1.104 30.829 19.688 1.00 97.46 344 ASP B N 1
ATOM 5215 C CA . ASP B 1 344 ? -2.101 31.840 20.013 1.00 108.52 344 ASP B CA 1
ATOM 5216 C C . ASP B 1 344 ? -1.511 33.222 19.755 1.00 119.52 344 ASP B C 1
ATOM 5217 O O . ASP B 1 344 ? -0.477 33.574 20.333 1.00 120.53 344 ASP B O 1
ATOM 5222 N N . LEU B 1 345 ? -2.166 34.001 18.888 1.00 118.53 345 LEU B N 1
ATOM 5223 C CA . LEU B 1 345 ? -1.645 35.322 18.531 1.00 121.22 345 LEU B CA 1
ATOM 5224 C C . LEU B 1 345 ? -1.493 36.210 19.757 1.00 143.81 345 LEU B C 1
ATOM 5225 O O . LEU B 1 345 ? -0.582 37.044 19.821 1.00 149.65 345 LEU B O 1
ATOM 5230 N N . TRP B 1 346 ? -2.386 36.052 20.739 1.00 149.77 346 TRP B N 1
ATOM 5231 C CA . TRP B 1 346 ? -2.372 36.922 21.908 1.00 161.67 346 TRP B CA 1
ATOM 5232 C C . TRP B 1 346 ? -1.047 36.821 22.646 1.00 165.53 346 TRP B C 1
ATOM 5233 O O . TRP B 1 346 ? -0.550 37.813 23.193 1.00 178.58 346 TRP B O 1
ATOM 5244 N N . LYS B 1 347 ? -0.456 35.634 22.658 1.00 150.54 347 LYS B N 1
ATOM 5245 C CA . LYS B 1 347 ? 0.786 35.396 23.366 1.00 147.45 347 LYS B CA 1
ATOM 5246 C C . LYS B 1 347 ? 1.945 35.325 22.379 1.00 147.34 347 LYS B C 1
ATOM 5247 O O . LYS B 1 347 ? 1.740 35.184 21.173 1.00 149.76 347 LYS B O 1
ATOM 5254 N N . PRO C 1 1 ? -9.990 -30.468 -42.198 1.00 99.82 1 PRO C N 1
ATOM 5255 C CA . PRO C 1 1 ? -8.800 -31.003 -42.859 1.00 96.82 1 PRO C CA 1
ATOM 5256 C C . PRO C 1 1 ? -7.584 -30.963 -41.940 1.00 101.06 1 PRO C C 1
ATOM 5257 O O . PRO C 1 1 ? -6.594 -30.310 -42.270 1.00 80.05 1 PRO C O 1
ATOM 5261 N N . ILE C 1 2 ? -7.660 -31.649 -40.805 1.00 98.27 2 ILE C N 1
ATOM 5262 C CA . ILE C 1 2 ? -6.653 -31.545 -39.754 1.00 89.09 2 ILE C CA 1
ATOM 5263 C C . ILE C 1 2 ? -5.737 -32.764 -39.851 1.00 81.27 2 ILE C C 1
ATOM 5264 O O . ILE C 1 2 ? -6.162 -33.874 -39.491 1.00 82.25 2 ILE C O 1
ATOM 5269 N N . PRO C 1 3 ? -4.499 -32.609 -40.318 1.00 85.39 3 PRO C N 1
ATOM 5270 C CA . PRO C 1 3 ? -3.509 -33.685 -40.172 1.00 90.24 3 PRO C CA 1
ATOM 5271 C C . PRO C 1 3 ? -3.143 -33.900 -38.713 1.00 90.94 3 PRO C C 1
ATOM 5272 O O . PRO C 1 3 ? -3.644 -33.194 -37.831 1.00 64.01 3 PRO C O 1
ATOM 5276 N N . SER C 1 4 ? -2.265 -34.864 -38.447 1.00 100.29 4 SER C N 1
ATOM 5277 C CA . SER C 1 4 ? -1.777 -35.104 -37.099 1.00 85.83 4 SER C CA 1
ATOM 5278 C C . SER C 1 4 ? -0.398 -34.509 -36.849 1.00 79.35 4 SER C C 1
ATOM 5279 O O . SER C 1 4 ? 0.066 -34.522 -35.702 1.00 84.20 4 SER C O 1
ATOM 5282 N N . THR C 1 5 ? 0.266 -33.990 -37.882 1.00 77.30 5 THR C N 1
ATOM 5283 C CA . THR C 1 5 ? 1.571 -33.357 -37.755 1.00 68.56 5 THR C CA 1
ATOM 5284 C C . THR C 1 5 ? 1.576 -32.027 -38.500 1.00 70.22 5 THR C C 1
ATOM 5285 O O . THR C 1 5 ? 0.923 -31.874 -39.536 1.00 78.13 5 THR C O 1
ATOM 5289 N N . GLN C 1 6 ? 2.326 -31.070 -37.952 1.00 56.31 6 GLN C N 1
ATOM 5290 C CA . GLN C 1 6 ? 2.379 -29.699 -38.437 1.00 54.17 6 GLN C CA 1
ATOM 5291 C C . GLN C 1 6 ? 3.825 -29.216 -38.444 1.00 65.22 6 GLN C C 1
ATOM 5292 O O . GLN C 1 6 ? 4.733 -29.887 -37.941 1.00 65.14 6 GLN C O 1
ATOM 5298 N N . LYS C 1 7 ? 4.022 -28.016 -38.983 1.00 52.23 7 LYS C N 1
ATOM 5299 C CA . LYS C 1 7 ? 5.303 -27.323 -38.943 1.00 52.39 7 LYS C CA 1
ATOM 5300 C C . LYS C 1 7 ? 5.298 -26.324 -37.795 1.00 51.10 7 LYS C C 1
ATOM 5301 O O . LYS C 1 7 ? 4.313 -25.608 -37.594 1.00 58.60 7 LYS C O 1
ATOM 5307 N N . ALA C 1 8 ? 6.397 -26.277 -37.048 1.00 51.35 8 ALA C N 1
ATOM 5308 C CA . ALA C 1 8 ? 6.543 -25.322 -35.966 1.00 51.33 8 ALA C CA 1
ATOM 5309 C C . ALA C 1 8 ? 8.011 -24.952 -35.839 1.00 64.34 8 ALA C C 1
ATOM 5310 O O . ALA C 1 8 ? 8.882 -25.570 -36.451 1.00 74.20 8 ALA C O 1
ATOM 5312 N N . ALA C 1 9 ? 8.273 -23.922 -35.041 1.00 58.39 9 ALA C N 1
ATOM 5313 C CA . ALA C 1 9 ? 9.632 -23.490 -34.736 1.00 55.84 9 ALA C CA 1
ATOM 5314 C C . ALA C 1 9 ? 9.803 -23.644 -33.234 1.00 58.81 9 ALA C C 1
ATOM 5315 O O . ALA C 1 9 ? 9.228 -22.875 -32.456 1.00 59.92 9 ALA C O 1
ATOM 5317 N N . VAL C 1 10 ? 10.608 -24.618 -32.828 1.00 65.71 10 VAL C N 1
ATOM 5318 C CA . VAL C 1 10 ? 10.721 -25.003 -31.426 1.00 56.97 10 VAL C CA 1
ATOM 5319 C C . VAL C 1 10 ? 12.182 -24.950 -31.005 1.00 60.52 10 VAL C C 1
ATOM 5320 O O . VAL C 1 10 ? 13.083 -25.229 -31.803 1.00 62.65 10 VAL C O 1
ATOM 5324 N N . PHE C 1 11 ? 12.415 -24.551 -29.757 1.00 70.89 11 PHE C N 1
ATOM 5325 C CA . PHE C 1 11 ? 13.740 -24.615 -29.156 1.00 77.57 11 PHE C CA 1
ATOM 5326 C C . PHE C 1 11 ? 13.617 -25.338 -27.827 1.00 73.41 11 PHE C C 1
ATOM 5327 O O . PHE C 1 11 ? 12.799 -24.953 -26.992 1.00 71.05 11 PHE C O 1
ATOM 5335 N N . HIS C 1 12 ? 14.405 -26.400 -27.644 1.00 82.51 12 HIS C N 1
ATOM 5336 C CA . HIS C 1 12 ? 14.296 -27.194 -26.428 1.00 82.21 12 HIS C CA 1
ATOM 5337 C C . HIS C 1 12 ? 15.087 -26.587 -25.284 1.00 75.95 12 HIS C C 1
ATOM 5338 O O . HIS C 1 12 ? 14.939 -27.029 -24.141 1.00 89.71 12 HIS C O 1
ATOM 5345 N N . LYS C 1 13 ? 15.947 -25.616 -25.574 1.00 76.04 13 LYS C N 1
ATOM 5346 C CA . LYS C 1 13 ? 16.798 -24.998 -24.573 1.00 86.00 13 LYS C CA 1
ATOM 5347 C C . LYS C 1 13 ? 16.836 -23.500 -24.817 1.00 75.71 13 LYS C C 1
ATOM 5348 O O . LYS C 1 13 ? 16.686 -23.035 -25.950 1.00 76.25 13 LYS C O 1
ATOM 5354 N N . PHE C 1 14 ? 17.019 -22.745 -23.740 1.00 73.15 14 PHE C N 1
ATOM 5355 C CA . PHE C 1 14 ? 17.202 -21.308 -23.880 1.00 73.35 14 PHE C CA 1
ATOM 5356 C C . PHE C 1 14 ? 18.555 -21.068 -24.524 1.00 78.60 14 PHE C C 1
ATOM 5357 O O . PHE C 1 14 ? 19.588 -21.484 -23.988 1.00 98.91 14 PHE C O 1
ATOM 5365 N N . GLY C 1 15 ? 18.556 -20.400 -25.666 1.00 80.24 15 GLY C N 1
ATOM 5366 C CA . GLY C 1 15 ? 19.771 -20.209 -26.407 1.00 72.98 15 GLY C CA 1
ATOM 5367 C C . GLY C 1 15 ? 19.972 -21.267 -27.464 1.00 88.20 15 GLY C C 1
ATOM 5368 O O . GLY C 1 15 ? 20.847 -21.109 -28.324 1.00 104.75 15 GLY C O 1
ATOM 5369 N N . GLN C 1 16 ? 19.190 -22.345 -27.415 1.00 83.61 16 GLN C N 1
ATOM 5370 C CA . GLN C 1 16 ? 19.234 -23.375 -28.436 1.00 82.33 16 GLN C CA 1
ATOM 5371 C C . GLN C 1 16 ? 18.863 -22.775 -29.784 1.00 87.36 16 GLN C C 1
ATOM 5372 O O . GLN C 1 16 ? 18.205 -21.736 -29.877 1.00 84.43 16 GLN C O 1
ATOM 5378 N N . ARG C 1 17 ? 19.300 -23.442 -30.839 1.00 78.68 17 ARG C N 1
ATOM 5379 C CA . ARG C 1 17 ? 18.935 -23.002 -32.174 1.00 89.23 17 ARG C CA 1
ATOM 5380 C C . ARG C 1 17 ? 17.496 -23.410 -32.454 1.00 77.36 17 ARG C C 1
ATOM 5381 O O . ARG C 1 17 ? 17.142 -24.586 -32.326 1.00 91.09 17 ARG C O 1
ATOM 5389 N N . TYR C 1 18 ? 16.659 -22.428 -32.782 1.00 65.82 18 TYR C N 1
ATOM 5390 C CA . TYR C 1 18 ? 15.276 -22.727 -33.122 1.00 76.24 18 TYR C CA 1
ATOM 5391 C C . TYR C 1 18 ? 15.237 -23.631 -34.344 1.00 82.76 18 TYR C C 1
ATOM 5392 O O . TYR C 1 18 ? 16.047 -23.491 -35.264 1.00 79.48 18 TYR C O 1
ATOM 5401 N N . GLN C 1 19 ? 14.299 -24.571 -34.346 1.00 79.37 19 GLN C N 1
ATOM 5402 C CA . GLN C 1 19 ? 14.216 -25.560 -35.410 1.00 71.66 19 GLN C CA 1
ATOM 5403 C C . GLN C 1 19 ? 12.838 -25.550 -36.048 1.00 66.08 19 GLN C C 1
ATOM 5404 O O . GLN C 1 19 ? 11.822 -25.579 -35.345 1.00 58.20 19 GLN C O 1
ATOM 5410 N N . PHE C 1 20 ? 12.826 -25.498 -37.381 1.00 71.62 20 PHE C N 1
ATOM 5411 C CA . PHE C 1 20 ? 11.624 -25.678 -38.187 1.00 73.58 20 PHE C CA 1
ATOM 5412 C C . PHE C 1 20 ? 11.362 -27.179 -38.278 1.00 66.54 20 PHE C C 1
ATOM 5413 O O . PHE C 1 20 ? 11.782 -27.870 -39.210 1.00 88.79 20 PHE C O 1
ATOM 5421 N N . GLU C 1 21 ? 10.667 -27.691 -37.267 1.00 68.29 21 GLU C N 1
ATOM 5422 C CA . GLU C 1 21 ? 10.413 -29.116 -37.122 1.00 69.44 21 GLU C CA 1
ATOM 5423 C C . GLU C 1 21 ? 8.970 -29.448 -37.466 1.00 66.30 21 GLU C C 1
ATOM 5424 O O . GLU C 1 21 ? 8.085 -28.591 -37.459 1.00 67.29 21 GLU C O 1
ATOM 5430 N N . LYS C 1 22 ? 8.743 -30.719 -37.767 1.00 64.81 22 LYS C N 1
ATOM 5431 C CA . LYS C 1 22 ? 7.396 -31.261 -37.765 1.00 80.98 22 LYS C CA 1
ATOM 5432 C C . LYS C 1 22 ? 7.115 -31.808 -36.375 1.00 84.05 22 LYS C C 1
ATOM 5433 O O . LYS C 1 22 ? 7.909 -32.581 -35.831 1.00 86.36 22 LYS C O 1
ATOM 5439 N N . ILE C 1 23 ? 5.991 -31.389 -35.800 1.00 62.55 23 ILE C N 1
ATOM 5440 C CA . ILE C 1 23 ? 5.590 -31.805 -34.463 1.00 66.41 23 ILE C CA 1
ATOM 5441 C C . ILE C 1 23 ? 4.100 -32.116 -34.476 1.00 76.17 23 ILE C C 1
ATOM 5442 O O . ILE C 1 23 ? 3.362 -31.670 -35.354 1.00 89.28 23 ILE C O 1
ATOM 5447 N N . SER C 1 24 ? 3.661 -32.898 -33.493 1.00 68.22 24 SER C N 1
ATOM 5448 C CA . SER C 1 24 ? 2.255 -33.270 -33.423 1.00 71.41 24 SER C CA 1
ATOM 5449 C C . SER C 1 24 ? 1.374 -32.041 -33.228 1.00 69.90 24 SER C C 1
ATOM 5450 O O . SER C 1 24 ? 1.750 -31.087 -32.538 1.00 70.09 24 SER C O 1
ATOM 5453 N N . VAL C 1 25 ? 0.199 -32.067 -33.844 1.00 74.10 25 VAL C N 1
ATOM 5454 C CA . VAL C 1 25 ? -0.776 -30.983 -33.666 1.00 61.84 25 VAL C CA 1
ATOM 5455 C C . VAL C 1 25 ? -1.351 -31.076 -32.257 1.00 69.86 25 VAL C C 1
ATOM 5456 O O . VAL C 1 25 ? -1.700 -32.183 -31.808 1.00 80.41 25 VAL C O 1
ATOM 5460 N N . PRO C 1 26 ? -1.448 -29.974 -31.514 1.00 67.47 26 PRO C N 1
ATOM 5461 C CA . PRO C 1 26 ? -1.895 -30.071 -30.119 1.00 60.61 26 PRO C CA 1
ATOM 5462 C C . PRO C 1 26 ? -3.330 -30.564 -30.011 1.00 74.65 26 PRO C C 1
ATOM 5463 O O . PRO C 1 26 ? -4.170 -30.309 -30.876 1.00 61.89 26 PRO C O 1
ATOM 5467 N N . GLU C 1 27 ? -3.593 -31.298 -28.931 1.00 90.26 27 GLU C N 1
ATOM 5468 C CA . GLU C 1 27 ? -4.933 -31.769 -28.618 1.00 80.96 27 GLU C CA 1
ATOM 5469 C C . GLU C 1 27 ? -5.667 -30.690 -27.837 1.00 90.00 27 GLU C C 1
ATOM 5470 O O . GLU C 1 27 ? -5.141 -30.151 -26.856 1.00 93.58 27 GLU C O 1
ATOM 5476 N N . ILE C 1 28 ? -6.882 -30.390 -28.267 1.00 90.30 28 ILE C N 1
ATOM 5477 C CA . ILE C 1 28 ? -7.633 -29.254 -27.755 1.00 77.18 28 ILE C CA 1
ATOM 5478 C C . ILE C 1 28 ? -8.243 -29.622 -26.414 1.00 84.27 28 ILE C C 1
ATOM 5479 O O . ILE C 1 28 ? -8.909 -30.656 -26.285 1.00 82.31 28 ILE C O 1
ATOM 5484 N N . GLY C 1 29 ? -8.023 -28.779 -25.415 1.00 81.52 29 GLY C N 1
ATOM 5485 C CA . GLY C 1 29 ? -8.750 -28.928 -24.179 1.00 73.43 29 GLY C CA 1
ATOM 5486 C C . GLY C 1 29 ? -10.210 -28.575 -24.369 1.00 75.76 29 GLY C C 1
ATOM 5487 O O . GLY C 1 29 ? -10.620 -27.971 -25.360 1.00 75.80 29 GLY C O 1
ATOM 5488 N N . ASP C 1 30 ? -11.015 -28.963 -23.382 1.00 85.32 30 ASP C N 1
ATOM 5489 C CA . ASP C 1 30 ? -12.454 -28.747 -23.482 1.00 87.79 30 ASP C CA 1
ATOM 5490 C C . ASP C 1 30 ? -12.794 -27.263 -23.433 1.00 79.84 30 ASP C C 1
ATOM 5491 O O . ASP C 1 30 ? -13.724 -26.814 -24.111 1.00 86.42 30 ASP C O 1
ATOM 5496 N N . ASP C 1 31 ? -12.061 -26.487 -22.644 1.00 84.69 31 ASP C N 1
ATOM 5497 C CA . ASP C 1 31 ? -12.270 -25.047 -22.636 1.00 86.19 31 ASP C CA 1
ATOM 5498 C C . ASP C 1 31 ? -11.373 -24.320 -23.629 1.00 77.22 31 ASP C C 1
ATOM 5499 O O . ASP C 1 31 ? -11.472 -23.095 -23.752 1.00 71.73 31 ASP C O 1
ATOM 5504 N N . ASP C 1 32 ? -10.507 -25.042 -24.341 1.00 73.62 32 ASP C N 1
ATOM 5505 C CA . ASP C 1 32 ? -9.606 -24.443 -25.311 1.00 66.43 32 ASP C CA 1
ATOM 5506 C C . ASP C 1 32 ? -10.256 -24.366 -26.690 1.00 63.49 32 ASP C C 1
ATOM 5507 O O . ASP C 1 32 ? -11.377 -24.822 -26.917 1.00 66.55 32 ASP C O 1
ATOM 5512 N N . ILE C 1 33 ? -9.511 -23.783 -27.619 1.00 59.58 33 ILE C N 1
ATOM 5513 C CA . ILE C 1 33 ? -9.945 -23.723 -29.003 1.00 57.78 33 ILE C CA 1
ATOM 5514 C C . ILE C 1 33 ? -8.710 -23.868 -29.868 1.00 56.54 33 ILE C C 1
ATOM 5515 O O . ILE C 1 33 ? -7.664 -23.359 -29.517 1.00 68.29 33 ILE C O 1
ATOM 5520 N N . LEU C 1 34 ? -8.805 -24.565 -30.973 1.00 58.30 34 LEU C N 1
ATOM 5521 C CA . LEU C 1 34 ? -7.731 -24.817 -31.917 1.00 64.02 34 LEU C CA 1
ATOM 5522 C C . LEU C 1 34 ? -7.924 -23.937 -33.136 1.00 67.14 34 LEU C C 1
ATOM 5523 O O . LEU C 1 34 ? -8.950 -24.042 -33.832 1.00 66.07 34 LEU C O 1
ATOM 5528 N N . VAL C 1 35 ? -6.897 -23.148 -33.429 1.00 62.58 35 VAL C N 1
ATOM 5529 C CA . VAL C 1 35 ? -6.898 -22.166 -34.497 1.00 71.09 35 VAL C CA 1
ATOM 5530 C C . VAL C 1 35 ? -5.777 -22.545 -35.444 1.00 61.30 35 VAL C C 1
ATOM 5531 O O . VAL C 1 35 ? -4.617 -22.668 -35.026 1.00 69.50 35 VAL C O 1
ATOM 5535 N N . LYS C 1 36 ? -6.127 -22.772 -36.705 1.00 51.61 36 LYS C N 1
ATOM 5536 C CA . LYS C 1 36 ? -5.105 -22.764 -37.734 1.00 61.38 36 LYS C CA 1
ATOM 5537 C C . LYS C 1 36 ? -4.559 -21.345 -37.676 1.00 52.16 36 LYS C C 1
ATOM 5538 O O . LYS C 1 36 ? -5.281 -20.396 -37.993 1.00 62.43 36 LYS C O 1
ATOM 5544 N N . VAL C 1 37 ? -3.318 -21.178 -37.222 1.00 53.78 37 VAL C N 1
ATOM 5545 C CA . VAL C 1 37 ? -2.706 -19.856 -37.249 1.00 49.33 37 VAL C CA 1
ATOM 5546 C C . VAL C 1 37 ? -2.179 -19.715 -38.670 1.00 49.16 37 VAL C C 1
ATOM 5547 O O . VAL C 1 37 ? -1.349 -20.509 -39.125 1.00 58.87 37 VAL C O 1
ATOM 5551 N N . ILE C 1 38 ? -2.672 -18.708 -39.383 1.00 65.19 38 ILE C N 1
ATOM 5552 C CA . ILE C 1 38 ? -2.261 -18.480 -40.761 1.00 63.38 38 ILE C CA 1
ATOM 5553 C C . ILE C 1 38 ? -1.190 -17.403 -40.804 1.00 68.93 38 ILE C C 1
ATOM 5554 O O . ILE C 1 38 ? -0.321 -17.413 -41.686 1.00 80.20 38 ILE C O 1
ATOM 5559 N N . TYR C 1 39 ? -1.228 -16.474 -39.854 1.00 65.91 39 TYR C N 1
ATOM 5560 C CA . TYR C 1 39 ? -0.197 -15.450 -39.817 1.00 60.72 39 TYR C CA 1
ATOM 5561 C C . TYR C 1 39 ? 0.203 -15.184 -38.378 1.00 58.42 39 TYR C C 1
ATOM 5562 O O . TYR C 1 39 ? -0.638 -15.199 -37.482 1.00 50.80 39 TYR C O 1
ATOM 5571 N N . SER C 1 40 ? 1.494 -14.963 -38.161 1.00 54.68 40 SER C N 1
ATOM 5572 C CA . SER C 1 40 ? 1.979 -14.731 -36.807 1.00 48.95 40 SER C CA 1
ATOM 5573 C C . SER C 1 40 ? 2.962 -13.572 -36.789 1.00 53.60 40 SER C C 1
ATOM 5574 O O . SER C 1 40 ? 3.839 -13.477 -37.644 1.00 50.81 40 SER C O 1
ATOM 5577 N N . GLY C 1 41 ? 2.852 -12.723 -35.782 1.00 61.13 41 GLY C N 1
ATOM 5578 C CA . GLY C 1 41 ? 3.731 -11.584 -35.670 1.00 50.54 41 GLY C CA 1
ATOM 5579 C C . GLY C 1 41 ? 4.898 -11.901 -34.764 1.00 60.41 41 GLY C C 1
ATOM 5580 O O . GLY C 1 41 ? 4.849 -12.816 -33.942 1.00 61.06 41 GLY C O 1
ATOM 5581 N N . VAL C 1 42 ? 5.968 -11.131 -34.931 1.00 62.86 42 VAL C N 1
ATOM 5582 C CA . VAL C 1 42 ? 7.189 -11.331 -34.167 1.00 51.59 42 VAL C CA 1
ATOM 5583 C C . VAL C 1 42 ? 7.574 -9.988 -33.570 1.00 69.07 42 VAL C C 1
ATOM 5584 O O . VAL C 1 42 ? 7.968 -9.068 -34.299 1.00 79.32 42 VAL C O 1
ATOM 5588 N N . CYS C 1 43 ? 7.478 -9.874 -32.255 1.00 72.67 43 CYS C N 1
ATOM 5589 C CA . CYS C 1 43 ? 7.982 -8.720 -31.531 1.00 72.56 43 CYS C CA 1
ATOM 5590 C C . CYS C 1 43 ? 9.145 -9.182 -30.664 1.00 71.79 43 CYS C C 1
ATOM 5591 O O . CYS C 1 43 ? 9.409 -10.380 -30.525 1.00 74.22 43 CYS C O 1
ATOM 5594 N N . HIS C 1 44 ? 9.870 -8.240 -30.110 1.00 62.11 44 HIS C N 1
ATOM 5595 C CA . HIS C 1 44 ? 11.040 -8.608 -29.356 1.00 62.64 44 HIS C CA 1
ATOM 5596 C C . HIS C 1 44 ? 10.738 -9.407 -28.088 1.00 67.59 44 HIS C C 1
ATOM 5597 O O . HIS C 1 44 ? 11.632 -10.010 -27.520 1.00 71.46 44 HIS C O 1
ATOM 5604 N N . THR C 1 45 ? 9.491 -9.436 -27.648 1.00 58.90 45 THR C N 1
ATOM 5605 C CA . THR C 1 45 ? 9.160 -10.234 -26.471 1.00 58.31 45 THR C CA 1
ATOM 5606 C C . THR C 1 45 ? 9.461 -11.715 -26.691 1.00 60.58 45 THR C C 1
ATOM 5607 O O . THR C 1 45 ? 9.922 -12.401 -25.773 1.00 58.12 45 THR C O 1
ATOM 5611 N N . ASP C 1 46 ? 9.231 -12.223 -27.905 1.00 56.69 46 ASP C N 1
ATOM 5612 C CA . ASP C 1 46 ? 9.554 -13.617 -28.196 1.00 56.51 46 ASP C CA 1
ATOM 5613 C C . ASP C 1 46 ? 11.050 -13.889 -28.075 1.00 58.75 46 ASP C C 1
ATOM 5614 O O . ASP C 1 46 ? 11.460 -14.971 -27.631 1.00 69.34 46 ASP C O 1
ATOM 5619 N N . ILE C 1 47 ? 11.881 -12.909 -28.427 1.00 69.54 47 ILE C N 1
ATOM 5620 C CA . ILE C 1 47 ? 13.324 -13.081 -28.292 1.00 71.09 47 ILE C CA 1
ATOM 5621 C C . ILE C 1 47 ? 13.719 -13.122 -26.823 1.00 64.29 47 ILE C C 1
ATOM 5622 O O . ILE C 1 47 ? 14.617 -13.875 -26.423 1.00 75.59 47 ILE C O 1
ATOM 5627 N N . HIS C 1 48 ? 13.039 -12.338 -25.986 1.00 61.87 48 HIS C N 1
ATOM 5628 C CA . HIS C 1 48 ? 13.331 -12.392 -24.561 1.00 72.96 48 HIS C CA 1
ATOM 5629 C C . HIS C 1 48 ? 12.828 -13.693 -23.956 1.00 68.56 48 HIS C C 1
ATOM 5630 O O . HIS C 1 48 ? 13.396 -14.183 -22.971 1.00 71.78 48 HIS C O 1
ATOM 5637 N N . VAL C 1 49 ? 11.767 -14.266 -24.532 1.00 67.46 49 VAL C N 1
ATOM 5638 C CA . VAL C 1 49 ? 11.339 -15.608 -24.152 1.00 60.30 49 VAL C CA 1
ATOM 5639 C C . VAL C 1 49 ? 12.431 -16.615 -24.469 1.00 71.83 49 VAL C C 1
ATOM 5640 O O . VAL C 1 49 ? 12.726 -17.515 -23.673 1.00 78.48 49 VAL C O 1
ATOM 5644 N N . TRP C 1 50 ? 13.045 -16.473 -25.641 1.00 65.02 50 TRP C N 1
ATOM 5645 C CA . TRP C 1 50 ? 14.114 -17.376 -26.052 1.00 65.68 50 TRP C CA 1
ATOM 5646 C C . TRP C 1 50 ? 15.340 -17.253 -25.155 1.00 64.55 50 TRP C C 1
ATOM 5647 O O . TRP C 1 50 ? 15.929 -18.264 -24.757 1.00 67.54 50 TRP C O 1
ATOM 5658 N N . LEU C 1 51 ? 15.755 -16.021 -24.853 1.00 62.20 51 LEU C N 1
ATOM 5659 C CA . LEU C 1 51 ? 16.966 -15.806 -24.070 1.00 57.13 51 LEU C CA 1
ATOM 5660 C C . LEU C 1 51 ? 16.822 -16.260 -22.624 1.00 61.16 51 LEU C C 1
ATOM 5661 O O . LEU C 1 51 ? 17.815 -16.649 -22.000 1.00 64.64 51 LEU C O 1
ATOM 5666 N N . GLY C 1 52 ? 15.614 -16.228 -22.074 1.00 64.57 52 GLY C N 1
ATOM 5667 C CA . GLY C 1 52 ? 15.474 -16.481 -20.656 1.00 70.79 52 GLY C CA 1
ATOM 5668 C C . GLY C 1 52 ? 15.979 -15.342 -19.804 1.00 78.15 52 GLY C C 1
ATOM 5669 O O . GLY C 1 52 ? 16.242 -15.532 -18.614 1.00 82.34 52 GLY C O 1
ATOM 5670 N N . ASP C 1 53 ? 16.125 -14.150 -20.395 1.00 84.09 53 ASP C N 1
ATOM 5671 C CA . ASP C 1 53 ? 16.657 -13.000 -19.672 1.00 72.79 53 ASP C CA 1
ATOM 5672 C C . ASP C 1 53 ? 15.624 -12.468 -18.682 1.00 64.85 53 ASP C C 1
ATOM 5673 O O . ASP C 1 53 ? 15.981 -11.935 -17.627 1.00 69.23 53 ASP C O 1
ATOM 5678 N N . PHE C 1 54 ? 14.345 -12.626 -19.008 1.00 70.27 54 PHE C N 1
ATOM 5679 C CA . PHE C 1 54 ? 13.275 -12.118 -18.164 1.00 69.01 54 PHE C CA 1
ATOM 5680 C C . PHE C 1 54 ? 13.294 -12.799 -16.799 1.00 75.85 54 PHE C C 1
ATOM 5681 O O . PHE C 1 54 ? 13.654 -13.979 -16.695 1.00 88.02 54 PHE C O 1
ATOM 5689 N N . PRO C 1 55 ? 12.967 -12.070 -15.728 1.00 76.02 55 PRO C N 1
ATOM 5690 C CA . PRO C 1 55 ? 12.925 -12.703 -14.402 1.00 90.59 55 PRO C CA 1
ATOM 5691 C C . PRO C 1 55 ? 11.993 -13.896 -14.357 1.00 100.09 55 PRO C C 1
ATOM 5692 O O . PRO C 1 55 ? 12.288 -14.885 -13.672 1.00 111.18 55 PRO C O 1
ATOM 5696 N N . MET C 1 56 ? 10.877 -13.836 -15.079 1.00 92.60 56 MET C N 1
ATOM 5697 C CA . MET C 1 56 ? 9.993 -14.984 -15.197 1.00 90.81 56 MET C CA 1
ATOM 5698 C C . MET C 1 56 ? 10.692 -16.093 -15.973 1.00 84.79 56 MET C C 1
ATOM 5699 O O . MET C 1 56 ? 11.823 -15.950 -16.443 1.00 90.83 56 MET C O 1
ATOM 5704 N N . GLU C 1 57 ? 10.006 -17.220 -16.114 1.00 83.58 57 GLU C N 1
ATOM 5705 C CA . GLU C 1 57 ? 10.589 -18.402 -16.736 1.00 94.42 57 GLU C CA 1
ATOM 5706 C C . GLU C 1 57 ? 9.655 -18.909 -17.820 1.00 92.01 57 GLU C C 1
ATOM 5707 O O . GLU C 1 57 ? 8.487 -19.206 -17.547 1.00 90.13 57 GLU C O 1
ATOM 5713 N N . ALA C 1 58 ? 10.165 -18.995 -19.048 1.00 86.01 58 ALA C N 1
ATOM 5714 C CA . ALA C 1 58 ? 9.494 -19.768 -20.085 1.00 85.36 58 ALA C CA 1
ATOM 5715 C C . ALA C 1 58 ? 9.792 -21.106 -19.422 1.00 82.42 58 ALA C C 1
ATOM 5716 O O . ALA C 1 58 ? 10.945 -21.523 -19.274 1.00 87.38 58 ALA C O 1
ATOM 5718 N N . LYS C 1 59 ? 8.727 -21.754 -18.945 1.00 86.27 59 LYS C N 1
ATOM 5719 C CA . LYS C 1 59 ? 8.912 -22.972 -18.174 1.00 110.48 59 LYS C CA 1
ATOM 5720 C C . LYS C 1 59 ? 8.678 -24.044 -19.216 1.00 112.93 59 LYS C C 1
ATOM 5721 O O . LYS C 1 59 ? 9.381 -25.056 -19.234 1.00 114.66 59 LYS C O 1
ATOM 5727 N N . GLU C 1 60 ? 7.725 -23.841 -20.114 1.00 83.26 60 GLU C N 1
ATOM 5728 C CA . GLU C 1 60 ? 7.702 -24.737 -21.258 1.00 86.45 60 GLU C CA 1
ATOM 5729 C C . GLU C 1 60 ? 9.058 -24.403 -21.859 1.00 86.86 60 GLU C C 1
ATOM 5730 O O . GLU C 1 60 ? 9.319 -23.251 -22.215 1.00 89.56 60 GLU C O 1
ATOM 5736 N N . LEU C 1 61 ? 9.961 -25.377 -21.874 1.00 84.35 61 LEU C N 1
ATOM 5737 C CA . LEU C 1 61 ? 11.274 -25.109 -22.429 1.00 90.89 61 LEU C CA 1
ATOM 5738 C C . LEU C 1 61 ? 11.008 -25.776 -23.770 1.00 93.55 61 LEU C C 1
ATOM 5739 O O . LEU C 1 61 ? 11.326 -25.188 -24.805 1.00 97.80 61 LEU C O 1
ATOM 5744 N N . PRO C 1 62 ? 10.424 -26.980 -23.817 1.00 78.58 62 PRO C N 1
ATOM 5745 C CA . PRO C 1 62 ? 10.152 -27.485 -25.166 1.00 86.78 62 PRO C CA 1
ATOM 5746 C C . PRO C 1 62 ? 9.062 -26.475 -25.460 1.00 75.08 62 PRO C C 1
ATOM 5747 O O . PRO C 1 62 ? 8.019 -26.497 -24.803 1.00 73.87 62 PRO C O 1
ATOM 5751 N N . ILE C 1 63 ? 9.248 -25.602 -26.449 1.00 69.66 63 ILE C N 1
ATOM 5752 C CA . ILE C 1 63 ? 8.354 -24.458 -26.586 1.00 72.29 63 ILE C CA 1
ATOM 5753 C C . ILE C 1 63 ? 8.342 -23.959 -28.022 1.00 58.61 63 ILE C C 1
ATOM 5754 O O . ILE C 1 63 ? 9.395 -23.752 -28.638 1.00 55.82 63 ILE C O 1
ATOM 5759 N N . VAL C 1 64 ? 7.139 -23.749 -28.541 1.00 67.10 64 VAL C N 1
ATOM 5760 C CA . VAL C 1 64 ? 6.920 -22.978 -29.752 1.00 64.91 64 VAL C CA 1
ATOM 5761 C C . VAL C 1 64 ? 6.497 -21.588 -29.299 1.00 71.38 64 VAL C C 1
ATOM 5762 O O . VAL C 1 64 ? 5.546 -21.441 -28.526 1.00 59.16 64 VAL C O 1
ATOM 5766 N N . GLY C 1 65 ? 7.216 -20.566 -29.763 1.00 52.89 65 GLY C N 1
ATOM 5767 C CA . GLY C 1 65 ? 7.005 -19.213 -29.299 1.00 45.70 65 GLY C CA 1
ATOM 5768 C C . GLY C 1 65 ? 5.888 -18.516 -30.043 1.00 57.28 65 GLY C C 1
ATOM 5769 O O . GLY C 1 65 ? 5.288 -19.054 -30.970 1.00 64.52 65 GLY C O 1
ATOM 5770 N N . GLY C 1 66 ? 5.608 -17.290 -29.616 1.00 57.56 66 GLY C N 1
ATOM 5771 C CA . GLY C 1 66 ? 4.596 -16.486 -30.297 1.00 45.23 66 GLY C CA 1
ATOM 5772 C C . GLY C 1 66 ? 3.449 -16.059 -29.400 1.00 49.14 66 GLY C C 1
ATOM 5773 O O . GLY C 1 66 ? 2.837 -16.864 -28.700 1.00 56.97 66 GLY C O 1
ATOM 5774 N N . HIS C 1 67 ? 3.135 -14.764 -29.464 1.00 54.67 67 HIS C N 1
ATOM 5775 C CA . HIS C 1 67 ? 2.064 -14.170 -28.680 1.00 43.30 67 HIS C CA 1
ATOM 5776 C C . HIS C 1 67 ? 1.020 -13.479 -29.537 1.00 58.68 67 HIS C C 1
ATOM 5777 O O . HIS C 1 67 ? -0.027 -13.099 -29.011 1.00 78.03 67 HIS C O 1
ATOM 5784 N N . GLU C 1 68 ? 1.303 -13.246 -30.814 1.00 53.33 68 GLU C N 1
ATOM 5785 C CA . GLU C 1 68 ? 0.385 -12.589 -31.737 1.00 51.80 68 GLU C CA 1
ATOM 5786 C C . GLU C 1 68 ? 0.110 -13.506 -32.921 1.00 71.17 68 GLU C C 1
ATOM 5787 O O . GLU C 1 68 ? 0.974 -13.676 -33.788 1.00 71.54 68 GLU C O 1
ATOM 5793 N N . GLY C 1 69 ? -1.085 -14.091 -32.976 1.00 73.58 69 GLY C N 1
ATOM 5794 C CA . GLY C 1 69 ? -1.395 -14.945 -34.107 1.00 53.84 69 GLY C CA 1
ATOM 5795 C C . GLY C 1 69 ? -2.797 -14.749 -34.643 1.00 55.28 69 GLY C C 1
ATOM 5796 O O . GLY C 1 69 ? -3.746 -14.650 -33.869 1.00 52.20 69 GLY C O 1
ATOM 5797 N N . ALA C 1 70 ? -2.955 -14.685 -35.961 1.00 48.41 70 ALA C N 1
ATOM 5798 C CA . ALA C 1 70 ? -4.260 -14.534 -36.587 1.00 47.19 70 ALA C CA 1
ATOM 5799 C C . ALA C 1 70 ? -4.547 -15.771 -37.423 1.00 63.68 70 ALA C C 1
ATOM 5800 O O . ALA C 1 70 ? -3.713 -16.179 -38.248 1.00 67.52 70 ALA C O 1
ATOM 5802 N N . GLY C 1 71 ? -5.716 -16.368 -37.208 1.00 50.71 71 GLY C N 1
ATOM 5803 C CA . GLY C 1 71 ? -6.049 -17.553 -37.964 1.00 49.63 71 GLY C CA 1
ATOM 5804 C C . GLY C 1 71 ? -7.527 -17.870 -37.935 1.00 57.06 71 GLY C C 1
ATOM 5805 O O . GLY C 1 71 ? -8.350 -17.067 -37.489 1.00 58.92 71 GLY C O 1
ATOM 5806 N N . VAL C 1 72 ? -7.849 -19.077 -38.391 1.00 48.77 72 VAL C N 1
ATOM 5807 C CA . VAL C 1 72 ? -9.220 -19.556 -38.483 1.00 57.49 72 VAL C CA 1
ATOM 5808 C C . VAL C 1 72 ? -9.408 -20.675 -37.471 1.00 64.59 72 VAL C C 1
ATOM 5809 O O . VAL C 1 72 ? -8.538 -21.539 -37.314 1.00 70.72 72 VAL C O 1
ATOM 5813 N N . VAL C 1 73 ? -10.537 -20.650 -36.772 1.00 59.42 73 VAL C N 1
ATOM 5814 C CA . VAL C 1 73 ? -10.836 -21.710 -35.820 1.00 66.48 73 VAL C CA 1
ATOM 5815 C C . VAL C 1 73 ? -11.126 -22.985 -36.596 1.00 74.53 73 VAL C C 1
ATOM 5816 O O . VAL C 1 73 ? -12.031 -23.026 -37.436 1.00 69.95 73 VAL C O 1
ATOM 5820 N N . VAL C 1 74 ? -10.352 -24.030 -36.329 1.00 74.56 74 VAL C N 1
ATOM 5821 C CA . VAL C 1 74 ? -10.594 -25.324 -36.943 1.00 72.35 74 VAL C CA 1
ATOM 5822 C C . VAL C 1 74 ? -11.198 -26.315 -35.964 1.00 73.96 74 VAL C C 1
ATOM 5823 O O . VAL C 1 74 ? -11.750 -27.336 -36.406 1.00 63.68 74 VAL C O 1
ATOM 5827 N N . LYS C 1 75 ? -11.115 -26.062 -34.654 1.00 74.28 75 LYS C N 1
ATOM 5828 C CA . LYS C 1 75 ? -11.777 -26.954 -33.708 1.00 56.82 75 LYS C CA 1
ATOM 5829 C C . LYS C 1 75 ? -11.959 -26.265 -32.363 1.00 67.29 75 LYS C C 1
ATOM 5830 O O . LYS C 1 75 ? -11.225 -25.342 -32.026 1.00 84.10 75 LYS C O 1
ATOM 5836 N N . VAL C 1 76 ? -13.015 -26.644 -31.647 1.00 72.09 76 VAL C N 1
ATOM 5837 C CA . VAL C 1 76 ? -13.264 -26.157 -30.297 1.00 82.67 76 VAL C CA 1
ATOM 5838 C C . VAL C 1 76 ? -13.369 -27.344 -29.341 1.00 83.18 76 VAL C C 1
ATOM 5839 O O . VAL C 1 76 ? -13.435 -28.502 -29.751 1.00 70.88 76 VAL C O 1
ATOM 5843 N N . GLY C 1 77 ? -13.376 -27.032 -28.046 1.00 76.39 77 GLY C N 1
ATOM 5844 C CA . GLY C 1 77 ? -13.515 -28.023 -26.998 1.00 61.90 77 GLY C CA 1
ATOM 5845 C C . GLY C 1 77 ? -14.968 -28.242 -26.618 1.00 92.21 77 GLY C C 1
ATOM 5846 O O . GLY C 1 77 ? -15.892 -27.707 -27.235 1.00 96.79 77 GLY C O 1
ATOM 5847 N N . GLN C 1 78 ? -15.169 -29.070 -25.587 1.00 91.39 78 GLN C N 1
ATOM 5848 C CA . GLN C 1 78 ? -16.529 -29.385 -25.162 1.00 85.33 78 GLN C CA 1
ATOM 5849 C C . GLN C 1 78 ? -17.229 -28.168 -24.564 1.00 88.49 78 GLN C C 1
ATOM 5850 O O . GLN C 1 78 ? -18.425 -27.960 -24.801 1.00 98.10 78 GLN C O 1
ATOM 5856 N N . ASN C 1 79 ? -16.513 -27.348 -23.789 1.00 93.23 79 ASN C N 1
ATOM 5857 C CA . ASN C 1 79 ? -17.133 -26.207 -23.127 1.00 80.99 79 ASN C CA 1
ATOM 5858 C C . ASN C 1 79 ? -17.099 -24.889 -23.880 1.00 80.34 79 ASN C C 1
ATOM 5859 O O . ASN C 1 79 ? -17.429 -23.849 -23.299 1.00 92.95 79 ASN C O 1
ATOM 5864 N N . VAL C 1 80 ? -16.827 -24.907 -25.174 1.00 66.25 80 VAL C N 1
ATOM 5865 C CA . VAL C 1 80 ? -16.875 -23.688 -25.967 1.00 71.16 80 VAL C CA 1
ATOM 5866 C C . VAL C 1 80 ? -18.267 -23.416 -26.509 1.00 80.35 80 VAL C C 1
ATOM 5867 O O . VAL C 1 80 ? -18.734 -24.080 -27.441 1.00 74.86 80 VAL C O 1
ATOM 5871 N N . LYS C 1 81 ? -18.938 -22.453 -25.889 1.00 70.14 81 LYS C N 1
ATOM 5872 C CA . LYS C 1 81 ? -20.363 -22.260 -26.095 1.00 75.73 81 LYS C CA 1
ATOM 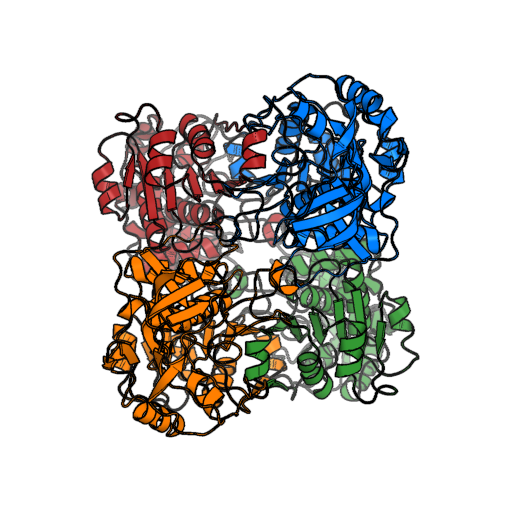5873 C C . LYS C 1 81 ? -20.657 -21.283 -27.222 1.00 80.97 81 LYS C C 1
ATOM 5874 O O . LYS C 1 81 ? -21.641 -21.462 -27.949 1.00 77.60 81 LYS C O 1
ATOM 5880 N N . ASP C 1 82 ? -19.818 -20.259 -27.400 1.00 84.45 82 ASP C N 1
ATOM 5881 C CA . ASP C 1 82 ? -20.161 -19.167 -28.299 1.00 91.67 82 ASP C CA 1
ATOM 5882 C C . ASP C 1 82 ? -19.271 -19.092 -29.537 1.00 84.36 82 ASP C C 1
ATOM 5883 O O . ASP C 1 82 ? -19.569 -18.307 -30.441 1.00 98.26 82 ASP C O 1
ATOM 5888 N N . PHE C 1 83 ? -18.192 -19.870 -29.606 1.00 85.75 83 PHE C N 1
ATOM 5889 C CA . PHE C 1 83 ? -17.304 -19.863 -30.766 1.00 80.43 83 PHE C CA 1
ATOM 5890 C C . PHE C 1 83 ? -17.733 -20.874 -31.824 1.00 66.41 83 PHE C C 1
ATOM 5891 O O . PHE C 1 83 ? -18.324 -21.915 -31.522 1.00 72.76 83 PHE C O 1
ATOM 5899 N N . LYS C 1 84 ? -17.442 -20.535 -33.077 1.00 64.28 84 LYS C N 1
ATOM 5900 C CA . LYS C 1 84 ? -17.770 -21.353 -34.234 1.00 63.51 84 LYS C CA 1
ATOM 5901 C C . LYS C 1 84 ? -16.551 -21.585 -35.115 1.00 62.05 84 LYS C C 1
ATOM 5902 O O . LYS C 1 84 ? -15.663 -20.731 -35.220 1.00 72.65 84 LYS C O 1
ATOM 5908 N N . ILE C 1 85 ? -16.510 -22.761 -35.742 1.00 59.90 85 ILE C N 1
ATOM 5909 C CA . ILE C 1 85 ? -15.443 -23.073 -36.681 1.00 75.11 85 ILE C CA 1
ATOM 5910 C C . ILE C 1 85 ? -15.654 -22.282 -37.963 1.00 70.41 85 ILE C C 1
ATOM 5911 O O . ILE C 1 85 ? -16.777 -22.166 -38.472 1.00 73.62 85 ILE C O 1
ATOM 5916 N N . GLY C 1 86 ? -14.569 -21.731 -38.490 1.00 60.05 86 GLY C N 1
ATOM 5917 C CA . GLY C 1 86 ? -14.604 -20.816 -39.599 1.00 65.25 86 GLY C CA 1
ATOM 5918 C C . GLY C 1 86 ? -14.514 -19.375 -39.163 1.00 66.81 86 GLY C C 1
ATOM 5919 O O . GLY C 1 86 ? -14.138 -18.511 -39.963 1.00 74.92 86 GLY C O 1
ATOM 5920 N N . ASP C 1 87 ? -14.839 -19.111 -37.902 1.00 64.96 87 ASP C N 1
ATOM 5921 C CA . ASP C 1 87 ? -14.646 -17.793 -37.330 1.00 75.03 87 ASP C CA 1
ATOM 5922 C C . ASP C 1 87 ? -13.158 -17.487 -37.261 1.00 70.47 87 ASP C C 1
ATOM 5923 O O . ASP C 1 87 ? -12.316 -18.385 -37.217 1.00 66.06 87 ASP C O 1
ATOM 5928 N N . ARG C 1 88 ? -12.838 -16.203 -37.255 1.00 75.39 88 ARG C N 1
ATOM 5929 C CA . ARG C 1 88 ? -11.461 -15.761 -37.137 1.00 54.49 88 ARG C CA 1
ATOM 5930 C C . ARG C 1 88 ? -11.119 -15.570 -35.671 1.00 51.58 88 ARG C C 1
ATOM 5931 O O . ARG C 1 88 ? -11.951 -15.113 -34.881 1.00 65.44 88 ARG C O 1
ATOM 5939 N N . ALA C 1 89 ? -9.901 -15.956 -35.304 1.00 57.75 89 ALA C N 1
ATOM 5940 C CA . ALA C 1 89 ? -9.493 -15.900 -33.913 1.00 47.67 89 ALA C CA 1
ATOM 5941 C C . ALA C 1 89 ? -8.057 -15.412 -33.828 1.00 48.87 89 ALA C C 1
ATOM 5942 O O . ALA C 1 89 ? -7.268 -15.528 -34.777 1.00 52.75 89 ALA C O 1
ATOM 5944 N N . GLY C 1 90 ? -7.737 -14.861 -32.669 1.00 50.39 90 GLY C N 1
ATOM 5945 C CA . GLY C 1 90 ? -6.424 -14.293 -32.430 1.00 49.86 90 GLY C CA 1
ATOM 5946 C C . GLY C 1 90 ? -5.803 -14.829 -31.161 1.00 54.40 90 GLY C C 1
ATOM 5947 O O . GLY C 1 90 ? -6.461 -14.941 -30.130 1.00 58.48 90 GLY C O 1
ATOM 5948 N N . ILE C 1 91 ? -4.522 -15.155 -31.255 1.00 47.20 91 ILE C N 1
ATOM 5949 C CA . ILE C 1 91 ? -3.723 -15.586 -30.122 1.00 55.39 91 ILE C CA 1
ATOM 5950 C C . ILE C 1 91 ? -3.034 -14.352 -29.571 1.00 59.78 91 ILE C C 1
ATOM 5951 O O . ILE C 1 91 ? -2.180 -13.759 -30.236 1.00 68.63 91 ILE C O 1
ATOM 5956 N N . LYS C 1 92 ? -3.438 -13.957 -28.372 1.00 57.96 92 LYS C N 1
ATOM 5957 C CA . LYS C 1 92 ? -2.907 -12.809 -27.662 1.00 53.94 92 LYS C CA 1
ATOM 5958 C C . LYS C 1 92 ? -1.881 -13.287 -26.640 1.00 58.09 92 LYS C C 1
ATOM 5959 O O . LYS C 1 92 ? -1.794 -14.478 -26.331 1.00 58.16 92 LYS C O 1
ATOM 5965 N N . TRP C 1 93 ? -1.081 -12.343 -26.141 1.00 51.95 93 TRP C N 1
ATOM 5966 C CA . TRP C 1 93 ? -0.074 -12.670 -25.133 1.00 45.25 93 TRP C CA 1
ATOM 5967 C C . TRP C 1 93 ? -0.681 -13.410 -23.946 1.00 62.54 93 TRP C C 1
ATOM 5968 O O . TRP C 1 93 ? -0.099 -14.383 -23.450 1.00 62.80 93 TRP C O 1
ATOM 5979 N N . VAL C 1 94 ? -1.846 -12.973 -23.478 1.00 64.37 94 VAL C N 1
ATOM 5980 C CA . VAL C 1 94 ? -2.533 -13.668 -22.394 1.00 56.08 94 VAL C CA 1
ATOM 5981 C C . VAL C 1 94 ? -3.314 -14.821 -23.011 1.00 52.62 94 VAL C C 1
ATOM 5982 O O . VAL C 1 94 ? -4.337 -14.610 -23.665 1.00 74.83 94 VAL C O 1
ATOM 5986 N N . ASN C 1 95 ? -2.831 -16.043 -22.801 1.00 51.28 95 ASN C N 1
ATOM 5987 C CA . ASN C 1 95 ? -3.509 -17.214 -23.339 1.00 52.34 95 ASN C CA 1
ATOM 5988 C C . ASN C 1 95 ? -4.740 -17.574 -22.518 1.00 56.52 95 ASN C C 1
ATOM 5989 O O . ASN C 1 95 ? -5.805 -17.849 -23.083 1.00 57.90 95 ASN C O 1
ATOM 5994 N N . SER C 1 96 ? -4.622 -17.564 -21.195 1.00 58.35 96 SER C N 1
ATOM 5995 C CA . SER C 1 96 ? -5.730 -17.951 -20.336 1.00 55.25 96 SER C CA 1
ATOM 5996 C C . SER C 1 96 ? -5.522 -17.343 -18.957 1.00 52.31 96 SER C C 1
ATOM 5997 O O . SER C 1 96 ? -4.456 -16.809 -18.644 1.00 54.84 96 SER C O 1
ATOM 6000 N N . SER C 1 97 ? -6.560 -17.445 -18.132 1.00 64.14 97 SER C N 1
ATOM 6001 C CA . SER C 1 97 ? -6.508 -16.919 -16.781 1.00 68.43 97 SER C CA 1
ATOM 6002 C C . SER C 1 97 ? -7.416 -17.767 -15.907 1.00 65.85 97 SER C C 1
ATOM 6003 O O . SER C 1 97 ? -8.268 -18.510 -16.397 1.00 70.98 97 SER C O 1
ATOM 6006 N N . CYS C 1 98 ? -7.229 -17.642 -14.595 1.00 67.17 98 CYS C N 1
ATOM 6007 C CA . CYS C 1 98 ? -8.017 -18.425 -13.649 1.00 68.14 98 CYS C CA 1
ATOM 6008 C C . CYS C 1 98 ? -9.484 -18.003 -13.648 1.00 81.90 98 CYS C C 1
ATOM 6009 O O . CYS C 1 98 ? -10.369 -18.831 -13.410 1.00 102.94 98 CYS C O 1
ATOM 6012 N N . THR C 1 99 ? -9.757 -16.715 -13.872 1.00 79.44 99 THR C N 1
ATOM 6013 C CA . THR C 1 99 ? -11.085 -16.099 -13.929 1.00 67.62 99 THR C CA 1
ATOM 6014 C C . THR C 1 99 ? -11.704 -15.957 -12.541 1.00 68.99 99 THR C C 1
ATOM 6015 O O . THR C 1 99 ? -12.873 -15.589 -12.433 1.00 74.79 99 THR C O 1
ATOM 6019 N N . THR C 1 100 ? -10.961 -16.230 -11.465 1.00 75.77 100 THR C N 1
ATOM 6020 C CA . THR C 1 100 ? -11.495 -16.031 -10.121 1.00 78.36 100 THR C CA 1
ATOM 6021 C C . THR C 1 100 ? -10.449 -15.387 -9.208 1.00 82.07 100 THR C C 1
ATOM 6022 O O . THR C 1 100 ? -10.518 -15.526 -7.981 1.00 88.88 100 THR C O 1
ATOM 6026 N N . CYS C 1 101 ? -9.514 -14.630 -9.771 1.00 89.92 101 CYS C N 1
ATOM 6027 C CA . CYS C 1 101 ? -8.532 -13.915 -8.975 1.00 81.16 101 CYS C CA 1
ATOM 6028 C C . CYS C 1 101 ? -9.008 -12.498 -8.693 1.00 84.25 101 CYS C C 1
ATOM 6029 O O . CYS C 1 101 ? -9.900 -11.976 -9.358 1.00 89.32 101 CYS C O 1
ATOM 6032 N N . GLU C 1 102 ? -8.387 -11.872 -7.692 1.00 75.54 102 GLU C N 1
ATOM 6033 C CA . GLU C 1 102 ? -8.652 -10.462 -7.427 1.00 74.00 102 GLU C CA 1
ATOM 6034 C C . GLU C 1 102 ? -8.362 -9.623 -8.663 1.00 76.58 102 GLU C C 1
ATOM 6035 O O . GLU C 1 102 ? -9.171 -8.775 -9.065 1.00 77.12 102 GLU C O 1
ATOM 6041 N N . HIS C 1 103 ? -7.221 -9.881 -9.307 1.00 67.77 103 HIS C N 1
ATOM 6042 C CA . HIS C 1 103 ? -6.864 -9.140 -10.504 1.00 58.99 103 HIS C CA 1
ATOM 6043 C C . HIS C 1 103 ? -7.748 -9.550 -11.670 1.00 63.74 103 HIS C C 1
ATOM 6044 O O . HIS C 1 103 ? -7.953 -8.763 -12.600 1.00 61.38 103 HIS C O 1
ATOM 6051 N N . CYS C 1 104 ? -8.286 -10.772 -11.629 1.00 60.83 104 CYS C N 1
ATOM 6052 C CA . CYS C 1 104 ? -9.182 -11.241 -12.678 1.00 69.63 104 CYS C CA 1
ATOM 6053 C C . CYS C 1 104 ? -10.569 -10.618 -12.533 1.00 65.23 104 CYS C C 1
ATOM 6054 O O . CYS C 1 104 ? -11.227 -10.327 -13.537 1.00 70.75 104 CYS C O 1
ATOM 6057 N N . LYS C 1 105 ? -11.021 -10.394 -11.294 1.00 71.91 105 LYS C N 1
ATOM 6058 C CA . LYS C 1 105 ? -12.289 -9.706 -11.079 1.00 59.54 105 LYS C CA 1
ATOM 6059 C C . LYS C 1 105 ? -12.162 -8.218 -11.354 1.00 68.55 105 LYS C C 1
ATOM 6060 O O . LYS C 1 105 ? -13.134 -7.586 -11.778 1.00 74.64 105 LYS C O 1
ATOM 6066 N N . LYS C 1 106 ? -10.973 -7.652 -11.130 1.00 85.10 106 LYS C N 1
ATOM 6067 C CA . LYS C 1 106 ? -10.737 -6.249 -11.446 1.00 76.03 106 LYS C CA 1
ATOM 6068 C C . LYS C 1 106 ? -10.758 -5.965 -12.943 1.00 69.00 106 LYS C C 1
ATOM 6069 O O . LYS C 1 106 ? -10.853 -4.798 -13.334 1.00 84.64 106 LYS C O 1
ATOM 6075 N N . GLY C 1 107 ? -10.672 -6.993 -13.786 1.00 67.29 107 GLY C N 1
ATOM 6076 C CA . GLY C 1 107 ? -10.629 -6.794 -15.218 1.00 61.03 107 GLY C CA 1
ATOM 6077 C C . GLY C 1 107 ? -9.256 -6.932 -15.841 1.00 51.44 107 GLY C C 1
ATOM 6078 O O . GLY C 1 107 ? -9.125 -6.753 -17.058 1.00 57.80 107 GLY C O 1
ATOM 6079 N N . ASN C 1 108 ? -8.234 -7.234 -15.050 1.00 50.83 108 ASN C N 1
ATOM 6080 C CA . ASN C 1 108 ? -6.856 -7.307 -15.523 1.00 55.10 108 ASN C CA 1
ATOM 6081 C C . ASN C 1 108 ? -6.392 -8.755 -15.398 1.00 66.77 108 ASN C C 1
ATOM 6082 O O . ASN C 1 108 ? -5.805 -9.156 -14.393 1.00 67.60 108 ASN C O 1
ATOM 6087 N N . GLU C 1 109 ? -6.634 -9.533 -16.450 1.00 61.93 109 GLU C N 1
ATOM 6088 C CA . GLU C 1 109 ? -6.289 -10.948 -16.470 1.00 61.35 109 GLU C CA 1
ATOM 6089 C C . GLU C 1 109 ? -4.779 -11.195 -16.481 1.00 63.20 109 GLU C C 1
ATOM 6090 O O . GLU C 1 109 ? -4.326 -12.159 -15.852 1.00 60.07 109 GLU C O 1
ATOM 6096 N N . PRO C 1 110 ? -3.963 -10.389 -17.179 1.00 60.82 110 PRO C N 1
ATOM 6097 C CA . PRO C 1 110 ? -2.519 -10.691 -17.227 1.00 62.22 110 PRO C CA 1
ATOM 6098 C C . PRO C 1 110 ? -1.805 -10.633 -15.888 1.00 57.50 110 PRO C C 1
ATOM 6099 O O . PRO C 1 110 ? -0.690 -11.161 -15.786 1.00 64.80 110 PRO C O 1
ATOM 6103 N N . ASN C 1 111 ? -2.387 -10.021 -14.861 1.00 60.94 111 ASN C N 1
ATOM 6104 C CA . ASN C 1 111 ? -1.737 -9.969 -13.560 1.00 59.30 111 ASN C CA 1
ATOM 6105 C C . ASN C 1 111 ? -2.209 -11.088 -12.647 1.00 59.45 111 ASN C C 1
ATOM 6106 O O . ASN C 1 111 ? -1.974 -11.039 -11.436 1.00 67.32 111 ASN C O 1
ATOM 6111 N N . CYS C 1 112 ? -2.870 -12.091 -13.212 1.00 78.11 112 CYS C N 1
ATOM 6112 C CA . CYS C 1 112 ? -3.248 -13.286 -12.478 1.00 69.68 112 CYS C CA 1
ATOM 6113 C C . CYS C 1 112 ? -2.011 -14.098 -12.100 1.00 60.10 112 CYS C C 1
ATOM 6114 O O . CYS C 1 112 ? -0.985 -14.066 -12.786 1.00 59.61 112 CYS C O 1
ATOM 6117 N N . GLY C 1 113 ? -2.117 -14.832 -10.991 1.00 61.85 113 GLY C N 1
ATOM 6118 C CA . GLY C 1 113 ? -1.041 -15.729 -10.612 1.00 53.17 113 GLY C CA 1
ATOM 6119 C C . GLY C 1 113 ? -0.973 -16.967 -11.486 1.00 62.75 113 GLY C C 1
ATOM 6120 O O . GLY C 1 113 ? 0.114 -17.414 -11.864 1.00 65.50 113 GLY C O 1
ATOM 6121 N N . ASP C 1 114 ? -2.129 -17.531 -11.828 1.00 66.01 114 ASP C N 1
ATOM 6122 C CA . ASP C 1 114 ? -2.226 -18.700 -12.700 1.00 65.37 114 ASP C CA 1
ATOM 6123 C C . ASP C 1 114 ? -2.480 -18.313 -14.151 1.00 57.08 114 ASP C C 1
ATOM 6124 O O . ASP C 1 114 ? -3.337 -18.895 -14.820 1.00 56.67 114 ASP C O 1
ATOM 6129 N N . VAL C 1 115 ? -1.763 -17.324 -14.656 1.00 58.15 115 VAL C N 1
ATOM 6130 C CA . VAL C 1 115 ? -1.914 -16.900 -16.041 1.00 55.42 115 VAL C CA 1
ATOM 6131 C C . VAL C 1 115 ? -1.000 -17.746 -16.917 1.00 52.74 115 VAL C C 1
ATOM 6132 O O . VAL C 1 115 ? 0.158 -18.005 -16.570 1.00 56.90 115 VAL C O 1
ATOM 6136 N N . VAL C 1 116 ? -1.524 -18.186 -18.055 1.00 53.78 116 VAL C N 1
ATOM 6137 C CA . VAL C 1 116 ? -0.751 -18.911 -19.056 1.00 78.92 116 VAL C CA 1
ATOM 6138 C C . VAL C 1 116 ? -0.510 -17.958 -20.218 1.00 54.46 116 VAL C C 1
ATOM 6139 O O . VAL C 1 116 ? -1.444 -17.298 -20.685 1.00 59.33 116 VAL C O 1
ATOM 6143 N N . LEU C 1 117 ? 0.736 -17.872 -20.665 1.00 52.56 117 LEU C N 1
ATOM 6144 C CA . LEU C 1 117 ? 1.151 -16.874 -21.642 1.00 57.39 117 LEU C CA 1
ATOM 6145 C C . LEU C 1 117 ? 1.521 -17.556 -22.947 1.00 65.65 117 LEU C C 1
ATOM 6146 O O . LEU C 1 117 ? 2.356 -18.466 -22.963 1.00 67.95 117 LEU C O 1
ATOM 6151 N N . SER C 1 118 ? 0.904 -17.110 -24.039 1.00 62.62 118 SER C N 1
ATOM 6152 C CA . SER C 1 118 ? 1.188 -17.685 -25.344 1.00 49.78 118 SER C CA 1
ATOM 6153 C C . SER C 1 118 ? 2.625 -17.391 -25.743 1.00 47.34 118 SER C C 1
ATOM 6154 O O . SER C 1 118 ? 3.102 -16.260 -25.607 1.00 48.65 118 SER C O 1
ATOM 6157 N N . GLY C 1 119 ? 3.323 -18.420 -26.214 1.00 51.30 119 GLY C N 1
ATOM 6158 C CA . GLY C 1 119 ? 4.721 -18.279 -26.542 1.00 47.01 119 GLY C CA 1
ATOM 6159 C C . GLY C 1 119 ? 5.646 -18.286 -25.351 1.00 49.44 119 GLY C C 1
ATOM 6160 O O . GLY C 1 119 ? 6.839 -18.025 -25.520 1.00 58.31 119 GLY C O 1
ATOM 6161 N N . PHE C 1 120 ? 5.134 -18.567 -24.153 1.00 64.36 120 PHE C N 1
ATOM 6162 C CA . PHE C 1 120 ? 5.934 -18.528 -22.936 1.00 60.67 120 PHE C CA 1
ATOM 6163 C C . PHE C 1 120 ? 5.643 -19.754 -22.079 1.00 65.26 120 PHE C C 1
ATOM 6164 O O . PHE C 1 120 ? 6.541 -20.555 -21.794 1.00 71.07 120 PHE C O 1
ATOM 6172 N N . HIS C 1 121 ? 4.388 -19.901 -21.666 1.00 72.69 121 HIS C N 1
ATOM 6173 C CA . HIS C 1 121 ? 3.925 -21.038 -20.883 1.00 71.97 121 HIS C CA 1
ATOM 6174 C C . HIS C 1 121 ? 3.176 -22.060 -21.720 1.00 69.94 121 HIS C C 1
ATOM 6175 O O . HIS C 1 121 ? 3.302 -23.264 -21.482 1.00 81.76 121 HIS C O 1
ATOM 6182 N N . ARG C 1 122 ? 2.395 -21.599 -22.690 1.00 67.45 122 ARG C N 1
ATOM 6183 C CA . ARG C 1 122 ? 1.711 -22.458 -23.640 1.00 72.72 122 ARG C CA 1
ATOM 6184 C C . ARG C 1 122 ? 2.274 -22.191 -25.026 1.00 70.10 122 ARG C C 1
ATOM 6185 O O . ARG C 1 122 ? 2.745 -21.086 -25.319 1.00 62.72 122 ARG C O 1
ATOM 6193 N N . ASP C 1 123 ? 2.236 -23.215 -25.876 1.00 68.32 123 ASP C N 1
ATOM 6194 C CA . ASP C 1 123 ? 2.767 -23.079 -27.225 1.00 63.69 123 ASP C CA 1
ATOM 6195 C C . ASP C 1 123 ? 2.023 -21.996 -27.991 1.00 57.05 123 ASP C C 1
ATOM 6196 O O . ASP C 1 123 ? 0.791 -21.936 -27.977 1.00 63.21 123 ASP C O 1
ATOM 6201 N N . GLY C 1 124 ? 2.783 -21.137 -28.655 1.00 62.10 124 GLY C N 1
ATOM 6202 C CA . GLY C 1 124 ? 2.273 -19.924 -29.256 1.00 49.60 124 GLY C CA 1
ATOM 6203 C C . GLY C 1 124 ? 1.928 -20.055 -30.719 1.00 47.68 124 GLY C C 1
ATOM 6204 O O . GLY C 1 124 ? 1.516 -21.115 -31.200 1.00 48.17 124 GLY C O 1
ATOM 6205 N N . SER C 1 125 ? 2.100 -18.951 -31.438 1.00 45.75 125 SER C N 1
ATOM 6206 C CA . SER C 1 125 ? 1.628 -18.814 -32.808 1.00 53.19 125 SER C CA 1
ATOM 6207 C C . SER C 1 125 ? 2.670 -19.184 -33.857 1.00 46.02 125 SER C C 1
ATOM 6208 O O . SER C 1 125 ? 2.373 -19.100 -35.053 1.00 46.00 125 SER C O 1
ATOM 6211 N N . PHE C 1 126 ? 3.873 -19.585 -33.458 1.00 47.81 126 PHE C N 1
ATOM 6212 C CA . PHE C 1 126 ? 4.885 -19.985 -34.427 1.00 51.53 126 PHE C CA 1
ATOM 6213 C C . PHE C 1 126 ? 4.636 -21.350 -35.060 1.00 61.52 126 PHE C C 1
ATOM 6214 O O . PHE C 1 126 ? 5.402 -21.767 -35.940 1.00 61.32 126 PHE C O 1
ATOM 6222 N N . GLN C 1 127 ? 3.581 -22.037 -34.633 1.00 62.13 127 GLN C N 1
ATOM 6223 C CA . GLN C 1 127 ? 3.134 -23.289 -35.211 1.00 56.07 127 GLN C CA 1
ATOM 6224 C C . GLN C 1 127 ? 1.862 -23.142 -36.036 1.00 55.02 127 GLN C C 1
ATOM 6225 O O . GLN C 1 127 ? 1.099 -22.187 -35.866 1.00 61.59 127 GLN C O 1
ATOM 6231 N N . GLN C 1 128 ? 1.609 -24.123 -36.903 1.00 48.44 128 GLN C N 1
ATOM 6232 C CA . GLN C 1 128 ? 0.484 -24.016 -37.826 1.00 46.48 128 GLN C CA 1
ATOM 6233 C C . GLN C 1 128 ? -0.868 -24.105 -37.127 1.00 52.98 128 GLN C C 1
ATOM 6234 O O . GLN C 1 128 ? -1.829 -23.465 -37.567 1.00 52.01 128 GLN C O 1
ATOM 6240 N N . TYR C 1 129 ? -0.970 -24.890 -36.063 1.00 63.06 129 TYR C N 1
ATOM 6241 C CA . TYR C 1 129 ? -2.212 -25.059 -35.322 1.00 61.63 129 TYR C CA 1
ATOM 6242 C C . TYR C 1 129 ? -1.913 -24.837 -33.851 1.00 55.13 129 TYR C C 1
ATOM 6243 O O . TYR C 1 129 ? -1.051 -25.514 -33.285 1.00 60.87 129 TYR C O 1
ATOM 6252 N N . ALA C 1 130 ? -2.617 -23.896 -33.234 1.00 48.35 130 ALA C N 1
ATOM 6253 C CA . ALA C 1 130 ? -2.315 -23.527 -31.860 1.00 62.65 130 ALA C CA 1
ATOM 6254 C C . ALA C 1 130 ? -3.588 -23.491 -31.030 1.00 62.75 130 ALA C C 1
ATOM 6255 O O . ALA C 1 130 ? -4.691 -23.295 -31.547 1.00 58.96 130 ALA C O 1
ATOM 6257 N N . VAL C 1 131 ? -3.419 -23.689 -29.725 1.00 72.66 131 VAL C N 1
ATOM 6258 C CA . VAL C 1 131 ? -4.522 -23.820 -28.780 1.00 64.85 131 VAL C CA 1
ATOM 6259 C C . VAL C 1 131 ? -4.545 -22.593 -27.876 1.00 64.40 131 VAL C C 1
ATOM 6260 O O . VAL C 1 131 ? -3.498 -22.165 -27.376 1.00 58.59 131 VAL C O 1
ATOM 6264 N N . VAL C 1 132 ? -5.734 -22.024 -27.676 1.00 63.92 132 VAL C N 1
ATOM 6265 C CA . VAL C 1 132 ? -5.909 -20.847 -26.829 1.00 66.54 132 VAL C CA 1
ATOM 6266 C C . VAL C 1 132 ? -7.249 -20.948 -26.112 1.00 55.31 132 VAL C C 1
ATOM 6267 O O . VAL C 1 132 ? -8.222 -21.473 -26.655 1.00 58.18 132 VAL C O 1
ATOM 6271 N N . ASN C 1 133 ? -7.304 -20.414 -24.892 1.00 53.11 133 ASN C N 1
ATOM 6272 C CA . ASN C 1 133 ? -8.542 -20.432 -24.122 1.00 57.80 133 ASN C CA 1
ATOM 6273 C C . ASN C 1 133 ? -9.636 -19.659 -24.849 1.00 67.24 133 ASN C C 1
ATOM 6274 O O . ASN C 1 133 ? -9.408 -18.557 -25.352 1.00 68.36 133 ASN C O 1
ATOM 6279 N N . GLY C 1 134 ? -10.835 -20.251 -24.901 1.00 66.51 134 GLY C N 1
ATOM 6280 C CA . GLY C 1 134 ? -11.935 -19.630 -25.619 1.00 55.46 134 GLY C CA 1
ATOM 6281 C C . GLY C 1 134 ? -12.394 -18.313 -25.026 1.00 64.18 134 GLY C C 1
ATOM 6282 O O . GLY C 1 134 ? -12.929 -17.460 -25.741 1.00 64.36 134 GLY C O 1
ATOM 6283 N N . ASN C 1 135 ? -12.201 -18.124 -23.719 1.00 64.69 135 ASN C N 1
ATOM 6284 C CA . ASN C 1 135 ? -12.668 -16.899 -23.077 1.00 76.12 135 ASN C CA 1
ATOM 6285 C C . ASN C 1 135 ? -11.727 -15.730 -23.337 1.00 77.91 135 ASN C C 1
ATOM 6286 O O . ASN C 1 135 ? -12.177 -14.588 -23.479 1.00 75.88 135 ASN C O 1
ATOM 6291 N N . GLU C 1 136 ? -10.427 -16.000 -23.432 1.00 62.87 136 GLU C N 1
ATOM 6292 C CA . GLU C 1 136 ? -9.423 -14.964 -23.616 1.00 59.32 136 GLU C CA 1
ATOM 6293 C C . GLU C 1 136 ? -9.012 -14.799 -25.066 1.00 67.15 136 GLU C C 1
ATOM 6294 O O . GLU C 1 136 ? -8.116 -13.998 -25.354 1.00 76.51 136 GLU C O 1
ATOM 6300 N N . ALA C 1 137 ? -9.647 -15.515 -25.989 1.00 55.29 137 ALA C N 1
ATOM 6301 C CA . ALA C 1 137 ? -9.254 -15.390 -27.378 1.00 60.83 137 ALA C CA 1
ATOM 6302 C C . ALA C 1 137 ? -9.882 -14.148 -27.994 1.00 74.09 137 ALA C C 1
ATOM 6303 O O . ALA C 1 137 ? -10.924 -13.655 -27.549 1.00 79.34 137 ALA C O 1
ATOM 6305 N N . VAL C 1 138 ? -9.241 -13.653 -29.028 1.00 65.59 138 VAL C N 1
ATOM 6306 C CA . VAL C 1 138 ? -9.678 -12.437 -29.696 1.00 62.76 138 VAL C CA 1
ATOM 6307 C C . VAL C 1 138 ? -10.636 -12.805 -30.816 1.00 58.97 138 VAL C C 1
ATOM 6308 O O . VAL C 1 138 ? -10.421 -13.784 -31.542 1.00 66.01 138 VAL C O 1
ATOM 6312 N N . LYS C 1 139 ? -11.705 -12.030 -30.955 1.00 61.31 139 LYS C N 1
ATOM 6313 C CA . LYS C 1 139 ? -12.690 -12.229 -32.012 1.00 68.85 139 LYS C CA 1
ATOM 6314 C C . LYS C 1 139 ? -12.328 -11.298 -33.163 1.00 63.91 139 LYS C C 1
ATOM 6315 O O . LYS C 1 139 ? -12.572 -10.090 -33.102 1.00 84.21 139 LYS C O 1
ATOM 6321 N N . ILE C 1 140 ? -11.738 -11.859 -34.202 1.00 57.23 140 ILE C N 1
ATOM 6322 C CA . ILE C 1 140 ? -11.414 -11.122 -35.415 1.00 59.85 140 ILE C CA 1
ATOM 6323 C C . ILE C 1 140 ? -12.572 -11.274 -36.389 1.00 77.23 140 ILE C C 1
ATOM 6324 O O . ILE C 1 140 ? -13.119 -12.370 -36.561 1.00 81.03 140 ILE C O 1
ATOM 6329 N N . VAL C 1 141 ? -12.963 -10.165 -37.020 1.00 73.10 141 VAL C N 1
ATOM 6330 C CA . VAL C 1 141 ? -14.108 -10.177 -37.921 1.00 75.66 141 VAL C CA 1
ATOM 6331 C C . VAL C 1 141 ? -13.757 -10.898 -39.215 1.00 76.79 141 VAL C C 1
ATOM 6332 O O . VAL C 1 141 ? -12.656 -10.743 -39.759 1.00 85.24 141 VAL C O 1
ATOM 6336 N N . ASP C 1 142 ? -14.683 -11.719 -39.703 1.00 88.67 142 ASP C N 1
ATOM 6337 C CA . ASP C 1 142 ? -14.493 -12.322 -41.012 1.00 87.41 142 ASP C CA 1
ATOM 6338 C C . ASP C 1 142 ? -14.529 -11.224 -42.066 1.00 85.84 142 ASP C C 1
ATOM 6339 O O . ASP C 1 142 ? -15.308 -10.272 -41.967 1.00 108.86 142 ASP C O 1
ATOM 6344 N N . GLY C 1 143 ? -13.683 -11.353 -43.080 1.00 79.53 143 GLY C N 1
ATOM 6345 C CA . GLY C 1 143 ? -13.569 -10.315 -44.084 1.00 103.66 143 GLY C CA 1
ATOM 6346 C C . GLY C 1 143 ? -12.495 -9.281 -43.825 1.00 88.28 143 GLY C C 1
ATOM 6347 O O . GLY C 1 143 ? -12.536 -8.208 -44.432 1.00 79.19 143 GLY C O 1
ATOM 6348 N N . ILE C 1 144 ? -11.549 -9.562 -42.932 1.00 70.38 144 ILE C N 1
ATOM 6349 C CA . ILE C 1 144 ? -10.403 -8.692 -42.702 1.00 75.12 144 ILE C CA 1
ATOM 6350 C C . ILE C 1 144 ? -9.140 -9.523 -42.885 1.00 76.41 144 ILE C C 1
ATOM 6351 O O . ILE C 1 144 ? -9.133 -10.737 -42.660 1.00 84.27 144 ILE C O 1
ATOM 6356 N N . ASP C 1 145 ? -8.068 -8.862 -43.310 1.00 73.18 145 ASP C N 1
ATOM 6357 C CA . ASP C 1 145 ? -6.851 -9.575 -43.671 1.00 81.57 145 ASP C CA 1
ATOM 6358 C C . ASP C 1 145 ? -6.127 -10.045 -42.416 1.00 77.08 145 ASP C C 1
ATOM 6359 O O . ASP C 1 145 ? -5.820 -9.241 -41.532 1.00 68.58 145 ASP C O 1
ATOM 6364 N N . LEU C 1 146 ? -5.824 -11.346 -42.346 1.00 67.72 146 LEU C N 1
ATOM 6365 C CA . LEU C 1 146 ? -5.191 -11.872 -41.138 1.00 62.65 146 LEU C CA 1
ATOM 6366 C C . LEU C 1 146 ? -3.759 -11.380 -40.995 1.00 58.36 146 LEU C C 1
ATOM 6367 O O . LEU C 1 146 ? -3.288 -11.153 -39.871 1.00 78.41 146 LEU C O 1
ATOM 6372 N N . VAL C 1 147 ? -3.075 -11.175 -42.121 1.00 65.26 147 VAL C N 1
ATOM 6373 C CA . VAL C 1 147 ? -1.689 -10.724 -42.098 1.00 63.60 147 VAL C CA 1
ATOM 6374 C C . VAL C 1 147 ? -1.584 -9.359 -41.424 1.00 64.83 147 VAL C C 1
ATOM 6375 O O . VAL C 1 147 ? -0.631 -9.084 -40.682 1.00 75.95 147 VAL C O 1
ATOM 6379 N N . GLU C 1 148 ? -2.561 -8.478 -41.671 1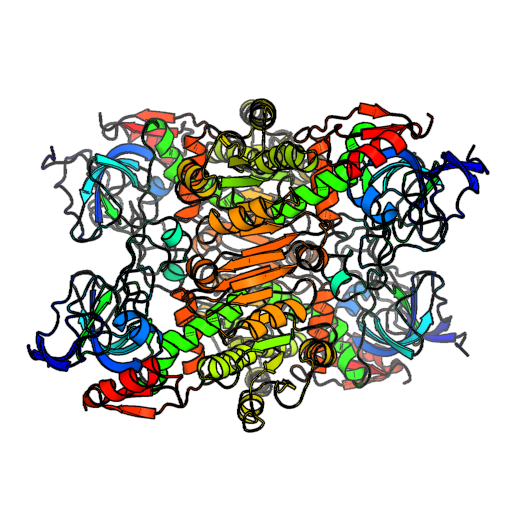.00 71.74 148 GLU C N 1
ATOM 6380 C CA . GLU C 1 148 ? -2.555 -7.135 -41.086 1.00 65.03 148 GLU C CA 1
ATOM 6381 C C . GLU C 1 148 ? -3.120 -7.118 -39.668 1.00 65.18 148 GLU C C 1
ATOM 6382 O O . GLU C 1 148 ? -2.744 -6.259 -38.873 1.00 72.23 148 GLU C O 1
ATOM 6388 N N . VAL C 1 149 ? -4.000 -8.061 -39.332 1.00 70.18 149 VAL C N 1
ATOM 6389 C CA . VAL C 1 149 ? -4.540 -8.072 -37.982 1.00 64.60 149 VAL C CA 1
ATOM 6390 C C . VAL C 1 149 ? -3.519 -8.622 -36.994 1.00 67.54 149 VAL C C 1
ATOM 6391 O O . VAL C 1 149 ? -3.493 -8.203 -35.829 1.00 62.66 149 VAL C O 1
ATOM 6395 N N . SER C 1 150 ? -2.657 -9.538 -37.430 1.00 72.83 150 SER C N 1
ATOM 6396 C CA . SER C 1 150 ? -1.704 -10.148 -36.505 1.00 69.61 150 SER C CA 1
ATOM 6397 C C . SER C 1 150 ? -0.851 -9.139 -35.732 1.00 56.00 150 SER C C 1
ATOM 6398 O O . SER C 1 150 ? -0.694 -9.323 -34.513 1.00 60.33 150 SER C O 1
ATOM 6401 N N . PRO C 1 151 ? -0.294 -8.076 -36.331 1.00 67.26 151 PRO C N 1
ATOM 6402 C CA . PRO C 1 151 ? 0.482 -7.123 -35.516 1.00 77.25 151 PRO C CA 1
ATOM 6403 C C . PRO C 1 151 ? -0.358 -6.346 -34.515 1.00 68.38 151 PRO C C 1
ATOM 6404 O O . PRO C 1 151 ? 0.178 -5.907 -33.491 1.00 70.19 151 PRO C O 1
ATOM 6408 N N . ILE C 1 152 ? -1.652 -6.148 -34.787 1.00 70.48 152 ILE C N 1
ATOM 6409 C CA . ILE C 1 152 ? -2.524 -5.440 -33.854 1.00 54.25 152 ILE C CA 1
ATOM 6410 C C . ILE C 1 152 ? -2.646 -6.208 -32.548 1.00 57.32 152 ILE C C 1
ATOM 6411 O O . ILE C 1 152 ? -2.818 -5.613 -31.476 1.00 62.20 152 ILE C O 1
ATOM 6416 N N . LEU C 1 153 ? -2.520 -7.534 -32.607 1.00 52.02 153 LEU C N 1
ATOM 6417 C CA . LEU C 1 153 ? -2.753 -8.372 -31.435 1.00 59.64 153 LEU C CA 1
ATOM 6418 C C . LEU C 1 153 ? -1.787 -8.053 -30.301 1.00 58.49 153 LEU C C 1
ATOM 6419 O O . LEU C 1 153 ? -2.124 -8.246 -29.128 1.00 60.01 153 LEU C O 1
ATOM 6424 N N . CYS C 1 154 ? -0.596 -7.552 -30.621 1.00 62.31 154 CYS C N 1
ATOM 6425 C CA . CYS C 1 154 ? 0.373 -7.169 -29.602 1.00 57.79 154 CYS C CA 1
ATOM 6426 C C . CYS C 1 154 ? 0.675 -5.680 -29.625 1.00 66.07 154 CYS C C 1
ATOM 6427 O O . CYS C 1 154 ? 0.663 -5.039 -28.573 1.00 59.40 154 CYS C O 1
ATOM 6430 N N . ALA C 1 155 ? 0.944 -5.103 -30.798 1.00 63.89 155 ALA C N 1
ATOM 6431 C CA . ALA C 1 155 ? 1.330 -3.698 -30.849 1.00 56.52 155 ALA C CA 1
ATOM 6432 C C . ALA C 1 155 ? 0.119 -2.778 -30.738 1.00 71.61 155 ALA C C 1
ATOM 6433 O O . ALA C 1 155 ? 0.112 -1.838 -29.933 1.00 76.89 155 ALA C O 1
ATOM 6435 N N . GLY C 1 156 ? -0.920 -3.048 -31.535 1.00 55.27 156 GLY C N 1
ATOM 6436 C CA . GLY C 1 156 ? -2.097 -2.196 -31.512 1.00 51.62 156 GLY C CA 1
ATOM 6437 C C . GLY C 1 156 ? -2.776 -2.173 -30.160 1.00 55.01 156 GLY C C 1
ATOM 6438 O O . GLY C 1 156 ? -3.081 -1.106 -29.619 1.00 66.40 156 GLY C O 1
ATOM 6439 N N . VAL C 1 157 ? -3.005 -3.354 -29.582 1.00 50.16 157 VAL C N 1
ATOM 6440 C CA . VAL C 1 157 ? -3.688 -3.426 -28.294 1.00 43.33 157 VAL C CA 1
ATOM 6441 C C . VAL C 1 157 ? -2.854 -2.753 -27.210 1.00 43.61 157 VAL C C 1
ATOM 6442 O O . VAL C 1 157 ? -3.384 -2.044 -26.352 1.00 45.28 157 VAL C O 1
ATOM 6446 N N . THR C 1 158 ? -1.539 -2.953 -27.237 1.00 43.87 158 THR C N 1
ATOM 6447 C CA . THR C 1 158 ? -0.685 -2.388 -26.197 1.00 40.09 158 THR C CA 1
ATOM 6448 C C . THR C 1 158 ? -0.647 -0.866 -26.267 1.00 48.83 158 THR C C 1
ATOM 6449 O O . THR C 1 158 ? -0.769 -0.186 -25.239 1.00 56.60 158 THR C O 1
ATOM 6453 N N . VAL C 1 159 ? -0.490 -0.304 -27.470 1.00 49.91 159 VAL C N 1
ATOM 6454 C CA . VAL C 1 159 ? -0.445 1.154 -27.573 1.00 57.03 159 VAL C CA 1
ATOM 6455 C C . VAL C 1 159 ? -1.816 1.754 -27.268 1.00 56.23 159 VAL C C 1
ATOM 6456 O O . VAL C 1 159 ? -1.917 2.815 -26.633 1.00 62.52 159 VAL C O 1
ATOM 6460 N N . TYR C 1 160 ? -2.890 1.082 -27.697 1.00 44.99 160 TYR C N 1
ATOM 6461 C CA . TYR C 1 160 ? -4.229 1.541 -27.352 1.00 50.08 160 TYR C CA 1
ATOM 6462 C C . TYR C 1 160 ? -4.438 1.535 -25.845 1.00 60.43 160 TYR C C 1
ATOM 6463 O O . TYR C 1 160 ? -5.000 2.482 -25.287 1.00 55.65 160 TYR C O 1
ATOM 6472 N N . LYS C 1 161 ? -3.982 0.481 -25.167 1.00 47.74 161 LYS C N 1
ATOM 6473 C CA . LYS C 1 161 ? -4.121 0.410 -23.719 1.00 42.03 161 LYS C CA 1
ATOM 6474 C C . LYS C 1 161 ? -3.309 1.494 -23.024 1.00 55.87 161 LYS C C 1
ATOM 6475 O O . LYS C 1 161 ? -3.771 2.076 -22.039 1.00 63.70 161 LYS C O 1
ATOM 6481 N N . ALA C 1 162 ? -2.105 1.789 -23.516 1.00 52.57 162 ALA C N 1
ATOM 6482 C CA . ALA C 1 162 ? -1.321 2.866 -22.915 1.00 47.40 162 ALA C CA 1
ATOM 6483 C C . ALA C 1 162 ? -2.040 4.205 -23.063 1.00 50.29 162 ALA C C 1
ATOM 6484 O O . ALA C 1 162 ? -2.199 4.961 -22.089 1.00 57.69 162 ALA C O 1
ATOM 6486 N N . LEU C 1 163 ? -2.518 4.491 -24.276 1.00 48.38 163 LEU C N 1
ATOM 6487 C CA . LEU C 1 163 ? -3.255 5.725 -24.510 1.00 51.56 163 LEU C CA 1
ATOM 6488 C C . LEU C 1 163 ? -4.519 5.782 -23.662 1.00 57.90 163 LEU C C 1
ATOM 6489 O O . LEU C 1 163 ? -4.955 6.869 -23.265 1.00 63.80 163 LEU C O 1
ATOM 6494 N N . LYS C 1 164 ? -5.114 4.623 -23.371 1.00 66.24 164 LYS C N 1
ATOM 6495 C CA . LYS C 1 164 ? -6.250 4.565 -22.460 1.00 52.02 164 LYS C CA 1
ATOM 6496 C C . LYS C 1 164 ? -5.833 4.917 -21.036 1.00 51.79 164 LYS C C 1
ATOM 6497 O O . LYS C 1 164 ? -6.510 5.693 -20.354 1.00 48.18 164 LYS C O 1
ATOM 6503 N N . ASP C 1 165 ? -4.719 4.346 -20.569 1.00 53.46 165 ASP C N 1
ATOM 6504 C CA . ASP C 1 165 ? -4.227 4.647 -19.229 1.00 57.43 165 ASP C CA 1
ATOM 6505 C C . ASP C 1 165 ? -3.863 6.114 -19.065 1.00 59.93 165 ASP C C 1
ATOM 6506 O O . ASP C 1 165 ? -3.800 6.600 -17.929 1.00 62.20 165 ASP C O 1
ATOM 6511 N N . CYS C 1 166 ? -3.624 6.834 -20.163 1.00 54.10 166 CYS C N 1
ATOM 6512 C CA . CYS C 1 166 ? -3.424 8.273 -20.018 1.00 56.09 166 CYS C CA 1
ATOM 6513 C C . CYS C 1 166 ? -4.698 9.014 -19.620 1.00 66.72 166 CYS C C 1
ATOM 6514 O O . CYS C 1 166 ? -4.601 10.097 -19.035 1.00 53.06 166 CYS C O 1
ATOM 6517 N N . ASN C 1 167 ? -5.877 8.453 -19.900 1.00 66.28 167 ASN C N 1
ATOM 6518 C CA . ASN C 1 167 ? -7.173 9.061 -19.561 1.00 71.96 167 ASN C CA 1
ATOM 6519 C C . ASN C 1 167 ? -7.272 10.504 -20.064 1.00 62.00 167 ASN C C 1
ATOM 6520 O O . ASN C 1 167 ? -7.668 11.419 -19.340 1.00 63.05 167 ASN C O 1
ATOM 6525 N N . ILE C 1 168 ? -6.910 10.698 -21.329 1.00 44.38 168 ILE C N 1
ATOM 6526 C CA . ILE C 1 168 ? -6.818 12.014 -21.950 1.00 55.78 168 ILE C CA 1
ATOM 6527 C C . ILE C 1 168 ? -8.106 12.339 -22.706 1.00 50.49 168 ILE C C 1
ATOM 6528 O O . ILE C 1 168 ? -8.774 11.451 -23.249 1.00 56.58 168 ILE C O 1
ATOM 6533 N N . GLN C 1 169 ? -8.467 13.624 -22.732 1.00 34.83 169 GLN C N 1
ATOM 6534 C CA . GLN C 1 169 ? -9.646 14.092 -23.447 1.00 54.29 169 GLN C CA 1
ATOM 6535 C C . GLN C 1 169 ? -9.300 14.566 -24.859 1.00 58.23 169 GLN C C 1
ATOM 6536 O O . GLN C 1 169 ? -8.152 14.882 -25.177 1.00 64.93 169 GLN C O 1
ATOM 6542 N N . ALA C 1 170 ? -10.333 14.615 -25.703 1.00 55.14 170 ALA C N 1
ATOM 6543 C CA . ALA C 1 170 ? -10.189 15.067 -27.082 1.00 41.72 170 ALA C CA 1
ATOM 6544 C C . ALA C 1 170 ? -9.686 16.504 -27.149 1.00 56.11 170 ALA C C 1
ATOM 6545 O O . ALA C 1 170 ? -10.254 17.407 -26.527 1.00 70.29 170 ALA C O 1
ATOM 6547 N N . GLY C 1 171 ? -8.607 16.703 -27.898 1.00 53.80 171 GLY C N 1
ATOM 6548 C CA . GLY C 1 171 ? -7.991 17.994 -28.069 1.00 54.74 171 GLY C CA 1
ATOM 6549 C C . GLY C 1 171 ? -6.718 18.185 -27.275 1.00 52.49 171 GLY C C 1
ATOM 6550 O O . GLY C 1 171 ? -5.919 19.067 -27.612 1.00 45.22 171 GLY C O 1
ATOM 6551 N N . ASP C 1 172 ? -6.501 17.372 -26.245 1.00 42.33 172 ASP C N 1
ATOM 6552 C CA . ASP C 1 172 ? -5.274 17.478 -25.475 1.00 61.39 172 ASP C CA 1
ATOM 6553 C C . ASP C 1 172 ? -4.091 17.006 -26.313 1.00 57.30 172 ASP C C 1
ATOM 6554 O O . ASP C 1 172 ? -4.244 16.307 -27.319 1.00 45.20 172 ASP C O 1
ATOM 6559 N N . THR C 1 173 ? -2.894 17.383 -25.880 1.00 52.80 173 THR C N 1
ATOM 6560 C CA . THR C 1 173 ? -1.678 16.996 -26.574 1.00 47.34 173 THR C CA 1
ATOM 6561 C C . THR C 1 173 ? -1.084 15.749 -25.934 1.00 54.15 173 THR C C 1
ATOM 6562 O O . THR C 1 173 ? -0.933 15.667 -24.705 1.00 54.17 173 THR C O 1
ATOM 6566 N N . VAL C 1 174 ? -0.762 14.775 -26.775 1.00 47.00 174 VAL C N 1
ATOM 6567 C CA . VAL C 1 174 ? -0.049 13.577 -26.366 1.00 50.03 174 VAL C CA 1
ATOM 6568 C C . VAL C 1 174 ? 1.272 13.563 -27.119 1.00 42.73 174 VAL C C 1
ATOM 6569 O O . VAL C 1 174 ? 1.325 13.873 -28.315 1.00 50.38 174 VAL C O 1
ATOM 6573 N N . ALA C 1 175 ? 2.340 13.249 -26.401 1.00 37.94 175 ALA C N 1
ATOM 6574 C CA . ALA C 1 175 ? 3.679 13.152 -26.954 1.00 42.36 175 ALA C CA 1
ATOM 6575 C C . ALA C 1 175 ? 4.055 11.685 -27.014 1.00 35.87 175 ALA C C 1
ATOM 6576 O O . ALA C 1 175 ? 3.819 10.943 -26.058 1.00 49.11 175 ALA C O 1
ATOM 6578 N N . ILE C 1 176 ? 4.610 11.270 -28.142 1.00 42.95 176 ILE C N 1
ATOM 6579 C CA . ILE C 1 176 ? 4.967 9.884 -28.397 1.00 35.54 176 ILE C CA 1
ATOM 6580 C C . ILE C 1 176 ? 6.479 9.813 -28.526 1.00 45.78 176 ILE C C 1
ATOM 6581 O O . ILE C 1 176 ? 7.045 10.340 -29.491 1.00 61.42 176 ILE C O 1
ATOM 6586 N N . THR C 1 177 ? 7.141 9.165 -27.570 1.00 52.27 177 THR C N 1
ATOM 6587 C CA . THR C 1 177 ? 8.585 8.995 -27.665 1.00 58.52 177 THR C CA 1
ATOM 6588 C C . THR C 1 177 ? 8.903 7.715 -28.424 1.00 60.91 177 THR C C 1
ATOM 6589 O O . THR C 1 177 ? 8.303 6.666 -28.173 1.00 62.58 177 THR C O 1
ATOM 6593 N N . GLY C 1 178 ? 9.864 7.799 -29.340 1.00 48.41 178 GLY C N 1
ATOM 6594 C CA . GLY C 1 178 ? 10.133 6.667 -30.211 1.00 58.45 178 GLY C CA 1
ATOM 6595 C C . GLY C 1 178 ? 9.032 6.471 -31.227 1.00 55.68 178 GLY C C 1
ATOM 6596 O O . GLY C 1 178 ? 8.666 5.328 -31.531 1.00 58.89 178 GLY C O 1
ATOM 6597 N N . ALA C 1 179 ? 8.489 7.568 -31.758 1.00 56.68 179 ALA C N 1
ATOM 6598 C CA . ALA C 1 179 ? 7.302 7.527 -32.602 1.00 59.05 179 ALA C CA 1
ATOM 6599 C C . ALA C 1 179 ? 7.554 6.939 -33.984 1.00 48.98 179 ALA C C 1
ATOM 6600 O O . ALA C 1 179 ? 6.589 6.610 -34.680 1.00 60.22 179 ALA C O 1
ATOM 6602 N N . GLY C 1 180 ? 8.809 6.786 -34.391 1.00 48.73 180 GLY C N 1
ATOM 6603 C CA . GLY C 1 180 ? 9.118 6.209 -35.685 1.00 53.57 180 GLY C CA 1
ATOM 6604 C C . GLY C 1 180 ? 9.151 4.699 -35.735 1.00 53.47 180 GLY C C 1
ATOM 6605 O O . GLY C 1 180 ? 9.140 4.136 -36.832 1.00 67.67 180 GLY C O 1
ATOM 6606 N N . GLY C 1 181 ? 9.200 4.034 -34.586 1.00 59.61 181 GLY C N 1
ATOM 6607 C CA . GLY C 1 181 ? 9.159 2.588 -34.549 1.00 52.56 181 GLY C CA 1
ATOM 6608 C C . GLY C 1 181 ? 7.791 2.055 -34.934 1.00 67.92 181 GLY C C 1
ATOM 6609 O O . GLY C 1 181 ? 6.864 2.791 -35.270 1.00 68.97 181 GLY C O 1
ATOM 6610 N N . GLY C 1 182 ? 7.671 0.726 -34.905 1.00 68.12 182 GLY C N 1
ATOM 6611 C CA . GLY C 1 182 ? 6.383 0.113 -35.190 1.00 67.71 182 GLY C CA 1
ATOM 6612 C C . GLY C 1 182 ? 5.355 0.428 -34.117 1.00 79.21 182 GLY C C 1
ATOM 6613 O O . GLY C 1 182 ? 4.236 0.868 -34.414 1.00 78.80 182 GLY C O 1
ATOM 6614 N N . LEU C 1 183 ? 5.735 0.229 -32.851 1.00 62.72 183 LEU C N 1
ATOM 6615 C CA . LEU C 1 183 ? 4.896 0.676 -31.746 1.00 50.70 183 LEU C CA 1
ATOM 6616 C C . LEU C 1 183 ? 4.592 2.162 -31.878 1.00 64.06 183 LEU C C 1
ATOM 6617 O O . LEU C 1 183 ? 3.465 2.601 -31.612 1.00 73.61 183 LEU C O 1
ATOM 6622 N N . GLY C 1 184 ? 5.593 2.952 -32.277 1.00 66.27 184 GLY C N 1
ATOM 6623 C CA . GLY C 1 184 ? 5.396 4.389 -32.378 1.00 57.54 184 GLY C CA 1
ATOM 6624 C C . GLY C 1 184 ? 4.395 4.773 -33.446 1.00 61.24 184 GLY C C 1
ATOM 6625 O O . GLY C 1 184 ? 3.513 5.605 -33.217 1.00 61.06 184 GLY C O 1
ATOM 6626 N N . SER C 1 185 ? 4.499 4.158 -34.619 1.00 60.95 185 SER C N 1
ATOM 6627 C CA . SER C 1 185 ? 3.534 4.427 -35.675 1.00 55.16 185 SER C CA 1
ATOM 6628 C C . SER C 1 185 ? 2.131 4.006 -35.252 1.00 64.39 185 SER C C 1
ATOM 6629 O O . SER C 1 185 ? 1.153 4.736 -35.485 1.00 61.34 185 SER C O 1
ATOM 6632 N N . LEU C 1 186 ? 2.020 2.861 -34.571 1.00 70.00 186 LEU C N 1
ATOM 6633 C CA . LEU C 1 186 ? 0.701 2.408 -34.145 1.00 55.07 186 LEU C CA 1
ATOM 6634 C C . LEU C 1 186 ? 0.078 3.350 -33.129 1.00 55.47 186 LEU C C 1
ATOM 6635 O O . LEU C 1 186 ? -1.109 3.684 -33.236 1.00 51.90 186 LEU C O 1
ATOM 6640 N N . CYS C 1 187 ? 0.857 3.812 -32.152 1.00 53.92 187 CYS C N 1
ATOM 6641 C CA . CYS C 1 187 ? 0.285 4.733 -31.175 1.00 61.54 187 CYS C CA 1
ATOM 6642 C C . CYS C 1 187 ? -0.048 6.074 -31.809 1.00 52.91 187 CYS C C 1
ATOM 6643 O O . CYS C 1 187 ? -1.021 6.715 -31.404 1.00 48.00 187 CYS C O 1
ATOM 6646 N N . ILE C 1 188 ? 0.758 6.548 -32.766 1.00 50.67 188 ILE C N 1
ATOM 6647 C CA . ILE C 1 188 ? 0.405 7.805 -33.424 1.00 43.69 188 ILE C CA 1
ATOM 6648 C C . ILE C 1 188 ? -0.952 7.672 -34.095 1.00 45.06 188 ILE C C 1
ATOM 6649 O O . ILE C 1 188 ? -1.825 8.540 -33.955 1.00 47.41 188 ILE C O 1
ATOM 6654 N N . GLN C 1 189 ? -1.161 6.567 -34.818 1.00 54.14 189 GLN C N 1
ATOM 6655 C CA . GLN C 1 189 ? -2.442 6.393 -35.495 1.00 44.87 189 GLN C CA 1
ATOM 6656 C C . GLN C 1 189 ? -3.588 6.252 -34.497 1.00 41.80 189 GLN C C 1
ATOM 6657 O O . GLN C 1 189 ? -4.657 6.842 -34.689 1.00 44.62 189 GLN C O 1
ATOM 6663 N N . TYR C 1 190 ? -3.385 5.495 -33.416 1.00 48.25 190 TYR C N 1
ATOM 6664 C CA . TYR C 1 190 ? -4.444 5.338 -32.421 1.00 42.13 190 TYR C CA 1
ATOM 6665 C C . TYR C 1 190 ? -4.770 6.662 -31.733 1.00 34.36 190 TYR C C 1
ATOM 6666 O O . TYR C 1 190 ? -5.945 6.985 -31.508 1.00 47.37 190 TYR C O 1
ATOM 6675 N N . ALA C 1 191 ? -3.741 7.445 -31.400 1.00 38.73 191 ALA C N 1
ATOM 6676 C CA . ALA C 1 191 ? -3.952 8.737 -30.760 1.00 34.98 191 ALA C CA 1
ATOM 6677 C C . ALA C 1 191 ? -4.687 9.692 -31.685 1.00 35.30 191 ALA C C 1
ATOM 6678 O O . ALA C 1 191 ? -5.538 10.465 -31.234 1.00 51.73 191 ALA C O 1
ATOM 6680 N N . LYS C 1 192 ? -4.429 9.637 -32.959 1.00 35.86 192 LYS C N 1
ATOM 6681 C CA . LYS C 1 192 ? -5.197 10.468 -33.842 1.00 38.34 192 LYS C CA 1
ATOM 6682 C C . LYS C 1 192 ? -6.621 9.942 -33.909 1.00 45.30 192 LYS C C 1
ATOM 6683 O O . LYS C 1 192 ? -7.561 10.718 -33.967 1.00 46.42 192 LYS C O 1
ATOM 6689 N N . ALA C 1 193 ? -6.784 8.618 -33.880 1.00 54.30 193 ALA C N 1
ATOM 6690 C CA . ALA C 1 193 ? -8.124 8.048 -33.934 1.00 45.27 193 ALA C CA 1
ATOM 6691 C C . ALA C 1 193 ? -8.967 8.427 -32.727 1.00 48.84 193 ALA C C 1
ATOM 6692 O O . ALA C 1 193 ? -10.198 8.420 -32.828 1.00 57.39 193 ALA C O 1
ATOM 6694 N N . MET C 1 194 ? -8.352 8.752 -31.593 1.00 42.34 194 MET C N 1
ATOM 6695 C CA . MET C 1 194 ? -9.110 9.201 -30.427 1.00 46.33 194 MET C CA 1
ATOM 6696 C C . MET C 1 194 ? -9.210 10.722 -30.320 1.00 56.09 194 MET C C 1
ATOM 6697 O O . MET C 1 194 ? -9.560 11.235 -29.253 1.00 47.82 194 MET C O 1
ATOM 6702 N N . GLY C 1 195 ? -8.891 11.453 -31.386 1.00 50.20 195 GLY C N 1
ATOM 6703 C CA . GLY C 1 195 ? -9.072 12.892 -31.375 1.00 49.60 195 GLY C CA 1
ATOM 6704 C C . GLY C 1 195 ? -8.068 13.688 -30.577 1.00 47.76 195 GLY C C 1
ATOM 6705 O O . GLY C 1 195 ? -8.396 14.770 -30.077 1.00 42.09 195 GLY C O 1
ATOM 6706 N N . LEU C 1 196 ? -6.847 13.194 -30.452 1.00 40.92 196 LEU C N 1
ATOM 6707 C CA . LEU C 1 196 ? -5.806 13.890 -29.716 1.00 37.85 196 LEU C CA 1
ATOM 6708 C C . LEU C 1 196 ? -4.924 14.671 -30.681 1.00 44.35 196 LEU C C 1
ATOM 6709 O O . LEU C 1 196 ? -4.994 14.513 -31.902 1.00 53.55 196 LEU C O 1
ATOM 6714 N N . ARG C 1 197 ? -4.091 15.538 -30.112 1.00 42.65 197 ARG C N 1
ATOM 6715 C CA . ARG C 1 197 ? -3.068 16.259 -30.857 1.00 42.50 197 ARG C CA 1
ATOM 6716 C C . ARG C 1 197 ? -1.732 15.579 -30.584 1.00 49.29 197 ARG C C 1
ATOM 6717 O O . ARG C 1 197 ? -1.221 15.635 -29.462 1.00 56.36 197 ARG C O 1
ATOM 6725 N N . VAL C 1 198 ? -1.172 14.940 -31.606 1.00 49.41 198 VAL C N 1
ATOM 6726 C CA . VAL C 1 198 ? -0.007 14.076 -31.449 1.00 54.95 198 VAL C CA 1
ATOM 6727 C C . VAL C 1 198 ? 1.265 14.883 -31.687 1.00 57.98 198 VAL C C 1
ATOM 6728 O O . VAL C 1 198 ? 1.372 15.621 -32.671 1.00 57.10 198 VAL C O 1
ATOM 6732 N N . LEU C 1 199 ? 2.226 14.750 -30.779 1.00 53.63 199 LEU C N 1
ATOM 6733 C CA . LEU C 1 199 ? 3.578 15.248 -30.980 1.00 45.97 199 LEU C CA 1
ATOM 6734 C C . LEU C 1 199 ? 4.519 14.052 -30.973 1.00 49.74 199 LEU C C 1
ATOM 6735 O O . LEU C 1 199 ? 4.346 13.128 -30.176 1.00 59.40 199 LEU C O 1
ATOM 6740 N N . ALA C 1 200 ? 5.506 14.054 -31.864 1.00 50.83 200 ALA C N 1
ATOM 6741 C CA . ALA C 1 200 ? 6.354 12.887 -32.069 1.00 48.94 200 ALA C CA 1
ATOM 6742 C C . ALA C 1 200 ? 7.818 13.241 -31.857 1.00 48.26 200 ALA C C 1
ATOM 6743 O O . ALA C 1 200 ? 8.295 14.259 -32.359 1.00 52.53 200 ALA C O 1
ATOM 6745 N N . VAL C 1 201 ? 8.523 12.395 -31.112 1.00 51.92 201 VAL C N 1
ATOM 6746 C CA . VAL C 1 201 ? 9.940 12.571 -30.819 1.00 60.25 201 VAL C CA 1
ATOM 6747 C C . VAL C 1 201 ? 10.648 11.316 -31.299 1.00 61.22 201 VAL C C 1
ATOM 6748 O O . VAL C 1 201 ? 10.405 10.228 -30.763 1.00 71.63 201 VAL C O 1
ATOM 6752 N N . ASP C 1 202 ? 11.516 11.451 -32.299 1.00 66.32 202 ASP C N 1
ATOM 6753 C CA . ASP C 1 202 ? 12.306 10.303 -32.738 1.00 68.00 202 ASP C CA 1
ATOM 6754 C C . ASP C 1 202 ? 13.453 10.797 -33.612 1.00 74.97 202 ASP C C 1
ATOM 6755 O O . ASP C 1 202 ? 13.563 11.986 -33.929 1.00 84.16 202 ASP C O 1
ATOM 6760 N N . ALA C 1 203 ? 14.289 9.853 -34.031 1.00 70.00 203 ALA C N 1
ATOM 6761 C CA . ALA C 1 203 ? 15.528 10.143 -34.725 1.00 66.89 203 ALA C CA 1
ATOM 6762 C C . ALA C 1 203 ? 15.321 10.220 -36.230 1.00 71.64 203 ALA C C 1
ATOM 6763 O O . ALA C 1 203 ? 14.706 9.331 -36.827 1.00 82.39 203 ALA C O 1
ATOM 6765 N N . GLY C 1 204 ? 15.833 11.282 -36.837 1.00 74.46 204 GLY C N 1
ATOM 6766 C CA . GLY C 1 204 ? 15.817 11.392 -38.277 1.00 89.50 204 GLY C CA 1
ATOM 6767 C C . GLY C 1 204 ? 14.722 12.321 -38.772 1.00 88.53 204 GLY C C 1
ATOM 6768 O O . GLY C 1 204 ? 13.694 12.536 -38.123 1.00 85.81 204 GLY C O 1
ATOM 6769 N N . GLU C 1 205 ? 14.943 12.869 -39.960 1.00 99.50 205 GLU C N 1
ATOM 6770 C CA . GLU C 1 205 ? 13.907 13.613 -40.656 1.00 89.62 205 GLU C CA 1
ATOM 6771 C C . GLU C 1 205 ? 13.128 12.733 -41.615 1.00 85.29 205 GLU C C 1
ATOM 6772 O O . GLU C 1 205 ? 12.033 13.118 -42.052 1.00 91.80 205 GLU C O 1
ATOM 6778 N N . LYS C 1 206 ? 13.654 11.543 -41.908 1.00 95.94 206 LYS C N 1
ATOM 6779 C CA . LYS C 1 206 ? 12.935 10.494 -42.616 1.00 80.79 206 LYS C CA 1
ATOM 6780 C C . LYS C 1 206 ? 11.632 10.202 -41.884 1.00 81.04 206 LYS C C 1
ATOM 6781 O O . LYS C 1 206 ? 10.717 9.587 -42.441 1.00 89.98 206 LYS C O 1
ATOM 6787 N N . GLN C 1 207 ? 11.551 10.628 -40.624 1.00 80.47 207 GLN C N 1
ATOM 6788 C CA . GLN C 1 207 ? 10.304 10.622 -39.875 1.00 80.27 207 GLN C CA 1
ATOM 6789 C C . GLN C 1 207 ? 9.591 11.846 -40.436 1.00 82.29 207 GLN C C 1
ATOM 6790 O O . GLN C 1 207 ? 9.413 12.844 -39.736 1.00 78.13 207 GLN C O 1
ATOM 6796 N N . MET C 1 208 ? 9.201 11.807 -41.711 1.00 83.01 208 MET C N 1
ATOM 6797 C CA . MET C 1 208 ? 8.040 12.585 -42.133 1.00 73.35 208 MET C CA 1
ATOM 6798 C C . MET C 1 208 ? 6.935 11.545 -42.010 1.00 64.47 208 MET C C 1
ATOM 6799 O O . MET C 1 208 ? 5.743 11.877 -42.070 1.00 70.00 208 MET C O 1
ATOM 6804 N N . HIS C 1 209 ? 7.331 10.279 -41.856 1.00 68.18 209 HIS C N 1
ATOM 6805 C CA . HIS C 1 209 ? 6.398 9.187 -41.621 1.00 71.17 209 HIS C CA 1
ATOM 6806 C C . HIS C 1 209 ? 5.418 9.570 -40.520 1.00 62.14 209 HIS C C 1
ATOM 6807 O O . HIS C 1 209 ? 4.199 9.428 -40.677 1.00 70.59 209 HIS C O 1
ATOM 6814 N N . CYS C 1 210 ? 5.935 10.127 -39.426 1.00 52.10 210 CYS C N 1
ATOM 6815 C CA . CYS C 1 210 ? 5.080 10.520 -38.310 1.00 61.88 210 CYS C CA 1
ATOM 6816 C C . CYS C 1 210 ? 4.082 11.585 -38.734 1.00 59.49 210 CYS C C 1
ATOM 6817 O O . CYS C 1 210 ? 2.889 11.499 -38.419 1.00 55.30 210 CYS C O 1
ATOM 6820 N N . ARG C 1 211 ? 4.552 12.598 -39.457 1.00 59.35 211 ARG C N 1
ATOM 6821 C CA . ARG C 1 211 ? 3.656 13.633 -39.946 1.00 60.07 211 ARG C CA 1
ATOM 6822 C C . ARG C 1 211 ? 2.583 13.070 -40.843 1.00 70.02 211 ARG C C 1
ATOM 6823 O O . ARG C 1 211 ? 1.563 13.733 -41.073 1.00 79.42 211 ARG C O 1
ATOM 6831 N N . HIS C 1 212 ? 2.883 11.953 -41.501 1.00 69.92 212 HIS C N 1
ATOM 6832 C CA . HIS C 1 212 ? 1.893 11.312 -42.347 1.00 68.12 212 HIS C CA 1
ATOM 6833 C C . HIS C 1 212 ? 0.876 10.556 -41.523 1.00 64.85 212 HIS C C 1
ATOM 6834 O O . HIS C 1 212 ? -0.283 10.432 -41.930 1.00 72.44 212 HIS C O 1
ATOM 6841 N N . LEU C 1 213 ? 1.300 10.040 -40.373 1.00 64.62 213 LEU C N 1
ATOM 6842 C CA . LEU C 1 213 ? 0.420 9.257 -39.522 1.00 66.10 213 LEU C CA 1
ATOM 6843 C C . LEU C 1 213 ? -0.591 10.124 -38.795 1.00 61.30 213 LEU C C 1
ATOM 6844 O O . LEU C 1 213 ? -1.494 9.587 -38.149 1.00 63.01 213 LEU C O 1
ATOM 6849 N N . GLY C 1 214 ? -0.459 11.443 -38.894 1.00 65.09 214 GLY C N 1
ATOM 6850 C CA . GLY C 1 214 ? -1.339 12.377 -38.231 1.00 55.04 214 GLY C CA 1
ATOM 6851 C C . GLY C 1 214 ? -0.685 13.181 -37.127 1.00 63.46 214 GLY C C 1
ATOM 6852 O O . GLY C 1 214 ? -1.365 13.997 -36.505 1.00 66.86 214 GLY C O 1
ATOM 6853 N N . ALA C 1 215 ? 0.606 12.998 -36.859 1.00 61.03 215 ALA C N 1
ATOM 6854 C CA . ALA C 1 215 ? 1.267 13.771 -35.814 1.00 55.65 215 ALA C CA 1
ATOM 6855 C C . ALA C 1 215 ? 1.259 15.266 -36.141 1.00 56.93 215 ALA C C 1
ATOM 6856 O O . ALA C 1 215 ? 1.584 15.658 -37.262 1.00 58.94 215 ALA C O 1
ATOM 6858 N N . ASP C 1 216 ? 0.832 16.100 -35.173 1.00 71.54 216 ASP C N 1
ATOM 6859 C CA . ASP C 1 216 ? 0.722 17.547 -35.388 1.00 57.76 216 ASP C CA 1
ATOM 6860 C C . ASP C 1 216 ? 2.082 18.253 -35.310 1.00 58.42 216 ASP C C 1
ATOM 6861 O O . ASP C 1 216 ? 2.359 19.181 -36.063 1.00 74.57 216 ASP C O 1
ATOM 6866 N N . MET C 1 217 ? 2.930 17.892 -34.388 1.00 59.07 217 MET C N 1
ATOM 6867 C CA . MET C 1 217 ? 4.276 18.457 -34.430 1.00 55.36 217 MET C CA 1
ATOM 6868 C C . MET C 1 217 ? 5.179 17.261 -34.212 1.00 63.65 217 MET C C 1
ATOM 6869 O O . MET C 1 217 ? 4.792 16.253 -33.593 1.00 69.61 217 MET C O 1
ATOM 6874 N N . PHE C 1 218 ? 6.446 17.446 -34.644 1.00 58.01 218 PHE C N 1
ATOM 6875 C CA . PHE C 1 218 ? 7.561 16.508 -34.471 1.00 62.93 218 PHE C CA 1
ATOM 6876 C C . PHE C 1 218 ? 8.833 17.217 -34.033 1.00 58.28 218 PHE C C 1
ATOM 6877 O O . PHE C 1 218 ? 9.125 18.309 -34.520 1.00 60.97 218 PHE C O 1
ATOM 6885 N N . ILE C 1 219 ? 9.595 16.565 -33.168 1.00 57.73 219 ILE C N 1
ATOM 6886 C CA . ILE C 1 219 ? 10.861 17.078 -32.683 1.00 53.21 219 ILE C CA 1
ATOM 6887 C C . ILE C 1 219 ? 11.941 16.004 -32.851 1.00 69.30 219 ILE C C 1
ATOM 6888 O O . ILE C 1 219 ? 11.695 14.815 -32.621 1.00 65.08 219 ILE C O 1
ATOM 6893 N N . ASN C 1 220 ? 13.144 16.417 -33.266 1.00 71.51 220 ASN C N 1
ATOM 6894 C CA . ASN C 1 220 ? 14.216 15.469 -33.565 1.00 69.31 220 ASN C CA 1
ATOM 6895 C C . ASN C 1 220 ? 15.338 15.613 -32.548 1.00 78.12 220 ASN C C 1
ATOM 6896 O O . ASN C 1 220 ? 15.886 16.714 -32.398 1.00 79.69 220 ASN C O 1
ATOM 6901 N N . PRO C 1 221 ? 15.692 14.554 -31.814 1.00 87.11 221 PRO C N 1
ATOM 6902 C CA . PRO C 1 221 ? 16.859 14.643 -30.924 1.00 76.14 221 PRO C CA 1
ATOM 6903 C C . PRO C 1 221 ? 18.117 15.088 -31.644 1.00 84.63 221 PRO C C 1
ATOM 6904 O O . PRO C 1 221 ? 18.953 15.779 -31.053 1.00 102.77 221 PRO C O 1
ATOM 6908 N N . PHE C 1 222 ? 18.264 14.716 -32.917 1.00 82.19 222 PHE C N 1
ATOM 6909 C CA . PHE C 1 222 ? 19.432 15.119 -33.693 1.00 84.11 222 PHE C CA 1
ATOM 6910 C C . PHE C 1 222 ? 19.554 16.635 -33.756 1.00 86.31 222 PHE C C 1
ATOM 6911 O O . PHE C 1 222 ? 20.583 17.209 -33.383 1.00 103.65 222 PHE C O 1
ATOM 6919 N N . ASP C 1 223 ? 18.502 17.302 -34.229 1.00 87.89 223 ASP C N 1
ATOM 6920 C CA . ASP C 1 223 ? 18.589 18.732 -34.493 1.00 82.12 223 ASP C CA 1
ATOM 6921 C C . ASP C 1 223 ? 18.475 19.551 -33.216 1.00 90.38 223 ASP C C 1
ATOM 6922 O O . ASP C 1 223 ? 19.230 20.509 -33.020 1.00 101.96 223 ASP C O 1
ATOM 6927 N N . SER C 1 224 ? 17.551 19.189 -32.341 1.00 91.14 224 SER C N 1
ATOM 6928 C CA . SER C 1 224 ? 17.310 20.017 -31.168 1.00 93.28 224 SER C CA 1
ATOM 6929 C C . SER C 1 224 ? 18.247 19.609 -30.041 1.00 108.92 224 SER C C 1
ATOM 6930 O O . SER C 1 224 ? 18.300 18.426 -29.684 1.00 98.65 224 SER C O 1
ATOM 6933 N N . PRO C 1 225 ? 18.998 20.549 -29.473 1.00 120.15 225 PRO C N 1
ATOM 6934 C CA . PRO C 1 225 ? 19.876 20.220 -28.342 1.00 123.25 225 PRO C CA 1
ATOM 6935 C C . PRO C 1 225 ? 19.075 19.806 -27.120 1.00 114.22 225 PRO C C 1
ATOM 6936 O O . PRO C 1 225 ? 19.343 18.766 -26.509 1.00 114.07 225 PRO C O 1
ATOM 6940 N N . ASN C 1 226 ? 18.086 20.619 -26.761 1.00 103.22 226 ASN C N 1
ATOM 6941 C CA . ASN C 1 226 ? 17.228 20.367 -25.608 1.00 91.91 226 ASN C CA 1
ATOM 6942 C C . ASN C 1 226 ? 15.808 20.114 -26.104 1.00 98.55 226 ASN C C 1
ATOM 6943 O O . ASN C 1 226 ? 15.126 21.039 -26.554 1.00 102.62 226 ASN C O 1
ATOM 6948 N N . LEU C 1 227 ? 15.375 18.852 -26.024 1.00 97.43 227 LEU C N 1
ATOM 6949 C CA . LEU C 1 227 ? 14.022 18.489 -26.437 1.00 77.21 227 LEU C CA 1
ATOM 6950 C C . LEU C 1 227 ? 12.967 19.057 -25.497 1.00 60.63 227 LEU C C 1
ATOM 6951 O O . LEU C 1 227 ? 11.881 19.436 -25.945 1.00 70.29 227 LEU C O 1
ATOM 6956 N N . VAL C 1 228 ? 13.265 19.128 -24.198 1.00 59.15 228 VAL C N 1
ATOM 6957 C CA . VAL C 1 228 ? 12.261 19.521 -23.209 1.00 70.87 228 VAL C CA 1
ATOM 6958 C C . VAL C 1 228 ? 11.730 20.923 -23.488 1.00 71.02 228 VAL C C 1
ATOM 6959 O O . VAL C 1 228 ? 10.512 21.142 -23.557 1.00 68.01 228 VAL C O 1
ATOM 6963 N N . SER C 1 229 ? 12.632 21.891 -23.653 1.00 65.08 229 SER C N 1
ATOM 6964 C CA . SER C 1 229 ? 12.207 23.276 -23.838 1.00 64.33 229 SER C CA 1
ATOM 6965 C C . SER C 1 229 ? 11.421 23.443 -25.130 1.00 65.07 229 SER C C 1
ATOM 6966 O O . SER C 1 229 ? 10.363 24.086 -25.149 1.00 75.06 229 SER C O 1
ATOM 6969 N N . ASP C 1 230 ? 11.918 22.868 -26.225 1.00 69.37 230 ASP C N 1
ATOM 6970 C CA . ASP C 1 230 ? 11.229 23.007 -27.501 1.00 77.30 230 ASP C CA 1
ATOM 6971 C C . ASP C 1 230 ? 9.858 22.342 -27.452 1.00 68.30 230 ASP C C 1
ATOM 6972 O O . ASP C 1 230 ? 8.887 22.871 -28.002 1.00 78.30 230 ASP C O 1
ATOM 6977 N N . ILE C 1 231 ? 9.762 21.174 -26.810 1.00 65.81 231 ILE C N 1
ATOM 6978 C CA . ILE C 1 231 ? 8.472 20.499 -26.672 1.00 56.55 231 ILE C CA 1
ATOM 6979 C C . ILE C 1 231 ? 7.496 21.369 -25.891 1.00 66.97 231 ILE C C 1
ATOM 6980 O O . ILE C 1 231 ? 6.330 21.523 -26.276 1.00 59.65 231 ILE C O 1
ATOM 6985 N N . GLN C 1 232 ? 7.958 21.954 -24.782 1.00 72.00 232 GLN C N 1
ATOM 6986 C CA . GLN C 1 232 ? 7.071 22.806 -23.998 1.00 62.13 232 GLN C CA 1
ATOM 6987 C C . GLN C 1 232 ? 6.646 24.026 -24.798 1.00 69.64 232 GLN C C 1
ATOM 6988 O O . GLN C 1 232 ? 5.525 24.522 -24.633 1.00 75.97 232 GLN C O 1
ATOM 6994 N N . MET C 1 233 ? 7.526 24.519 -25.674 1.00 64.38 233 MET C N 1
ATOM 6995 C CA . MET C 1 233 ? 7.165 25.624 -26.556 1.00 69.19 233 MET C CA 1
ATOM 6996 C C . MET C 1 233 ? 6.089 25.204 -27.546 1.00 69.18 233 MET C C 1
ATOM 6997 O O . MET C 1 233 ? 5.117 25.935 -27.767 1.00 78.01 233 MET C O 1
ATOM 7002 N N . MET C 1 234 ? 6.239 24.019 -28.139 1.00 60.35 234 MET C N 1
ATOM 7003 C CA . MET C 1 234 ? 5.296 23.561 -29.151 1.00 58.44 234 MET C CA 1
ATOM 7004 C C . MET C 1 234 ? 3.946 23.188 -28.558 1.00 71.61 234 MET C C 1
ATOM 7005 O O . MET C 1 234 ? 2.940 23.210 -29.276 1.00 78.48 234 MET C O 1
ATOM 7010 N N . THR C 1 235 ? 3.901 22.846 -27.276 1.00 71.61 235 THR C N 1
ATOM 7011 C CA . THR C 1 235 ? 2.665 22.421 -26.635 1.00 58.56 235 THR C CA 1
ATOM 7012 C C . THR C 1 235 ? 2.086 23.463 -25.691 1.00 66.39 235 THR C C 1
ATOM 7013 O O . THR C 1 235 ? 1.030 23.215 -25.105 1.00 58.04 235 THR C O 1
ATOM 7017 N N . GLN C 1 236 ? 2.749 24.610 -25.522 1.00 60.05 236 GLN C N 1
ATOM 7018 C CA . GLN C 1 236 ? 2.290 25.675 -24.628 1.00 60.24 236 GLN C CA 1
ATOM 7019 C C . GLN C 1 236 ? 2.209 25.166 -23.184 1.00 56.49 236 GLN C C 1
ATOM 7020 O O . GLN C 1 236 ? 1.177 25.263 -22.517 1.00 63.59 236 GLN C O 1
ATOM 7026 N N . GLY C 1 237 ? 3.312 24.593 -22.710 1.00 51.35 237 GLY C N 1
ATOM 7027 C CA . GLY C 1 237 ? 3.416 24.151 -21.327 1.00 54.33 237 GLY C CA 1
ATOM 7028 C C . GLY C 1 237 ? 3.732 22.679 -21.134 1.00 61.10 237 GLY C C 1
ATOM 7029 O O . GLY C 1 237 ? 3.857 22.242 -19.981 1.00 59.09 237 GLY C O 1
ATOM 7030 N N . GLY C 1 238 ? 3.859 21.884 -22.194 1.00 51.85 238 GLY C N 1
ATOM 7031 C CA . GLY C 1 238 ? 4.086 20.464 -22.064 1.00 45.14 238 GLY C CA 1
ATOM 7032 C C . GLY C 1 238 ? 2.906 19.666 -22.579 1.00 51.67 238 GLY C C 1
ATOM 7033 O O . GLY C 1 238 ? 1.770 20.149 -22.608 1.00 54.10 238 GLY C O 1
ATOM 7034 N N . PRO C 1 239 ? 3.150 18.430 -23.010 1.00 44.76 239 PRO C N 1
ATOM 7035 C CA . PRO C 1 239 ? 2.040 17.582 -23.460 1.00 46.35 239 PRO C CA 1
ATOM 7036 C C . PRO C 1 239 ? 1.209 17.097 -22.283 1.00 56.21 239 PRO C C 1
ATOM 7037 O O . PRO C 1 239 ? 1.740 16.774 -21.218 1.00 55.40 239 PRO C O 1
ATOM 7041 N N . HIS C 1 240 ? -0.112 17.041 -22.488 1.00 49.66 240 HIS C N 1
ATOM 7042 C CA . HIS C 1 240 ? -0.996 16.531 -21.445 1.00 40.18 240 HIS C CA 1
ATOM 7043 C C . HIS C 1 240 ? -0.706 15.075 -21.127 1.00 47.92 240 HIS C C 1
ATOM 7044 O O . HIS C 1 240 ? -0.901 14.638 -19.988 1.00 50.10 240 HIS C O 1
ATOM 7051 N N . GLY C 1 241 ? -0.246 14.309 -22.106 1.00 48.90 241 GLY C N 1
ATOM 7052 C CA . GLY C 1 241 ? 0.145 12.933 -21.857 1.00 40.62 241 GLY C CA 1
ATOM 7053 C C . GLY C 1 241 ? 1.402 12.588 -22.621 1.00 48.39 241 GLY C C 1
ATOM 7054 O O . GLY C 1 241 ? 1.728 13.213 -23.629 1.00 65.88 241 GLY C O 1
ATOM 7055 N N . VAL C 1 242 ? 2.133 11.603 -22.108 1.00 48.63 242 VAL C N 1
ATOM 7056 C CA . VAL C 1 242 ? 3.322 11.091 -22.778 1.00 45.48 242 VAL C CA 1
ATOM 7057 C C . VAL C 1 242 ? 3.234 9.575 -22.830 1.00 47.34 242 VAL C C 1
ATOM 7058 O O . VAL C 1 242 ? 2.901 8.935 -21.829 1.00 60.08 242 VAL C O 1
ATOM 7062 N N . ILE C 1 243 ? 3.523 9.006 -23.995 1.00 45.38 243 ILE C N 1
ATOM 7063 C CA . ILE C 1 243 ? 3.575 7.562 -24.184 1.00 41.18 243 ILE C CA 1
ATOM 7064 C C . ILE C 1 243 ? 5.020 7.217 -24.525 1.00 41.05 243 ILE C C 1
ATOM 7065 O O . ILE C 1 243 ? 5.529 7.608 -25.588 1.00 49.29 243 ILE C O 1
ATOM 7070 N N . ASN C 1 244 ? 5.677 6.491 -23.624 1.00 41.82 244 ASN C N 1
ATOM 7071 C CA . ASN C 1 244 ? 7.089 6.152 -23.751 1.00 51.29 244 ASN C CA 1
ATOM 7072 C C . ASN C 1 244 ? 7.252 4.771 -24.373 1.00 67.88 244 ASN C C 1
ATOM 7073 O O . ASN C 1 244 ? 7.185 3.749 -23.686 1.00 64.15 244 ASN C O 1
ATOM 7078 N N . LEU C 1 245 ? 7.489 4.747 -25.680 1.00 61.13 245 LEU C N 1
ATOM 7079 C CA . LEU C 1 245 ? 7.724 3.505 -26.402 1.00 62.37 245 LEU C CA 1
ATOM 7080 C C . LEU C 1 245 ? 9.193 3.151 -26.418 1.00 64.73 245 LEU C C 1
ATOM 7081 O O . LEU C 1 245 ? 9.555 1.979 -26.265 1.00 77.94 245 LEU C O 1
ATOM 7086 N N . ALA C 1 246 ? 10.039 4.152 -26.624 1.00 58.28 246 ALA C N 1
ATOM 7087 C CA . ALA C 1 246 ? 11.466 3.924 -26.554 1.00 61.43 246 ALA C CA 1
ATOM 7088 C C . ALA C 1 246 ? 11.823 3.505 -25.140 1.00 79.61 246 ALA C C 1
ATOM 7089 O O . ALA C 1 246 ? 11.232 3.979 -24.171 1.00 76.30 246 ALA C O 1
ATOM 7091 N N . THR C 1 247 ? 12.730 2.548 -25.024 1.00 87.27 247 THR C N 1
ATOM 7092 C CA . THR C 1 247 ? 13.184 2.100 -23.721 1.00 83.35 247 THR C CA 1
ATOM 7093 C C . THR C 1 247 ? 14.469 2.785 -23.295 1.00 77.48 247 THR C C 1
ATOM 7094 O O . THR C 1 247 ? 14.956 2.531 -22.187 1.00 85.62 247 THR C O 1
ATOM 7098 N N . ALA C 1 248 ? 15.046 3.615 -24.161 1.00 77.56 248 ALA C N 1
ATOM 7099 C CA . ALA C 1 248 ? 16.205 4.403 -23.774 1.00 84.03 248 ALA C CA 1
ATOM 7100 C C . ALA C 1 248 ? 15.866 5.225 -22.539 1.00 66.83 248 ALA C C 1
ATOM 7101 O O . ALA C 1 248 ? 14.776 5.794 -22.430 1.00 75.85 248 ALA C O 1
ATOM 7103 N N . VAL C 1 249 ? 16.806 5.275 -21.598 1.00 58.79 249 VAL C N 1
ATOM 7104 C CA . VAL C 1 249 ? 16.533 5.846 -20.283 1.00 74.70 249 VAL C CA 1
ATOM 7105 C C . VAL C 1 249 ? 16.321 7.357 -20.373 1.00 75.64 249 VAL C C 1
ATOM 7106 O O . VAL C 1 249 ? 15.346 7.905 -19.825 1.00 77.64 249 VAL C O 1
ATOM 7110 N N . LYS C 1 250 ? 17.228 8.046 -21.061 1.00 61.82 250 LYS C N 1
ATOM 7111 C CA . LYS C 1 250 ? 17.110 9.489 -21.236 1.00 54.36 250 LYS C CA 1
ATOM 7112 C C . LYS C 1 250 ? 15.746 9.927 -21.748 1.00 68.38 250 LYS C C 1
ATOM 7113 O O . LYS C 1 250 ? 15.214 10.913 -21.214 1.00 76.02 250 LYS C O 1
ATOM 7119 N N . PRO C 1 251 ? 15.129 9.280 -22.745 1.00 76.80 251 PRO C N 1
ATOM 7120 C CA . PRO C 1 251 ? 13.766 9.684 -23.116 1.00 62.26 251 PRO C CA 1
ATOM 7121 C C . PRO C 1 251 ? 12.743 9.515 -22.007 1.00 61.52 251 PRO C C 1
ATOM 7122 O O . PRO C 1 251 ? 11.812 10.317 -21.937 1.00 56.01 251 PRO C O 1
ATOM 7126 N N . MET C 1 252 ? 12.935 8.553 -21.135 1.00 58.86 252 MET C N 1
ATOM 7127 C CA . MET C 1 252 ? 11.984 8.336 -20.072 1.00 68.05 252 MET C CA 1
ATOM 7128 C C . MET C 1 252 ? 12.069 9.435 -19.009 1.00 64.23 252 MET C C 1
ATOM 7129 O O . MET C 1 252 ? 11.042 9.913 -18.563 1.00 64.40 252 MET C O 1
ATOM 7134 N N . GLU C 1 253 ? 13.260 9.845 -18.600 1.00 60.06 253 GLU C N 1
ATOM 7135 C CA . GLU C 1 253 ? 13.367 10.987 -17.694 1.00 64.88 253 GLU C CA 1
ATOM 7136 C C . GLU C 1 253 ? 13.035 12.302 -18.397 1.00 64.27 253 GLU C C 1
ATOM 7137 O O . GLU C 1 253 ? 12.479 13.211 -17.771 1.00 62.82 253 GLU C O 1
ATOM 7143 N N . ASP C 1 254 ? 13.328 12.418 -19.694 1.00 57.58 254 ASP C N 1
ATOM 7144 C CA . ASP C 1 254 ? 12.947 13.624 -20.423 1.00 59.25 254 ASP C CA 1
ATOM 7145 C C . ASP C 1 254 ? 11.430 13.756 -20.506 1.00 62.38 254 ASP C C 1
ATOM 7146 O O . ASP C 1 254 ? 10.887 14.856 -20.349 1.00 65.62 254 ASP C O 1
ATOM 7151 N N . ALA C 1 255 ? 10.737 12.649 -20.782 1.00 55.82 255 ALA C N 1
ATOM 7152 C CA . ALA C 1 255 ? 9.280 12.630 -20.769 1.00 45.72 255 ALA C CA 1
ATOM 7153 C C . ALA C 1 255 ? 8.757 13.141 -19.441 1.00 52.50 255 ALA C C 1
ATOM 7154 O O . ALA C 1 255 ? 7.811 13.935 -19.388 1.00 69.17 255 ALA C O 1
ATOM 7156 N N . THR C 1 256 ? 9.355 12.675 -18.348 1.00 54.32 256 THR C N 1
ATOM 7157 C CA . THR C 1 256 ? 8.958 13.191 -17.044 1.00 50.41 256 THR C CA 1
ATOM 7158 C C . THR C 1 256 ? 9.276 14.679 -16.911 1.00 63.95 256 THR C C 1
ATOM 7159 O O . THR C 1 256 ? 8.547 15.416 -16.234 1.00 53.31 256 THR C O 1
ATOM 7163 N N . HIS C 1 257 ? 10.316 15.150 -17.603 1.00 64.20 257 HIS C N 1
ATOM 7164 C CA . HIS C 1 257 ? 10.694 16.558 -17.505 1.00 54.03 257 HIS C CA 1
ATOM 7165 C C . HIS C 1 257 ? 9.685 17.463 -18.206 1.00 62.60 257 HIS C C 1
ATOM 7166 O O . HIS C 1 257 ? 9.232 18.459 -17.632 1.00 61.13 257 HIS C O 1
ATOM 7173 N N . TYR C 1 258 ? 9.323 17.142 -19.447 1.00 56.36 258 TYR C N 1
ATOM 7174 C CA . TYR C 1 258 ? 8.539 18.078 -20.247 1.00 57.64 258 TYR C CA 1
ATOM 7175 C C . TYR C 1 258 ? 7.032 17.859 -20.175 1.00 67.96 258 TYR C C 1
ATOM 7176 O O . TYR C 1 258 ? 6.292 18.633 -20.789 1.00 66.32 258 TYR C O 1
ATOM 7185 N N . VAL C 1 259 ? 6.551 16.854 -19.441 1.00 72.46 259 VAL C N 1
ATOM 7186 C CA . VAL C 1 259 ? 5.113 16.617 -19.372 1.00 56.92 259 VAL C CA 1
ATOM 7187 C C . VAL C 1 259 ? 4.439 17.775 -18.641 1.00 55.47 259 VAL C C 1
ATOM 7188 O O . VAL C 1 259 ? 4.975 18.320 -17.666 1.00 65.59 259 VAL C O 1
ATOM 7192 N N . ARG C 1 260 ? 3.265 18.169 -19.128 1.00 57.96 260 ARG C N 1
ATOM 7193 C CA . ARG C 1 260 ? 2.540 19.298 -18.561 1.00 58.63 260 ARG C CA 1
ATOM 7194 C C . ARG C 1 260 ? 2.177 19.030 -17.100 1.00 60.42 260 ARG C C 1
ATOM 7195 O O . ARG C 1 260 ? 2.188 17.891 -16.625 1.00 68.35 260 ARG C O 1
ATOM 7203 N N . THR C 1 261 ? 1.864 20.106 -16.383 1.00 54.53 261 THR C N 1
ATOM 7204 C CA . THR C 1 261 ? 1.296 19.980 -15.049 1.00 60.94 261 THR C CA 1
ATOM 7205 C C . THR C 1 261 ? -0.003 19.184 -15.104 1.00 52.74 261 THR C C 1
ATOM 7206 O O . THR C 1 261 ? -0.782 19.298 -16.056 1.00 43.95 261 THR C O 1
ATOM 7210 N N . LYS C 1 262 ? -0.224 18.364 -14.076 1.00 47.79 262 LYS C N 1
ATOM 7211 C CA . LYS C 1 262 ? -1.349 17.432 -13.998 1.00 52.06 262 LYS C CA 1
ATOM 7212 C C . LYS C 1 262 ? -1.326 16.411 -15.130 1.00 39.57 262 LYS C C 1
ATOM 7213 O O . LYS C 1 262 ? -2.367 15.848 -15.480 1.00 45.45 262 LYS C O 1
ATOM 7219 N N . GLY C 1 263 ? -0.144 16.161 -15.711 1.00 41.75 263 GLY C N 1
ATOM 7220 C CA . GLY C 1 263 ? -0.021 15.257 -16.834 1.00 35.93 263 GLY C CA 1
ATOM 7221 C C . GLY C 1 263 ? 0.238 13.820 -16.418 1.00 33.26 263 GLY C C 1
ATOM 7222 O O . GLY C 1 263 ? 0.472 13.514 -15.251 1.00 42.53 263 GLY C O 1
ATOM 7223 N N . THR C 1 264 ? 0.192 12.930 -17.406 1.00 37.74 264 THR C N 1
ATOM 7224 C CA . THR C 1 264 ? 0.343 11.495 -17.186 1.00 35.39 264 THR C CA 1
ATOM 7225 C C . THR C 1 264 ? 1.417 10.960 -18.120 1.00 44.74 264 THR C C 1
ATOM 7226 O O . THR C 1 264 ? 1.302 11.083 -19.345 1.00 63.66 264 THR C O 1
ATOM 7230 N N . VAL C 1 265 ? 2.458 10.369 -17.542 1.00 54.35 265 VAL C N 1
ATOM 7231 C CA . VAL C 1 265 ? 3.551 9.760 -18.290 1.00 50.65 265 VAL C CA 1
ATOM 7232 C C . VAL C 1 265 ? 3.385 8.253 -18.178 1.00 39.54 265 VAL C C 1
ATOM 7233 O O . VAL C 1 265 ? 3.428 7.703 -17.073 1.00 41.68 265 VAL C O 1
ATOM 7237 N N . VAL C 1 266 ? 3.234 7.577 -19.315 1.00 52.41 266 VAL C N 1
ATOM 7238 C CA . VAL C 1 266 ? 2.932 6.151 -19.355 1.00 52.58 266 VAL C CA 1
ATOM 7239 C C . VAL C 1 266 ? 4.111 5.402 -19.951 1.00 45.04 266 VAL C C 1
ATOM 7240 O O . VAL C 1 266 ? 4.617 5.770 -21.019 1.00 53.18 266 VAL C O 1
ATOM 7244 N N . LEU C 1 267 ? 4.569 4.386 -19.229 1.00 47.40 267 LEU C N 1
ATOM 7245 C CA . LEU C 1 267 ? 5.533 3.413 -19.712 1.00 44.13 267 LEU C CA 1
ATOM 7246 C C . LEU C 1 267 ? 4.782 2.256 -20.361 1.00 51.85 267 LEU C C 1
ATOM 7247 O O . LEU C 1 267 ? 3.718 1.850 -19.885 1.00 55.56 267 LEU C O 1
ATOM 7252 N N . VAL C 1 268 ? 5.330 1.722 -21.456 1.00 57.43 268 VAL C N 1
ATOM 7253 C CA . VAL C 1 268 ? 4.628 0.736 -22.269 1.00 68.98 268 VAL C CA 1
ATOM 7254 C C . VAL C 1 268 ? 5.414 -0.558 -22.434 1.00 77.05 268 VAL C C 1
ATOM 7255 O O . VAL C 1 268 ? 4.825 -1.647 -22.441 1.00 74.33 268 VAL C O 1
ATOM 7259 N N . ALA C 1 269 ? 6.731 -0.473 -22.588 1.00 58.17 269 ALA C N 1
ATOM 7260 C CA . ALA C 1 269 ? 7.511 -1.640 -22.972 1.00 79.48 269 ALA C CA 1
ATOM 7261 C C . ALA C 1 269 ? 7.838 -2.518 -21.764 1.00 74.37 269 ALA C C 1
ATOM 7262 O O . ALA C 1 269 ? 7.504 -2.210 -20.617 1.00 77.19 269 ALA C O 1
ATOM 7264 N N . LEU C 1 270 ? 8.517 -3.635 -22.040 1.00 82.77 270 LEU C N 1
ATOM 7265 C CA . LEU C 1 270 ? 9.004 -4.563 -21.022 1.00 80.10 270 LEU C CA 1
ATOM 7266 C C . LEU C 1 270 ? 10.519 -4.708 -21.136 1.00 87.15 270 LEU C C 1
ATOM 7267 O O . LEU C 1 270 ? 11.022 -5.779 -21.502 1.00 82.69 270 LEU C O 1
ATOM 7272 N N . PRO C 1 271 ? 11.275 -3.657 -20.8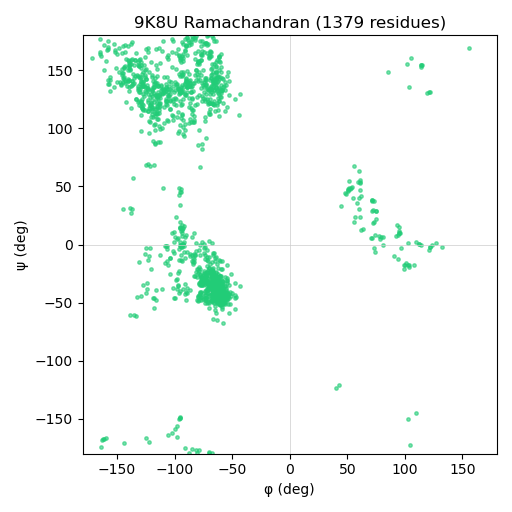31 1.00 87.65 271 PRO C N 1
ATOM 7273 C CA . PRO C 1 271 ? 12.724 -3.702 -21.019 1.00 79.58 271 PRO C CA 1
ATOM 7274 C C . PRO C 1 271 ? 13.424 -4.186 -19.754 1.00 91.64 271 PRO C C 1
ATOM 7275 O O . PRO C 1 271 ? 12.838 -4.251 -18.671 1.00 105.62 271 PRO C O 1
ATOM 7279 N N . LYS C 1 272 ? 14.700 -4.521 -19.912 1.00 109.00 272 LYS C N 1
ATOM 7280 C CA . LYS C 1 272 ? 15.552 -4.895 -18.797 1.00 108.47 272 LYS C CA 1
ATOM 7281 C C . LYS C 1 272 ? 16.571 -3.791 -18.556 1.00 112.71 272 LYS C C 1
ATOM 7282 O O . LYS C 1 272 ? 17.037 -3.148 -19.501 1.00 115.92 272 LYS C O 1
ATOM 7288 N N . ASP C 1 273 ? 16.895 -3.566 -17.282 1.00 125.35 273 ASP C N 1
ATOM 7289 C CA . ASP C 1 273 ? 17.892 -2.575 -16.878 1.00 134.82 273 ASP C CA 1
ATOM 7290 C C . ASP C 1 273 ? 17.474 -1.163 -17.288 1.00 123.49 273 ASP C C 1
ATOM 7291 O O . ASP C 1 273 ? 18.293 -0.360 -17.740 1.00 121.98 273 ASP C O 1
ATOM 7296 N N . ALA C 1 274 ? 16.192 -0.852 -17.117 1.00 102.46 274 ALA C N 1
ATOM 7297 C CA . ALA C 1 274 ? 15.660 0.471 -17.406 1.00 94.88 274 ALA C CA 1
ATOM 7298 C C . ALA C 1 274 ? 14.958 0.997 -16.166 1.00 76.50 274 ALA C C 1
ATOM 7299 O O . ALA C 1 274 ? 14.296 0.244 -15.449 1.00 85.77 274 ALA C O 1
ATOM 7301 N N . LYS C 1 275 ? 15.100 2.298 -15.925 1.00 60.36 275 LYS C N 1
ATOM 7302 C CA . LYS C 1 275 ? 14.653 2.888 -14.674 1.00 77.66 275 LYS C CA 1
ATOM 7303 C C . LYS C 1 275 ? 14.302 4.350 -14.906 1.00 67.29 275 LYS C C 1
ATOM 7304 O O . LYS C 1 275 ? 15.047 5.069 -15.574 1.00 79.14 275 LYS C O 1
ATOM 7310 N N . VAL C 1 276 ? 13.170 4.783 -14.356 1.00 65.84 276 VAL C N 1
ATOM 7311 C CA . VAL C 1 276 ? 12.738 6.171 -14.507 1.00 65.63 276 VAL C CA 1
ATOM 7312 C C . VAL C 1 276 ? 12.830 6.882 -13.159 1.00 64.98 276 VAL C C 1
ATOM 7313 O O . VAL C 1 276 ? 11.970 6.688 -12.288 1.00 86.56 276 VAL C O 1
ATOM 7317 N N . PRO C 1 277 ? 13.879 7.664 -12.927 1.00 70.04 277 PRO C N 1
ATOM 7318 C CA . PRO C 1 277 ? 13.912 8.545 -11.758 1.00 76.30 277 PRO C CA 1
ATOM 7319 C C . PRO C 1 277 ? 13.110 9.815 -12.005 1.00 71.84 277 PRO C C 1
ATOM 7320 O O . PRO C 1 277 ? 12.875 10.226 -13.143 1.00 69.71 277 PRO C O 1
ATOM 7324 N N . VAL C 1 278 ? 12.692 10.438 -10.906 1.00 76.13 278 VAL C N 1
ATOM 7325 C CA . VAL C 1 278 ? 11.975 11.708 -10.976 1.00 56.72 278 VAL C CA 1
ATOM 7326 C C . VAL C 1 278 ? 12.102 12.436 -9.643 1.00 54.41 278 VAL C C 1
ATOM 7327 O O . VAL C 1 278 ? 11.964 11.835 -8.577 1.00 66.62 278 VAL C O 1
ATOM 7331 N N . ASP C 1 279 ? 12.317 13.751 -9.716 1.00 67.97 279 ASP C N 1
ATOM 7332 C CA . ASP C 1 279 ? 12.418 14.577 -8.517 1.00 77.98 279 ASP C CA 1
ATOM 7333 C C . ASP C 1 279 ? 11.061 14.684 -7.832 1.00 66.70 279 ASP C C 1
ATOM 7334 O O . ASP C 1 279 ? 10.088 15.149 -8.438 1.00 58.46 279 ASP C O 1
ATOM 7339 N N . VAL C 1 280 ? 11.007 14.265 -6.564 1.00 63.39 280 VAL C N 1
ATOM 7340 C CA . VAL C 1 280 ? 9.754 14.263 -5.812 1.00 59.88 280 VAL C CA 1
ATOM 7341 C C . VAL C 1 280 ? 9.151 15.659 -5.742 1.00 64.98 280 VAL C C 1
ATOM 7342 O O . VAL C 1 280 ? 7.927 15.820 -5.810 1.00 66.87 280 VAL C O 1
ATOM 7346 N N . PHE C 1 281 ? 9.989 16.688 -5.586 1.00 72.64 281 PHE C N 1
ATOM 7347 C CA . PHE C 1 281 ? 9.467 18.050 -5.498 1.00 59.77 281 PHE C CA 1
ATOM 7348 C C . PHE C 1 281 ? 8.637 18.399 -6.726 1.00 55.45 281 PHE C C 1
ATOM 7349 O O . PHE C 1 281 ? 7.508 18.888 -6.606 1.00 63.14 281 PHE C O 1
ATOM 7357 N N . SER C 1 282 ? 9.173 18.134 -7.919 1.00 58.49 282 SER C N 1
ATOM 7358 C CA . SER C 1 282 ? 8.467 18.502 -9.139 1.00 44.86 282 SER C CA 1
ATOM 7359 C C . SER C 1 282 ? 7.303 17.563 -9.428 1.00 54.50 282 SER C C 1
ATOM 7360 O O . SER C 1 282 ? 6.312 17.991 -10.027 1.00 61.71 282 SER C O 1
ATOM 7363 N N . THR C 1 283 ? 7.399 16.292 -9.022 1.00 66.96 283 THR C N 1
ATOM 7364 C CA . THR C 1 283 ? 6.261 15.388 -9.172 1.00 49.30 283 THR C CA 1
ATOM 7365 C C . THR C 1 283 ? 5.099 15.825 -8.298 1.00 48.22 283 THR C C 1
ATOM 7366 O O . THR C 1 283 ? 3.937 15.728 -8.701 1.00 57.88 283 THR C O 1
ATOM 7370 N N . VAL C 1 284 ? 5.396 16.294 -7.086 1.00 51.23 284 VAL C N 1
ATOM 7371 C CA . VAL C 1 284 ? 4.347 16.730 -6.173 1.00 48.55 284 VAL C CA 1
ATOM 7372 C C . VAL C 1 284 ? 3.768 18.066 -6.621 1.00 52.32 284 VAL C C 1
ATOM 7373 O O . VAL C 1 284 ? 2.546 18.236 -6.695 1.00 59.82 284 VAL C O 1
ATOM 7377 N N . THR C 1 285 ? 4.633 19.026 -6.945 1.00 44.40 285 THR C N 1
ATOM 7378 C CA . THR C 1 285 ? 4.147 20.351 -7.314 1.00 60.54 285 THR C CA 1
ATOM 7379 C C . THR C 1 285 ? 3.373 20.309 -8.628 1.00 60.53 285 THR C C 1
ATOM 7380 O O . THR C 1 285 ? 2.327 20.953 -8.759 1.00 60.78 285 THR C O 1
ATOM 7384 N N . ARG C 1 286 ? 3.866 19.548 -9.605 1.00 52.15 286 ARG C N 1
ATOM 7385 C CA . ARG C 1 286 ? 3.169 19.385 -10.873 1.00 54.55 286 ARG C CA 1
ATOM 7386 C C . ARG C 1 286 ? 2.108 18.293 -10.838 1.00 48.28 286 ARG C C 1
ATOM 7387 O O . ARG C 1 286 ? 1.322 18.193 -11.785 1.00 50.26 286 ARG C O 1
ATOM 7395 N N . SER C 1 287 ? 2.047 17.506 -9.763 1.00 56.85 287 SER C N 1
ATOM 7396 C CA . SER C 1 287 ? 1.105 16.389 -9.627 1.00 48.38 287 SER C CA 1
ATOM 7397 C C . SER C 1 287 ? 1.151 15.464 -10.846 1.00 44.39 287 SER C C 1
ATOM 7398 O O . SER C 1 287 ? 0.127 15.088 -11.419 1.00 51.61 287 SER C O 1
ATOM 7401 N N . VAL C 1 288 ? 2.367 15.103 -11.239 1.00 44.93 288 VAL C N 1
ATOM 7402 C CA . VAL C 1 288 ? 2.581 14.199 -12.361 1.00 55.44 288 VAL C CA 1
ATOM 7403 C C . VAL C 1 288 ? 2.381 12.763 -11.889 1.00 71.25 288 VAL C C 1
ATOM 7404 O O . VAL C 1 288 ? 2.661 12.418 -10.734 1.00 70.58 288 VAL C O 1
ATOM 7408 N N . THR C 1 289 ? 1.868 11.917 -12.783 1.00 47.17 289 THR C N 1
ATOM 7409 C CA . THR C 1 289 ? 1.645 10.507 -12.493 1.00 37.59 289 THR C CA 1
ATOM 7410 C C . THR C 1 289 ? 2.424 9.658 -13.493 1.00 40.40 289 THR C C 1
ATOM 7411 O O . THR C 1 289 ? 2.206 9.762 -14.706 1.00 37.96 289 THR C O 1
ATOM 7415 N N . VAL C 1 290 ? 3.341 8.840 -12.983 1.00 48.76 290 VAL C N 1
ATOM 7416 C CA . VAL C 1 290 ? 4.075 7.875 -13.796 1.00 41.62 290 VAL C CA 1
ATOM 7417 C C . VAL C 1 290 ? 3.331 6.545 -13.709 1.00 46.48 290 VAL C C 1
ATOM 7418 O O . VAL C 1 290 ? 3.345 5.885 -12.669 1.00 52.35 290 VAL C O 1
ATOM 7422 N N . LYS C 1 291 ? 2.680 6.153 -14.798 1.00 44.82 291 LYS C N 1
ATOM 7423 C CA . LYS C 1 291 ? 1.838 4.966 -14.836 1.00 50.25 291 LYS C CA 1
ATOM 7424 C C . LYS C 1 291 ? 2.371 3.975 -15.864 1.00 46.37 291 LYS C C 1
ATOM 7425 O O . LYS C 1 291 ? 2.855 4.369 -16.924 1.00 50.73 291 LYS C O 1
ATOM 7431 N N . GLY C 1 292 ? 2.263 2.689 -15.556 1.00 44.14 292 GLY C N 1
ATOM 7432 C CA . GLY C 1 292 ? 2.681 1.622 -16.455 1.00 40.34 292 GLY C CA 1
ATOM 7433 C C . GLY C 1 292 ? 1.486 0.895 -17.044 1.00 40.28 292 GLY C C 1
ATOM 7434 O O . GLY C 1 292 ? 0.506 0.635 -16.343 1.00 53.76 292 GLY C O 1
ATOM 7435 N N . SER C 1 293 ? 1.562 0.595 -18.336 1.00 40.72 293 SER C N 1
ATOM 7436 C CA . SER C 1 293 ? 0.503 -0.122 -19.038 1.00 44.45 293 SER C CA 1
ATOM 7437 C C . SER C 1 293 ? 1.032 -1.484 -19.467 1.00 46.68 293 SER C C 1
ATOM 7438 O O . SER C 1 293 ? 2.001 -1.565 -20.226 1.00 42.85 293 SER C O 1
ATOM 7441 N N . TYR C 1 294 ? 0.383 -2.546 -19.009 1.00 57.19 294 TYR C N 1
ATOM 7442 C CA . TYR C 1 294 ? 0.760 -3.877 -19.442 1.00 51.40 294 TYR C CA 1
ATOM 7443 C C . TYR C 1 294 ? -0.224 -4.236 -20.557 1.00 51.23 294 TYR C C 1
ATOM 7444 O O . TYR C 1 294 ? -0.943 -3.367 -21.061 1.00 82.75 294 TYR C O 1
ATOM 7453 N N . VAL C 1 295 ? -0.297 -5.506 -20.936 1.00 64.88 295 VAL C N 1
ATOM 7454 C CA . VAL C 1 295 ? -1.195 -5.847 -22.028 1.00 63.39 295 VAL C CA 1
ATOM 7455 C C . VAL C 1 295 ? -2.650 -5.526 -21.704 1.00 64.78 295 VAL C C 1
ATOM 7456 O O . VAL C 1 295 ? -3.080 -5.568 -20.543 1.00 81.74 295 VAL C O 1
ATOM 7460 N N . GLY C 1 296 ? -3.419 -5.212 -22.735 1.00 55.82 296 GLY C N 1
ATOM 7461 C CA . GLY C 1 296 ? -4.784 -4.783 -22.521 1.00 62.64 296 GLY C CA 1
ATOM 7462 C C . GLY C 1 296 ? -5.718 -5.925 -22.187 1.00 60.20 296 GLY C C 1
ATOM 7463 O O . GLY C 1 296 ? -5.391 -7.103 -22.327 1.00 77.73 296 GLY C O 1
ATOM 7464 N N . SER C 1 297 ? -6.904 -5.551 -21.718 1.00 65.73 297 SER C N 1
ATOM 7465 C CA . SER C 1 297 ? -7.948 -6.509 -21.407 1.00 53.13 297 SER C CA 1
ATOM 7466 C C . SER C 1 297 ? -8.744 -6.817 -22.672 1.00 78.73 297 SER C C 1
ATOM 7467 O O . SER C 1 297 ? -8.537 -6.211 -23.724 1.00 85.79 297 SER C O 1
ATOM 7470 N N . ARG C 1 298 ? -9.644 -7.797 -22.569 1.00 74.97 298 ARG C N 1
ATOM 7471 C CA . ARG C 1 298 ? -10.441 -8.190 -23.725 1.00 67.55 298 ARG C CA 1
ATOM 7472 C C . ARG C 1 298 ? -11.229 -7.012 -24.284 1.00 76.88 298 ARG C C 1
ATOM 7473 O O . ARG C 1 298 ? -11.314 -6.840 -25.505 1.00 81.26 298 ARG C O 1
ATOM 7481 N N . GLN C 1 299 ? -11.797 -6.183 -23.409 1.00 75.14 299 GLN C N 1
ATOM 7482 C CA . GLN C 1 299 ? -12.513 -5.004 -23.886 1.00 75.09 299 GLN C CA 1
ATOM 7483 C C . GLN C 1 299 ? -11.573 -4.097 -24.657 1.00 74.61 299 GLN C C 1
ATOM 7484 O O . GLN C 1 299 ? -11.924 -3.575 -25.724 1.00 75.84 299 GLN C O 1
ATOM 7490 N N . ASP C 1 300 ? -10.358 -3.927 -24.141 1.00 63.21 300 ASP C N 1
ATOM 7491 C CA . ASP C 1 300 ? -9.367 -3.093 -24.807 1.00 64.92 300 ASP C CA 1
ATOM 7492 C C . ASP C 1 300 ? -8.987 -3.686 -26.154 1.00 62.02 300 ASP C C 1
ATOM 7493 O O . ASP C 1 300 ? -8.825 -2.962 -27.145 1.00 59.51 300 ASP C O 1
ATOM 7498 N N . THR C 1 301 ? -8.880 -5.013 -26.213 1.00 66.36 301 THR C N 1
ATOM 7499 C CA . THR C 1 301 ? -8.534 -5.694 -27.453 1.00 56.98 301 THR C CA 1
ATOM 7500 C C . THR C 1 301 ? -9.606 -5.494 -28.516 1.00 53.42 301 THR C C 1
ATOM 7501 O O . THR C 1 301 ? -9.299 -5.170 -29.668 1.00 50.70 301 THR C O 1
ATOM 7505 N N . ASP C 1 302 ? -10.875 -5.696 -28.150 1.00 63.51 302 ASP C N 1
ATOM 7506 C CA . ASP C 1 302 ? -11.944 -5.519 -29.131 1.00 61.89 302 ASP C CA 1
ATOM 7507 C C . ASP C 1 302 ? -12.077 -4.062 -29.550 1.00 59.98 302 ASP C C 1
ATOM 7508 O O . ASP C 1 302 ? -12.344 -3.775 -30.726 1.00 57.54 302 ASP C O 1
ATOM 7513 N N . ASP C 1 303 ? -11.866 -3.128 -28.618 1.00 57.54 303 ASP C N 1
ATOM 7514 C CA . ASP C 1 303 ? -11.865 -1.718 -28.987 1.00 57.52 303 ASP C CA 1
ATOM 7515 C C . ASP C 1 303 ? -10.775 -1.426 -30.011 1.00 61.56 303 ASP C C 1
ATOM 7516 O O . ASP C 1 303 ? -11.004 -0.695 -30.982 1.00 52.50 303 ASP C O 1
ATOM 7521 N N . ALA C 1 304 ? -9.577 -1.980 -29.800 1.00 58.10 304 ALA C N 1
ATOM 7522 C CA . ALA C 1 304 ? -8.475 -1.751 -30.730 1.00 51.47 304 ALA C CA 1
ATOM 7523 C C . ALA C 1 304 ? -8.732 -2.390 -32.093 1.00 60.49 304 ALA C C 1
ATOM 7524 O O . ALA C 1 304 ? -8.429 -1.788 -33.130 1.00 63.86 304 ALA C O 1
ATOM 7526 N N . LEU C 1 305 ? -9.258 -3.617 -32.115 1.00 50.40 305 LEU C N 1
ATOM 7527 C CA . LEU C 1 305 ? -9.529 -4.275 -33.393 1.00 50.01 305 LEU C CA 1
ATOM 7528 C C . LEU C 1 305 ? -10.623 -3.572 -34.186 1.00 54.96 305 LEU C C 1
ATOM 7529 O O . LEU C 1 305 ? -10.551 -3.515 -35.420 1.00 64.26 305 LEU C O 1
ATOM 7534 N N . LYS C 1 306 ? -11.663 -3.069 -33.510 1.00 53.89 306 LYS C N 1
ATOM 7535 C CA . LYS C 1 306 ? -12.700 -2.312 -34.211 1.00 54.60 306 LYS C CA 1
ATOM 7536 C C . LYS C 1 306 ? -12.101 -1.158 -35.002 1.00 54.86 306 LYS C C 1
ATOM 7537 O O . LYS C 1 306 ? -12.615 -0.790 -36.064 1.00 57.02 306 LYS C O 1
ATOM 7543 N N . PHE C 1 307 ? -10.987 -0.616 -34.518 1.00 63.00 307 PHE C N 1
ATOM 7544 C CA . PHE C 1 307 ? -10.341 0.524 -35.161 1.00 61.43 307 PHE C CA 1
ATOM 7545 C C . PHE C 1 307 ? -9.667 0.117 -36.465 1.00 64.35 307 PHE C C 1
ATOM 7546 O O . PHE C 1 307 ? -9.791 0.812 -37.479 1.00 71.48 307 PHE C O 1
ATOM 7554 N N . LEU C 1 308 ? -9.039 -1.045 -36.471 1.00 58.72 308 LEU C N 1
ATOM 7555 C CA . LEU C 1 308 ? -8.422 -1.553 -37.680 1.00 68.59 308 LEU C CA 1
ATOM 7556 C C . LEU C 1 308 ? -9.499 -1.868 -38.655 1.00 57.63 308 LEU C C 1
ATOM 7557 O O . LEU C 1 308 ? -9.376 -1.589 -39.839 1.00 52.37 308 LEU C O 1
ATOM 7562 N N . GLN C 1 309 ? -10.562 -2.469 -38.153 1.00 63.35 309 GLN C N 1
ATOM 7563 C CA . GLN C 1 309 ? -11.696 -2.813 -39.007 1.00 74.65 309 GLN C CA 1
ATOM 7564 C C . GLN C 1 309 ? -12.224 -1.581 -39.728 1.00 64.75 309 GLN C C 1
ATOM 7565 O O . GLN C 1 309 ? -12.390 -1.584 -40.953 1.00 78.63 309 GLN C O 1
ATOM 7571 N N . ARG C 1 310 ? -12.488 -0.514 -38.976 1.00 58.57 310 ARG C N 1
ATOM 7572 C CA . ARG C 1 310 ? -13.018 0.714 -39.552 1.00 60.49 310 ARG C CA 1
ATOM 7573 C C . ARG C 1 310 ? -11.997 1.455 -40.409 1.00 67.25 310 ARG C C 1
ATOM 7574 O O . ARG C 1 310 ? -12.376 2.394 -41.116 1.00 72.91 310 ARG C O 1
ATOM 7582 N N . GLY C 1 311 ? -10.727 1.058 -40.371 1.00 62.42 311 GLY C N 1
ATOM 7583 C CA . GLY C 1 311 ? -9.720 1.593 -41.264 1.00 56.80 311 GLY C CA 1
ATOM 7584 C C . GLY C 1 311 ? -8.909 2.759 -40.746 1.00 55.75 311 GLY C C 1
ATOM 7585 O O . GLY C 1 311 ? -8.136 3.338 -41.517 1.00 69.05 311 GLY C O 1
ATOM 7586 N N . GLN C 1 312 ? -9.040 3.114 -39.467 1.00 54.54 312 GLN C N 1
ATOM 7587 C CA . GLN C 1 312 ? -8.268 4.234 -38.936 1.00 59.37 312 GLN C CA 1
ATOM 7588 C C . GLN C 1 312 ? -6.817 3.864 -38.651 1.00 59.85 312 GLN C C 1
ATOM 7589 O O . GLN C 1 312 ? -5.949 4.742 -38.661 1.00 69.92 312 GLN C O 1
ATOM 7595 N N . ILE C 1 313 ? -6.533 2.592 -38.385 1.00 60.16 313 ILE C N 1
ATOM 7596 C CA . ILE C 1 313 ? -5.192 2.131 -38.042 1.00 51.85 313 ILE C CA 1
ATOM 7597 C C . ILE C 1 313 ? -4.759 1.096 -39.072 1.00 57.74 313 ILE C C 1
ATOM 7598 O O . ILE C 1 313 ? -5.503 0.151 -39.360 1.00 64.30 313 ILE C O 1
ATOM 7603 N N . LYS C 1 314 ? -3.565 1.285 -39.638 1.00 55.07 314 LYS C N 1
ATOM 7604 C CA . LYS C 1 314 ? -2.992 0.362 -40.610 1.00 69.13 314 LYS C CA 1
ATOM 7605 C C . LYS C 1 314 ? -1.525 0.115 -40.278 1.00 75.29 314 LYS C C 1
ATOM 7606 O O . LYS C 1 314 ? -0.804 1.051 -39.926 1.00 76.97 314 LYS C O 1
ATOM 7612 N N . ILE C 1 315 ? -1.083 -1.131 -40.400 1.00 69.72 315 ILE C N 1
ATOM 7613 C CA . ILE C 1 315 ? 0.275 -1.525 -40.052 1.00 64.74 315 ILE C CA 1
ATOM 7614 C C . ILE C 1 315 ? 0.938 -2.147 -41.272 1.00 84.10 315 ILE C C 1
ATOM 7615 O O . ILE C 1 315 ? 0.807 -3.348 -41.516 1.00 85.72 315 ILE C O 1
ATOM 7620 N N . PRO C 1 316 ? 1.695 -1.373 -42.041 1.00 80.72 316 PRO C N 1
ATOM 7621 C CA . PRO C 1 316 ? 2.570 -1.978 -43.050 1.00 70.97 316 PRO C CA 1
ATOM 7622 C C . PRO C 1 316 ? 3.453 -3.048 -42.431 1.00 73.25 316 PRO C C 1
ATOM 7623 O O . PRO C 1 316 ? 3.957 -2.899 -41.317 1.00 79.59 316 PRO C O 1
ATOM 7627 N N . ILE C 1 317 ? 3.647 -4.135 -43.176 1.00 82.49 317 ILE C N 1
ATOM 7628 C CA . ILE C 1 317 ? 4.337 -5.311 -42.667 1.00 85.92 317 ILE C CA 1
ATOM 7629 C C . ILE C 1 317 ? 5.180 -5.937 -43.766 1.00 79.01 317 ILE C C 1
ATOM 7630 O O . ILE C 1 317 ? 4.894 -5.800 -44.959 1.00 97.80 317 ILE C O 1
ATOM 7635 N N . LYS C 1 318 ? 6.230 -6.633 -43.345 1.00 58.94 318 LYS C N 1
ATOM 7636 C CA . LYS C 1 318 ? 7.060 -7.437 -44.227 1.00 62.75 318 LYS C CA 1
ATOM 7637 C C . LYS C 1 318 ? 6.691 -8.898 -44.010 1.00 60.72 318 LYS C C 1
ATOM 7638 O O . LYS C 1 318 ? 6.860 -9.427 -42.906 1.00 73.98 318 LYS C O 1
ATOM 7644 N N . VAL C 1 319 ? 6.163 -9.540 -45.046 1.00 62.21 319 VAL C N 1
ATOM 7645 C CA . VAL C 1 319 ? 5.710 -10.923 -44.950 1.00 58.63 319 VAL C CA 1
ATOM 7646 C C . VAL C 1 319 ? 6.900 -11.842 -45.190 1.00 59.50 319 VAL C C 1
ATOM 7647 O O . VAL C 1 319 ? 7.581 -11.738 -46.217 1.00 74.97 319 VAL C O 1
ATOM 7651 N N . LEU C 1 320 ? 7.142 -12.744 -44.253 1.00 69.30 320 LEU C N 1
ATOM 7652 C CA . LEU C 1 320 ? 8.240 -13.695 -44.284 1.00 75.05 320 LEU C CA 1
ATOM 7653 C C . LEU C 1 320 ? 7.703 -15.086 -43.999 1.00 80.32 320 LEU C C 1
ATOM 7654 O O . LEU C 1 320 ? 6.615 -15.236 -43.433 1.00 74.17 320 LEU C O 1
ATOM 7659 N N . PRO C 1 321 ? 8.427 -16.126 -44.395 1.00 65.69 321 PRO C N 1
ATOM 7660 C CA . PRO C 1 321 ? 7.967 -17.492 -44.135 1.00 59.64 321 PRO C CA 1
ATOM 7661 C C . PRO C 1 321 ? 8.194 -17.919 -42.693 1.00 54.92 321 PRO C C 1
ATOM 7662 O O . PRO C 1 321 ? 9.027 -17.373 -41.969 1.00 68.48 321 PRO C O 1
ATOM 7666 N N . LEU C 1 322 ? 7.422 -18.929 -42.287 1.00 59.90 322 LEU C N 1
ATOM 7667 C CA . LEU C 1 322 ? 7.634 -19.549 -40.982 1.00 53.09 322 LEU C CA 1
ATOM 7668 C C . LEU C 1 322 ? 9.026 -20.158 -40.876 1.00 54.60 322 LEU C C 1
ATOM 7669 O O . LEU C 1 322 ? 9.644 -20.127 -39.805 1.00 52.59 322 LEU C O 1
ATOM 7674 N N . GLU C 1 323 ? 9.528 -20.728 -41.975 1.00 65.31 323 GLU C N 1
ATOM 7675 C CA . GLU C 1 323 ? 10.893 -21.243 -41.986 1.00 61.33 323 GLU C CA 1
ATOM 7676 C C . GLU C 1 323 ? 11.903 -20.141 -41.686 1.00 71.88 323 GLU C C 1
ATOM 7677 O O . GLU C 1 323 ? 12.794 -20.314 -40.847 1.00 70.29 323 GLU C O 1
ATOM 7683 N N . SER C 1 324 ? 11.785 -18.987 -42.377 1.00 76.92 324 SER C N 1
ATOM 7684 C CA . SER C 1 324 ? 12.744 -17.891 -42.222 1.00 64.19 324 SER C CA 1
ATOM 7685 C C . SER C 1 324 ? 12.710 -17.247 -40.852 1.00 61.13 324 SER C C 1
ATOM 7686 O O . SER C 1 324 ? 13.657 -16.511 -40.498 1.00 68.63 324 SER C O 1
ATOM 7689 N N . LEU C 1 325 ? 11.747 -17.611 -40.006 1.00 59.61 325 LEU C N 1
ATOM 7690 C CA . LEU C 1 325 ? 11.661 -16.998 -38.690 1.00 59.56 325 LEU C CA 1
ATOM 7691 C C . LEU C 1 325 ? 12.935 -16.998 -37.866 1.00 65.08 325 LEU C C 1
ATOM 7692 O O . LEU C 1 325 ? 13.153 -16.073 -37.076 1.00 81.40 325 LEU C O 1
ATOM 7697 N N . THR C 1 326 ? 13.833 -17.943 -38.126 1.00 70.88 326 THR C N 1
ATOM 7698 C CA . THR C 1 326 ? 15.102 -17.938 -37.417 1.00 65.93 326 THR C CA 1
ATOM 7699 C C . THR C 1 326 ? 15.884 -16.674 -37.733 1.00 69.01 326 THR C C 1
ATOM 7700 O O . THR C 1 326 ? 16.465 -16.061 -36.828 1.00 73.23 326 THR C O 1
ATOM 7704 N N . GLU C 1 327 ? 15.850 -16.227 -38.993 1.00 68.00 327 GLU C N 1
ATOM 7705 C CA . GLU C 1 327 ? 16.506 -14.966 -39.321 1.00 67.12 327 GLU C CA 1
ATOM 7706 C C . GLU C 1 327 ? 15.953 -13.839 -38.465 1.00 72.73 327 GLU C C 1
ATOM 7707 O O . GLU C 1 327 ? 16.711 -13.027 -37.918 1.00 79.84 327 GLU C O 1
ATOM 7713 N N . VAL C 1 328 ? 14.628 -13.800 -38.297 1.00 66.43 328 VAL C N 1
ATOM 7714 C CA . VAL C 1 328 ? 14.028 -12.741 -37.497 1.00 65.00 328 VAL C CA 1
ATOM 7715 C C . VAL C 1 328 ? 14.532 -12.816 -36.067 1.00 64.08 328 VAL C C 1
ATOM 7716 O O . VAL C 1 328 ? 14.818 -11.789 -35.437 1.00 81.05 328 VAL C O 1
ATOM 7720 N N . PHE C 1 329 ? 14.677 -14.031 -35.540 1.00 63.70 329 PHE C N 1
ATOM 7721 C CA . PHE C 1 329 ? 15.192 -14.176 -34.185 1.00 74.35 329 PHE C CA 1
ATOM 7722 C C . PHE C 1 329 ? 16.648 -13.747 -34.117 1.00 74.18 329 PHE C C 1
ATOM 7723 O O . PHE C 1 329 ? 17.102 -13.207 -33.102 1.00 73.72 329 PHE C O 1
ATOM 7731 N N . ASP C 1 330 ? 17.394 -13.968 -35.201 1.00 79.99 330 ASP C N 1
ATOM 7732 C CA . ASP C 1 330 ? 18.813 -13.639 -35.199 1.00 84.03 330 ASP C CA 1
ATOM 7733 C C . ASP C 1 330 ? 19.022 -12.133 -35.110 1.00 86.86 330 ASP C C 1
ATOM 7734 O O . ASP C 1 330 ? 19.891 -11.659 -34.372 1.00 83.43 330 ASP C O 1
ATOM 7739 N N . ASN C 1 331 ? 18.249 -11.366 -35.874 1.00 83.94 331 ASN C N 1
ATOM 7740 C CA . ASN C 1 331 ? 18.396 -9.915 -35.856 1.00 88.40 331 ASN C CA 1
ATOM 7741 C C . ASN C 1 331 ? 18.024 -9.302 -34.508 1.00 88.92 331 ASN C C 1
ATOM 7742 O O . ASN C 1 331 ? 18.702 -8.383 -34.036 1.00 98.92 331 ASN C O 1
ATOM 7747 N N . MET C 1 332 ? 16.956 -9.791 -33.872 1.00 88.73 332 MET C N 1
ATOM 7748 C CA . MET C 1 332 ? 16.480 -9.144 -32.649 1.00 88.20 332 MET C CA 1
ATOM 7749 C C . MET C 1 332 ? 17.403 -9.367 -31.455 1.00 92.26 332 MET C C 1
ATOM 7750 O O . MET C 1 332 ? 17.482 -8.499 -30.577 1.00 92.70 332 MET C O 1
ATOM 7755 N N . ILE C 1 333 ? 18.096 -10.507 -31.384 1.00 97.53 333 ILE C N 1
ATOM 7756 C CA . ILE C 1 333 ? 19.095 -10.683 -30.330 1.00 97.92 333 ILE C CA 1
ATOM 7757 C C . ILE C 1 333 ? 20.193 -9.649 -30.484 1.00 104.20 333 ILE C C 1
ATOM 7758 O O . ILE C 1 333 ? 20.844 -9.272 -29.501 1.00 119.34 333 ILE C O 1
ATOM 7763 N N . ASN C 1 334 ? 20.391 -9.152 -31.703 1.00 104.22 334 ASN C N 1
ATOM 7764 C CA . ASN C 1 334 ? 21.408 -8.151 -31.985 1.00 106.93 334 ASN C CA 1
ATOM 7765 C C . ASN C 1 334 ? 20.950 -6.704 -31.852 1.00 110.49 334 ASN C C 1
ATOM 7766 O O . ASN C 1 334 ? 21.629 -5.888 -31.224 1.00 125.20 334 ASN C O 1
ATOM 7771 N N . HIS C 1 335 ? 19.802 -6.377 -32.442 1.00 112.07 335 HIS C N 1
ATOM 7772 C CA . HIS C 1 335 ? 19.348 -4.994 -32.523 1.00 115.18 335 HIS C CA 1
ATOM 7773 C C . HIS C 1 335 ? 17.864 -5.001 -32.874 1.00 107.39 335 HIS C C 1
ATOM 7774 O O . HIS C 1 335 ? 17.225 -6.055 -32.948 1.00 106.24 335 HIS C O 1
ATOM 7781 N N . GLN C 1 336 ? 17.318 -3.807 -33.097 1.00 107.60 336 GLN C N 1
ATOM 7782 C CA . GLN C 1 336 ? 15.880 -3.614 -33.179 1.00 110.92 336 GLN C CA 1
ATOM 7783 C C . GLN C 1 336 ? 15.332 -4.050 -34.534 1.00 100.12 336 GLN C C 1
ATOM 7784 O O . GLN C 1 336 ? 16.049 -4.554 -35.403 1.00 108.68 336 GLN C O 1
ATOM 7790 N N . VAL C 1 337 ? 14.028 -3.842 -34.708 1.00 91.26 337 VAL C N 1
ATOM 7791 C CA . VAL C 1 337 ? 13.325 -4.251 -35.916 1.00 94.35 337 VAL C CA 1
ATOM 7792 C C . VAL C 1 337 ? 13.521 -3.204 -37.001 1.00 95.85 337 VAL C C 1
ATOM 7793 O O . VAL C 1 337 ? 13.616 -2.001 -36.732 1.00 94.65 337 VAL C O 1
ATOM 7797 N N . THR C 1 338 ? 13.597 -3.668 -38.244 1.00 100.41 338 THR C N 1
ATOM 7798 C CA . THR C 1 338 ? 13.485 -2.795 -39.399 1.00 97.65 338 THR C CA 1
ATOM 7799 C C . THR C 1 338 ? 12.042 -2.666 -39.871 1.00 98.41 338 THR C C 1
ATOM 7800 O O . THR C 1 338 ? 11.790 -2.050 -40.911 1.00 99.58 338 THR C O 1
ATOM 7804 N N . GLY C 1 339 ? 11.103 -3.230 -39.127 1.00 103.52 339 GLY C N 1
ATOM 7805 C CA . GLY C 1 339 ? 9.703 -3.199 -39.499 1.00 89.00 339 GLY C CA 1
ATOM 7806 C C . GLY C 1 339 ? 8.956 -4.354 -38.876 1.00 77.27 339 GLY C C 1
ATOM 7807 O O . GLY C 1 339 ? 9.542 -5.284 -38.320 1.00 87.01 339 GLY C O 1
ATOM 7808 N N . ARG C 1 340 ? 7.632 -4.277 -38.973 1.00 83.23 340 ARG C N 1
ATOM 7809 C CA . ARG C 1 340 ? 6.764 -5.309 -38.415 1.00 82.05 340 ARG C CA 1
ATOM 7810 C C . ARG C 1 340 ? 6.841 -6.562 -39.280 1.00 82.80 340 ARG C C 1
ATOM 7811 O O . ARG C 1 340 ? 6.293 -6.600 -40.387 1.00 72.17 340 ARG C O 1
ATOM 7819 N N . VAL C 1 341 ? 7.521 -7.587 -38.778 1.00 76.39 341 VAL C N 1
ATOM 7820 C CA . VAL C 1 341 ? 7.660 -8.854 -39.482 1.00 62.80 341 VAL C CA 1
ATOM 7821 C C . VAL C 1 341 ? 6.451 -9.727 -39.177 1.00 55.87 341 VAL C C 1
ATOM 7822 O O . VAL C 1 341 ? 6.058 -9.879 -38.015 1.00 60.72 341 VAL C O 1
ATOM 7826 N N . VAL C 1 342 ? 5.852 -10.292 -40.222 1.00 50.98 342 VAL C N 1
ATOM 7827 C CA . VAL C 1 342 ? 4.725 -11.207 -40.091 1.00 51.80 342 VAL C CA 1
ATOM 7828 C C . VAL C 1 342 ? 5.054 -12.477 -40.859 1.00 62.42 342 VAL C C 1
ATOM 7829 O O . VAL C 1 342 ? 5.656 -12.424 -41.938 1.00 71.57 342 VAL C O 1
ATOM 7833 N N . LEU C 1 343 ? 4.669 -13.618 -40.298 1.00 56.75 343 LEU C N 1
ATOM 7834 C CA . LEU C 1 343 ? 5.003 -14.935 -40.809 1.00 60.06 343 LEU C CA 1
ATOM 7835 C C . LEU C 1 343 ? 3.782 -15.590 -41.430 1.00 59.70 343 LEU C C 1
ATOM 7836 O O . LEU C 1 343 ? 2.736 -15.703 -40.776 1.00 50.88 343 LEU C O 1
ATOM 7841 N N . ASP C 1 344 ? 3.929 -16.006 -42.682 1.00 59.47 344 ASP C N 1
ATOM 7842 C CA . ASP C 1 344 ? 2.978 -16.889 -43.340 1.00 59.35 344 ASP C CA 1
ATOM 7843 C C . ASP C 1 344 ? 3.378 -18.308 -42.965 1.00 64.51 344 ASP C C 1
ATOM 7844 O O . ASP C 1 344 ? 4.380 -18.831 -43.463 1.00 79.40 344 ASP C O 1
ATOM 7849 N N . LEU C 1 345 ? 2.611 -18.921 -42.073 1.00 60.16 345 LEU C N 1
ATOM 7850 C CA . LEU C 1 345 ? 2.931 -20.253 -41.580 1.00 55.94 345 LEU C CA 1
ATOM 7851 C C . LEU C 1 345 ? 2.731 -21.328 -42.637 1.00 58.26 345 LEU C C 1
ATOM 7852 O O . LEU C 1 345 ? 2.908 -22.515 -42.340 1.00 63.32 345 LEU C O 1
ATOM 7857 N N . TRP C 1 346 ? 2.363 -20.930 -43.855 1.00 65.01 346 TRP C N 1
ATOM 7858 C CA . TRP C 1 346 ? 2.331 -21.844 -44.991 1.00 71.59 346 TRP C CA 1
ATOM 7859 C C . TRP C 1 346 ? 3.729 -22.084 -45.544 1.00 74.73 346 TRP C C 1
ATOM 7860 O O . TRP C 1 346 ? 4.082 -23.218 -45.886 1.00 74.23 346 TRP C O 1
ATOM 7871 N N . LYS C 1 347 ? 4.533 -21.029 -45.632 1.00 75.78 347 LYS C N 1
ATOM 7872 C CA . LYS C 1 347 ? 5.892 -21.112 -46.146 1.00 64.23 347 LYS C CA 1
ATOM 7873 C C . LYS C 1 347 ? 6.884 -21.355 -45.015 1.00 59.36 347 LYS C C 1
ATOM 7874 O O . LYS C 1 347 ? 8.089 -21.432 -45.241 1.00 57.23 347 LYS C O 1
ATOM 7880 N N . PRO D 1 1 ? -20.115 -37.814 2.672 1.00 124.72 1 PRO D N 1
ATOM 7881 C CA . PRO D 1 1 ? -20.216 -38.400 1.331 1.00 125.77 1 PRO D CA 1
ATOM 7882 C C . PRO D 1 1 ? -21.406 -37.860 0.546 1.00 123.73 1 PRO D C 1
ATOM 7883 O O . PRO D 1 1 ? -22.308 -37.267 1.132 1.00 127.00 1 PRO D O 1
ATOM 7887 N N . ILE D 1 2 ? -21.405 -38.069 -0.765 1.00 125.85 2 ILE D N 1
ATOM 7888 C CA . ILE D 1 2 ? -22.532 -37.669 -1.600 1.00 129.55 2 ILE D CA 1
ATOM 7889 C C . ILE D 1 2 ? -23.636 -38.703 -1.430 1.00 128.60 2 ILE D C 1
ATOM 7890 O O . ILE D 1 2 ? -23.350 -39.898 -1.260 1.00 141.38 2 ILE D O 1
ATOM 7895 N N . PRO D 1 3 ? -24.889 -38.288 -1.392 1.00 129.60 3 PRO D N 1
ATOM 7896 C CA . PRO D 1 3 ? -25.982 -39.244 -1.587 1.00 135.01 3 PRO D CA 1
ATOM 7897 C C . PRO D 1 3 ? -26.361 -39.326 -3.056 1.00 130.53 3 PRO D C 1
ATOM 7898 O O . PRO D 1 3 ? -25.809 -38.600 -3.886 1.00 132.40 3 PRO D O 1
ATOM 7902 N N . SER D 1 4 ? -27.300 -40.203 -3.384 1.00 134.62 4 SER D N 1
ATOM 7903 C CA . SER D 1 4 ? -27.864 -40.280 -4.722 1.00 137.51 4 SER D CA 1
ATOM 7904 C C . SER D 1 4 ? -29.230 -39.617 -4.806 1.00 134.38 4 SER D C 1
ATOM 7905 O O . SER D 1 4 ? -29.793 -39.519 -5.900 1.00 132.22 4 SER D O 1
ATOM 7908 N N . THR D 1 5 ? -29.771 -39.169 -3.679 1.00 140.62 5 THR D N 1
ATOM 7909 C CA . THR D 1 5 ? -31.053 -38.489 -3.647 1.00 154.69 5 THR D CA 1
ATOM 7910 C C . THR D 1 5 ? -30.887 -37.197 -2.875 1.00 153.57 5 THR D C 1
ATOM 7911 O O . THR D 1 5 ? -30.177 -37.146 -1.868 1.00 147.48 5 THR D O 1
ATOM 7915 N N . GLN D 1 6 ? -31.538 -36.154 -3.340 1.00 161.52 6 GLN D N 1
ATOM 7916 C CA . GLN D 1 6 ? -31.375 -34.870 -2.692 1.00 160.45 6 GLN D CA 1
ATOM 7917 C C . GLN D 1 6 ? -32.723 -34.192 -2.637 1.00 163.86 6 GLN D C 1
ATOM 7918 O O . GLN D 1 6 ? -33.425 -34.109 -3.646 1.00 165.14 6 GLN D O 1
ATOM 7924 N N . LYS D 1 7 ? -33.060 -33.693 -1.470 1.00 160.64 7 LYS D N 1
ATOM 7925 C CA . LYS D 1 7 ? -34.427 -33.315 -1.183 1.00 159.82 7 LYS D CA 1
ATOM 7926 C C . LYS D 1 7 ? -34.654 -31.911 -1.732 1.00 154.97 7 LYS D C 1
ATOM 7927 O O . LYS D 1 7 ? -34.086 -30.940 -1.232 1.00 147.27 7 LYS D O 1
ATOM 7933 N N . ALA D 1 8 ? -35.463 -31.807 -2.789 1.00 155.85 8 ALA D N 1
ATOM 7934 C CA . ALA D 1 8 ? -35.654 -30.553 -3.509 1.00 146.79 8 ALA D CA 1
ATOM 7935 C C . ALA D 1 8 ? -37.117 -30.395 -3.910 1.00 151.68 8 ALA D C 1
ATOM 7936 O O . ALA D 1 8 ? -37.921 -31.325 -3.799 1.00 163.31 8 ALA D O 1
ATOM 7938 N N . ALA D 1 9 ? -37.451 -29.199 -4.398 1.00 138.71 9 ALA D N 1
ATOM 7939 C CA . ALA D 1 9 ? -38.802 -28.832 -4.813 1.00 146.28 9 ALA D CA 1
ATOM 7940 C C . ALA D 1 9 ? -38.826 -28.455 -6.290 1.00 139.68 9 ALA D C 1
ATOM 7941 O O . ALA D 1 9 ? -38.176 -27.484 -6.696 1.00 128.51 9 ALA D O 1
ATOM 7943 N N . VAL D 1 10 ? -39.557 -29.232 -7.093 1.00 150.97 10 VAL D N 1
ATOM 7944 C CA . VAL D 1 10 ? -39.560 -29.106 -8.546 1.00 150.68 10 VAL D CA 1
ATOM 7945 C C . VAL D 1 10 ? -40.989 -28.981 -9.075 1.00 150.94 10 VAL D C 1
ATOM 7946 O O . VAL D 1 10 ? -41.901 -29.660 -8.590 1.00 160.55 10 VAL D O 1
ATOM 7950 N N . PHE D 1 11 ? -41.178 -28.114 -10.075 1.00 150.63 11 PHE D N 1
ATOM 7951 C CA . PHE D 1 11 ? -42.389 -28.084 -10.890 1.00 158.94 11 PHE D CA 1
ATOM 7952 C C . PHE D 1 11 ? -42.191 -28.921 -12.148 1.00 167.39 11 PHE D C 1
ATOM 7953 O O . PHE D 1 11 ? -41.093 -29.001 -12.694 1.00 170.14 11 PHE D O 1
ATOM 7961 N N . HIS D 1 12 ? -43.281 -29.521 -12.625 1.00 171.07 12 HIS D N 1
ATOM 7962 C CA . HIS D 1 12 ? -43.264 -30.176 -13.928 1.00 174.68 12 HIS D CA 1
ATOM 7963 C C . HIS D 1 12 ? -43.573 -29.180 -15.041 1.00 177.58 12 HIS D C 1
ATOM 7964 O O . HIS D 1 12 ? -42.947 -29.216 -16.108 1.00 180.82 12 HIS D O 1
ATOM 7971 N N . LYS D 1 13 ? -44.506 -28.265 -14.789 1.00 167.91 13 LYS D N 1
ATOM 7972 C CA . LYS D 1 13 ? -44.921 -27.250 -15.750 1.00 160.94 13 LYS D CA 1
ATOM 7973 C C . LYS D 1 13 ? -45.232 -25.964 -14.990 1.00 169.47 13 LYS D C 1
ATOM 7974 O O . LYS D 1 13 ? -44.955 -25.837 -13.794 1.00 169.11 13 LYS D O 1
ATOM 7980 N N . PHE D 1 14 ? -45.814 -25.005 -15.706 1.00 174.17 14 PHE D N 1
ATOM 7981 C CA . PHE D 1 14 ? -46.335 -23.784 -15.105 1.00 158.33 14 PHE D CA 1
ATOM 7982 C C . PHE D 1 14 ? -47.552 -24.082 -14.241 1.00 164.45 14 PHE D C 1
ATOM 7983 O O . PHE D 1 14 ? -48.322 -25.006 -14.515 1.00 170.45 14 PHE D O 1
ATOM 7991 N N . GLY D 1 15 ? -47.671 -23.360 -13.129 1.00 161.76 15 GLY D N 1
ATOM 7992 C CA . GLY D 1 15 ? -48.902 -23.449 -12.370 1.00 164.05 15 GLY D CA 1
ATOM 7993 C C . GLY D 1 15 ? -49.033 -24.637 -11.449 1.00 166.54 15 GLY D C 1
ATOM 7994 O O . GLY D 1 15 ? -50.078 -24.787 -10.810 1.00 163.05 15 GLY D O 1
ATOM 7995 N N . GLN D 1 16 ? -48.040 -25.516 -11.392 1.00 158.11 16 GLN D N 1
ATOM 7996 C CA . GLN D 1 16 ? -48.144 -26.674 -10.523 1.00 149.38 16 GLN D CA 1
ATOM 7997 C C . GLN D 1 16 ? -47.518 -26.370 -9.166 1.00 149.87 16 GLN D C 1
ATOM 7998 O O . GLN D 1 16 ? -46.921 -25.315 -8.949 1.00 152.92 16 GLN D O 1
ATOM 8004 N N . ARG D 1 17 ? -47.682 -27.304 -8.235 1.00 154.83 17 ARG D N 1
ATOM 8005 C CA . ARG D 1 17 ? -47.298 -27.082 -6.850 1.00 157.54 17 ARG D CA 1
ATOM 8006 C C . ARG D 1 17 ? -46.128 -27.973 -6.458 1.00 157.42 17 ARG D C 1
ATOM 8007 O O . ARG D 1 17 ? -45.895 -29.036 -7.041 1.00 156.46 17 ARG D O 1
ATOM 8015 N N . TYR D 1 18 ? -45.397 -27.519 -5.444 1.00 159.65 18 TYR D N 1
ATOM 8016 C CA . TYR D 1 18 ? -44.132 -28.115 -5.060 1.00 152.48 18 TYR D CA 1
ATOM 8017 C C . TYR D 1 18 ? -44.342 -29.352 -4.195 1.00 149.93 18 TYR D C 1
ATOM 8018 O O . TYR D 1 18 ? -45.465 -29.785 -3.921 1.00 150.39 18 TYR D O 1
ATOM 8027 N N . GLN D 1 19 ? -43.222 -29.913 -3.752 1.00 153.28 19 GLN D N 1
ATOM 8028 C CA . GLN D 1 19 ? -43.165 -31.100 -2.914 1.00 148.14 19 GLN D CA 1
ATOM 8029 C C . GLN D 1 19 ? -41.719 -31.273 -2.472 1.00 142.91 19 GLN D C 1
ATOM 8030 O O . GLN D 1 19 ? -40.799 -30.717 -3.078 1.00 144.46 19 GLN D O 1
ATOM 8036 N N . PHE D 1 20 ? -41.532 -32.033 -1.401 1.00 145.14 20 PHE D N 1
ATOM 8037 C CA . PHE D 1 20 ? -40.222 -32.198 -0.790 1.00 140.02 20 PHE D CA 1
ATOM 8038 C C . PHE D 1 20 ? -39.444 -33.381 -1.364 1.00 148.52 20 PHE D C 1
ATOM 8039 O O . PHE D 1 20 ? -38.360 -33.707 -0.871 1.00 153.19 20 PHE D O 1
ATOM 8047 N N . GLU D 1 21 ? -39.946 -33.993 -2.428 1.00 152.45 21 GLU D N 1
ATOM 8048 C CA . GLU D 1 21 ? -39.467 -35.307 -2.829 1.00 159.47 21 GLU D CA 1
ATOM 8049 C C . GLU D 1 21 ? -38.032 -35.267 -3.329 1.00 156.55 21 GLU D C 1
ATOM 8050 O O . GLU D 1 21 ? -37.640 -34.383 -4.097 1.00 152.68 21 GLU D O 1
ATOM 8056 N N . LYS D 1 22 ? -37.260 -36.251 -2.875 1.00 160.13 22 LYS D N 1
ATOM 8057 C CA . LYS D 1 22 ? -35.867 -36.410 -3.261 1.00 150.28 22 LYS D CA 1
ATOM 8058 C C . LYS D 1 22 ? -35.771 -36.591 -4.771 1.00 148.34 22 LYS D C 1
ATOM 8059 O O . LYS D 1 22 ? -36.554 -37.333 -5.372 1.00 148.60 22 LYS D O 1
ATOM 8065 N N . ILE D 1 23 ? -34.796 -35.927 -5.382 1.00 147.95 23 ILE D N 1
ATOM 8066 C CA . ILE D 1 23 ? -34.604 -35.967 -6.823 1.00 149.55 23 ILE D CA 1
ATOM 8067 C C . ILE D 1 23 ? -33.168 -36.403 -7.083 1.00 142.41 23 ILE D C 1
ATOM 8068 O O . ILE D 1 23 ? -32.310 -36.374 -6.192 1.00 141.23 23 ILE D O 1
ATOM 8073 N N . SER D 1 24 ? -32.934 -36.868 -8.310 1.00 142.52 24 SER D N 1
ATOM 8074 C CA . SER D 1 24 ? -31.620 -37.346 -8.722 1.00 153.18 24 SER D CA 1
ATOM 8075 C C . SER D 1 24 ? -30.584 -36.230 -8.600 1.00 157.98 24 SER D C 1
ATOM 8076 O O . SER D 1 24 ? -30.892 -35.048 -8.755 1.00 157.69 24 SER D O 1
ATOM 8079 N N . VAL D 1 25 ? -29.350 -36.624 -8.309 1.00 157.18 25 VAL D N 1
ATOM 8080 C CA . VAL D 1 25 ? -28.259 -35.672 -8.069 1.00 158.20 25 VAL D CA 1
ATOM 8081 C C . VAL D 1 25 ? -27.899 -34.977 -9.377 1.00 157.14 25 VAL D C 1
ATOM 8082 O O . VAL D 1 25 ? -27.739 -35.651 -10.419 1.00 162.74 25 VAL D O 1
ATOM 8086 N N . PRO D 1 26 ? -27.819 -33.647 -9.408 1.00 144.05 26 PRO D N 1
ATOM 8087 C CA . PRO D 1 26 ? -27.492 -32.976 -10.671 1.00 150.11 26 PRO D CA 1
ATOM 8088 C C . PRO D 1 26 ? -26.033 -33.236 -11.000 1.00 146.04 26 PRO D C 1
ATOM 8089 O O . PRO D 1 26 ? -25.163 -33.046 -10.149 1.00 136.66 26 PRO D O 1
ATOM 8093 N N . GLU D 1 27 ? -25.754 -33.623 -12.237 1.00 147.49 27 GLU D N 1
ATOM 8094 C CA . GLU D 1 27 ? -24.368 -33.765 -12.653 1.00 139.53 27 GLU D CA 1
ATOM 8095 C C . GLU D 1 27 ? -23.661 -32.412 -12.618 1.00 130.50 27 GLU D C 1
ATOM 8096 O O . GLU D 1 27 ? -24.287 -31.353 -12.742 1.00 141.73 27 GLU D O 1
ATOM 8102 N N . ILE D 1 28 ? -22.357 -32.457 -12.429 1.00 123.02 28 ILE D N 1
ATOM 8103 C CA . ILE D 1 28 ? -21.551 -31.245 -12.459 1.00 115.95 28 ILE D CA 1
ATOM 8104 C C . ILE D 1 28 ? -21.224 -30.899 -13.900 1.00 122.35 28 ILE D C 1
ATOM 8105 O O . ILE D 1 28 ? -20.942 -31.781 -14.719 1.00 134.33 28 ILE D O 1
ATOM 8110 N N . GLY D 1 29 ? -21.295 -29.612 -14.231 1.00 120.65 29 GLY D N 1
ATOM 8111 C CA . GLY D 1 29 ? -20.701 -29.159 -15.463 1.00 109.55 29 GLY D CA 1
ATOM 8112 C C . GLY D 1 29 ? -19.193 -29.115 -15.349 1.00 114.13 29 GLY D C 1
ATOM 8113 O O . GLY D 1 29 ? -18.623 -29.161 -14.260 1.00 126.31 29 GLY D O 1
ATOM 8114 N N . ASP D 1 30 ? -18.538 -29.010 -16.501 1.00 107.62 30 ASP D N 1
ATOM 8115 C CA . ASP D 1 30 ? -17.081 -29.079 -16.520 1.00 112.61 30 ASP D CA 1
ATOM 8116 C C . ASP D 1 30 ? -16.449 -27.848 -15.873 1.00 116.15 30 ASP D C 1
ATOM 8117 O O . ASP D 1 30 ? -15.424 -27.960 -15.194 1.00 127.29 30 ASP D O 1
ATOM 8122 N N . ASP D 1 31 ? -17.017 -26.661 -16.079 1.00 112.47 31 ASP D N 1
ATOM 8123 C CA . ASP D 1 31 ? -16.564 -25.501 -15.322 1.00 110.20 31 ASP D CA 1
ATOM 8124 C C . ASP D 1 31 ? -17.429 -25.266 -14.091 1.00 115.35 31 ASP D C 1
ATOM 8125 O O . ASP D 1 31 ? -17.219 -24.282 -13.375 1.00 108.71 31 ASP D O 1
ATOM 8130 N N . ASP D 1 32 ? -18.407 -26.135 -13.846 1.00 113.41 32 ASP D N 1
ATOM 8131 C CA . ASP D 1 32 ? -19.336 -25.951 -12.746 1.00 119.16 32 ASP D CA 1
ATOM 8132 C C . ASP D 1 32 ? -18.740 -26.511 -11.456 1.00 124.15 32 ASP D C 1
ATOM 8133 O O . ASP D 1 32 ? -17.622 -27.037 -11.426 1.00 118.43 32 ASP D O 1
ATOM 8138 N N . ILE D 1 33 ? -19.499 -26.390 -10.374 1.00 109.71 33 ILE D N 1
ATOM 8139 C CA . ILE D 1 33 ? -19.073 -26.819 -9.049 1.00 110.61 33 ILE D CA 1
ATOM 8140 C C . ILE D 1 33 ? -20.305 -27.296 -8.287 1.00 110.76 33 ILE D C 1
ATOM 8141 O O . ILE D 1 33 ? -21.385 -26.706 -8.395 1.00 110.37 33 ILE D O 1
ATOM 8146 N N . LEU D 1 34 ? -20.138 -28.383 -7.535 1.00 111.29 34 LEU D N 1
ATOM 8147 C CA . LEU D 1 34 ? -21.174 -28.967 -6.694 1.00 113.32 34 LEU D CA 1
ATOM 8148 C C . LEU D 1 34 ? -20.932 -28.546 -5.254 1.00 110.75 34 LEU D C 1
ATOM 8149 O O . LEU D 1 34 ? -19.889 -28.882 -4.672 1.00 120.95 34 LEU D O 1
ATOM 8154 N N . VAL D 1 35 ? -21.929 -27.871 -4.677 1.00 103.74 35 VAL D N 1
ATOM 8155 C CA . VAL D 1 35 ? -21.871 -27.277 -3.349 1.00 106.13 35 VAL D CA 1
ATOM 8156 C C . VAL D 1 35 ? -23.013 -27.847 -2.518 1.00 106.25 35 VAL D C 1
ATOM 8157 O O . VAL D 1 35 ? -24.152 -27.925 -2.990 1.00 105.49 35 VAL D O 1
ATOM 8161 N N . LYS D 1 36 ? -22.704 -28.238 -1.283 1.00 106.45 36 LYS D N 1
ATOM 8162 C CA . LYS D 1 36 ? -23.694 -28.720 -0.326 1.00 115.23 36 LYS D CA 1
ATOM 8163 C C . LYS D 1 36 ? -24.208 -27.536 0.489 1.00 113.63 36 LYS D C 1
ATOM 8164 O O . LYS D 1 36 ? -23.523 -27.055 1.396 1.00 109.45 36 LYS D O 1
ATOM 8170 N N . VAL D 1 37 ? -25.418 -27.084 0.171 1.00 122.19 37 VAL D N 1
ATOM 8171 C CA . VAL D 1 37 ? -26.003 -25.908 0.809 1.00 114.22 37 VAL D CA 1
ATOM 8172 C C . VAL D 1 37 ? -26.257 -26.198 2.283 1.00 106.54 37 VAL D C 1
ATOM 8173 O O . VAL D 1 37 ? -26.960 -27.154 2.629 1.00 111.79 37 VAL D O 1
ATOM 8177 N N . ILE D 1 38 ? -25.683 -25.376 3.163 1.00 111.88 38 ILE D N 1
ATOM 8178 C CA . ILE D 1 38 ? -25.889 -25.562 4.595 1.00 111.30 38 ILE D CA 1
ATOM 8179 C C . ILE D 1 38 ? -27.006 -24.631 5.057 1.00 103.25 38 ILE D C 1
ATOM 8180 O O . ILE D 1 38 ? -27.796 -24.982 5.939 1.00 123.27 38 ILE D O 1
ATOM 8185 N N . TYR D 1 39 ? -27.091 -23.447 4.449 1.00 107.90 39 TYR D N 1
ATOM 8186 C CA . TYR D 1 39 ? -28.112 -22.459 4.777 1.00 126.23 39 TYR D CA 1
ATOM 8187 C C . TYR D 1 39 ? -28.535 -21.716 3.514 1.00 111.79 39 TYR D C 1
ATOM 8188 O O . TYR D 1 39 ? -27.711 -21.505 2.625 1.00 100.42 39 TYR D O 1
ATOM 8197 N N . SER D 1 40 ? -29.820 -21.374 3.398 1.00 122.40 40 SER D N 1
ATOM 8198 C CA . SER D 1 40 ? -30.306 -20.692 2.199 1.00 114.06 40 SER D CA 1
ATOM 8199 C C . SER D 1 40 ? -31.321 -19.604 2.536 1.00 116.34 40 SER D C 1
ATOM 8200 O O . SER D 1 40 ? -32.189 -19.802 3.385 1.00 132.75 40 SER D O 1
ATOM 8203 N N . GLY D 1 41 ? -31.238 -18.474 1.834 1.00 104.28 41 GLY D N 1
ATOM 8204 C CA . GLY D 1 41 ? -32.146 -17.365 2.033 1.00 105.11 41 GLY D CA 1
ATOM 8205 C C . GLY D 1 41 ? -33.308 -17.362 1.047 1.00 106.76 41 GLY D C 1
ATOM 8206 O O . GLY D 1 41 ? -33.268 -18.015 0.008 1.00 107.20 41 GLY D O 1
ATOM 8207 N N . VAL D 1 42 ? -34.356 -16.614 1.397 1.00 111.76 42 VAL D N 1
ATOM 8208 C CA . VAL D 1 42 ? -35.588 -16.546 0.608 1.00 115.18 42 VAL D CA 1
ATOM 8209 C C . VAL D 1 42 ? -35.955 -15.096 0.334 1.00 109.87 42 VAL D C 1
ATOM 8210 O O . VAL D 1 42 ? -36.188 -14.323 1.269 1.00 109.72 42 VAL D O 1
ATOM 8214 N N . CYS D 1 43 ? -35.970 -14.720 -0.940 1.00 112.86 43 CYS D N 1
ATOM 8215 C CA . CYS D 1 43 ? -36.467 -13.434 -1.404 1.00 129.59 43 CYS D CA 1
ATOM 8216 C C . CYS D 1 43 ? -37.681 -13.642 -2.304 1.00 125.09 43 CYS D C 1
ATOM 8217 O O . CYS D 1 43 ? -37.987 -14.759 -2.729 1.00 122.43 43 CYS D O 1
ATOM 8220 N N . HIS D 1 44 ? -38.375 -12.537 -2.595 1.00 126.47 44 HIS D N 1
ATOM 8221 C CA . HIS D 1 44 ? -39.589 -12.588 -3.407 1.00 128.50 44 HIS D CA 1
ATOM 8222 C C . HIS D 1 44 ? -39.344 -12.944 -4.872 1.00 123.27 44 HIS D C 1
ATOM 8223 O O . HIS D 1 44 ? -40.312 -13.258 -5.572 1.00 119.33 44 HIS D O 1
ATOM 8230 N N . THR D 1 45 ? -38.111 -12.847 -5.382 1.00 116.06 45 THR D N 1
ATOM 8231 C CA . THR D 1 45 ? -37.910 -13.288 -6.762 1.00 109.54 45 THR D CA 1
ATOM 8232 C C . THR D 1 45 ? -38.214 -14.772 -6.897 1.00 126.61 45 THR D C 1
ATOM 8233 O O . THR D 1 45 ? -38.699 -15.210 -7.948 1.00 137.38 45 THR D O 1
ATOM 8237 N N . ASP D 1 46 ? -37.927 -15.561 -5.856 1.00 116.63 46 ASP D N 1
ATOM 8238 C CA . ASP D 1 46 ? -38.352 -16.958 -5.849 1.00 123.57 46 ASP D CA 1
ATOM 8239 C C . ASP D 1 46 ? -39.868 -17.062 -5.894 1.00 130.02 46 ASP D C 1
ATOM 8240 O O . ASP D 1 46 ? -40.414 -18.005 -6.478 1.00 133.89 46 ASP D O 1
ATOM 8245 N N . ILE D 1 47 ? -40.557 -16.098 -5.284 1.00 131.13 47 ILE D N 1
ATOM 8246 C CA . ILE D 1 47 ? -42.013 -16.061 -5.344 1.00 136.61 47 ILE D CA 1
ATOM 8247 C C . ILE D 1 47 ? -42.466 -15.776 -6.770 1.00 137.84 47 ILE D C 1
ATOM 8248 O O . ILE D 1 47 ? -43.494 -16.286 -7.229 1.00 138.33 47 ILE D O 1
ATOM 8253 N N . HIS D 1 48 ? -41.719 -14.933 -7.482 1.00 135.01 48 HIS D N 1
ATOM 8254 C CA . HIS D 1 48 ? -41.952 -14.636 -8.890 1.00 139.18 48 HIS D CA 1
ATOM 8255 C C . HIS D 1 48 ? -41.452 -15.711 -9.849 1.00 137.42 48 HIS D C 1
ATOM 8256 O O . HIS D 1 48 ? -41.714 -15.597 -11.051 1.00 140.31 48 HIS D O 1
ATOM 8263 N N . VAL D 1 49 ? -40.699 -16.712 -9.383 1.00 149.99 49 VAL D N 1
ATOM 8264 C CA . VAL D 1 49 ? -40.361 -17.828 -10.266 1.00 157.49 49 VAL D CA 1
ATOM 8265 C C . VAL D 1 49 ? -41.629 -18.504 -10.764 1.00 170.74 49 VAL D C 1
ATOM 8266 O O . VAL D 1 49 ? -41.768 -18.814 -11.953 1.00 179.86 49 VAL D O 1
ATOM 8270 N N . TRP D 1 50 ? -42.570 -18.745 -9.857 1.00 170.21 50 TRP D N 1
ATOM 8271 C CA . TRP D 1 50 ? -43.811 -19.410 -10.212 1.00 177.05 50 TRP D CA 1
ATOM 8272 C C . TRP D 1 50 ? -44.697 -18.474 -11.040 1.00 182.44 50 TRP D C 1
ATOM 8273 O O . TRP D 1 50 ? -44.446 -17.268 -11.133 1.00 180.09 50 TRP D O 1
ATOM 8284 N N . LEU D 1 51 ? -45.704 -19.067 -11.689 1.00 211.51 51 LEU D N 1
ATOM 8285 C CA . LEU D 1 51 ? -46.708 -18.389 -12.507 1.00 217.45 51 LEU D CA 1
ATOM 8286 C C . LEU D 1 51 ? -46.191 -17.907 -13.862 1.00 208.92 51 LEU D C 1
ATOM 8287 O O . LEU D 1 51 ? -46.966 -17.380 -14.664 1.00 215.07 51 LEU D O 1
ATOM 8292 N N . GLY D 1 52 ? -44.888 -18.031 -14.113 1.00 179.07 52 GLY D N 1
ATOM 8293 C CA . GLY D 1 52 ? -44.337 -17.527 -15.354 1.00 166.25 52 GLY D CA 1
ATOM 8294 C C . GLY D 1 52 ? -44.550 -16.072 -15.693 1.00 160.74 52 GLY D C 1
ATOM 8295 O O . GLY D 1 52 ? -44.490 -15.700 -16.869 1.00 145.91 52 GLY D O 1
ATOM 8296 N N . ASP D 1 53 ? -44.785 -15.230 -14.683 1.00 166.02 53 ASP D N 1
ATOM 8297 C CA . ASP D 1 53 ? -45.125 -13.829 -14.918 1.00 152.07 53 ASP D CA 1
ATOM 8298 C C . ASP D 1 53 ? -43.942 -13.003 -15.407 1.00 141.10 53 ASP D C 1
ATOM 8299 O O . ASP D 1 53 ? -44.146 -12.049 -16.169 1.00 126.68 53 ASP D O 1
ATOM 8304 N N . PHE D 1 54 ? -42.720 -13.305 -14.980 1.00 129.50 54 PHE D N 1
ATOM 8305 C CA . PHE D 1 54 ? -41.593 -12.515 -15.452 1.00 128.59 54 PHE D CA 1
ATOM 8306 C C . PHE D 1 54 ? -41.462 -12.718 -16.958 1.00 132.25 54 PHE D C 1
ATOM 8307 O O . PHE D 1 54 ? -41.528 -13.860 -17.432 1.00 129.93 54 PHE D O 1
ATOM 8315 N N . PRO D 1 55 ? -41.264 -11.648 -17.733 1.00 151.30 55 PRO D N 1
ATOM 8316 C CA . PRO D 1 55 ? -41.239 -11.791 -19.201 1.00 151.13 55 PRO D CA 1
ATOM 8317 C C . PRO D 1 55 ? -40.161 -12.720 -19.726 1.00 143.02 55 PRO D C 1
ATOM 8318 O O . PRO D 1 55 ? -40.395 -13.423 -20.717 1.00 150.94 55 PRO D O 1
ATOM 8322 N N . MET D 1 56 ? -38.981 -12.731 -19.111 1.00 130.61 56 MET D N 1
ATOM 8323 C CA . MET D 1 56 ? -37.931 -13.639 -19.549 1.00 131.03 56 MET D CA 1
ATOM 8324 C C . MET D 1 56 ? -38.411 -15.079 -19.442 1.00 145.23 56 MET D C 1
ATOM 8325 O O . MET D 1 56 ? -38.959 -15.487 -18.413 1.00 153.22 56 MET D O 1
ATOM 8330 N N . GLU D 1 57 ? -38.223 -15.841 -20.522 1.00 147.13 57 GLU D N 1
ATOM 8331 C CA . GLU D 1 57 ? -38.615 -17.243 -20.525 1.00 138.94 57 GLU D CA 1
ATOM 8332 C C . GLU D 1 57 ? -37.964 -17.970 -19.356 1.00 137.86 57 GLU D C 1
ATOM 8333 O O . GLU D 1 57 ? -36.838 -17.663 -18.959 1.00 135.07 57 GLU D O 1
ATOM 8339 N N . ALA D 1 58 ? -38.688 -18.927 -18.793 1.00 136.69 58 ALA D N 1
ATOM 8340 C CA . ALA D 1 58 ? -38.245 -19.617 -17.595 1.00 138.19 58 ALA D CA 1
ATOM 8341 C C . ALA D 1 58 ? -38.220 -21.120 -17.818 1.00 144.47 58 ALA D C 1
ATOM 8342 O O . ALA D 1 58 ? -38.744 -21.636 -18.810 1.00 141.05 58 ALA D O 1
ATOM 8344 N N . LYS D 1 59 ? -37.609 -21.821 -16.877 1.00 146.50 59 LYS D N 1
ATOM 8345 C CA . LYS D 1 59 ? -37.566 -23.258 -16.937 1.00 147.26 59 LYS D CA 1
ATOM 8346 C C . LYS D 1 59 ? -38.914 -23.795 -16.537 1.00 150.79 59 LYS D C 1
ATOM 8347 O O . LYS D 1 59 ? -39.104 -24.174 -15.384 1.00 155.66 59 LYS D O 1
ATOM 8353 N N . GLU D 1 60 ? -39.864 -23.824 -17.464 1.00 158.93 60 GLU D N 1
ATOM 8354 C CA . GLU D 1 60 ? -41.166 -24.402 -17.160 1.00 165.35 60 GLU D CA 1
ATOM 8355 C C . GLU D 1 60 ? -40.916 -25.846 -16.886 1.00 170.03 60 GLU D C 1
ATOM 8356 O O . GLU D 1 60 ? -41.705 -26.513 -16.222 1.00 172.00 60 GLU D O 1
ATOM 8362 N N . LEU D 1 61 ? -39.828 -26.359 -17.415 1.00 178.04 61 LEU D N 1
ATOM 8363 C CA . LEU D 1 61 ? -39.496 -27.728 -17.120 1.00 182.56 61 LEU D CA 1
ATOM 8364 C C . LEU D 1 61 ? -39.226 -27.833 -15.639 1.00 180.66 61 LEU D C 1
ATOM 8365 O O . LEU D 1 61 ? -39.248 -26.841 -14.916 1.00 178.87 61 LEU D O 1
ATOM 8370 N N . PRO D 1 62 ? -38.992 -29.046 -15.166 1.00 198.54 62 PRO D N 1
ATOM 8371 C CA . PRO D 1 62 ? -38.628 -29.195 -13.768 1.00 191.72 62 PRO D CA 1
ATOM 8372 C C . PRO D 1 62 ? -37.631 -28.153 -13.319 1.00 187.05 62 PRO D C 1
ATOM 8373 O O . PRO D 1 62 ? -36.606 -27.976 -13.962 1.00 180.73 62 PRO D O 1
ATOM 8377 N N . ILE D 1 63 ? -37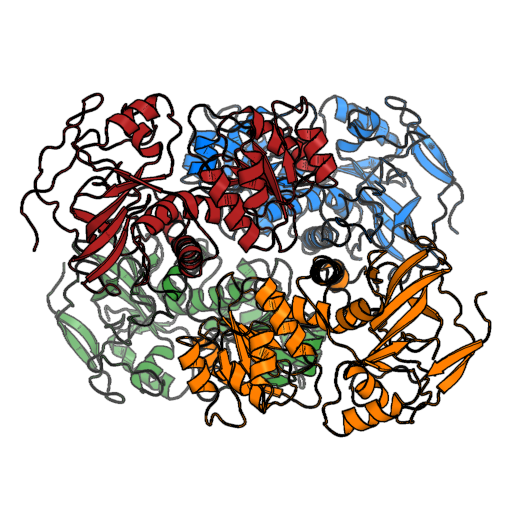.922 -27.477 -12.215 1.00 159.38 63 ILE D N 1
ATOM 8378 C CA . ILE D 1 63 ? -37.033 -26.434 -11.748 1.00 148.17 63 ILE D CA 1
ATOM 8379 C C . ILE D 1 63 ? -36.995 -26.312 -10.245 1.00 132.44 63 ILE D C 1
ATOM 8380 O O . ILE D 1 63 ? -38.021 -26.399 -9.584 1.00 128.86 63 ILE D O 1
ATOM 8385 N N . VAL D 1 64 ? -35.801 -26.127 -9.707 1.00 139.43 64 VAL D N 1
ATOM 8386 C CA . VAL D 1 64 ? -35.668 -25.922 -8.262 1.00 133.70 64 VAL D CA 1
ATOM 8387 C C . VAL D 1 64 ? -35.496 -24.438 -7.965 1.00 121.90 64 VAL D C 1
ATOM 8388 O O . VAL D 1 64 ? -34.684 -23.760 -8.601 1.00 109.45 64 VAL D O 1
ATOM 8392 N N . GLY D 1 65 ? -36.270 -23.926 -7.005 1.00 116.31 65 GLY D N 1
ATOM 8393 C CA . GLY D 1 65 ? -36.228 -22.510 -6.687 1.00 126.35 65 GLY D CA 1
ATOM 8394 C C . GLY D 1 65 ? -35.067 -22.184 -5.757 1.00 119.38 65 GLY D C 1
ATOM 8395 O O . GLY D 1 65 ? -34.276 -23.045 -5.372 1.00 101.20 65 GLY D O 1
ATOM 8396 N N . GLY D 1 66 ? -34.902 -20.892 -5.472 1.00 106.03 66 GLY D N 1
ATOM 8397 C CA . GLY D 1 66 ? -33.859 -20.514 -4.530 1.00 111.32 66 GLY D CA 1
ATOM 8398 C C . GLY D 1 66 ? -32.655 -19.928 -5.238 1.00 109.71 66 GLY D C 1
ATOM 8399 O O . GLY D 1 66 ? -32.275 -20.450 -6.286 1.00 99.62 66 GLY D O 1
ATOM 8400 N N . HIS D 1 67 ? -32.078 -18.826 -4.755 1.00 102.53 67 HIS D N 1
ATOM 8401 C CA . HIS D 1 67 ? -30.898 -18.300 -5.440 1.00 108.23 67 HIS D CA 1
ATOM 8402 C C . HIS D 1 67 ? -29.750 -18.044 -4.465 1.00 106.29 67 HIS D C 1
ATOM 8403 O O . HIS D 1 67 ? -28.610 -18.419 -4.748 1.00 111.46 67 HIS D O 1
ATOM 8410 N N . GLU D 1 68 ? -30.063 -17.448 -3.322 1.00 92.77 68 GLU D N 1
ATOM 8411 C CA . GLU D 1 68 ? -29.054 -17.177 -2.320 1.00 90.71 68 GLU D CA 1
ATOM 8412 C C . GLU D 1 68 ? -28.819 -18.363 -1.424 1.00 83.32 68 GLU D C 1
ATOM 8413 O O . GLU D 1 68 ? -29.682 -18.712 -0.640 1.00 110.09 68 GLU D O 1
ATOM 8419 N N . GLY D 1 69 ? -27.648 -18.981 -1.511 1.00 86.02 69 GLY D N 1
ATOM 8420 C CA . GLY D 1 69 ? -27.343 -20.093 -0.624 1.00 81.95 69 GLY D CA 1
ATOM 8421 C C . GLY D 1 69 ? -25.888 -20.206 -0.217 1.00 81.80 69 GLY D C 1
ATOM 8422 O O . GLY D 1 69 ? -25.003 -20.087 -1.058 1.00 83.92 69 GLY D O 1
ATOM 8423 N N . ALA D 1 70 ? -25.616 -20.489 1.051 1.00 81.23 70 ALA D N 1
ATOM 8424 C CA . ALA D 1 70 ? -24.259 -20.657 1.549 1.00 92.67 70 ALA D CA 1
ATOM 8425 C C . ALA D 1 70 ? -24.068 -22.113 1.950 1.00 103.30 70 ALA D C 1
ATOM 8426 O O . ALA D 1 70 ? -24.870 -22.665 2.712 1.00 101.96 70 ALA D O 1
ATOM 8428 N N . GLY D 1 71 ? -22.994 -22.719 1.454 1.00 101.59 71 GLY D N 1
ATOM 8429 C CA . GLY D 1 71 ? -22.717 -24.109 1.724 1.00 100.15 71 GLY D CA 1
ATOM 8430 C C . GLY D 1 71 ? -21.252 -24.404 1.491 1.00 106.13 71 GLY D C 1
ATOM 8431 O O . GLY D 1 71 ? -20.432 -23.494 1.376 1.00 101.06 71 GLY D O 1
ATOM 8432 N N . VAL D 1 72 ? -20.926 -25.693 1.441 1.00 101.39 72 VAL D N 1
ATOM 8433 C CA . VAL D 1 72 ? -19.551 -26.156 1.283 1.00 99.26 72 VAL D CA 1
ATOM 8434 C C . VAL D 1 72 ? -19.402 -26.869 -0.054 1.00 87.89 72 VAL D C 1
ATOM 8435 O O . VAL D 1 72 ? -20.243 -27.696 -0.427 1.00 90.80 72 VAL D O 1
ATOM 8439 N N . VAL D 1 73 ? -18.310 -26.572 -0.762 1.00 84.88 73 VAL D N 1
ATOM 8440 C CA . VAL D 1 73 ? -18.036 -27.236 -2.031 1.00 88.83 73 VAL D CA 1
ATOM 8441 C C . VAL D 1 73 ? -17.685 -28.693 -1.773 1.00 104.26 73 VAL D C 1
ATOM 8442 O O . VAL D 1 73 ? -16.783 -29.004 -0.985 1.00 98.65 73 VAL D O 1
ATOM 8446 N N . VAL D 1 74 ? -18.408 -29.596 -2.430 1.00 113.61 74 VAL D N 1
ATOM 8447 C CA . VAL D 1 74 ? -18.123 -31.015 -2.282 1.00 95.67 74 VAL D CA 1
ATOM 8448 C C . VAL D 1 74 ? -17.398 -31.535 -3.517 1.00 96.59 74 VAL D C 1
ATOM 8449 O O . VAL D 1 74 ? -16.619 -32.492 -3.420 1.00 92.36 74 VAL D O 1
ATOM 8453 N N . LYS D 1 75 ? -17.578 -30.889 -4.669 1.00 103.99 75 LYS D N 1
ATOM 8454 C CA . LYS D 1 75 ? -16.851 -31.359 -5.848 1.00 102.14 75 LYS D CA 1
ATOM 8455 C C . LYS D 1 75 ? -16.872 -30.279 -6.917 1.00 107.84 75 LYS D C 1
ATOM 8456 O O . LYS D 1 75 ? -17.616 -29.307 -6.821 1.00 113.69 75 LYS D O 1
ATOM 8462 N N . VAL D 1 76 ? -15.965 -30.396 -7.880 1.00 106.94 76 VAL D N 1
ATOM 8463 C CA . VAL D 1 76 ? -15.953 -29.457 -8.990 1.00 113.02 76 VAL D CA 1
ATOM 8464 C C . VAL D 1 76 ? -16.105 -30.217 -10.304 1.00 116.25 76 VAL D C 1
ATOM 8465 O O . VAL D 1 76 ? -16.327 -31.434 -10.319 1.00 113.27 76 VAL D O 1
ATOM 8469 N N . GLY D 1 77 ? -15.893 -29.505 -11.411 1.00 116.77 77 GLY D N 1
ATOM 8470 C CA . GLY D 1 77 ? -15.946 -30.047 -12.742 1.00 114.46 77 GLY D CA 1
ATOM 8471 C C . GLY D 1 77 ? -14.589 -30.364 -13.326 1.00 122.01 77 GLY D C 1
ATOM 8472 O O . GLY D 1 77 ? -13.595 -30.525 -12.605 1.00 130.74 77 GLY D O 1
ATOM 8473 N N . GLN D 1 78 ? -14.531 -30.434 -14.656 1.00 126.82 78 GLN D N 1
ATOM 8474 C CA . GLN D 1 78 ? -13.258 -30.747 -15.292 1.00 130.95 78 GLN D CA 1
ATOM 8475 C C . GLN D 1 78 ? -12.248 -29.627 -15.070 1.00 121.75 78 GLN D C 1
ATOM 8476 O O . GLN D 1 78 ? -11.203 -29.837 -14.445 1.00 119.40 78 GLN D O 1
ATOM 8482 N N . ASN D 1 79 ? -12.523 -28.434 -15.594 1.00 116.03 79 ASN D N 1
ATOM 8483 C CA . ASN D 1 79 ? -11.581 -27.321 -15.516 1.00 121.17 79 ASN D CA 1
ATOM 8484 C C . ASN D 1 79 ? -12.033 -26.275 -14.497 1.00 107.03 79 ASN D C 1
ATOM 8485 O O . ASN D 1 79 ? -12.976 -25.516 -14.747 1.00 104.47 79 ASN D O 1
ATOM 8490 N N . VAL D 1 80 ? -11.344 -26.244 -13.355 1.00 110.63 80 VAL D N 1
ATOM 8491 C CA . VAL D 1 80 ? -11.472 -25.214 -12.327 1.00 103.75 80 VAL D CA 1
ATOM 8492 C C . VAL D 1 80 ? -10.084 -25.018 -11.731 1.00 104.98 80 VAL D C 1
ATOM 8493 O O . VAL D 1 80 ? -9.348 -25.989 -11.524 1.00 114.50 80 VAL D O 1
ATOM 8497 N N . LYS D 1 81 ? -9.712 -23.767 -11.464 1.00 111.37 81 LYS D N 1
ATOM 8498 C CA . LYS D 1 81 ? -8.331 -23.469 -11.093 1.00 110.42 81 LYS D CA 1
ATOM 8499 C C . LYS D 1 81 ? -8.156 -22.913 -9.688 1.00 118.67 81 LYS D C 1
ATOM 8500 O O . LYS D 1 81 ? -7.200 -23.280 -9.005 1.00 126.79 81 LYS D O 1
ATOM 8506 N N . ASP D 1 82 ? -9.050 -22.043 -9.223 1.00 125.02 82 ASP D N 1
ATOM 8507 C CA . ASP D 1 82 ? -8.852 -21.317 -7.975 1.00 130.59 82 ASP D CA 1
ATOM 8508 C C . ASP D 1 82 ? -9.532 -21.957 -6.778 1.00 126.00 82 ASP D C 1
ATOM 8509 O O . ASP D 1 82 ? -9.233 -21.580 -5.639 1.00 121.07 82 ASP D O 1
ATOM 8514 N N . PHE D 1 83 ? -10.422 -22.910 -6.998 1.00 122.56 83 PHE D N 1
ATOM 8515 C CA . PHE D 1 83 ? -11.185 -23.489 -5.912 1.00 106.80 83 PHE D CA 1
ATOM 8516 C C . PHE D 1 83 ? -10.504 -24.727 -5.346 1.00 108.87 83 PHE D C 1
ATOM 8517 O O . PHE D 1 83 ? -9.809 -25.462 -6.053 1.00 112.42 83 PHE D O 1
ATOM 8525 N N . LYS D 1 84 ? -10.694 -24.936 -4.049 1.00 105.77 84 LYS D N 1
ATOM 8526 C CA . LYS D 1 84 ? -10.152 -26.094 -3.361 1.00 102.23 84 LYS D CA 1
ATOM 8527 C C . LYS D 1 84 ? -11.319 -26.781 -2.665 1.00 112.88 84 LYS D C 1
ATOM 8528 O O . LYS D 1 84 ? -12.266 -26.128 -2.222 1.00 113.28 84 LYS D O 1
ATOM 8534 N N . ILE D 1 85 ? -11.256 -28.107 -2.593 1.00 109.83 85 ILE D N 1
ATOM 8535 C CA . ILE D 1 85 ? -12.357 -28.886 -2.041 1.00 99.98 85 ILE D CA 1
ATOM 8536 C C . ILE D 1 85 ? -12.415 -28.743 -0.525 1.00 100.32 85 ILE D C 1
ATOM 8537 O O . ILE D 1 85 ? -11.383 -28.750 0.161 1.00 94.82 85 ILE D O 1
ATOM 8542 N N . GLY D 1 86 ? -13.635 -28.586 0.004 1.00 106.89 86 GLY D N 1
ATOM 8543 C CA . GLY D 1 86 ? -13.866 -28.332 1.409 1.00 100.94 86 GLY D CA 1
ATOM 8544 C C . GLY D 1 86 ? -14.156 -26.879 1.747 1.00 106.79 86 GLY D C 1
ATOM 8545 O O . GLY D 1 86 ? -14.634 -26.594 2.848 1.00 116.18 86 GLY D O 1
ATOM 8546 N N . ASP D 1 87 ? -13.860 -25.968 0.824 1.00 100.53 87 ASP D N 1
ATOM 8547 C CA . ASP D 1 87 ? -14.094 -24.542 0.974 1.00 101.56 87 ASP D CA 1
ATOM 8548 C C . ASP D 1 87 ? -15.586 -24.221 1.086 1.00 97.83 87 ASP D C 1
ATOM 8549 O O . ASP D 1 87 ? -16.458 -25.012 0.720 1.00 96.52 87 ASP D O 1
ATOM 8554 N N . ARG D 1 88 ? -15.877 -23.066 1.679 1.00 95.54 88 ARG D N 1
ATOM 8555 C CA . ARG D 1 88 ? -17.241 -22.557 1.769 1.00 94.21 88 ARG D CA 1
ATOM 8556 C C . ARG D 1 88 ? -17.513 -21.602 0.605 1.00 92.98 88 ARG D C 1
ATOM 8557 O O . ARG D 1 88 ? -16.684 -20.737 0.293 1.00 94.59 88 ARG D O 1
ATOM 8565 N N . ALA D 1 89 ? -18.681 -21.753 -0.018 1.00 98.48 89 ALA D N 1
ATOM 8566 C CA . ALA D 1 89 ? -19.055 -21.014 -1.213 1.00 97.67 89 ALA D CA 1
ATOM 8567 C C . ALA D 1 89 ? -20.532 -20.654 -1.182 1.00 90.30 89 ALA D C 1
ATOM 8568 O O . ALA D 1 89 ? -21.329 -21.245 -0.445 1.00 89.92 89 ALA D O 1
ATOM 8570 N N . GLY D 1 90 ? -20.890 -19.650 -1.972 1.00 78.63 90 GLY D N 1
ATOM 8571 C CA . GLY D 1 90 ? -22.265 -19.179 -2.024 1.00 86.58 90 GLY D CA 1
ATOM 8572 C C . GLY D 1 90 ? -22.788 -19.071 -3.442 1.00 79.46 90 GLY D C 1
ATOM 8573 O O . GLY D 1 90 ? -22.078 -18.636 -4.348 1.00 74.87 90 GLY D O 1
ATOM 8574 N N . ILE D 1 91 ? -24.070 -19.402 -3.569 1.00 75.18 91 ILE D N 1
ATOM 8575 C CA . ILE D 1 91 ? -24.743 -19.277 -4.830 1.00 76.82 91 ILE D CA 1
ATOM 8576 C C . ILE D 1 91 ? -25.568 -18.017 -4.795 1.00 78.70 91 ILE D C 1
ATOM 8577 O O . ILE D 1 91 ? -26.230 -17.734 -3.807 1.00 71.58 91 ILE D O 1
ATOM 8582 N N . LYS D 1 92 ? -25.525 -17.260 -5.870 1.00 83.05 92 LYS D N 1
ATOM 8583 C CA . LYS D 1 92 ? -26.233 -15.990 -5.982 1.00 79.74 92 LYS D CA 1
ATOM 8584 C C . LYS D 1 92 ? -27.129 -16.009 -7.217 1.00 82.35 92 LYS D C 1
ATOM 8585 O O . LYS D 1 92 ? -27.339 -17.047 -7.848 1.00 86.48 92 LYS D O 1
ATOM 8591 N N . TRP D 1 93 ? -27.611 -14.822 -7.586 1.00 75.99 93 TRP D N 1
ATOM 8592 C CA . TRP D 1 93 ? -28.590 -14.704 -8.660 1.00 73.80 93 TRP D CA 1
ATOM 8593 C C . TRP D 1 93 ? -28.007 -15.142 -9.999 1.00 70.19 93 TRP D C 1
ATOM 8594 O O . TRP D 1 93 ? -28.650 -15.873 -10.763 1.00 77.93 93 TRP D O 1
ATOM 8605 N N . VAL D 1 94 ? -26.791 -14.700 -10.305 1.00 68.14 94 VAL D N 1
ATOM 8606 C CA . VAL D 1 94 ? -26.113 -15.061 -11.544 1.00 74.04 94 VAL D CA 1
ATOM 8607 C C . VAL D 1 94 ? -25.375 -16.377 -11.342 1.00 86.20 94 VAL D C 1
ATOM 8608 O O . VAL D 1 94 ? -24.361 -16.430 -10.641 1.00 75.28 94 VAL D O 1
ATOM 8612 N N . ASN D 1 95 ? -25.891 -17.445 -11.948 1.00 81.00 95 ASN D N 1
ATOM 8613 C CA . ASN D 1 95 ? -25.228 -18.736 -11.834 1.00 78.48 95 ASN D CA 1
ATOM 8614 C C . ASN D 1 95 ? -24.031 -18.821 -12.768 1.00 81.23 95 ASN D C 1
ATOM 8615 O O . ASN D 1 95 ? -22.940 -19.228 -12.354 1.00 96.43 95 ASN D O 1
ATOM 8620 N N . SER D 1 96 ? -24.215 -18.435 -14.030 1.00 87.98 96 SER D N 1
ATOM 8621 C CA . SER D 1 96 ? -23.158 -18.519 -15.026 1.00 94.79 96 SER D CA 1
ATOM 8622 C C . SER D 1 96 ? -23.466 -17.548 -16.154 1.00 85.86 96 SER D C 1
ATOM 8623 O O . SER D 1 96 ? -24.506 -16.879 -16.163 1.00 94.24 96 SER D O 1
ATOM 8626 N N . SER D 1 97 ? -22.527 -17.441 -17.087 1.00 84.70 97 SER D N 1
ATOM 8627 C CA . SER D 1 97 ? -22.621 -16.409 -18.104 1.00 79.87 97 SER D CA 1
ATOM 8628 C C . SER D 1 97 ? -21.896 -16.843 -19.377 1.00 83.36 97 SER D C 1
ATOM 8629 O O . SER D 1 97 ? -21.221 -17.874 -19.415 1.00 99.44 97 SER D O 1
ATOM 8632 N N . CYS D 1 98 ? -22.062 -16.034 -20.428 1.00 105.76 98 CYS D N 1
ATOM 8633 C CA . CYS D 1 98 ? -21.422 -16.319 -21.705 1.00 90.81 98 CYS D CA 1
ATOM 8634 C C . CYS D 1 98 ? -19.903 -16.306 -21.581 1.00 77.74 98 CYS D C 1
ATOM 8635 O O . CYS D 1 98 ? -19.216 -17.077 -22.261 1.00 92.26 98 CYS D O 1
ATOM 8638 N N . THR D 1 99 ? -19.363 -15.420 -20.745 1.00 85.80 99 THR D N 1
ATOM 8639 C CA . THR D 1 99 ? -17.953 -15.229 -20.414 1.00 73.30 99 THR D CA 1
ATOM 8640 C C . THR D 1 99 ? -17.167 -14.575 -21.553 1.00 73.87 99 THR D C 1
ATOM 8641 O O . THR D 1 99 ? -15.980 -14.270 -21.372 1.00 83.71 99 THR D O 1
ATOM 8645 N N . THR D 1 100 ? -17.785 -14.314 -22.706 1.00 82.16 100 THR D N 1
ATOM 8646 C CA . THR D 1 100 ? -17.139 -13.543 -23.767 1.00 76.09 100 THR D CA 1
ATOM 8647 C C . THR D 1 100 ? -18.149 -12.677 -24.510 1.00 83.28 100 THR D C 1
ATOM 8648 O O . THR D 1 100 ? -17.988 -12.418 -25.707 1.00 73.48 100 THR D O 1
ATOM 8652 N N . CYS D 1 101 ? -19.196 -12.238 -23.824 1.00 89.23 101 CYS D N 1
ATOM 8653 C CA . CYS D 1 101 ? -20.190 -11.370 -24.432 1.00 80.23 101 CYS D CA 1
ATOM 8654 C C . CYS D 1 101 ? -19.738 -9.928 -24.226 1.00 85.95 101 CYS D C 1
ATOM 8655 O O . CYS D 1 101 ? -18.864 -9.659 -23.405 1.00 82.42 101 CYS D O 1
ATOM 8658 N N . GLU D 1 102 ? -20.313 -9.001 -24.992 1.00 72.44 102 GLU D N 1
ATOM 8659 C CA . GLU D 1 102 ? -19.958 -7.595 -24.795 1.00 66.83 102 GLU D CA 1
ATOM 8660 C C . GLU D 1 102 ? -20.234 -7.153 -23.362 1.00 70.16 102 GLU D C 1
ATOM 8661 O O . GLU D 1 102 ? -19.342 -6.647 -22.665 1.00 75.87 102 GLU D O 1
ATOM 8667 N N . HIS D 1 103 ? -21.447 -7.419 -22.876 1.00 76.60 103 HIS D N 1
ATOM 8668 C CA . HIS D 1 103 ? -21.783 -7.018 -21.520 1.00 70.46 103 HIS D CA 1
ATOM 8669 C C . HIS D 1 103 ? -21.073 -7.902 -20.513 1.00 66.59 103 HIS D C 1
ATOM 8670 O O . HIS D 1 103 ? -20.771 -7.457 -19.399 1.00 69.25 103 HIS D O 1
ATOM 8677 N N . CYS D 1 104 ? -20.761 -9.136 -20.903 1.00 70.21 104 CYS D N 1
ATOM 8678 C CA . CYS D 1 104 ? -20.061 -10.044 -20.008 1.00 78.46 104 CYS D CA 1
ATOM 8679 C C . CYS D 1 104 ? -18.583 -9.711 -19.896 1.00 71.48 104 CYS D C 1
ATOM 8680 O O . CYS D 1 104 ? -17.981 -9.921 -18.839 1.00 65.90 104 CYS D O 1
ATOM 8683 N N . LYS D 1 105 ? -17.983 -9.238 -20.984 1.00 73.40 105 LYS D N 1
ATOM 8684 C CA . LYS D 1 105 ? -16.586 -8.828 -20.995 1.00 75.44 105 LYS D CA 1
ATOM 8685 C C . LYS D 1 105 ? -16.374 -7.463 -20.355 1.00 69.03 105 LYS D C 1
ATOM 8686 O O . LYS D 1 105 ? -15.308 -7.219 -19.780 1.00 62.45 105 LYS D O 1
ATOM 8692 N N . LYS D 1 106 ? -17.387 -6.586 -20.391 1.00 74.75 106 LYS D N 1
ATOM 8693 C CA . LYS D 1 106 ? -17.244 -5.289 -19.734 1.00 58.56 106 LYS D CA 1
ATOM 8694 C C . LYS D 1 106 ? -17.028 -5.439 -18.236 1.00 65.10 106 LYS D C 1
ATOM 8695 O O . LYS D 1 106 ? -16.312 -4.635 -17.629 1.00 82.82 106 LYS D O 1
ATOM 8701 N N . GLY D 1 107 ? -17.636 -6.452 -17.628 1.00 75.74 107 GLY D N 1
ATOM 8702 C CA . GLY D 1 107 ? -17.503 -6.679 -16.203 1.00 67.22 107 GLY D CA 1
ATOM 8703 C C . GLY D 1 107 ? -18.844 -6.927 -15.551 1.00 72.43 107 GLY D C 1
ATOM 8704 O O . GLY D 1 107 ? -18.929 -7.181 -14.345 1.00 64.76 107 GLY D O 1
ATOM 8705 N N . ASN D 1 108 ? -19.906 -6.854 -16.352 1.00 71.39 108 ASN D N 1
ATOM 8706 C CA . ASN D 1 108 ? -21.279 -7.009 -15.880 1.00 75.53 108 ASN D CA 1
ATOM 8707 C C . ASN D 1 108 ? -21.881 -8.241 -16.549 1.00 67.71 108 ASN D C 1
ATOM 8708 O O . ASN D 1 108 ? -22.570 -8.141 -17.569 1.00 71.32 108 ASN D O 1
ATOM 8713 N N . GLU D 1 109 ? -21.660 -9.400 -15.939 1.00 68.40 109 GLU D N 1
ATOM 8714 C CA . GLU D 1 109 ? -22.148 -10.685 -16.424 1.00 72.35 109 GLU D CA 1
ATOM 8715 C C . GLU D 1 109 ? -23.667 -10.860 -16.354 1.00 68.28 109 GLU D C 1
ATOM 8716 O O . GLU D 1 109 ? -24.219 -11.551 -17.213 1.00 76.68 109 GLU D O 1
ATOM 8722 N N . PRO D 1 110 ? -24.386 -10.295 -15.373 1.00 66.89 110 PRO D N 1
ATOM 8723 C CA . PRO D 1 110 ? -25.838 -10.548 -15.323 1.00 82.02 110 PRO D CA 1
ATOM 8724 C C . PRO D 1 110 ? -26.592 -10.114 -16.576 1.00 74.19 110 PRO D C 1
ATOM 8725 O O . PRO D 1 110 ? -27.750 -10.502 -16.739 1.00 82.44 110 PRO D O 1
ATOM 8729 N N . ASN D 1 111 ? -25.982 -9.317 -17.452 1.00 69.84 111 ASN D N 1
ATOM 8730 C CA . ASN D 1 111 ? -26.651 -8.730 -18.611 1.00 76.78 111 ASN D CA 1
ATOM 8731 C C . ASN D 1 111 ? -26.399 -9.425 -19.959 1.00 73.01 111 ASN D C 1
ATOM 8732 O O . ASN D 1 111 ? -26.778 -8.867 -20.994 1.00 74.92 111 ASN D O 1
ATOM 8737 N N . CYS D 1 112 ? -25.797 -10.608 -19.984 1.00 72.54 112 CYS D N 1
ATOM 8738 C CA . CYS D 1 112 ? -25.635 -11.332 -21.240 1.00 79.99 112 CYS D CA 1
ATOM 8739 C C . CYS D 1 112 ? -26.955 -11.863 -21.791 1.00 82.15 112 CYS D C 1
ATOM 8740 O O . CYS D 1 112 ? -27.967 -11.959 -21.084 1.00 84.69 112 CYS D O 1
ATOM 8743 N N . GLY D 1 113 ? -26.951 -12.163 -23.096 1.00 84.44 113 GLY D N 1
ATOM 8744 C CA . GLY D 1 113 ? -28.083 -12.876 -23.681 1.00 86.90 113 GLY D CA 1
ATOM 8745 C C . GLY D 1 113 ? -28.163 -14.314 -23.195 1.00 86.34 113 GLY D C 1
ATOM 8746 O O . GLY D 1 113 ? -29.254 -14.837 -22.963 1.00 91.90 113 GLY D O 1
ATOM 8747 N N . ASP D 1 114 ? -27.016 -14.969 -23.036 1.00 83.78 114 ASP D N 1
ATOM 8748 C CA . ASP D 1 114 ? -26.969 -16.327 -22.499 1.00 85.91 114 ASP D CA 1
ATOM 8749 C C . ASP D 1 114 ? -26.680 -16.347 -20.996 1.00 84.63 114 ASP D C 1
ATOM 8750 O O . ASP D 1 114 ? -25.830 -17.108 -20.536 1.00 86.64 114 ASP D O 1
ATOM 8755 N N . VAL D 1 115 ? -27.386 -15.543 -20.193 1.00 85.85 115 VAL D N 1
ATOM 8756 C CA . VAL D 1 115 ? -27.191 -15.534 -18.741 1.00 82.66 115 VAL D CA 1
ATOM 8757 C C . VAL D 1 115 ? -27.928 -16.719 -18.134 1.00 85.63 115 VAL D C 1
ATOM 8758 O O . VAL D 1 115 ? -29.010 -17.128 -18.585 1.00 100.09 115 VAL D O 1
ATOM 8762 N N . VAL D 1 116 ? -27.297 -17.326 -17.160 1.00 85.59 116 VAL D N 1
ATOM 8763 C CA . VAL D 1 116 ? -27.919 -18.372 -16.397 1.00 97.42 116 VAL D CA 1
ATOM 8764 C C . VAL D 1 116 ? -28.277 -17.790 -15.051 1.00 85.73 116 VAL D C 1
ATOM 8765 O O . VAL D 1 116 ? -27.446 -17.147 -14.403 1.00 84.95 116 VAL D O 1
ATOM 8769 N N . LEU D 1 117 ? -29.534 -17.971 -14.660 1.00 102.53 117 LEU D N 1
ATOM 8770 C CA . LEU D 1 117 ? -30.083 -17.389 -13.446 1.00 100.56 117 LEU D CA 1
ATOM 8771 C C . LEU D 1 117 ? -30.417 -18.566 -12.543 1.00 92.61 117 LEU D C 1
ATOM 8772 O O . LEU D 1 117 ? -31.198 -19.439 -12.934 1.00 107.14 117 LEU D O 1
ATOM 8777 N N . SER D 1 118 ? -29.828 -18.599 -11.353 1.00 84.27 118 SER D N 1
ATOM 8778 C CA . SER D 1 118 ? -30.123 -19.687 -10.429 1.00 100.96 118 SER D CA 1
ATOM 8779 C C . SER D 1 118 ? -31.563 -19.569 -9.941 1.00 100.46 118 SER D C 1
ATOM 8780 O O . SER D 1 118 ? -32.012 -18.488 -9.552 1.00 102.07 118 SER D O 1
ATOM 8783 N N . GLY D 1 119 ? -32.283 -20.686 -9.958 1.00 99.44 119 GLY D N 1
ATOM 8784 C CA . GLY D 1 119 ? -33.695 -20.675 -9.636 1.00 104.65 119 GLY D CA 1
ATOM 8785 C C . GLY D 1 119 ? -34.598 -20.241 -10.766 1.00 112.77 119 GLY D C 1
ATOM 8786 O O . GLY D 1 119 ? -35.804 -20.076 -10.546 1.00 127.92 119 GLY D O 1
ATOM 8787 N N . PHE D 1 120 ? -34.056 -20.049 -11.968 1.00 108.56 120 PHE D N 1
ATOM 8788 C CA . PHE D 1 120 ? -34.860 -19.742 -13.145 1.00 106.64 120 PHE D CA 1
ATOM 8789 C C . PHE D 1 120 ? -34.441 -20.620 -14.318 1.00 111.23 120 PHE D C 1
ATOM 8790 O O . PHE D 1 120 ? -35.293 -21.165 -15.023 1.00 124.40 120 PHE D O 1
ATOM 8798 N N . HIS D 1 121 ? -33.135 -20.751 -14.537 1.00 108.48 121 HIS D N 1
ATOM 8799 C CA . HIS D 1 121 ? -32.609 -21.579 -15.612 1.00 123.95 121 HIS D CA 1
ATOM 8800 C C . HIS D 1 121 ? -31.686 -22.688 -15.127 1.00 124.46 121 HIS D C 1
ATOM 8801 O O . HIS D 1 121 ? -31.217 -23.485 -15.949 1.00 132.98 121 HIS D O 1
ATOM 8808 N N . ARG D 1 122 ? -31.406 -22.760 -13.827 1.00 115.69 122 ARG D N 1
ATOM 8809 C CA . ARG D 1 122 ? -30.689 -23.881 -13.238 1.00 117.83 122 ARG D CA 1
ATOM 8810 C C . ARG D 1 122 ? -31.279 -24.175 -11.871 1.00 118.76 122 ARG D C 1
ATOM 8811 O O . ARG D 1 122 ? -32.114 -23.428 -11.351 1.00 124.55 122 ARG D O 1
ATOM 8819 N N . ASP D 1 123 ? -30.830 -25.280 -11.285 1.00 123.28 123 ASP D N 1
ATOM 8820 C CA . ASP D 1 123 ? -31.271 -25.625 -9.945 1.00 117.07 123 ASP D CA 1
ATOM 8821 C C . ASP D 1 123 ? -30.704 -24.619 -8.952 1.00 109.93 123 ASP D C 1
ATOM 8822 O O . ASP D 1 123 ? -29.515 -24.287 -9.001 1.00 117.42 123 ASP D O 1
ATOM 8827 N N . GLY D 1 124 ? -31.547 -24.130 -8.059 1.00 104.24 124 GLY D N 1
ATOM 8828 C CA . GLY D 1 124 ? -31.180 -23.051 -7.175 1.00 98.90 124 GLY D CA 1
ATOM 8829 C C . GLY D 1 124 ? -30.687 -23.539 -5.832 1.00 90.77 124 GLY D C 1
ATOM 8830 O O . GLY D 1 124 ? -30.121 -24.630 -5.710 1.00 103.51 124 GLY D O 1
ATOM 8831 N N . SER D 1 125 ? -30.924 -22.735 -4.810 1.00 102.40 125 SER D N 1
ATOM 8832 C CA . SER D 1 125 ? -30.430 -23.044 -3.478 1.00 107.15 125 SER D CA 1
ATOM 8833 C C . SER D 1 125 ? -31.404 -23.797 -2.606 1.00 112.81 125 SER D C 1
ATOM 8834 O O . SER D 1 125 ? -31.215 -23.898 -1.397 1.00 98.24 125 SER D O 1
ATOM 8837 N N . PHE D 1 126 ? -32.464 -24.305 -3.204 1.00 120.16 126 PHE D N 1
ATOM 8838 C CA . PHE D 1 126 ? -33.467 -24.981 -2.413 1.00 114.36 126 PHE D CA 1
ATOM 8839 C C . PHE D 1 126 ? -33.221 -26.453 -2.529 1.00 114.73 126 PHE D C 1
ATOM 8840 O O . PHE D 1 126 ? -34.130 -27.248 -2.357 1.00 137.54 126 PHE D O 1
ATOM 8848 N N . GLN D 1 127 ? -31.994 -26.829 -2.843 1.00 110.72 127 GLN D N 1
ATOM 8849 C CA . GLN D 1 127 ? -31.666 -28.232 -2.851 1.00 109.85 127 GLN D CA 1
ATOM 8850 C C . GLN D 1 127 ? -30.511 -28.467 -1.907 1.00 107.47 127 GLN D C 1
ATOM 8851 O O . GLN D 1 127 ? -29.864 -27.532 -1.471 1.00 111.19 127 GLN D O 1
ATOM 8857 N N . GLN D 1 128 ? -30.273 -29.720 -1.561 1.00 129.98 128 GLN D N 1
ATOM 8858 C CA . GLN D 1 128 ? -29.179 -30.068 -0.659 1.00 122.25 128 GLN D CA 1
ATOM 8859 C C . GLN D 1 128 ? -27.824 -29.908 -1.336 1.00 105.32 128 GLN D C 1
ATOM 8860 O O . GLN D 1 128 ? -26.855 -29.471 -0.707 1.00 96.61 128 GLN D O 1
ATOM 8866 N N . TYR D 1 129 ? -27.744 -30.261 -2.617 1.00 108.30 129 TYR D N 1
ATOM 8867 C CA . TYR D 1 129 ? -26.520 -30.186 -3.404 1.00 103.46 129 TYR D CA 1
ATOM 8868 C C . TYR D 1 129 ? -26.852 -29.526 -4.734 1.00 105.70 129 TYR D C 1
ATOM 8869 O O . TYR D 1 129 ? -27.749 -29.984 -5.447 1.00 105.84 129 TYR D O 1
ATOM 8878 N N . ALA D 1 130 ? -26.136 -28.452 -5.065 1.00 113.00 130 ALA D N 1
ATOM 8879 C CA . ALA D 1 130 ? -26.449 -27.657 -6.246 1.00 97.00 130 ALA D CA 1
ATOM 8880 C C . ALA D 1 130 ? -25.199 -27.402 -7.075 1.00 89.02 130 ALA D C 1
ATOM 8881 O O . ALA D 1 130 ? -24.082 -27.381 -6.553 1.00 91.26 130 ALA D O 1
ATOM 8883 N N . VAL D 1 131 ? -25.400 -27.200 -8.377 1.00 97.98 131 VAL D N 1
ATOM 8884 C CA . VAL D 1 131 ? -24.304 -26.994 -9.319 1.00 102.36 131 VAL D CA 1
ATOM 8885 C C . VAL D 1 131 ? -24.365 -25.544 -9.783 1.00 104.88 131 VAL D C 1
ATOM 8886 O O . VAL D 1 131 ? -25.432 -25.059 -10.187 1.00 98.22 131 VAL D O 1
ATOM 8890 N N . VAL D 1 132 ? -23.227 -24.848 -9.719 1.00 107.73 132 VAL D N 1
ATOM 8891 C CA . VAL D 1 132 ? -23.135 -23.435 -10.090 1.00 99.27 132 VAL D CA 1
ATOM 8892 C C . VAL D 1 132 ? -21.769 -23.198 -10.715 1.00 96.53 132 VAL D C 1
ATOM 8893 O O . VAL D 1 132 ? -20.816 -23.919 -10.438 1.00 105.80 132 VAL D O 1
ATOM 8897 N N . ASN D 1 133 ? -21.679 -22.219 -11.613 1.00 105.37 133 ASN D N 1
ATOM 8898 C CA . ASN D 1 133 ? -20.386 -21.905 -12.217 1.00 98.16 133 ASN D CA 1
ATOM 8899 C C . ASN D 1 133 ? -19.390 -21.402 -11.172 1.00 102.21 133 ASN D C 1
ATOM 8900 O O . ASN D 1 133 ? -19.726 -20.580 -10.316 1.00 100.14 133 ASN D O 1
ATOM 8905 N N . GLY D 1 134 ? -18.159 -21.921 -11.245 1.00 104.89 134 GLY D N 1
ATOM 8906 C CA . GLY D 1 134 ? -17.129 -21.526 -10.295 1.00 91.95 134 GLY D CA 1
ATOM 8907 C C . GLY D 1 134 ? -16.679 -20.085 -10.432 1.00 83.57 134 GLY D C 1
ATOM 8908 O O . GLY D 1 134 ? -16.240 -19.475 -9.456 1.00 86.47 134 GLY D O 1
ATOM 8909 N N . ASN D 1 135 ? -16.781 -19.519 -11.635 1.00 90.06 135 ASN D N 1
ATOM 8910 C CA . ASN D 1 135 ? -16.328 -18.152 -11.852 1.00 94.07 135 ASN D CA 1
ATOM 8911 C C . ASN D 1 135 ? -17.314 -17.119 -11.324 1.00 82.86 135 ASN D C 1
ATOM 8912 O O . ASN D 1 135 ? -16.916 -15.975 -11.093 1.00 80.59 135 ASN D O 1
ATOM 8917 N N . GLU D 1 136 ? -18.598 -17.461 -11.219 1.00 73.97 136 GLU D N 1
ATOM 8918 C CA . GLU D 1 136 ? -19.609 -16.548 -10.693 1.00 80.85 136 GLU D CA 1
ATOM 8919 C C . GLU D 1 136 ? -20.002 -16.856 -9.242 1.00 83.61 136 GLU D C 1
ATOM 8920 O O . GLU D 1 136 ? -20.996 -16.304 -8.754 1.00 85.42 136 GLU D O 1
ATOM 8926 N N . ALA D 1 137 ? -19.276 -17.747 -8.566 1.00 75.17 137 ALA D N 1
ATOM 8927 C CA . ALA D 1 137 ? -19.530 -18.192 -7.196 1.00 80.68 137 ALA D CA 1
ATOM 8928 C C . ALA D 1 137 ? -18.977 -17.232 -6.134 1.00 75.55 137 ALA D C 1
ATOM 8929 O O . ALA D 1 137 ? -18.178 -16.337 -6.415 1.00 77.74 137 ALA D O 1
ATOM 8931 N N . VAL D 1 138 ? -19.464 -17.419 -4.869 1.00 79.66 138 VAL D N 1
ATOM 8932 C CA . VAL D 1 138 ? -19.036 -16.646 -3.703 1.00 87.11 138 VAL D CA 1
ATOM 8933 C C . VAL D 1 138 ? -17.815 -17.313 -3.082 1.00 89.98 138 VAL D C 1
ATOM 8934 O O . VAL D 1 138 ? -17.679 -18.540 -3.094 1.00 86.14 138 VAL D O 1
ATOM 8938 N N . LYS D 1 139 ? -16.924 -16.502 -2.519 1.00 92.76 139 LYS D N 1
ATOM 8939 C CA . LYS D 1 139 ? -15.736 -16.980 -1.817 1.00 78.16 139 LYS D CA 1
ATOM 8940 C C . LYS D 1 139 ? -15.848 -16.525 -0.365 1.00 96.64 139 LYS D C 1
ATOM 8941 O O . LYS D 1 139 ? -15.607 -15.356 -0.056 1.00 90.74 139 LYS D O 1
ATOM 8947 N N . ILE D 1 140 ? -16.213 -17.445 0.525 1.00 98.61 140 ILE D N 1
ATOM 8948 C CA . ILE D 1 140 ? -16.474 -17.124 1.923 1.00 93.06 140 ILE D CA 1
ATOM 8949 C C . ILE D 1 140 ? -15.237 -17.431 2.753 1.00 97.81 140 ILE D C 1
ATOM 8950 O O . ILE D 1 140 ? -14.619 -18.492 2.595 1.00 102.58 140 ILE D O 1
ATOM 8955 N N . VAL D 1 141 ? -14.865 -16.499 3.627 1.00 100.58 141 VAL D N 1
ATOM 8956 C CA . VAL D 1 141 ? -13.763 -16.718 4.552 1.00 98.59 141 VAL D CA 1
ATOM 8957 C C . VAL D 1 141 ? -14.225 -17.655 5.658 1.00 100.76 141 VAL D C 1
ATOM 8958 O O . VAL D 1 141 ? -15.345 -17.540 6.169 1.00 112.09 141 VAL D O 1
ATOM 8962 N N . ASP D 1 142 ? -13.363 -18.598 6.015 1.00 108.64 142 ASP D N 1
ATOM 8963 C CA . ASP D 1 142 ? -13.639 -19.496 7.126 1.00 97.09 142 ASP D CA 1
ATOM 8964 C C . ASP D 1 142 ? -13.661 -18.733 8.446 1.00 99.53 142 ASP D C 1
ATOM 8965 O O . ASP D 1 142 ? -12.976 -17.722 8.623 1.00 90.82 142 ASP D O 1
ATOM 8970 N N . GLY D 1 143 ? -14.485 -19.219 9.369 1.00 104.11 143 GLY D N 1
ATOM 8971 C CA . GLY D 1 143 ? -14.681 -18.558 10.640 1.00 96.45 143 GLY D CA 1
ATOM 8972 C C . GLY D 1 143 ? -15.872 -17.636 10.692 1.00 98.01 143 GLY D C 1
ATOM 8973 O O . GLY D 1 143 ? -15.971 -16.829 11.623 1.00 116.89 143 GLY D O 1
ATOM 8974 N N . ILE D 1 144 ? -16.783 -17.733 9.728 1.00 104.23 144 ILE D N 1
ATOM 8975 C CA . ILE D 1 144 ? -17.992 -16.920 9.685 1.00 111.94 144 ILE D CA 1
ATOM 8976 C C . ILE D 1 144 ? -19.184 -17.866 9.632 1.00 95.91 144 ILE D C 1
ATOM 8977 O O . ILE D 1 144 ? -19.260 -18.723 8.743 1.00 95.83 144 ILE D O 1
ATOM 8982 N N . ASP D 1 145 ? -20.104 -17.718 10.585 1.00 93.29 145 ASP D N 1
ATOM 8983 C CA . ASP D 1 145 ? -21.274 -18.586 10.633 1.00 105.42 145 ASP D CA 1
ATOM 8984 C C . ASP D 1 145 ? -22.101 -18.424 9.365 1.00 102.14 145 ASP D C 1
ATOM 8985 O O . ASP D 1 145 ? -22.456 -17.308 8.978 1.00 100.98 145 ASP D O 1
ATOM 8990 N N . LEU D 1 146 ? -22.427 -19.553 8.738 1.00 99.29 146 LEU D N 1
ATOM 8991 C CA . LEU D 1 146 ? -23.141 -19.539 7.469 1.00 89.53 146 LEU D CA 1
ATOM 8992 C C . LEU D 1 146 ? -24.554 -19.000 7.598 1.00 97.59 146 LEU D C 1
ATOM 8993 O O . LEU D 1 146 ? -25.133 -18.583 6.591 1.00 110.30 146 LEU D O 1
ATOM 8998 N N . VAL D 1 147 ? -25.145 -19.064 8.793 1.00 97.96 147 VAL D N 1
ATOM 8999 C CA . VAL D 1 147 ? -26.477 -18.501 8.983 1.00 104.60 147 VAL D CA 1
ATOM 9000 C C . VAL D 1 147 ? -26.473 -17.024 8.625 1.00 101.45 147 VAL D C 1
ATOM 9001 O O . VAL D 1 147 ? -27.383 -16.527 7.951 1.00 115.47 147 VAL D O 1
ATOM 9005 N N . GLU D 1 148 ? -25.420 -16.312 9.026 1.00 99.27 148 GLU D N 1
ATOM 9006 C CA . GLU D 1 148 ? -25.315 -14.876 8.810 1.00 107.09 148 GLU D CA 1
ATOM 9007 C C . GLU D 1 148 ? -24.848 -14.513 7.409 1.00 97.90 148 GLU D C 1
ATOM 9008 O O . GLU D 1 148 ? -25.129 -13.401 6.952 1.00 92.59 148 GLU D O 1
ATOM 9014 N N . VAL D 1 149 ? -24.154 -15.418 6.719 1.00 95.81 149 VAL D N 1
ATOM 9015 C CA . VAL D 1 149 ? -23.672 -15.117 5.374 1.00 98.66 149 VAL D CA 1
ATOM 9016 C C . VAL D 1 149 ? -24.786 -15.138 4.339 1.00 96.90 149 VAL D C 1
ATOM 9017 O O . VAL D 1 149 ? -24.750 -14.365 3.378 1.00 97.71 149 VAL D O 1
ATOM 9021 N N . SER D 1 150 ? -25.802 -15.981 4.525 1.00 82.72 150 SER D N 1
ATOM 9022 C CA . SER D 1 150 ? -26.835 -16.148 3.502 1.00 79.03 150 SER D CA 1
ATOM 9023 C C . SER D 1 150 ? -27.513 -14.847 3.077 1.00 80.01 150 SER D C 1
ATOM 9024 O O . SER D 1 150 ? -27.700 -14.651 1.862 1.00 92.06 150 SER D O 1
ATOM 9027 N N . PRO D 1 151 ? -27.917 -13.941 3.977 1.00 83.96 151 PRO D N 1
ATOM 9028 C CA . PRO D 1 151 ? -28.534 -12.691 3.499 1.00 87.53 151 PRO D CA 1
ATOM 9029 C C . PRO D 1 151 ? -27.568 -11.778 2.762 1.00 91.77 151 PRO D C 1
ATOM 9030 O O . PRO D 1 151 ? -28.008 -10.987 1.917 1.00 85.21 151 PRO D O 1
ATOM 9034 N N . ILE D 1 152 ? -26.268 -11.844 3.066 1.00 89.69 152 ILE D N 1
ATOM 9035 C CA . ILE D 1 152 ? -25.317 -10.998 2.350 1.00 74.91 152 ILE D CA 1
ATOM 9036 C C . ILE D 1 152 ? -25.255 -11.373 0.878 1.00 71.14 152 ILE D C 1
ATOM 9037 O O . ILE D 1 152 ? -25.096 -10.494 0.025 1.00 84.34 152 ILE D O 1
ATOM 9042 N N . LEU D 1 153 ? -25.446 -12.654 0.536 1.00 81.70 153 LEU D N 1
ATOM 9043 C CA . LEU D 1 153 ? -25.299 -13.055 -0.862 1.00 85.60 153 LEU D CA 1
ATOM 9044 C C . LEU D 1 153 ? -26.312 -12.389 -1.786 1.00 70.57 153 LEU D C 1
ATOM 9045 O O . LEU D 1 153 ? -26.016 -12.182 -2.965 1.00 77.00 153 LEU D O 1
ATOM 9050 N N . CYS D 1 154 ? -27.501 -12.049 -1.297 1.00 73.17 154 CYS D N 1
ATOM 9051 C CA . CYS D 1 154 ? -28.468 -11.388 -2.168 1.00 80.10 154 CYS D CA 1
ATOM 9052 C C . CYS D 1 154 ? -28.837 -9.993 -1.687 1.00 79.00 154 CYS D C 1
ATOM 9053 O O . CYS D 1 154 ? -28.600 -9.021 -2.415 1.00 57.78 154 CYS D O 1
ATOM 9056 N N . ALA D 1 155 ? -29.288 -9.837 -0.443 1.00 79.22 155 ALA D N 1
ATOM 9057 C CA . ALA D 1 155 ? -29.778 -8.530 -0.024 1.00 76.25 155 ALA D CA 1
ATOM 9058 C C . ALA D 1 155 ? -28.616 -7.586 0.243 1.00 84.41 155 ALA D C 1
ATOM 9059 O O . ALA D 1 155 ? -28.637 -6.424 -0.182 1.00 90.12 155 ALA D O 1
ATOM 9061 N N . GLY D 1 156 ? -27.598 -8.074 0.954 1.00 85.30 156 GLY D N 1
ATOM 9062 C CA . GLY D 1 156 ? -26.428 -7.257 1.223 1.00 80.41 156 GLY D CA 1
ATOM 9063 C C . GLY D 1 156 ? -25.724 -6.831 -0.051 1.00 68.48 156 GLY D C 1
ATOM 9064 O O . GLY D 1 156 ? -25.337 -5.670 -0.201 1.00 73.16 156 GLY D O 1
ATOM 9065 N N . VAL D 1 157 ? -25.528 -7.774 -0.978 1.00 61.58 157 VAL D N 1
ATOM 9066 C CA . VAL D 1 157 ? -24.872 -7.452 -2.244 1.00 58.91 157 VAL D CA 1
ATOM 9067 C C . VAL D 1 157 ? -25.695 -6.441 -3.030 1.00 51.08 157 VAL D C 1
ATOM 9068 O O . VAL D 1 157 ? -25.147 -5.494 -3.607 1.00 59.86 157 VAL D O 1
ATOM 9072 N N . THR D 1 158 ? -27.020 -6.607 -3.048 1.00 56.82 158 THR D N 1
ATOM 9073 C CA . THR D 1 158 ? -27.850 -5.675 -3.799 1.00 58.66 158 THR D CA 1
ATOM 9074 C C . THR D 1 158 ? -27.762 -4.278 -3.191 1.00 62.47 158 THR D C 1
ATOM 9075 O O . THR D 1 158 ? -27.667 -3.277 -3.915 1.00 61.54 158 THR D O 1
ATOM 9079 N N . VAL D 1 159 ? -27.753 -4.202 -1.857 1.00 69.69 159 VAL D N 1
ATOM 9080 C CA . VAL D 1 159 ? -27.669 -2.916 -1.175 1.00 61.31 159 VAL D CA 1
ATOM 9081 C C . VAL D 1 159 ? -26.316 -2.255 -1.430 1.00 63.47 159 VAL D C 1
ATOM 9082 O O . VAL D 1 159 ? -26.237 -1.041 -1.667 1.00 61.94 159 VAL D O 1
ATOM 9086 N N . TYR D 1 160 ? -25.239 -3.045 -1.411 1.00 58.52 160 TYR D N 1
ATOM 9087 C CA . TYR D 1 160 ? -23.914 -2.492 -1.680 1.00 50.27 160 TYR D CA 1
ATOM 9088 C C . TYR D 1 160 ? -23.824 -1.974 -3.111 1.00 54.39 160 TYR D C 1
ATOM 9089 O O . TYR D 1 160 ? -23.291 -0.883 -3.355 1.00 48.37 160 TYR D O 1
ATOM 9098 N N . LYS D 1 161 ? -24.351 -2.742 -4.071 1.00 48.88 161 LYS D N 1
ATOM 9099 C CA . LYS D 1 161 ? -24.312 -2.322 -5.467 1.00 49.88 161 LYS D CA 1
ATOM 9100 C C . LYS D 1 161 ? -25.133 -1.056 -5.680 1.00 65.79 161 LYS D C 1
ATOM 9101 O O . LYS D 1 161 ? -24.731 -0.166 -6.439 1.00 60.88 161 LYS D O 1
ATOM 9107 N N . ALA D 1 162 ? -26.282 -0.951 -5.006 1.00 66.69 162 ALA D N 1
ATOM 9108 C CA . ALA D 1 162 ? -27.085 0.265 -5.100 1.00 59.52 162 ALA D CA 1
ATOM 9109 C C . ALA D 1 162 ? -26.337 1.466 -4.536 1.00 57.24 162 ALA D C 1
ATOM 9110 O O . ALA D 1 162 ? -26.291 2.532 -5.162 1.00 63.28 162 ALA D O 1
ATOM 9112 N N . LEU D 1 163 ? -25.744 1.313 -3.348 1.00 51.58 163 LEU D N 1
ATOM 9113 C CA . LEU D 1 163 ? -24.991 2.413 -2.752 1.00 57.23 163 LEU D CA 1
ATOM 9114 C C . LEU D 1 163 ? -23.801 2.827 -3.605 1.00 61.21 163 LEU D C 1
ATOM 9115 O O . LEU D 1 163 ? -23.452 4.013 -3.644 1.00 62.96 163 LEU D O 1
ATOM 9120 N N . LYS D 1 164 ? -23.158 1.880 -4.282 1.00 55.36 164 LYS D N 1
ATOM 9121 C CA . LYS D 1 164 ? -22.035 2.248 -5.135 1.00 50.90 164 LYS D CA 1
ATOM 9122 C C . LYS D 1 164 ? -22.481 2.822 -6.469 1.00 61.07 164 LYS D C 1
ATOM 9123 O O . LYS D 1 164 ? -21.711 3.557 -7.097 1.00 71.75 164 LYS D O 1
ATOM 9129 N N . ASP D 1 165 ? -23.702 2.513 -6.912 1.00 54.01 165 ASP D N 1
ATOM 9130 C CA . ASP D 1 165 ? -24.240 3.183 -8.086 1.00 59.28 165 ASP D CA 1
ATOM 9131 C C . ASP D 1 165 ? -24.562 4.648 -7.819 1.00 67.69 165 ASP D C 1
ATOM 9132 O O . ASP D 1 165 ? -24.660 5.427 -8.771 1.00 78.71 165 ASP D O 1
ATOM 9137 N N . CYS D 1 166 ? -24.727 5.048 -6.553 1.00 60.28 166 CYS D N 1
ATOM 9138 C CA . CYS D 1 166 ? -24.900 6.467 -6.255 1.00 64.12 166 CYS D CA 1
ATOM 9139 C C . CYS D 1 166 ? -23.635 7.294 -6.442 1.00 69.24 166 CYS D C 1
ATOM 9140 O O . CYS D 1 166 ? -23.745 8.515 -6.598 1.00 74.89 166 CYS D O 1
ATOM 9143 N N . ASN D 1 167 ? -22.450 6.683 -6.414 1.00 57.54 167 ASN D N 1
ATOM 9144 C CA . ASN D 1 167 ? -21.196 7.428 -6.544 1.00 67.06 167 ASN D CA 1
ATOM 9145 C C . ASN D 1 167 ? -21.113 8.554 -5.512 1.00 66.07 167 ASN D C 1
ATOM 9146 O O . ASN D 1 167 ? -20.843 9.712 -5.836 1.00 63.35 167 ASN D O 1
ATOM 9151 N N . ILE D 1 168 ? -21.374 8.210 -4.265 1.00 55.33 168 ILE D N 1
ATOM 9152 C CA . ILE D 1 168 ? -21.443 9.186 -3.184 1.00 52.45 168 ILE D CA 1
ATOM 9153 C C . ILE D 1 168 ? -20.082 9.284 -2.508 1.00 59.81 168 ILE D C 1
ATOM 9154 O O . ILE D 1 168 ? -19.340 8.303 -2.408 1.00 72.88 168 ILE D O 1
ATOM 9159 N N . GLN D 1 169 ? -19.734 10.484 -2.057 1.00 56.81 169 GLN D N 1
ATOM 9160 C CA . GLN D 1 169 ? -18.470 10.710 -1.376 1.00 66.25 169 GLN D CA 1
ATOM 9161 C C . GLN D 1 169 ? -18.690 10.569 0.125 1.00 58.19 169 GLN D C 1
ATOM 9162 O O . GLN D 1 169 ? -19.818 10.640 0.611 1.00 60.81 169 GLN D O 1
ATOM 9168 N N . ALA D 1 170 ? -17.602 10.347 0.857 1.00 74.25 170 ALA D N 1
ATOM 9169 C CA . ALA D 1 170 ? -17.700 10.272 2.311 1.00 58.36 170 ALA D CA 1
ATOM 9170 C C . ALA D 1 170 ? -18.217 11.592 2.872 1.00 66.73 170 ALA D C 1
ATOM 9171 O O . ALA D 1 170 ? -17.606 12.647 2.662 1.00 100.29 170 ALA D O 1
ATOM 9173 N N . GLY D 1 171 ? -19.317 11.526 3.626 1.00 72.29 171 GLY D N 1
ATOM 9174 C CA . GLY D 1 171 ? -19.922 12.692 4.236 1.00 61.59 171 GLY D CA 1
ATOM 9175 C C . GLY D 1 171 ? -21.234 13.155 3.629 1.00 63.52 171 GLY D C 1
ATOM 9176 O O . GLY D 1 171 ? -21.956 13.919 4.285 1.00 72.23 171 GLY D O 1
ATOM 9177 N N . ASP D 1 172 ? -21.575 12.738 2.410 1.00 51.63 172 ASP D N 1
ATOM 9178 C CA . ASP D 1 172 ? -22.852 13.153 1.843 1.00 54.44 172 ASP D CA 1
ATOM 9179 C C . ASP D 1 172 ? -24.018 12.501 2.594 1.00 66.14 172 ASP D C 1
ATOM 9180 O O . ASP D 1 172 ? -23.855 11.511 3.317 1.00 70.07 172 ASP D O 1
ATOM 9185 N N . THR D 1 173 ? -25.211 13.070 2.411 1.00 49.18 173 THR D N 1
ATOM 9186 C CA . THR D 1 173 ? -26.431 12.530 3.000 1.00 59.40 173 THR D CA 1
ATOM 9187 C C . THR D 1 173 ? -27.108 11.604 2.001 1.00 64.80 173 THR D C 1
ATOM 9188 O O . THR D 1 173 ? -27.293 11.961 0.832 1.00 62.67 173 THR D O 1
ATOM 9192 N N . VAL D 1 174 ? -27.476 10.418 2.473 1.00 51.15 174 VAL D N 1
ATOM 9193 C CA . VAL D 1 174 ? -28.155 9.415 1.671 1.00 46.69 174 VAL D CA 1
ATOM 9194 C C . VAL D 1 174 ? -29.529 9.153 2.271 1.00 53.49 174 VAL D C 1
ATOM 9195 O O . VAL D 1 174 ? -29.672 9.028 3.492 1.00 68.35 174 VAL D O 1
ATOM 9199 N N . ALA D 1 175 ? -30.544 9.078 1.419 1.00 47.83 175 ALA D N 1
ATOM 9200 C CA . ALA D 1 175 ? -31.899 8.781 1.864 1.00 48.91 175 ALA D CA 1
ATOM 9201 C C . ALA D 1 175 ? -32.264 7.373 1.444 1.00 49.37 175 ALA D C 1
ATOM 9202 O O . ALA D 1 175 ? -32.039 6.987 0.291 1.00 55.09 175 ALA D O 1
ATOM 9204 N N . ILE D 1 176 ? -32.800 6.603 2.370 1.00 47.08 176 ILE D N 1
ATOM 9205 C CA . ILE D 1 176 ? -33.190 5.238 2.066 1.00 54.67 176 ILE D CA 1
ATOM 9206 C C . ILE D 1 176 ? -34.682 5.101 2.249 1.00 62.38 176 ILE D C 1
ATOM 9207 O O . ILE D 1 176 ? -35.180 5.175 3.380 1.00 74.68 176 ILE D O 1
ATOM 9212 N N . THR D 1 177 ? -35.388 4.803 1.173 1.00 60.98 177 THR D N 1
ATOM 9213 C CA . THR D 1 177 ? -36.807 4.532 1.307 1.00 62.78 177 THR D CA 1
ATOM 9214 C C . THR D 1 177 ? -37.080 3.054 1.621 1.00 65.59 177 THR D C 1
ATOM 9215 O O . THR D 1 177 ? -36.408 2.147 1.115 1.00 69.26 177 THR D O 1
ATOM 9219 N N . GLY D 1 178 ? -38.049 2.827 2.504 1.00 71.00 178 GLY D N 1
ATOM 9220 C CA . GLY D 1 178 ? -38.342 1.497 3.010 1.00 69.01 178 GLY D CA 1
ATOM 9221 C C . GLY D 1 178 ? -37.294 1.004 3.984 1.00 74.56 178 GLY D C 1
ATOM 9222 O O . GLY D 1 178 ? -36.946 -0.183 3.971 1.00 78.37 178 GLY D O 1
ATOM 9223 N N . ALA D 1 179 ? -36.773 1.902 4.821 1.00 71.14 179 ALA D N 1
ATOM 9224 C CA . ALA D 1 179 ? -35.648 1.593 5.690 1.00 74.30 179 ALA D CA 1
ATOM 9225 C C . ALA D 1 179 ? -36.011 0.693 6.866 1.00 85.58 179 ALA D C 1
ATOM 9226 O O . ALA D 1 179 ? -35.099 0.205 7.546 1.00 76.20 179 ALA D O 1
ATOM 9228 N N . GLY D 1 180 ? -37.294 0.482 7.142 1.00 76.54 180 GLY D N 1
ATOM 9229 C CA . GLY D 1 180 ? -37.670 -0.403 8.225 1.00 69.89 180 GLY D CA 1
ATOM 9230 C C . GLY D 1 180 ? -37.704 -1.859 7.806 1.00 82.73 180 GLY D C 1
ATOM 9231 O O . GLY D 1 180 ? -37.682 -2.757 8.655 1.00 81.84 180 GLY D O 1
ATOM 9232 N N . GLY D 1 181 ? -37.737 -2.105 6.500 1.00 82.83 181 GLY D N 1
ATOM 9233 C CA . GLY D 1 181 ? -37.690 -3.455 5.977 1.00 66.49 181 GLY D CA 1
ATOM 9234 C C . GLY D 1 181 ? -36.321 -4.081 6.160 1.00 81.36 181 GLY D C 1
ATOM 9235 O O . GLY D 1 181 ? -35.393 -3.486 6.708 1.00 83.79 181 GLY D O 1
ATOM 9236 N N . GLY D 1 182 ? -36.204 -5.330 5.700 1.00 81.96 182 GLY D N 1
ATOM 9237 C CA . GLY D 1 182 ? -34.919 -6.012 5.761 1.00 77.66 182 GLY D CA 1
ATOM 9238 C C . GLY D 1 182 ? -33.897 -5.387 4.837 1.00 82.56 182 GLY D C 1
ATOM 9239 O O . GLY D 1 182 ? -32.760 -5.100 5.243 1.00 101.20 182 GLY D O 1
ATOM 9240 N N . LEU D 1 183 ? -34.287 -5.161 3.582 1.00 85.21 183 LEU D N 1
ATOM 9241 C CA . LEU D 1 183 ? -33.447 -4.374 2.697 1.00 71.76 183 LEU D CA 1
ATOM 9242 C C . LEU D 1 183 ? -33.086 -3.046 3.347 1.00 69.61 183 LEU D C 1
ATOM 9243 O O . LEU D 1 183 ? -31.947 -2.588 3.241 1.00 79.00 183 LEU D O 1
ATOM 9248 N N . GLY D 1 184 ? -34.049 -2.416 4.017 1.00 68.77 184 GLY D N 1
ATOM 9249 C CA . GLY D 1 184 ? -33.792 -1.133 4.660 1.00 69.32 184 GLY D CA 1
ATOM 9250 C C . GLY D 1 184 ? -32.858 -1.207 5.859 1.00 83.37 184 GLY D C 1
ATOM 9251 O O . GLY D 1 184 ? -31.990 -0.344 6.029 1.00 90.44 184 GLY D O 1
ATOM 9252 N N . SER D 1 185 ? -33.046 -2.209 6.724 1.00 77.96 185 SER D N 1
ATOM 9253 C CA . SER D 1 185 ? -32.147 -2.396 7.852 1.00 76.75 185 SER D CA 1
ATOM 9254 C C . SER D 1 185 ? -30.731 -2.620 7.352 1.00 82.66 185 SER D C 1
ATOM 9255 O O . SER D 1 185 ? -29.777 -2.080 7.920 1.00 92.88 185 SER D O 1
ATOM 9258 N N . LEU D 1 186 ? -30.573 -3.371 6.257 1.00 75.87 186 LEU D N 1
ATOM 9259 C CA . LEU D 1 186 ? -29.234 -3.571 5.697 1.00 63.89 186 LEU D CA 1
ATOM 9260 C C . LEU D 1 186 ? -28.645 -2.325 5.035 1.00 76.82 186 LEU D C 1
ATOM 9261 O O . LEU D 1 186 ? -27.445 -2.065 5.175 1.00 75.38 186 LEU D O 1
ATOM 9266 N N . CYS D 1 187 ? -29.433 -1.566 4.281 1.00 84.67 187 CYS D N 1
ATOM 9267 C CA . CYS D 1 187 ? -28.856 -0.392 3.629 1.00 64.39 187 CYS D CA 1
ATOM 9268 C C . CYS D 1 187 ? -28.399 0.657 4.640 1.00 71.15 187 CYS D C 1
ATOM 9269 O O . CYS D 1 187 ? -27.407 1.348 4.403 1.00 67.71 187 CYS D O 1
ATOM 9272 N N . ILE D 1 188 ? -29.133 0.845 5.746 1.00 63.96 188 ILE D N 1
ATOM 9273 C CA . ILE D 1 188 ? -28.693 1.854 6.710 1.00 67.47 188 ILE D CA 1
ATOM 9274 C C . ILE D 1 188 ? -27.294 1.518 7.201 1.00 73.51 188 ILE D C 1
ATOM 9275 O O . ILE D 1 188 ? -26.410 2.381 7.250 1.00 62.90 188 ILE D O 1
ATOM 9280 N N . GLN D 1 189 ? -27.067 0.248 7.542 1.00 81.20 189 GLN D N 1
ATOM 9281 C CA . GLN D 1 189 ? -25.767 -0.178 8.049 1.00 76.20 189 GLN D CA 1
ATOM 9282 C C . GLN D 1 189 ? -24.686 -0.090 6.975 1.00 66.13 189 GLN D C 1
ATOM 9283 O O . GLN D 1 189 ? -23.566 0.370 7.248 1.00 63.62 189 GLN D O 1
ATOM 9289 N N . TYR D 1 190 ? -24.989 -0.514 5.746 1.00 73.44 190 TYR D N 1
ATOM 9290 C CA . TYR D 1 190 ? -23.984 -0.395 4.693 1.00 64.65 190 TYR D CA 1
ATOM 9291 C C . TYR D 1 190 ? -23.643 1.070 4.427 1.00 59.36 190 TYR D C 1
ATOM 9292 O O . TYR D 1 190 ? -22.476 1.413 4.219 1.00 59.45 190 TYR D O 1
ATOM 9301 N N . ALA D 1 191 ? -24.647 1.949 4.430 1.00 66.06 191 ALA D N 1
ATOM 9302 C CA . ALA D 1 191 ? -24.387 3.367 4.223 1.00 57.01 191 ALA D CA 1
ATOM 9303 C C . ALA D 1 191 ? -23.566 3.953 5.366 1.00 58.43 191 ALA D C 1
ATOM 9304 O O . ALA D 1 191 ? -22.683 4.786 5.134 1.00 59.74 191 ALA D O 1
ATOM 9306 N N . LYS D 1 192 ? -23.835 3.528 6.604 1.00 56.78 192 LYS D N 1
ATOM 9307 C CA . LYS D 1 192 ? -23.027 3.992 7.730 1.00 51.81 192 LYS D CA 1
ATOM 9308 C C . LYS D 1 192 ? -21.589 3.513 7.614 1.00 54.06 192 LYS D C 1
ATOM 9309 O O . LYS D 1 192 ? -20.673 4.176 8.113 1.00 64.97 192 LYS D O 1
ATOM 9315 N N . ALA D 1 193 ? -21.367 2.367 6.966 1.00 64.26 193 ALA D N 1
ATOM 9316 C CA . ALA D 1 193 ? -20.000 1.902 6.758 1.00 56.17 193 ALA D CA 1
ATOM 9317 C C . ALA D 1 193 ? -19.226 2.798 5.801 1.00 55.04 193 ALA D C 1
ATOM 9318 O O . ALA D 1 193 ? -17.990 2.794 5.834 1.00 68.21 193 ALA D O 1
ATOM 9320 N N . MET D 1 194 ? -19.915 3.570 4.961 1.00 59.96 194 MET D N 1
ATOM 9321 C CA . MET D 1 194 ? -19.267 4.472 4.022 1.00 66.33 194 MET D CA 1
ATOM 9322 C C . MET D 1 194 ? -19.104 5.878 4.570 1.00 56.59 194 MET D C 1
ATOM 9323 O O . MET D 1 194 ? -18.686 6.772 3.827 1.00 69.72 194 MET D O 1
ATOM 9328 N N . GLY D 1 195 ? -19.402 6.101 5.844 1.00 62.89 195 GLY D N 1
ATOM 9329 C CA . GLY D 1 195 ? -19.319 7.452 6.357 1.00 73.32 195 GLY D CA 1
ATOM 9330 C C . GLY D 1 195 ? -20.433 8.331 5.831 1.00 65.80 195 GLY D C 1
ATOM 9331 O O . GLY D 1 195 ? -20.243 9.545 5.693 1.00 73.66 195 GLY D O 1
ATOM 9332 N N . LEU D 1 196 ? -21.592 7.749 5.522 1.00 62.90 196 LEU D N 1
ATOM 9333 C CA . LEU D 1 196 ? -22.718 8.475 4.950 1.00 59.62 196 LEU D CA 1
ATOM 9334 C C . LEU D 1 196 ? -23.693 8.872 6.048 1.00 64.56 196 LEU D C 1
ATOM 9335 O O . LEU D 1 196 ? -24.068 8.041 6.881 1.00 68.14 196 LEU D O 1
ATOM 9340 N N . ARG D 1 197 ? -24.097 10.136 6.040 1.00 60.21 197 ARG D N 1
ATOM 9341 C CA . ARG D 1 197 ? -25.183 10.582 6.902 1.00 68.03 197 ARG D CA 1
ATOM 9342 C C . ARG D 1 197 ? -26.483 9.978 6.383 1.00 64.99 197 ARG D C 1
ATOM 9343 O O . ARG D 1 197 ? -26.920 10.290 5.273 1.00 60.33 197 ARG D O 1
ATOM 9351 N N . VAL D 1 198 ? -27.093 9.097 7.168 1.00 60.89 198 VAL D N 1
ATOM 9352 C CA . VAL D 1 198 ? -28.233 8.315 6.708 1.00 61.13 198 VAL D CA 1
ATOM 9353 C C . VAL D 1 198 ? -29.525 8.992 7.141 1.00 70.95 198 VAL D C 1
ATOM 9354 O O . VAL D 1 198 ? -29.709 9.320 8.319 1.00 67.18 198 VAL D O 1
ATOM 9358 N N . LEU D 1 199 ? -30.425 9.182 6.181 1.00 62.47 199 LEU D N 1
ATOM 9359 C CA . LEU D 1 199 ? -31.808 9.555 6.417 1.00 66.90 199 LEU D CA 1
ATOM 9360 C C . LEU D 1 199 ? -32.685 8.404 5.954 1.00 71.57 199 LEU D C 1
ATOM 9361 O O . LEU D 1 199 ? -32.453 7.823 4.892 1.00 65.14 199 LEU D O 1
ATOM 9366 N N . ALA D 1 200 ? -33.688 8.081 6.757 1.00 64.04 200 ALA D N 1
ATOM 9367 C CA . ALA D 1 200 ? -34.494 6.898 6.526 1.00 62.18 200 ALA D CA 1
ATOM 9368 C C . ALA D 1 200 ? -35.963 7.265 6.464 1.00 76.83 200 ALA D C 1
ATOM 9369 O O . ALA D 1 200 ? -36.457 8.020 7.309 1.00 76.06 200 ALA D O 1
ATOM 9371 N N . VAL D 1 201 ? -36.663 6.715 5.481 1.00 71.53 201 VAL D N 1
ATOM 9372 C CA . VAL D 1 201 ? -38.085 6.957 5.290 1.00 66.62 201 VAL D CA 1
ATOM 9373 C C . VAL D 1 201 ? -38.785 5.613 5.365 1.00 65.62 201 VAL D C 1
ATOM 9374 O O . VAL D 1 201 ? -38.535 4.726 4.539 1.00 81.39 201 VAL D O 1
ATOM 9378 N N . ASP D 1 202 ? -39.660 5.465 6.352 1.00 69.87 202 ASP D N 1
ATOM 9379 C CA . ASP D 1 202 ? -40.467 4.265 6.516 1.00 82.67 202 ASP D CA 1
ATOM 9380 C C . ASP D 1 202 ? -41.670 4.605 7.373 1.00 93.30 202 ASP D C 1
ATOM 9381 O O . ASP D 1 202 ? -41.653 5.559 8.154 1.00 87.16 202 ASP D O 1
ATOM 9386 N N . ALA D 1 203 ? -42.705 3.782 7.243 1.00 93.56 203 ALA D N 1
ATOM 9387 C CA . ALA D 1 203 ? -43.976 4.004 7.917 1.00 100.54 203 ALA D CA 1
ATOM 9388 C C . ALA D 1 203 ? -44.002 3.190 9.202 1.00 94.14 203 ALA D C 1
ATOM 9389 O O . ALA D 1 203 ? -43.659 2.004 9.200 1.00 90.75 203 ALA D O 1
ATOM 9391 N N . GLY D 1 204 ? -44.417 3.823 10.287 1.00 86.04 204 GLY D N 1
ATOM 9392 C CA . GLY D 1 204 ? -44.538 3.148 11.561 1.00 89.25 204 GLY D CA 1
ATOM 9393 C C . GLY D 1 204 ? -43.402 3.536 12.485 1.00 93.80 204 GLY D C 1
ATOM 9394 O O . GLY D 1 204 ? -42.601 4.431 12.202 1.00 86.58 204 GLY D O 1
ATOM 9395 N N . GLU D 1 205 ? -43.335 2.843 13.619 1.00 100.07 205 GLU D N 1
ATOM 9396 C CA . GLU D 1 205 ? -42.250 3.066 14.564 1.00 88.65 205 GLU D CA 1
ATOM 9397 C C . GLU D 1 205 ? -41.113 2.065 14.381 1.00 91.26 205 GLU D C 1
ATOM 9398 O O . GLU D 1 205 ? -40.440 1.705 15.352 1.00 74.15 205 GLU D O 1
ATOM 9404 N N . LYS D 1 206 ? -40.774 1.807 13.128 1.00 92.24 206 LYS D N 1
ATOM 9405 C CA . LYS D 1 206 ? -39.612 1.003 12.849 1.00 89.82 206 LYS D CA 1
ATOM 9406 C C . LYS D 1 206 ? -38.479 1.993 12.972 1.00 93.57 206 LYS D C 1
ATOM 9407 O O . LYS D 1 206 ? -37.322 1.645 12.772 1.00 94.60 206 LYS D O 1
ATOM 9413 N N . GLN D 1 207 ? -38.801 3.237 13.303 1.00 86.11 207 GLN D N 1
ATOM 9414 C CA . GLN D 1 207 ? -37.814 4.284 13.493 1.00 85.85 207 GLN D CA 1
ATOM 9415 C C . GLN D 1 207 ? -36.733 3.856 14.468 1.00 100.03 207 GLN D C 1
ATOM 9416 O O . GLN D 1 207 ? -35.560 3.804 14.105 1.00 107.21 207 GLN D O 1
ATOM 9422 N N . MET D 1 208 ? -37.105 3.520 15.710 1.00 94.69 208 MET D N 1
ATOM 9423 C CA . MET D 1 208 ? -36.083 3.230 16.708 1.00 92.85 208 MET D CA 1
ATOM 9424 C C . MET D 1 208 ? -35.072 2.230 16.171 1.00 100.88 208 MET D C 1
ATOM 9425 O O . MET D 1 208 ? -33.862 2.435 16.302 1.00 103.68 208 MET D O 1
ATOM 9430 N N . HIS D 1 209 ? -35.546 1.200 15.471 1.00 91.53 209 HIS D N 1
ATOM 9431 C CA . HIS D 1 209 ? -34.633 0.238 14.871 1.00 89.89 209 HIS D CA 1
ATOM 9432 C C . HIS D 1 209 ? -33.675 0.929 13.913 1.00 95.75 209 HIS D C 1
ATOM 9433 O O . HIS D 1 209 ? -32.451 0.795 14.033 1.00 91.70 209 HIS D O 1
ATOM 9440 N N . CYS D 1 210 ? -34.216 1.790 13.071 1.00 97.01 210 CYS D N 1
ATOM 9441 C CA . CYS D 1 210 ? -33.370 2.538 12.170 1.00 84.64 210 CYS D CA 1
ATOM 9442 C C . CYS D 1 210 ? -32.440 3.418 12.954 1.00 95.73 210 CYS D C 1
ATOM 9443 O O . CYS D 1 210 ? -31.229 3.236 12.932 1.00 95.53 210 CYS D O 1
ATOM 9446 N N . ARG D 1 211 ? -33.003 4.378 13.665 1.00 96.86 211 ARG D N 1
ATOM 9447 C CA . ARG D 1 211 ? -32.191 5.319 14.413 1.00 97.96 211 ARG D CA 1
ATOM 9448 C C . ARG D 1 211 ? -31.054 4.671 15.149 1.00 98.08 211 ARG D C 1
ATOM 9449 O O . ARG D 1 211 ? -29.985 5.251 15.262 1.00 96.55 211 ARG D O 1
ATOM 9457 N N . HIS D 1 212 ? -31.273 3.476 15.659 1.00 98.52 212 HIS D N 1
ATOM 9458 C CA . HIS D 1 212 ? -30.257 2.820 16.468 1.00 98.49 212 HIS D CA 1
ATOM 9459 C C . HIS D 1 212 ? -29.402 1.875 15.655 1.00 99.13 212 HIS D C 1
ATOM 9460 O O . HIS D 1 212 ? -28.514 1.233 16.219 1.00 108.36 212 HIS D O 1
ATOM 9467 N N . LEU D 1 213 ? -29.678 1.742 14.364 1.00 86.94 213 LEU D N 1
ATOM 9468 C CA . LEU D 1 213 ? -28.713 1.165 13.440 1.00 82.63 213 LEU D CA 1
ATOM 9469 C C . LEU D 1 213 ? -27.631 2.157 13.029 1.00 85.71 213 LEU D C 1
ATOM 9470 O O . LEU D 1 213 ? -26.703 1.773 12.305 1.00 97.64 213 LEU D O 1
ATOM 9475 N N . GLY D 1 214 ? -27.733 3.416 13.456 1.00 87.15 214 GLY D N 1
ATOM 9476 C CA . GLY D 1 214 ? -26.763 4.452 13.145 1.00 96.96 214 GLY D CA 1
ATOM 9477 C C . GLY D 1 214 ? -27.267 5.583 12.273 1.00 93.47 214 GLY D C 1
ATOM 9478 O O . GLY D 1 214 ? -26.489 6.492 11.957 1.00 80.38 214 GLY D O 1
ATOM 9479 N N . ALA D 1 215 ? -28.529 5.548 11.858 1.00 103.05 215 ALA D N 1
ATOM 9480 C CA . ALA D 1 215 ? -29.119 6.614 11.057 1.00 82.44 215 ALA D CA 1
ATOM 9481 C C . ALA D 1 215 ? -29.237 7.928 11.825 1.00 84.82 215 ALA D C 1
ATOM 9482 O O . ALA D 1 215 ? -29.556 7.944 13.018 1.00 85.98 215 ALA D O 1
ATOM 9484 N N . ASP D 1 216 ? -28.948 9.036 11.139 1.00 88.24 216 ASP D N 1
ATOM 9485 C CA . ASP D 1 216 ? -29.076 10.352 11.764 1.00 90.44 216 ASP D CA 1
ATOM 9486 C C . ASP D 1 216 ? -30.539 10.718 11.991 1.00 79.47 216 ASP D C 1
ATOM 9487 O O . ASP D 1 216 ? -30.943 11.036 13.116 1.00 82.22 216 ASP D O 1
ATOM 9492 N N . MET D 1 217 ? -31.356 10.683 10.939 1.00 79.37 217 MET D N 1
ATOM 9493 C CA . MET D 1 217 ? -32.735 11.140 11.041 1.00 79.69 217 MET D CA 1
ATOM 9494 C C . MET D 1 217 ? -33.677 10.159 10.356 1.00 80.88 217 MET D C 1
ATOM 9495 O O . MET D 1 217 ? -33.297 9.425 9.441 1.00 88.68 217 MET D O 1
ATOM 9500 N N . PHE D 1 218 ? -34.928 10.170 10.821 1.00 86.40 218 PHE D N 1
ATOM 9501 C CA . PHE D 1 218 ? -35.998 9.296 10.360 1.00 77.18 218 PHE D CA 1
ATOM 9502 C C . PHE D 1 218 ? -37.219 10.128 10.005 1.00 75.16 218 PHE D C 1
ATOM 9503 O O . PHE D 1 218 ? -37.527 11.112 10.682 1.00 96.28 218 PHE D O 1
ATOM 9511 N N . ILE D 1 219 ? -37.929 9.707 8.960 1.00 70.52 219 ILE D N 1
ATOM 9512 C CA . ILE D 1 219 ? -39.128 10.385 8.484 1.00 82.86 219 ILE D CA 1
ATOM 9513 C C . ILE D 1 219 ? -40.250 9.362 8.376 1.00 76.91 219 ILE D C 1
ATOM 9514 O O . ILE D 1 219 ? -40.042 8.254 7.870 1.00 86.26 219 ILE D O 1
ATOM 9519 N N . ASN D 1 220 ? -41.441 9.736 8.837 1.00 82.28 220 ASN D N 1
ATOM 9520 C CA . ASN D 1 220 ? -42.582 8.829 8.905 1.00 83.26 220 ASN D CA 1
ATOM 9521 C C . ASN D 1 220 ? -43.689 9.294 7.964 1.00 102.15 220 ASN D C 1
ATOM 9522 O O . ASN D 1 220 ? -44.195 10.419 8.120 1.00 105.75 220 ASN D O 1
ATOM 9527 N N . PRO D 1 221 ? -44.081 8.480 6.976 1.00 97.48 221 PRO D N 1
ATOM 9528 C CA . PRO D 1 221 ? -45.219 8.855 6.116 1.00 89.63 221 PRO D CA 1
ATOM 9529 C C . PRO D 1 221 ? -46.519 9.105 6.859 1.00 92.77 221 PRO D C 1
ATOM 9530 O O . PRO D 1 221 ? -47.245 10.039 6.504 1.00 111.57 221 PRO D O 1
ATOM 9534 N N . PHE D 1 222 ? -46.851 8.281 7.857 1.00 92.68 222 PHE D N 1
ATOM 9535 C CA . PHE D 1 222 ? -48.079 8.503 8.617 1.00 105.41 222 PHE D CA 1
ATOM 9536 C C . PHE D 1 222 ? -48.112 9.916 9.174 1.00 107.49 222 PHE D C 1
ATOM 9537 O O . PHE D 1 222 ? -49.131 10.612 9.090 1.00 110.89 222 PHE D O 1
ATOM 9545 N N . ASP D 1 223 ? -46.989 10.357 9.733 1.00 113.56 223 ASP D N 1
ATOM 9546 C CA . ASP D 1 223 ? -46.945 11.653 10.386 1.00 115.99 223 ASP D CA 1
ATOM 9547 C C . ASP D 1 223 ? -46.984 12.776 9.356 1.00 126.49 223 ASP D C 1
ATOM 9548 O O . ASP D 1 223 ? -47.772 13.717 9.487 1.00 140.91 223 ASP D O 1
ATOM 9553 N N . SER D 1 224 ? -46.185 12.661 8.294 1.00 121.23 224 SER D N 1
ATOM 9554 C CA . SER D 1 224 ? -46.022 13.733 7.317 1.00 121.70 224 SER D CA 1
ATOM 9555 C C . SER D 1 224 ? -46.938 13.577 6.112 1.00 122.44 224 SER D C 1
ATOM 9556 O O . SER D 1 224 ? -46.889 12.534 5.442 1.00 126.74 224 SER D O 1
ATOM 9559 N N . PRO D 1 225 ? -47.773 14.567 5.787 1.00 148.34 225 PRO D N 1
ATOM 9560 C CA . PRO D 1 225 ? -48.397 14.579 4.456 1.00 144.45 225 PRO D CA 1
ATOM 9561 C C . PRO D 1 225 ? -47.380 14.733 3.343 1.00 139.43 225 PRO D C 1
ATOM 9562 O O . PRO D 1 225 ? -47.469 14.037 2.323 1.00 141.06 225 PRO D O 1
ATOM 9566 N N . ASN D 1 226 ? -46.417 15.636 3.497 1.00 128.63 226 ASN D N 1
ATOM 9567 C CA . ASN D 1 226 ? -45.402 15.866 2.478 1.00 114.70 226 ASN D CA 1
ATOM 9568 C C . ASN D 1 226 ? -44.071 15.339 2.998 1.00 102.68 226 ASN D C 1
ATOM 9569 O O . ASN D 1 226 ? -43.432 15.958 3.855 1.00 105.10 226 ASN D O 1
ATOM 9574 N N . LEU D 1 227 ? -43.657 14.184 2.469 1.00 100.61 227 LEU D N 1
ATOM 9575 C CA . LEU D 1 227 ? -42.348 13.651 2.812 1.00 95.75 227 LEU D CA 1
ATOM 9576 C C . LEU D 1 227 ? -41.268 14.516 2.195 1.00 75.86 227 LEU D C 1
ATOM 9577 O O . LEU D 1 227 ? -40.193 14.688 2.775 1.00 90.36 227 LEU D O 1
ATOM 9582 N N . VAL D 1 228 ? -41.557 15.065 1.014 1.00 70.24 228 VAL D N 1
ATOM 9583 C CA . VAL D 1 228 ? -40.587 15.853 0.266 1.00 70.07 228 VAL D CA 1
ATOM 9584 C C . VAL D 1 228 ? -40.149 17.063 1.078 1.00 76.91 228 VAL D C 1
ATOM 9585 O O . VAL D 1 228 ? -38.952 17.354 1.199 1.00 84.21 228 VAL D O 1
ATOM 9589 N N . SER D 1 229 ? -41.114 17.791 1.643 1.00 76.25 229 SER D N 1
ATOM 9590 C CA . SER D 1 229 ? -40.790 19.014 2.371 1.00 74.51 229 SER D CA 1
ATOM 9591 C C . SER D 1 229 ? -39.940 18.715 3.596 1.00 82.31 229 SER D C 1
ATOM 9592 O O . SER D 1 229 ? -38.910 19.360 3.825 1.00 86.18 229 SER D O 1
ATOM 9595 N N . ASP D 1 230 ? -40.349 17.724 4.393 1.00 69.99 230 ASP D N 1
ATOM 9596 C CA . ASP D 1 230 ? -39.592 17.400 5.597 1.00 75.97 230 ASP D CA 1
ATOM 9597 C C . ASP D 1 230 ? -38.198 16.901 5.251 1.00 81.41 230 ASP D C 1
ATOM 9598 O O . ASP D 1 230 ? -37.219 17.270 5.907 1.00 92.20 230 ASP D O 1
ATOM 9603 N N . ILE D 1 231 ? -38.090 16.056 4.224 1.00 78.28 231 ILE D N 1
ATOM 9604 C CA . ILE D 1 231 ? -36.791 15.522 3.828 1.00 64.97 231 ILE D CA 1
ATOM 9605 C C . ILE D 1 231 ? -35.862 16.645 3.381 1.00 74.67 231 ILE D C 1
ATOM 9606 O O . ILE D 1 231 ? -34.705 16.718 3.808 1.00 76.10 231 ILE D O 1
ATOM 9611 N N . GLN D 1 232 ? -36.353 17.542 2.520 1.00 79.52 232 GLN D N 1
ATOM 9612 C CA . GLN D 1 232 ? -35.517 18.655 2.081 1.00 66.61 232 GLN D CA 1
ATOM 9613 C C . GLN D 1 232 ? -35.217 19.638 3.207 1.00 80.61 232 GLN D C 1
ATOM 9614 O O . GLN D 1 232 ? -34.219 20.362 3.132 1.00 83.82 232 GLN D O 1
ATOM 9620 N N . MET D 1 233 ? -36.055 19.682 4.248 1.00 74.18 233 MET D N 1
ATOM 9621 C CA . MET D 1 233 ? -35.751 20.518 5.404 1.00 79.50 233 MET D CA 1
ATOM 9622 C C . MET D 1 233 ? -34.658 19.896 6.264 1.00 79.80 233 MET D C 1
ATOM 9623 O O . MET D 1 233 ? -33.762 20.600 6.745 1.00 93.75 233 MET D O 1
ATOM 9628 N N . MET D 1 234 ? -34.715 18.578 6.464 1.00 70.97 234 MET D N 1
ATOM 9629 C CA . MET D 1 234 ? -33.760 17.878 7.316 1.00 76.84 234 MET D CA 1
ATOM 9630 C C . MET D 1 234 ? -32.392 17.710 6.669 1.00 69.95 234 MET D C 1
ATOM 9631 O O . MET D 1 234 ? -31.405 17.517 7.387 1.00 75.14 234 MET D O 1
ATOM 9636 N N . THR D 1 235 ? -32.307 17.751 5.342 1.00 61.73 235 THR D N 1
ATOM 9637 C CA . THR D 1 235 ? -31.041 17.559 4.650 1.00 66.69 235 THR D CA 1
ATOM 9638 C C . THR D 1 235 ? -30.481 18.841 4.045 1.00 67.55 235 THR D C 1
ATOM 9639 O O . THR D 1 235 ? -29.400 18.801 3.451 1.00 60.23 235 THR D O 1
ATOM 9643 N N . GLN D 1 236 ? -31.186 19.968 4.178 1.00 64.33 236 GLN D N 1
ATOM 9644 C CA . GLN D 1 236 ? -30.757 21.256 3.625 1.00 63.43 236 GLN D CA 1
ATOM 9645 C C . GLN D 1 236 ? -30.634 21.195 2.098 1.00 62.18 236 GLN D C 1
ATOM 9646 O O . GLN D 1 236 ? -29.581 21.449 1.508 1.00 61.01 236 GLN D O 1
ATOM 9652 N N . GLY D 1 237 ? -31.732 20.798 1.468 1.00 64.28 237 GLY D N 1
ATOM 9653 C CA . GLY D 1 237 ? -31.858 20.821 0.022 1.00 55.78 237 GLY D CA 1
ATOM 9654 C C . GLY D 1 237 ? -32.146 19.482 -0.613 1.00 61.45 237 GLY D C 1
ATOM 9655 O O . GLY D 1 237 ? -32.387 19.428 -1.829 1.00 65.24 237 GLY D O 1
ATOM 9656 N N . GLY D 1 238 ? -32.161 18.401 0.154 1.00 63.46 238 GLY D N 1
ATOM 9657 C CA . GLY D 1 238 ? -32.374 17.088 -0.393 1.00 60.09 238 GLY D CA 1
ATOM 9658 C C . GLY D 1 238 ? -31.148 16.212 -0.260 1.00 65.47 238 GLY D C 1
ATOM 9659 O O . GLY D 1 238 ? -30.010 16.691 -0.223 1.00 66.51 238 GLY D O 1
ATOM 9660 N N . PRO D 1 239 ? -31.363 14.901 -0.193 1.00 64.36 239 PRO D N 1
ATOM 9661 C CA . PRO D 1 239 ? -30.230 13.972 -0.117 1.00 60.55 239 PRO D CA 1
ATOM 9662 C C . PRO D 1 239 ? -29.498 13.861 -1.446 1.00 59.26 239 PRO D C 1
ATOM 9663 O O . PRO D 1 239 ? -30.106 13.886 -2.518 1.00 65.02 239 PRO D O 1
ATOM 9667 N N . HIS D 1 240 ? -28.169 13.735 -1.354 1.00 54.17 240 HIS D N 1
ATOM 9668 C CA . HIS D 1 240 ? -27.338 13.593 -2.546 1.00 51.85 240 HIS D CA 1
ATOM 9669 C C . HIS D 1 240 ? -27.668 12.322 -3.306 1.00 52.13 240 HIS D C 1
ATOM 9670 O O . HIS D 1 240 ? -27.598 12.295 -4.541 1.00 42.93 240 HIS D O 1
ATOM 9677 N N . GLY D 1 241 ? -28.053 11.276 -2.593 1.00 46.42 241 GLY D N 1
ATOM 9678 C CA . GLY D 1 241 ? -28.471 10.045 -3.227 1.00 45.54 241 GLY D CA 1
ATOM 9679 C C . GLY D 1 241 ? -29.681 9.485 -2.519 1.00 46.40 241 GLY D C 1
ATOM 9680 O O . GLY D 1 241 ? -29.876 9.683 -1.318 1.00 45.44 241 GLY D O 1
ATOM 9681 N N . VAL D 1 242 ? -30.492 8.768 -3.285 1.00 43.28 242 VAL D N 1
ATOM 9682 C CA . VAL D 1 242 ? -31.688 8.104 -2.789 1.00 46.07 242 VAL D CA 1
ATOM 9683 C C . VAL D 1 242 ? -31.651 6.666 -3.279 1.00 51.82 242 VAL D C 1
ATOM 9684 O O . VAL D 1 242 ? -31.326 6.416 -4.443 1.00 49.79 242 VAL D O 1
ATOM 9688 N N . ILE D 1 243 ? -31.938 5.724 -2.385 1.00 61.59 243 ILE D N 1
ATOM 9689 C CA . ILE D 1 243 ? -32.039 4.306 -2.726 1.00 52.22 243 ILE D CA 1
ATOM 9690 C C . ILE D 1 243 ? -33.469 3.857 -2.492 1.00 53.81 243 ILE D C 1
ATOM 9691 O O . ILE D 1 243 ? -33.969 3.897 -1.355 1.00 54.62 243 ILE D O 1
ATOM 9696 N N . ASN D 1 244 ? -34.120 3.423 -3.574 1.00 60.75 244 ASN D N 1
ATOM 9697 C CA . ASN D 1 244 ? -35.532 3.063 -3.573 1.00 59.35 244 ASN D CA 1
ATOM 9698 C C . ASN D 1 244 ? -35.666 1.572 -3.305 1.00 59.56 244 ASN D C 1
ATOM 9699 O O . ASN D 1 244 ? -35.560 0.753 -4.220 1.00 57.75 244 ASN D O 1
ATOM 9704 N N . LEU D 1 245 ? -35.884 1.217 -2.043 1.00 51.00 245 LEU D N 1
ATOM 9705 C CA . LEU D 1 245 ? -36.143 -0.177 -1.719 1.00 53.21 245 LEU D CA 1
ATOM 9706 C C . LEU D 1 245 ? -37.633 -0.468 -1.715 1.00 54.32 245 LEU D C 1
ATOM 9707 O O . LEU D 1 245 ? -38.057 -1.540 -2.156 1.00 83.91 245 LEU D O 1
ATOM 9712 N N . ALA D 1 246 ? -38.437 0.469 -1.221 1.00 67.14 246 ALA D N 1
ATOM 9713 C CA . ALA D 1 246 ? -39.878 0.305 -1.313 1.00 90.39 246 ALA D CA 1
ATOM 9714 C C . ALA D 1 246 ? -40.272 0.261 -2.779 1.00 96.32 246 ALA D C 1
ATOM 9715 O O . ALA D 1 246 ? -39.698 0.964 -3.609 1.00 81.64 246 ALA D O 1
ATOM 9717 N N . THR D 1 247 ? -41.228 -0.603 -3.106 1.00 96.03 247 THR D N 1
ATOM 9718 C CA . THR D 1 247 ? -41.662 -0.741 -4.488 1.00 95.09 247 THR D CA 1
ATOM 9719 C C . THR D 1 247 ? -42.869 0.117 -4.815 1.00 96.49 247 THR D C 1
ATOM 9720 O O . THR D 1 247 ? -43.225 0.239 -5.994 1.00 111.20 247 THR D O 1
ATOM 9724 N N . ALA D 1 248 ? -43.486 0.721 -3.806 1.00 98.27 248 ALA D N 1
ATOM 9725 C CA . ALA D 1 248 ? -44.608 1.611 -4.038 1.00 81.60 248 ALA D CA 1
ATOM 9726 C C . ALA D 1 248 ? -44.198 2.720 -4.991 1.00 64.95 248 ALA D C 1
ATOM 9727 O O . ALA D 1 248 ? -43.070 3.212 -4.956 1.00 80.90 248 ALA D O 1
ATOM 9729 N N . VAL D 1 249 ? -45.111 3.062 -5.891 1.00 64.04 249 VAL D N 1
ATOM 9730 C CA . VAL D 1 249 ? -44.787 4.008 -6.948 1.00 79.61 249 VAL D CA 1
ATOM 9731 C C . VAL D 1 249 ? -44.567 5.411 -6.380 1.00 72.33 249 VAL D C 1
ATOM 9732 O O . VAL D 1 249 ? -43.758 6.200 -6.907 1.00 79.85 249 VAL D O 1
ATOM 9736 N N . LYS D 1 250 ? -45.210 5.683 -5.263 1.00 64.48 250 LYS D N 1
ATOM 9737 C CA . LYS D 1 250 ? -45.100 6.992 -4.657 1.00 56.36 250 LYS D CA 1
ATOM 9738 C C . LYS D 1 250 ? -43.706 7.323 -4.180 1.00 56.33 250 LYS D C 1
ATOM 9739 O O . LYS D 1 250 ? -43.215 8.400 -4.466 1.00 63.28 250 LYS D O 1
ATOM 9745 N N . PRO D 1 251 ? -43.062 6.410 -3.450 1.00 69.48 251 PRO D N 1
ATOM 9746 C CA . PRO D 1 251 ? -41.680 6.692 -3.053 1.00 68.46 251 PRO D CA 1
ATOM 9747 C C . PRO D 1 251 ? -40.775 6.937 -4.233 1.00 64.35 251 PRO D C 1
ATOM 9748 O O . PRO D 1 251 ? -39.820 7.696 -4.101 1.00 65.37 251 PRO D O 1
ATOM 9752 N N . MET D 1 252 ? -41.030 6.308 -5.380 1.00 59.20 252 MET D N 1
ATOM 9753 C CA . MET D 1 252 ? -40.223 6.596 -6.557 1.00 60.19 252 MET D CA 1
ATOM 9754 C C . MET D 1 252 ? -40.392 8.052 -6.960 1.00 67.04 252 MET D C 1
ATOM 9755 O O . MET D 1 252 ? -39.407 8.794 -7.140 1.00 81.11 252 MET D O 1
ATOM 9760 N N . GLU D 1 253 ? -41.650 8.489 -7.079 1.00 55.64 253 GLU D N 1
ATOM 9761 C CA . GLU D 1 253 ? -41.870 9.867 -7.503 1.00 48.58 253 GLU D CA 1
ATOM 9762 C C . GLU D 1 253 ? -41.379 10.849 -6.447 1.00 55.56 253 GLU D C 1
ATOM 9763 O O . GLU D 1 253 ? -40.819 11.904 -6.772 1.00 63.02 253 GLU D O 1
ATOM 9769 N N . ASP D 1 254 ? -41.523 10.493 -5.175 1.00 48.57 254 ASP D N 1
ATOM 9770 C CA . ASP D 1 254 ? -41.011 11.341 -4.112 1.00 57.35 254 ASP D CA 1
ATOM 9771 C C . ASP D 1 254 ? -39.492 11.400 -4.151 1.00 63.90 254 ASP D C 1
ATOM 9772 O O . ASP D 1 254 ? -38.906 12.463 -3.944 1.00 62.21 254 ASP D O 1
ATOM 9777 N N . ALA D 1 255 ? -38.841 10.260 -4.386 1.00 58.89 255 ALA D N 1
ATOM 9778 C CA . ALA D 1 255 ? -37.391 10.219 -4.501 1.00 66.31 255 ALA D CA 1
ATOM 9779 C C . ALA D 1 255 ? -36.896 11.199 -5.549 1.00 65.22 255 ALA D C 1
ATOM 9780 O O . ALA D 1 255 ? -35.957 11.963 -5.302 1.00 65.96 255 ALA D O 1
ATOM 9782 N N . THR D 1 256 ? -37.510 11.193 -6.737 1.00 53.52 256 THR D N 1
ATOM 9783 C CA . THR D 1 256 ? -37.083 12.202 -7.706 1.00 55.49 256 THR D CA 1
ATOM 9784 C C . THR D 1 256 ? -37.451 13.615 -7.252 1.00 58.00 256 THR D C 1
ATOM 9785 O O . THR D 1 256 ? -36.775 14.577 -7.642 1.00 52.95 256 THR D O 1
ATOM 9789 N N . HIS D 1 257 ? -38.497 13.768 -6.430 1.00 64.74 257 HIS D N 1
ATOM 9790 C CA . HIS D 1 257 ? -38.877 15.110 -5.983 1.00 56.51 257 HIS D CA 1
ATOM 9791 C C . HIS D 1 257 ? -37.879 15.692 -4.981 1.00 58.91 257 HIS D C 1
ATOM 9792 O O . HIS D 1 257 ? -37.419 16.827 -5.143 1.00 68.09 257 HIS D O 1
ATOM 9799 N N . TYR D 1 258 ? -37.532 14.939 -3.940 1.00 59.41 258 TYR D N 1
ATOM 9800 C CA . TYR D 1 258 ? -36.755 15.479 -2.829 1.00 49.40 258 TYR D CA 1
ATOM 9801 C C . TYR D 1 258 ? -35.251 15.300 -2.999 1.00 63.79 258 TYR D C 1
ATOM 9802 O O . TYR D 1 258 ? -34.498 15.644 -2.085 1.00 62.84 258 TYR D O 1
ATOM 9811 N N . VAL D 1 259 ? -34.801 14.735 -4.119 1.00 66.98 259 VAL D N 1
ATOM 9812 C CA . VAL D 1 259 ? -33.372 14.564 -4.357 1.00 44.24 259 VAL D CA 1
ATOM 9813 C C . VAL D 1 259 ? -32.704 15.916 -4.590 1.00 57.57 259 VAL D C 1
ATOM 9814 O O . VAL D 1 259 ? -33.273 16.820 -5.221 1.00 66.40 259 VAL D O 1
ATOM 9818 N N . ARG D 1 260 ? -31.494 16.068 -4.051 1.00 52.84 260 ARG D N 1
ATOM 9819 C CA . ARG D 1 260 ? -30.721 17.291 -4.226 1.00 62.09 260 ARG D CA 1
ATOM 9820 C C . ARG D 1 260 ? -30.386 17.510 -5.698 1.00 56.25 260 ARG D C 1
ATOM 9821 O O . ARG D 1 260 ? -30.403 16.581 -6.509 1.00 52.66 260 ARG D O 1
ATOM 9829 N N . THR D 1 261 ? -30.080 18.762 -6.045 1.00 49.78 261 THR D N 1
ATOM 9830 C CA . THR D 1 261 ? -29.533 19.036 -7.365 1.00 54.59 261 THR D CA 1
ATOM 9831 C C . THR D 1 261 ? -28.219 18.287 -7.533 1.00 64.32 261 THR D C 1
ATOM 9832 O O . THR D 1 261 ? -27.445 18.135 -6.582 1.00 50.71 261 THR D O 1
ATOM 9836 N N . LYS D 1 262 ? -27.978 17.807 -8.751 1.00 58.26 262 LYS D N 1
ATOM 9837 C CA . LYS D 1 262 ? -26.864 16.918 -9.069 1.00 42.44 262 LYS D CA 1
ATOM 9838 C C . LYS D 1 262 ? -26.944 15.629 -8.265 1.00 44.88 262 LYS D C 1
ATOM 9839 O O . LYS D 1 262 ? -25.926 15.018 -7.939 1.00 51.10 262 LYS D O 1
ATOM 9845 N N . GLY D 1 263 ? -28.165 15.206 -7.941 1.00 46.81 263 GLY D N 1
ATOM 9846 C CA . GLY D 1 263 ? -28.356 14.036 -7.116 1.00 53.01 263 GLY D CA 1
ATOM 9847 C C . GLY D 1 263 ? -28.462 12.757 -7.922 1.00 61.10 263 GLY D C 1
ATOM 9848 O O . GLY D 1 263 ? -28.559 12.760 -9.148 1.00 56.80 263 GLY D O 1
ATOM 9849 N N . THR D 1 264 ? -28.452 11.641 -7.198 1.00 54.77 264 THR D N 1
ATOM 9850 C CA . THR D 1 264 ? -28.485 10.316 -7.800 1.00 51.02 264 THR D CA 1
ATOM 9851 C C . THR D 1 264 ? -29.596 9.506 -7.154 1.00 54.14 264 THR D C 1
ATOM 9852 O O . THR D 1 264 ? -29.539 9.215 -5.956 1.00 55.65 264 THR D O 1
ATOM 9856 N N . VAL D 1 265 ? -30.585 9.118 -7.952 1.00 51.26 265 VAL D N 1
ATOM 9857 C CA . VAL D 1 265 ? -31.711 8.296 -7.510 1.00 49.66 265 VAL D CA 1
ATOM 9858 C C . VAL D 1 265 ? -31.518 6.905 -8.094 1.00 46.79 265 VAL D C 1
ATOM 9859 O O . VAL D 1 265 ? -31.397 6.755 -9.313 1.00 42.06 265 VAL D O 1
ATOM 9863 N N . VAL D 1 266 ? -31.484 5.894 -7.229 1.00 52.37 266 VAL D N 1
ATOM 9864 C CA . VAL D 1 266 ? -31.186 4.518 -7.605 1.00 55.81 266 VAL D CA 1
ATOM 9865 C C . VAL D 1 266 ? -32.407 3.642 -7.366 1.00 56.29 266 VAL D C 1
ATOM 9866 O O . VAL D 1 266 ? -33.003 3.672 -6.281 1.00 64.59 266 VAL D O 1
ATOM 9870 N N . LEU D 1 267 ? -32.796 2.903 -8.404 1.00 58.07 267 LEU D N 1
ATOM 9871 C CA . LEU D 1 267 ? -33.771 1.827 -8.314 1.00 64.04 267 LEU D CA 1
ATOM 9872 C C . LEU D 1 267 ? -33.036 0.527 -8.016 1.00 63.58 267 LEU D C 1
ATOM 9873 O O . LEU D 1 267 ? -31.920 0.313 -8.497 1.00 67.74 267 LEU D O 1
ATOM 9878 N N . VAL D 1 268 ? -33.649 -0.339 -7.204 1.00 56.88 268 VAL D N 1
ATOM 9879 C CA . VAL D 1 268 ? -32.976 -1.527 -6.697 1.00 64.12 268 VAL D CA 1
ATOM 9880 C C . VAL D 1 268 ? -33.732 -2.810 -7.008 1.00 61.33 268 VAL D C 1
ATOM 9881 O O . VAL D 1 268 ? -33.127 -3.804 -7.421 1.00 70.01 268 VAL D O 1
ATOM 9885 N N . ALA D 1 269 ? -35.050 -2.801 -6.866 1.00 60.55 269 ALA D N 1
ATOM 9886 C CA . ALA D 1 269 ? -35.824 -4.030 -6.909 1.00 79.75 269 ALA D CA 1
ATOM 9887 C C . ALA D 1 269 ? -36.068 -4.477 -8.349 1.00 65.64 269 ALA D C 1
ATOM 9888 O O . ALA D 1 269 ? -35.624 -3.855 -9.315 1.00 82.03 269 ALA D O 1
ATOM 9890 N N . LEU D 1 270 ? -36.789 -5.588 -8.486 1.00 61.15 270 LEU D N 1
ATOM 9891 C CA . LEU D 1 270 ? -37.261 -6.094 -9.772 1.00 69.86 270 LEU D CA 1
ATOM 9892 C C . LEU D 1 270 ? -38.779 -6.060 -9.678 1.00 74.54 270 LEU D C 1
ATOM 9893 O O . LEU D 1 270 ? -39.440 -7.107 -9.647 1.00 70.79 270 LEU D O 1
ATOM 9898 N N . PRO D 1 271 ? -39.366 -4.863 -9.638 1.00 72.71 271 PRO D N 1
ATOM 9899 C CA . PRO D 1 271 ? -40.791 -4.751 -9.329 1.00 68.41 271 PRO D CA 1
ATOM 9900 C C . PRO D 1 271 ? -41.668 -4.831 -10.563 1.00 78.20 271 PRO D C 1
ATOM 9901 O O . PRO D 1 271 ? -41.388 -4.247 -11.613 1.00 88.62 271 PRO D O 1
ATOM 9905 N N . LYS D 1 272 ? -42.752 -5.580 -10.425 1.00 89.60 272 LYS D N 1
ATOM 9906 C CA . LYS D 1 272 ? -43.760 -5.632 -11.465 1.00 91.74 272 LYS D CA 1
ATOM 9907 C C . LYS D 1 272 ? -44.670 -4.421 -11.336 1.00 117.83 272 LYS D C 1
ATOM 9908 O O . LYS D 1 272 ? -44.979 -3.979 -10.227 1.00 124.47 272 LYS D O 1
ATOM 9914 N N . ASP D 1 273 ? -45.063 -3.859 -12.480 1.00 122.54 273 ASP D N 1
ATOM 9915 C CA . ASP D 1 273 ? -46.068 -2.795 -12.515 1.00 113.05 273 ASP D CA 1
ATOM 9916 C C . ASP D 1 273 ? -45.608 -1.561 -11.741 1.00 94.14 273 ASP D C 1
ATOM 9917 O O . ASP D 1 273 ? -46.340 -1.009 -10.915 1.00 88.81 273 ASP D O 1
ATOM 9922 N N . ALA D 1 274 ? -44.365 -1.150 -11.985 1.00 92.63 274 ALA D N 1
ATOM 9923 C CA . ALA D 1 274 ? -43.798 0.041 -11.367 1.00 89.79 274 ALA D CA 1
ATOM 9924 C C . ALA D 1 274 ? -43.304 0.995 -12.447 1.00 88.03 274 ALA D C 1
ATOM 9925 O O . ALA D 1 274 ? -42.680 0.571 -13.425 1.00 88.99 274 ALA D O 1
ATOM 9927 N N . LYS D 1 275 ? -43.586 2.283 -12.261 1.00 73.28 275 LYS D N 1
ATOM 9928 C CA . LYS D 1 275 ? -43.233 3.303 -13.231 1.00 69.60 275 LYS D CA 1
ATOM 9929 C C . LYS D 1 275 ? -42.782 4.553 -12.494 1.00 84.47 275 LYS D C 1
ATOM 9930 O O . LYS D 1 275 ? -43.399 4.950 -11.505 1.00 93.80 275 LYS D O 1
ATOM 9936 N N . VAL D 1 276 ? -41.708 5.165 -12.970 1.00 72.52 276 VAL D N 1
ATOM 9937 C CA . VAL D 1 276 ? -41.117 6.334 -12.336 1.00 61.51 276 VAL D CA 1
ATOM 9938 C C . VAL D 1 276 ? -41.203 7.506 -13.306 1.00 68.80 276 VAL D C 1
ATOM 9939 O O . VAL D 1 276 ? -40.392 7.628 -14.225 1.00 79.91 276 VAL D O 1
ATOM 9943 N N . PRO D 1 277 ? -42.191 8.377 -13.149 1.00 83.07 277 PRO D N 1
ATOM 9944 C CA . PRO D 1 277 ? -42.185 9.641 -13.886 1.00 78.47 277 PRO D CA 1
ATOM 9945 C C . PRO D 1 277 ? -41.260 10.672 -13.266 1.00 68.69 277 PRO D C 1
ATOM 9946 O O . PRO D 1 277 ? -40.963 10.647 -12.069 1.00 76.91 277 PRO D O 1
ATOM 9950 N N . VAL D 1 278 ? -40.817 11.597 -14.109 1.00 70.72 278 VAL D N 1
ATOM 9951 C CA . VAL D 1 278 ? -40.006 12.717 -13.662 1.00 71.02 278 VAL D CA 1
ATOM 9952 C C . VAL D 1 278 ? -40.164 13.823 -14.694 1.00 72.03 278 VAL D C 1
ATOM 9953 O O . VAL D 1 278 ? -40.209 13.561 -15.899 1.00 69.43 278 VAL D O 1
ATOM 9957 N N . ASP D 1 279 ? -40.296 15.057 -14.215 1.00 58.78 279 ASP D N 1
ATOM 9958 C CA . ASP D 1 279 ? -40.429 16.188 -15.123 1.00 66.31 279 ASP D CA 1
ATOM 9959 C C . ASP D 1 279 ? -39.079 16.479 -15.771 1.00 63.20 279 ASP D C 1
ATOM 9960 O O . ASP D 1 279 ? -38.086 16.705 -15.072 1.00 58.49 279 ASP D O 1
ATOM 9965 N N . VAL D 1 280 ? -39.041 16.463 -17.107 1.00 57.83 280 VAL D N 1
ATOM 9966 C CA . VAL D 1 280 ? -37.792 16.697 -17.829 1.00 56.61 280 VAL D CA 1
ATOM 9967 C C . VAL D 1 280 ? -37.171 18.025 -17.417 1.00 57.50 280 VAL D C 1
ATOM 9968 O O . VAL D 1 280 ? -35.946 18.145 -17.291 1.00 66.89 280 VAL D O 1
ATOM 9972 N N . PHE D 1 281 ? -38.009 19.035 -17.185 1.00 60.59 281 PHE D N 1
ATOM 9973 C CA . PHE D 1 281 ? -37.521 20.360 -16.815 1.00 59.04 281 PHE D CA 1
ATOM 9974 C C . PHE D 1 281 ? -36.663 20.305 -15.555 1.00 59.86 281 PHE D C 1
ATOM 9975 O O . PHE D 1 281 ? -35.538 20.824 -15.530 1.00 53.73 281 PHE D O 1
ATOM 9983 N N . SER D 1 282 ? -37.173 19.663 -14.500 1.00 65.56 282 SER D N 1
ATOM 9984 C CA . SER D 1 282 ? -36.453 19.619 -13.232 1.00 55.78 282 SER D CA 1
ATOM 9985 C C . SER D 1 282 ? -35.303 18.620 -13.254 1.00 47.44 282 SER D C 1
ATOM 9986 O O . SER D 1 282 ? -34.318 18.806 -12.531 1.00 55.64 282 SER D O 1
ATOM 9989 N N . THR D 1 283 ? -35.411 17.548 -14.046 1.00 62.38 283 THR D N 1
ATOM 9990 C CA . THR D 1 283 ? -34.282 16.633 -14.190 1.00 45.22 283 THR D CA 1
ATOM 9991 C C . THR D 1 283 ? -33.119 17.333 -14.861 1.00 53.59 283 THR D C 1
ATOM 9992 O O . THR D 1 283 ? -31.957 17.104 -14.506 1.00 62.70 283 THR D O 1
ATOM 9996 N N . VAL D 1 284 ? -33.415 18.183 -15.841 1.00 48.56 284 VAL D N 1
ATOM 9997 C CA . VAL D 1 284 ? -32.364 18.913 -16.532 1.00 45.86 284 VAL D CA 1
ATOM 9998 C C . VAL D 1 284 ? -31.794 19.994 -15.625 1.00 47.81 284 VAL D C 1
ATOM 9999 O O . VAL D 1 284 ? -30.572 20.142 -15.507 1.00 55.88 284 VAL D O 1
ATOM 10003 N N . THR D 1 285 ? -32.667 20.758 -14.958 1.00 50.83 285 THR D N 1
ATOM 10004 C CA . THR D 1 285 ? -32.181 21.839 -14.103 1.00 60.55 285 THR D CA 1
ATOM 10005 C C . THR D 1 285 ? -31.408 21.300 -12.911 1.00 50.84 285 THR D C 1
ATOM 10006 O O . THR D 1 285 ? -30.331 21.807 -12.584 1.00 60.54 285 THR D O 1
ATOM 10010 N N . ARG D 1 286 ? -31.908 20.243 -12.283 1.00 49.16 286 ARG D N 1
ATOM 10011 C CA . ARG D 1 286 ? -31.156 19.652 -11.191 1.00 55.23 286 ARG D CA 1
ATOM 10012 C C . ARG D 1 286 ? -30.056 18.728 -11.685 1.00 52.80 286 ARG D C 1
ATOM 10013 O O . ARG D 1 286 ? -29.286 18.236 -10.863 1.00 43.38 286 ARG D O 1
ATOM 10021 N N . SER D 1 287 ? -29.972 18.478 -12.993 1.00 59.74 287 SER D N 1
ATOM 10022 C CA . SER D 1 287 ? -28.972 17.573 -13.553 1.00 56.65 287 SER D CA 1
ATOM 10023 C C . SER D 1 287 ? -28.997 16.252 -12.789 1.00 55.32 287 SER D C 1
ATOM 10024 O O . SER D 1 287 ? -27.966 15.694 -12.404 1.00 52.13 287 SER D O 1
ATOM 10027 N N . VAL D 1 288 ? -30.204 15.753 -12.579 1.00 50.59 288 VAL D N 1
ATOM 10028 C CA . VAL D 1 288 ? -30.439 14.551 -11.800 1.00 45.72 288 VAL D CA 1
ATOM 10029 C C . VAL D 1 288 ? -30.131 13.318 -12.633 1.00 45.13 288 VAL D C 1
ATOM 10030 O O . VAL D 1 288 ? -30.276 13.309 -13.861 1.00 44.49 288 VAL D O 1
ATOM 10034 N N . THR D 1 289 ? -29.664 12.268 -11.963 1.00 44.17 289 THR D N 1
ATOM 10035 C CA . THR D 1 289 ? -29.397 10.991 -12.609 1.00 50.56 289 THR D CA 1
ATOM 10036 C C . THR D 1 289 ? -30.270 9.929 -11.944 1.00 55.24 289 THR D C 1
ATOM 10037 O O . THR D 1 289 ? -30.075 9.599 -10.768 1.00 57.54 289 THR D O 1
ATOM 10041 N N . VAL D 1 290 ? -31.230 9.404 -12.696 1.00 41.00 290 VAL D N 1
ATOM 10042 C CA . VAL D 1 290 ? -32.063 8.287 -12.262 1.00 53.16 290 VAL D CA 1
ATOM 10043 C C . VAL D 1 290 ? -31.465 7.023 -12.869 1.00 56.78 290 VAL D C 1
ATOM 10044 O O . VAL D 1 290 ? -31.537 6.810 -14.083 1.00 64.01 290 VAL D O 1
ATOM 10048 N N . LYS D 1 291 ? -30.870 6.188 -12.027 1.00 50.63 291 LYS D N 1
ATOM 10049 C CA . LYS D 1 291 ? -30.135 5.006 -12.441 1.00 40.00 291 LYS D CA 1
ATOM 10050 C C . LYS D 1 291 ? -30.767 3.754 -11.855 1.00 39.38 291 LYS D C 1
ATOM 10051 O O . LYS D 1 291 ? -31.273 3.767 -10.729 1.00 54.82 291 LYS D O 1
ATOM 10057 N N . GLY D 1 292 ? -30.720 2.666 -12.616 1.00 50.84 292 GLY D N 1
ATOM 10058 C CA . GLY D 1 292 ? -31.241 1.388 -12.171 1.00 58.50 292 GLY D CA 1
ATOM 10059 C C . GLY D 1 292 ? -30.089 0.477 -11.778 1.00 57.22 292 GLY D C 1
ATOM 10060 O O . GLY D 1 292 ? -29.102 0.360 -12.508 1.00 63.61 292 GLY D O 1
ATOM 10061 N N . SER D 1 293 ? -30.238 -0.171 -10.629 1.00 50.84 293 SER D N 1
ATOM 10062 C CA . SER D 1 293 ? -29.199 -1.027 -10.068 1.00 63.92 293 SER D CA 1
ATOM 10063 C C . SER D 1 293 ? -29.659 -2.475 -10.088 1.00 67.19 293 SER D C 1
ATOM 10064 O O . SER D 1 293 ? -30.646 -2.829 -9.435 1.00 79.06 293 SER D O 1
ATOM 10067 N N . TYR D 1 294 ? -28.925 -3.313 -10.799 1.00 63.18 294 TYR D N 1
ATOM 10068 C CA . TYR D 1 294 ? -29.197 -4.733 -10.852 1.00 63.77 294 TYR D CA 1
ATOM 10069 C C . TYR D 1 294 ? -28.185 -5.422 -9.931 1.00 69.16 294 TYR D C 1
ATOM 10070 O O . TYR D 1 294 ? -27.553 -4.772 -9.091 1.00 81.11 294 TYR D O 1
ATOM 10079 N N . VAL D 1 295 ? -28.007 -6.731 -10.094 1.00 77.79 295 VAL D N 1
ATOM 10080 C CA . VAL D 1 295 ? -27.128 -7.466 -9.189 1.00 69.84 295 VAL D CA 1
ATOM 10081 C C . VAL D 1 295 ? -25.693 -6.958 -9.191 1.00 73.87 295 VAL D C 1
ATOM 10082 O O . VAL D 1 295 ? -25.202 -6.368 -10.163 1.00 83.87 295 VAL D O 1
ATOM 10086 N N . GLY D 1 296 ? -25.017 -7.164 -8.065 1.00 63.18 296 GLY D N 1
ATOM 10087 C CA . GLY D 1 296 ? -23.655 -6.701 -7.962 1.00 57.33 296 GLY D CA 1
ATOM 10088 C C . GLY D 1 296 ? -22.703 -7.607 -8.714 1.00 66.65 296 GLY D C 1
ATOM 10089 O O . GLY D 1 296 ? -23.014 -8.752 -9.045 1.00 60.97 296 GLY D O 1
ATOM 10090 N N . SER D 1 297 ? -21.513 -7.086 -8.971 1.00 85.71 297 SER D N 1
ATOM 10091 C CA . SER D 1 297 ? -20.470 -7.842 -9.640 1.00 72.47 297 SER D CA 1
ATOM 10092 C C . SER D 1 297 ? -19.662 -8.626 -8.615 1.00 65.36 297 SER D C 1
ATOM 10093 O O . SER D 1 297 ? -19.867 -8.510 -7.410 1.00 59.81 297 SER D O 1
ATOM 10096 N N . ARG D 1 298 ? -18.752 -9.463 -9.115 1.00 78.37 298 ARG D N 1
ATOM 10097 C CA . ARG D 1 298 ? -17.944 -10.296 -8.230 1.00 83.71 298 ARG D CA 1
ATOM 10098 C C . ARG D 1 298 ? -17.156 -9.450 -7.235 1.00 76.65 298 ARG D C 1
ATOM 10099 O O . ARG D 1 298 ? -17.058 -9.795 -6.049 1.00 91.73 298 ARG D O 1
ATOM 10107 N N . GLN D 1 299 ? -16.584 -8.338 -7.700 1.00 77.46 299 GLN D N 1
ATOM 10108 C CA . GLN D 1 299 ? -15.853 -7.445 -6.806 1.00 78.46 299 GLN D CA 1
ATOM 10109 C C . GLN D 1 299 ? -16.785 -6.819 -5.770 1.00 70.21 299 GLN D C 1
ATOM 10110 O O . GLN D 1 299 ? -16.431 -6.711 -4.589 1.00 71.54 299 GLN D O 1
ATOM 10116 N N . ASP D 1 300 ? -17.985 -6.403 -6.198 1.00 68.34 300 ASP D N 1
ATOM 10117 C CA . ASP D 1 300 ? -18.977 -5.876 -5.261 1.00 71.42 300 ASP D CA 1
ATOM 10118 C C . ASP D 1 300 ? -19.406 -6.946 -4.273 1.00 63.60 300 ASP D C 1
ATOM 10119 O O . ASP D 1 300 ? -19.610 -6.664 -3.081 1.00 66.72 300 ASP D O 1
ATOM 10124 N N . THR D 1 301 ? -19.505 -8.184 -4.754 1.00 61.19 301 THR D N 1
ATOM 10125 C CA . THR D 1 301 ? -19.840 -9.304 -3.893 1.00 62.28 301 THR D CA 1
ATOM 10126 C C . THR D 1 301 ? -18.803 -9.440 -2.794 1.00 67.43 301 THR D C 1
ATOM 10127 O O . THR D 1 301 ? -19.142 -9.578 -1.616 1.00 70.92 301 THR D O 1
ATOM 10131 N N . ASP D 1 302 ? -17.525 -9.380 -3.165 1.00 68.10 302 ASP D N 1
ATOM 10132 C CA . ASP D 1 302 ? -16.470 -9.544 -2.174 1.00 74.36 302 ASP D CA 1
ATOM 10133 C C . ASP D 1 302 ? -16.408 -8.372 -1.206 1.00 71.71 302 ASP D C 1
ATOM 10134 O O . ASP D 1 302 ? -16.127 -8.569 -0.022 1.00 75.02 302 ASP D O 1
ATOM 10139 N N . ASP D 1 303 ? -16.654 -7.148 -1.680 1.00 66.38 303 ASP D N 1
ATOM 10140 C CA . ASP D 1 303 ? -16.712 -6.013 -0.756 1.00 65.28 303 ASP D CA 1
ATOM 10141 C C . ASP D 1 303 ? -17.812 -6.209 0.284 1.00 69.68 303 ASP D C 1
ATOM 10142 O O . ASP D 1 303 ? -17.601 -5.968 1.480 1.00 70.96 303 ASP D O 1
ATOM 10147 N N . ALA D 1 304 ? -18.992 -6.659 -0.148 1.00 65.37 304 ALA D N 1
ATOM 10148 C CA . ALA D 1 304 ? -20.070 -6.899 0.810 1.00 70.57 304 ALA D CA 1
ATOM 10149 C C . ALA D 1 304 ? -19.744 -8.066 1.743 1.00 69.17 304 ALA D C 1
ATOM 10150 O O . ALA D 1 304 ? -20.008 -8.001 2.953 1.00 77.10 304 ALA D O 1
ATOM 10152 N N . LEU D 1 305 ? -19.169 -9.143 1.203 1.00 73.36 305 LEU D N 1
ATOM 10153 C CA . LEU D 1 305 ? -18.802 -10.279 2.041 1.00 77.69 305 LEU D CA 1
ATOM 10154 C C . LEU D 1 305 ? -17.758 -9.887 3.073 1.00 78.65 305 LEU D C 1
ATOM 10155 O O . LEU D 1 305 ? -17.818 -10.330 4.223 1.00 95.19 305 LEU D O 1
ATOM 10160 N N . LYS D 1 306 ? -16.793 -9.052 2.689 1.00 87.06 306 LYS D N 1
ATOM 10161 C CA . LYS D 1 306 ? -15.788 -8.619 3.648 1.00 97.09 306 LYS D CA 1
ATOM 10162 C C . LYS D 1 306 ? -16.380 -7.662 4.669 1.00 83.95 306 LYS D C 1
ATOM 10163 O O . LYS D 1 306 ? -15.912 -7.612 5.813 1.00 96.49 306 LYS D O 1
ATOM 10169 N N . PHE D 1 307 ? -17.414 -6.906 4.290 1.00 81.79 307 PHE D N 1
ATOM 10170 C CA . PHE D 1 307 ? -18.129 -6.127 5.298 1.00 87.39 307 PHE D CA 1
ATOM 10171 C C . PHE D 1 307 ? -18.777 -7.040 6.329 1.00 97.47 307 PHE D C 1
ATOM 10172 O O . PHE D 1 307 ? -18.757 -6.745 7.529 1.00 109.17 307 PHE D O 1
ATOM 10180 N N . LEU D 1 308 ? -19.383 -8.141 5.878 1.00 99.03 308 LEU D N 1
ATOM 10181 C CA . LEU D 1 308 ? -19.904 -9.116 6.836 1.00 103.56 308 LEU D CA 1
ATOM 10182 C C . LEU D 1 308 ? -18.785 -9.711 7.688 1.00 97.70 308 LEU D C 1
ATOM 10183 O O . LEU D 1 308 ? -18.939 -9.880 8.904 1.00 101.77 308 LEU D O 1
ATOM 10188 N N . GLN D 1 309 ? -17.651 -10.022 7.063 1.00 96.66 309 GLN D N 1
ATOM 10189 C CA . GLN D 1 309 ? -16.552 -10.671 7.771 1.00 103.69 309 GLN D CA 1
ATOM 10190 C C . GLN D 1 309 ? -15.990 -9.778 8.871 1.00 100.84 309 GLN D C 1
ATOM 10191 O O . GLN D 1 309 ? -15.702 -10.244 9.979 1.00 107.56 309 GLN D O 1
ATOM 10197 N N . ARG D 1 310 ? -15.832 -8.488 8.583 1.00 94.63 310 ARG D N 1
ATOM 10198 C CA . ARG D 1 310 ? -15.150 -7.553 9.471 1.00 97.82 310 ARG D CA 1
ATOM 10199 C C . ARG D 1 310 ? -16.026 -7.010 10.592 1.00 99.62 310 ARG D C 1
ATOM 10200 O O . ARG D 1 310 ? -15.502 -6.347 11.495 1.00 103.55 310 ARG D O 1
ATOM 10208 N N . GLY D 1 311 ? -17.329 -7.263 10.564 1.00 96.49 311 GLY D N 1
ATOM 10209 C CA . GLY D 1 311 ? -18.215 -6.886 11.648 1.00 95.44 311 GLY D CA 1
ATOM 10210 C C . GLY D 1 311 ? -18.938 -5.563 11.504 1.00 103.03 311 GLY D C 1
ATOM 10211 O O . GLY D 1 311 ? -19.540 -5.102 12.478 1.00 103.98 311 GLY D O 1
ATOM 10212 N N . GLN D 1 312 ? -18.889 -4.933 10.336 1.00 105.43 312 GLN D N 1
ATOM 10213 C CA . GLN D 1 312 ? -19.613 -3.688 10.110 1.00 90.60 312 GLN D CA 1
ATOM 10214 C C . GLN D 1 312 ? -21.098 -3.897 9.843 1.00 91.35 312 GLN D C 1
ATOM 10215 O O . GLN D 1 312 ? -21.875 -2.938 9.946 1.00 91.01 312 GLN D O 1
ATOM 10221 N N . ILE D 1 313 ? -21.505 -5.104 9.461 1.00 98.58 313 ILE D N 1
ATOM 10222 C CA . ILE D 1 313 ? -22.889 -5.409 9.123 1.00 102.06 313 ILE D CA 1
ATOM 10223 C C . ILE D 1 313 ? -23.369 -6.499 10.076 1.00 105.04 313 ILE D C 1
ATOM 10224 O O . ILE D 1 313 ? -22.660 -7.489 10.291 1.00 114.05 313 ILE D O 1
ATOM 10229 N N . LYS D 1 314 ? -24.558 -6.316 10.653 1.00 103.76 314 LYS D N 1
ATOM 10230 C CA . LYS D 1 314 ? -25.170 -7.309 11.533 1.00 102.86 314 LYS D CA 1
ATOM 10231 C C . LYS D 1 314 ? -26.604 -7.531 11.078 1.00 104.31 314 LYS D C 1
ATOM 10232 O O . LYS D 1 314 ? -27.346 -6.568 10.873 1.00 99.85 314 LYS D O 1
ATOM 10238 N N . ILE D 1 315 ? -26.995 -8.800 10.928 1.00 118.67 315 ILE D N 1
ATOM 10239 C CA . ILE D 1 315 ? -28.234 -9.165 10.261 1.00 137.65 315 ILE D CA 1
ATOM 10240 C C . ILE D 1 315 ? -29.043 -10.162 11.087 1.00 132.53 315 ILE D C 1
ATOM 10241 O O . ILE D 1 315 ? -28.567 -11.270 11.350 1.00 137.33 315 ILE D O 1
ATOM 10246 N N . PRO D 1 316 ? -30.268 -9.833 11.493 1.00 129.20 316 PRO D N 1
ATOM 10247 C CA . PRO D 1 316 ? -31.127 -10.842 12.122 1.00 123.17 316 PRO D CA 1
ATOM 10248 C C . PRO D 1 316 ? -31.700 -11.790 11.083 1.00 129.47 316 PRO D C 1
ATOM 10249 O O . PRO D 1 316 ? -32.092 -11.374 9.992 1.00 140.63 316 PRO D O 1
ATOM 10253 N N . ILE D 1 317 ? -31.731 -13.084 11.428 1.00 132.45 317 ILE D N 1
ATOM 10254 C CA . ILE D 1 317 ? -32.158 -14.144 10.513 1.00 143.81 317 ILE D CA 1
ATOM 10255 C C . ILE D 1 317 ? -32.877 -15.219 11.332 1.00 144.18 317 ILE D C 1
ATOM 10256 O O . ILE D 1 317 ? -32.778 -15.258 12.559 1.00 137.42 317 ILE D O 1
ATOM 10261 N N . LYS D 1 318 ? -33.605 -16.104 10.642 1.00 142.55 318 LYS D N 1
ATOM 10262 C CA . LYS D 1 318 ? -34.487 -17.079 11.287 1.00 138.82 318 LYS D CA 1
ATOM 10263 C C . LYS D 1 318 ? -34.436 -18.399 10.530 1.00 142.17 318 LYS D C 1
ATOM 10264 O O . LYS D 1 318 ? -34.754 -18.438 9.339 1.00 143.02 318 LYS D O 1
ATOM 10270 N N . VAL D 1 319 ? -34.073 -19.480 11.222 1.00 151.38 319 VAL D N 1
ATOM 10271 C CA . VAL D 1 319 ? -33.783 -20.757 10.571 1.00 149.99 319 VAL D CA 1
ATOM 10272 C C . VAL D 1 319 ? -35.033 -21.630 10.533 1.00 149.38 319 VAL D C 1
ATOM 10273 O O . VAL D 1 319 ? -35.710 -21.822 11.547 1.00 156.13 319 VAL D O 1
ATOM 10277 N N . LEU D 1 320 ? -35.393 -22.069 9.338 1.00 147.43 320 LEU D N 1
ATOM 10278 C CA . LEU D 1 320 ? -36.494 -22.986 9.098 1.00 153.16 320 LEU D CA 1
ATOM 10279 C C . LEU D 1 320 ? -36.036 -23.975 8.037 1.00 157.33 320 LEU D C 1
ATOM 10280 O O . LEU D 1 320 ? -35.135 -23.664 7.250 1.00 168.30 320 LEU D O 1
ATOM 10285 N N . PRO D 1 321 ? -36.623 -25.169 7.986 1.00 159.23 321 PRO D N 1
ATOM 10286 C CA . PRO D 1 321 ? -36.194 -26.155 6.990 1.00 159.21 321 PRO D CA 1
ATOM 10287 C C . PRO D 1 321 ? -36.773 -25.926 5.599 1.00 158.89 321 PRO D C 1
ATOM 10288 O O . PRO D 1 321 ? -37.825 -25.309 5.411 1.00 161.78 321 PRO D O 1
ATOM 10292 N N . LEU D 1 322 ? -36.056 -26.476 4.610 1.00 162.47 322 LEU D N 1
ATOM 10293 C CA . LEU D 1 322 ? -36.584 -26.607 3.257 1.00 165.72 322 LEU D CA 1
ATOM 10294 C C . LEU D 1 322 ? -37.830 -27.463 3.266 1.00 177.52 322 LEU D C 1
ATOM 10295 O O . LEU D 1 322 ? -38.803 -27.197 2.552 1.00 185.41 322 LEU D O 1
ATOM 10300 N N . GLU D 1 323 ? -37.799 -28.506 4.086 1.00 185.98 323 GLU D N 1
ATOM 10301 C CA . GLU D 1 323 ? -38.935 -29.385 4.278 1.00 186.98 323 GLU D CA 1
ATOM 10302 C C . GLU D 1 323 ? -40.133 -28.586 4.759 1.00 182.37 323 GLU D C 1
ATOM 10303 O O . GLU D 1 323 ? -41.264 -28.773 4.301 1.00 183.81 323 GLU D O 1
ATOM 10309 N N . SER D 1 324 ? -39.883 -27.651 5.668 1.00 177.09 324 SER D N 1
ATOM 10310 C CA . SER D 1 324 ? -40.913 -26.855 6.312 1.00 177.47 324 SER D CA 1
ATOM 10311 C C . SER D 1 324 ? -40.858 -25.409 5.836 1.00 174.55 324 SER D C 1
ATOM 10312 O O . SER D 1 324 ? -40.840 -24.487 6.646 1.00 168.10 324 SER D O 1
ATOM 10315 N N . LEU D 1 325 ? -40.787 -25.188 4.520 1.00 178.16 325 LEU D N 1
ATOM 10316 C CA . LEU D 1 325 ? -40.732 -23.825 3.993 1.00 174.27 325 LEU D CA 1
ATOM 10317 C C . LEU D 1 325 ? -41.643 -23.621 2.784 1.00 175.02 325 LEU D C 1
ATOM 10318 O O . LEU D 1 325 ? -41.217 -23.237 1.700 1.00 172.48 325 LEU D O 1
ATOM 10323 N N . THR D 1 326 ? -42.926 -23.894 2.966 1.00 178.12 326 THR D N 1
ATOM 10324 C CA . THR D 1 326 ? -43.946 -23.385 2.071 1.00 175.21 326 THR D CA 1
ATOM 10325 C C . THR D 1 326 ? -44.932 -22.528 2.827 1.00 180.32 326 THR D C 1
ATOM 10326 O O . THR D 1 326 ? -45.616 -21.702 2.212 1.00 184.58 326 THR D O 1
ATOM 10330 N N . GLU D 1 327 ? -45.012 -22.700 4.146 1.00 196.45 327 GLU D N 1
ATOM 10331 C CA . GLU D 1 327 ? -45.792 -21.842 5.020 1.00 202.16 327 GLU D CA 1
ATOM 10332 C C . GLU D 1 327 ? -45.306 -20.416 4.865 1.00 201.26 327 GLU D C 1
ATOM 10333 O O . GLU D 1 327 ? -46.027 -19.578 4.323 1.00 201.45 327 GLU D O 1
ATOM 10339 N N . VAL D 1 328 ? -44.075 -20.137 5.301 1.00 195.94 328 VAL D N 1
ATOM 10340 C CA . VAL D 1 328 ? -43.513 -18.796 5.141 1.00 194.37 328 VAL D CA 1
ATOM 10341 C C . VAL D 1 328 ? -43.620 -18.343 3.692 1.00 200.33 328 VAL D C 1
ATOM 10342 O O . VAL D 1 328 ? -43.850 -17.163 3.408 1.00 205.09 328 VAL D O 1
ATOM 10346 N N . PHE D 1 329 ? -43.477 -19.282 2.755 1.00 197.89 329 PHE D N 1
ATOM 10347 C CA . PHE D 1 329 ? -43.551 -18.964 1.332 1.00 201.05 329 PHE D CA 1
ATOM 10348 C C . PHE D 1 329 ? -44.933 -18.445 0.941 1.00 207.47 329 PHE D C 1
ATOM 10349 O O . PHE D 1 329 ? -45.060 -17.330 0.421 1.00 205.14 329 PHE D O 1
ATOM 10357 N N . ASP D 1 330 ? -45.983 -19.250 1.173 1.00 199.34 330 ASP D N 1
ATOM 10358 C CA . ASP D 1 330 ? -47.352 -18.812 0.905 1.00 195.67 330 ASP D CA 1
ATOM 10359 C C . ASP D 1 330 ? -47.697 -17.609 1.770 1.00 203.42 330 ASP D C 1
ATOM 10360 O O . ASP D 1 330 ? -48.445 -16.730 1.340 1.00 208.22 330 ASP D O 1
ATOM 10365 N N . ASN D 1 331 ? -47.210 -17.579 3.018 1.00 202.50 331 ASN D N 1
ATOM 10366 C CA . ASN D 1 331 ? -47.448 -16.399 3.840 1.00 202.56 331 ASN D CA 1
ATOM 10367 C C . ASN D 1 331 ? -46.963 -15.171 3.080 1.00 210.45 331 ASN D C 1
ATOM 10368 O O . ASN D 1 331 ? -47.633 -14.134 3.061 1.00 218.36 331 ASN D O 1
ATOM 10373 N N . MET D 1 332 ? -45.814 -15.296 2.405 1.00 207.28 332 MET D N 1
ATOM 10374 C CA . MET D 1 332 ? -45.214 -14.283 1.544 1.00 211.86 332 MET D CA 1
ATOM 10375 C C . MET D 1 332 ? -45.960 -14.069 0.220 1.00 214.09 332 MET D C 1
ATOM 10376 O O . MET D 1 332 ? -45.748 -13.021 -0.406 1.00 214.47 332 MET D O 1
ATOM 10381 N N . ILE D 1 333 ? -46.739 -15.042 -0.295 1.00 213.02 333 ILE D N 1
ATOM 10382 C CA . ILE D 1 333 ? -47.611 -14.679 -1.419 1.00 212.64 333 ILE D CA 1
ATOM 10383 C C . ILE D 1 333 ? -48.472 -13.532 -0.969 1.00 213.38 333 ILE D C 1
ATOM 10384 O O . ILE D 1 333 ? -48.997 -12.774 -1.789 1.00 211.21 333 ILE D O 1
ATOM 10389 N N . ASN D 1 334 ? -48.731 -13.475 0.331 1.00 214.07 334 ASN D N 1
ATOM 10390 C CA . ASN D 1 334 ? -49.371 -12.356 1.005 1.00 215.81 334 ASN D CA 1
ATOM 10391 C C . ASN D 1 334 ? -48.365 -11.360 1.580 1.00 219.91 334 ASN D C 1
ATOM 10392 O O . ASN D 1 334 ? -48.706 -10.553 2.442 1.00 215.62 334 ASN D O 1
ATOM 10397 N N . HIS D 1 335 ? -47.115 -11.430 1.123 1.00 239.81 335 HIS D N 1
ATOM 10398 C CA . HIS D 1 335 ? -46.022 -10.536 1.537 1.00 234.10 335 HIS D CA 1
ATOM 10399 C C . HIS D 1 335 ? -45.954 -10.512 3.070 1.00 232.65 335 HIS D C 1
ATOM 10400 O O . HIS D 1 335 ? -46.001 -9.463 3.716 1.00 239.86 335 HIS D O 1
ATOM 10407 N N . GLN D 1 336 ? -45.838 -11.695 3.662 1.00 221.32 336 GLN D N 1
ATOM 10408 C CA . GLN D 1 336 ? -45.729 -11.770 5.114 1.00 210.51 336 GLN D CA 1
ATOM 10409 C C . GLN D 1 336 ? -44.419 -11.163 5.572 1.00 207.96 336 GLN D C 1
ATOM 10410 O O . GLN D 1 336 ? -43.358 -11.509 5.055 1.00 205.16 336 GLN D O 1
ATOM 10416 N N . VAL D 1 337 ? -44.483 -10.260 6.542 1.00 207.10 337 VAL D N 1
ATOM 10417 C CA . VAL D 1 337 ? -43.260 -9.683 7.079 1.00 204.99 337 VAL D CA 1
ATOM 10418 C C . VAL D 1 337 ? -42.525 -10.747 7.875 1.00 197.58 337 VAL D C 1
ATOM 10419 O O . VAL D 1 337 ? -43.037 -11.245 8.879 1.00 190.87 337 VAL D O 1
ATOM 10423 N N . THR D 1 338 ? -41.370 -11.154 7.355 1.00 198.08 338 THR D N 1
ATOM 10424 C CA . THR D 1 338 ? -40.602 -12.219 7.971 1.00 189.67 338 THR D CA 1
ATOM 10425 C C . THR D 1 338 ? -39.149 -11.842 8.110 1.00 186.53 338 THR D C 1
ATOM 10426 O O . THR D 1 338 ? -38.538 -11.363 7.162 1.00 190.88 338 THR D O 1
ATOM 10430 N N . GLY D 1 339 ? -38.578 -12.076 9.284 1.00 173.08 339 GLY D N 1
ATOM 10431 C CA . GLY D 1 339 ? -37.177 -11.785 9.499 1.00 162.06 339 GLY D CA 1
ATOM 10432 C C . GLY D 1 339 ? -36.424 -12.617 8.506 1.00 163.70 339 GLY D C 1
ATOM 10433 O O . GLY D 1 339 ? -36.972 -13.545 7.917 1.00 175.22 339 GLY D O 1
ATOM 10434 N N . ARG D 1 340 ? -35.167 -12.292 8.291 1.00 161.83 340 ARG D N 1
ATOM 10435 C CA . ARG D 1 340 ? -34.450 -13.011 7.273 1.00 158.82 340 ARG D CA 1
ATOM 10436 C C . ARG D 1 340 ? -34.701 -14.483 7.493 1.00 162.30 340 ARG D C 1
ATOM 10437 O O . ARG D 1 340 ? -34.481 -15.008 8.577 1.00 159.82 340 ARG D O 1
ATOM 10445 N N . VAL D 1 341 ? -35.185 -15.152 6.467 1.00 160.98 341 VAL D N 1
ATOM 10446 C CA . VAL D 1 341 ? -35.500 -16.556 6.600 1.00 156.85 341 VAL D CA 1
ATOM 10447 C C . VAL D 1 341 ? -34.422 -17.438 5.987 1.00 146.37 341 VAL D C 1
ATOM 10448 O O . VAL D 1 341 ? -34.259 -17.473 4.770 1.00 145.97 341 VAL D O 1
ATOM 10452 N N . VAL D 1 342 ? -33.688 -18.154 6.827 1.00 147.73 342 VAL D N 1
ATOM 10453 C CA . VAL D 1 342 ? -32.632 -19.040 6.349 1.00 150.11 342 VAL D CA 1
ATOM 10454 C C . VAL D 1 342 ? -33.087 -20.491 6.373 1.00 145.31 342 VAL D C 1
ATOM 10455 O O . VAL D 1 342 ? -33.940 -20.849 7.173 1.00 151.70 342 VAL D O 1
ATOM 10459 N N . LEU D 1 343 ? -32.528 -21.334 5.509 1.00 147.27 343 LEU D N 1
ATOM 10460 C CA . LEU D 1 343 ? -33.008 -22.703 5.420 1.00 145.89 343 LEU D CA 1
ATOM 10461 C C . LEU D 1 343 ? -31.892 -23.653 5.816 1.00 142.28 343 LEU D C 1
ATOM 10462 O O . LEU D 1 343 ? -31.001 -23.955 5.015 1.00 146.79 343 LEU D O 1
ATOM 10467 N N . ASP D 1 344 ? -31.994 -24.177 7.029 1.00 144.07 344 ASP D N 1
ATOM 10468 C CA . ASP D 1 344 ? -31.127 -25.251 7.473 1.00 148.14 344 ASP D CA 1
ATOM 10469 C C . ASP D 1 344 ? -31.732 -26.553 6.984 1.00 153.37 344 ASP D C 1
ATOM 10470 O O . ASP D 1 344 ? -32.852 -26.904 7.374 1.00 163.12 344 ASP D O 1
ATOM 10475 N N . LEU D 1 345 ? -31.011 -27.242 6.094 1.00 150.28 345 LEU D N 1
ATOM 10476 C CA . LEU D 1 345 ? -31.481 -28.525 5.582 1.00 161.82 345 LEU D CA 1
ATOM 10477 C C . LEU D 1 345 ? -31.966 -29.418 6.710 1.00 169.35 345 LEU D C 1
ATOM 10478 O O . LEU D 1 345 ? -33.037 -30.032 6.617 1.00 167.93 345 LEU D O 1
ATOM 10483 N N . TRP D 1 346 ? -31.201 -29.488 7.791 1.00 176.01 346 TRP D N 1
ATOM 10484 C CA . TRP D 1 346 ? -31.550 -30.318 8.929 1.00 180.04 346 TRP D CA 1
ATOM 10485 C C . TRP D 1 346 ? -32.659 -29.674 9.763 1.00 180.77 346 TRP D C 1
ATOM 10486 O O . TRP D 1 346 ? -33.740 -29.373 9.261 1.00 189.94 346 TRP D O 1
#

Organism: Bursaphelenchus xylophilus (NCBI:txid6326)

Nearest PDB structures (foldseek):
  5yat-assembly1_B  TM=9.919E-01  e=3.833E-54  Komagataella phaffii GS115
  5env-assembly1_A  TM=9.554E-01  e=1.948E-51  Saccharomyces cerevisiae S288C
  7kc2-assembly1_A  TM=9.569E-01  e=4.668E-50  Saccharomyces cerevisiae
  4eez-assembly1_B  TM=9.446E-01  e=2.532E-37  Lactococcus lactis subsp. lactis KF147
  4eex-assembly1_B  TM=9.436E-01  e=2.532E-37  Lactococcus lactis subsp. lactis KF147